Protein AF-A0A2A6NSP8-F1 (afdb_monomer)

Secondary structure (DSSP, 8-state):
------PPPHHHHEE--S--SB--BGGGTBPEEEEEEETTT--EEEEEEEE--SSTHHHHHHHHHHHHHHHHHHHTTSTTHHHHB--EEEEEE-SSEEEEEEPSS-EEHHHHHHHS-TTSTTT-TTSHHHHHHHHHHHHHHHHHHHHHHTTTEE----STTTEEE---SS---EE--GGG-EETT------HHHHHHGGG-TT----HHHHHHHHHHHHHHHTTB-GGGTTSS--BPTT------HHHHHHHHHHHS--TT----HHHHHHHHHHHHHHHTT-SS-TT-EEEEE----HHHHHHHHHHTTT-S-TT-HHHHHHHHHHHHTTT-EEE--SSSS-TTEEEEE-SSEEEEEEEEEETTEEEEEEEEEEEEEEPPTT---TT--EEE--SEEEEE-SHHHHHHHHTT-GGGEEPTTGGGS-----PPPHHHHHHHHHHHHHHHHHHHHHHHTSEEEEEEEEEEETTEEEEEEEE---HHHHHHHHTTPPPHHHHHHHHHSSTTSSTTS-EEEES--STT---TTPEEEEEEEEEE-TTS-EEEEEEESS--S-SSSEEEEETTHHHHHHHHHHHHHHTTHHHH-HHHHHHHH-GGGG-EE--------HHHHHS-HHHHHHHHHHHHEESEEEEE--TTS-HHHHHHHHHHHHHHH-TT--EEEEES-HHHHHHHHHHHHHHHHHHT----EEEPPPGGG---STTBHHHHHHHHHHHHTTSHHHHTS-HHHHHHHHHHHHHHHHHTSTT-----HHHHHHHHHHHHHHHHT-SEEEEETT-HHHHHHHHTT---SEEEEETGGGS-HHHHHHHHHT-SSEEEEE-TTS--STTHHHHHHHHH-HHHHHHHHHHHHHHHHHHHTTS-HHHHHHHHH-HHHHHHHHHHHHHHHSHHHHHHHHHHHHHHHHTS-S--SEEE-----SS-----PPPP----

Foldseek 3Di:
DDPPPQFAAPVVFWAFDPDWLADADQVVQAWTWGWTAGPPVRDIWIKTKHWDPVDPVVVVNVVLLVQQVVVLVLQVFAFPQVQAAWAWPDFDDGPTITMTITDPQKAQQSSCVVPPDCPQLLNVVLQLLSVLLVLVLLLSNLVSLQSQVLQQKDQQDDASRQWIDNSDSHRRIHGGDSSRIDRPPDDDDPPPVVVVCVVVVVDPDDDSLVSLQNSLCRSCVSQQFHLVCLVPPDRGHPPHDRDDDPLVSVLSCCRNPNDPPRDDHSVVSNVSSVVSSVQSVLNNDDPQAEAEEEEDDDQQQLVQLCVLVVNPDHSPCLVVSLVVVLVQCVQWWKKWDQDDDPDPQWIWIDGPWKIWIWGWDDDPHDTFQLYTYTPDMHTDDPPPDSDPIDIFTDPHHYDYDHDDVVVVVCCVPPVSRGDGPCSRVNDPPPPDQDPLLVLLLLLLVLLLLLVQLVLLLQWFWWAFPDWDDDPLWIKTKIAGDFDCNQVLCVLLVHHTSRVVCCVQAVDDPRAQPWWKWKAQDSFQQDDSVQIWTWGWDHWDADPVRGIITIIITNDDGPDGPIIIMDTPCSNVVSVLSLLLLVLSVLSRRGPLVSCLLVPNVVPKDFAPQDDDCDPVLVVDDPLLNVQLVLLNGIDAFFEEADDPPLCPLVSVLVVLLVCCVVPVQAAEEEEEQDPVQLVVSVVSNVVSCVVVVRDFQAAEDADVVRDDPDCRHLLNSLLVVLVVVLPDPVLVPDPPVSNVVSVVLNVLSVVVPDPPDDDDDPVNVVSSVVSSLVSQSSGRYYRYYLSDPNLSVCVVVVAAGQEQEYAQLQQDFLSSNSSSCSRISHYYYYHHVPDDHHPCLVSSLVQLVDLSSSLSSLVCSCVHHVSSCVPRPSVVSNVLSVDPVSSNSSSVSSNCRRRVSNNNVVVQVVVCVPPPDDDSGSYRYPPPSDPDDDDDDDDDDDDDD

Sequence (945 aa):
MARKSHLPSLEDLFDLPDDYLKGPQSKSLRPALIEGTERESRQDRLLKYWPKTGTEADNELREIWRHERLQVDRIMSYPGAEDLFAGVVAMIETSDTFCIVHEPGPMPLAGKLRTAPRRSWMRALDIPANRIVLWRNLARLSRALSILHSRGLLHGRIDEYAVFTEGTSDPDFRLGGFEWSLVLGERAAAPQTLQAARGRLESLTYSYAHDWKALGCLFASLVGVDPAKVREEDPFTAGTAIELIEGEIDFLRMMIDPDRDEVVEASAVVKAVAALGRELSGHGNSRSGKFLLLFRPNQKMSETIYDLSEQTIDSADVPSQRLFVESDLATGARIAAASGEDDPDHLFVLTDTTSYRVQRFTELGTETWQVGVVTAIKARDEDFALRECDVFPVRHSIEVLPNKEVVVRTLSKASDDILEWTLPLVKEATTEEDPETRTLRQAFLLVQSVEAILRALEILPIEIVGTRRESGKIIVQLMPRSTERDEIAASIGDRATADVMEKLFDKDDQGVDVDWRISTSGGLGGTGSGDVPARFETATRGDAGERIYEFSAFDLPRREDSLFLRKKGDHGTESLIKRRLRTSRVIGEQRDLVTMFVDPRRNLKPSSDLLEKDGHFTELDPAKREALEALWSTSPTHLVVGPPGVGKTKLVSEIIRRKLANEPAASILISSQSHQALDHVLRATDRVLNKYGTDAIVVRSPGAEGSISTDADIRLRAIEYLEKASPSTLAANSPAGLQSGLRELLDAFKQAARPDAVNTEQRENEGMRAHTALVLDSANLVFSTSTSSDVERLVDEGSQFDWAIIEEAAKAAGPDLLAPLSLSGRRLFIGDHKQLPPFDSERINAILADGSVVRSLLKGADRIIGSAFYDTGLEELTAVAADDSQLNRVRTMAIRVFEPFRALVVEDESRRAIVGGARRASCSFSTEWTRTLPGWYRPVSTTIA

Solvent-accessible surface area (backbone atoms only — not comparable to full-atom values): 52957 Å² total; per-residue (Å²): 134,81,82,80,76,80,52,56,46,62,71,78,48,27,50,70,70,92,72,58,69,35,67,72,36,73,94,75,75,40,56,18,31,35,59,29,32,34,64,88,80,69,44,62,30,41,36,42,31,38,71,59,76,89,48,77,63,44,58,56,51,49,49,42,53,50,48,22,48,55,47,48,59,54,50,64,37,40,76,56,23,80,72,28,33,59,57,71,74,46,74,47,77,36,67,49,32,44,36,38,33,32,46,63,77,55,37,33,39,53,46,46,65,69,71,49,56,78,82,35,53,91,63,41,55,70,41,58,63,33,39,42,36,50,41,50,23,50,34,42,43,33,50,42,49,45,63,34,49,78,68,40,32,38,56,74,59,61,46,51,71,16,32,27,30,72,78,62,89,58,70,57,41,16,43,41,63,47,62,58,43,42,65,66,86,66,87,72,82,72,55,72,72,54,60,70,48,46,87,77,54,84,76,80,81,83,52,71,68,53,47,45,21,31,51,26,38,50,52,31,52,74,64,33,31,36,65,92,33,55,88,48,98,75,26,62,38,95,91,59,85,55,86,74,56,70,68,59,52,53,52,44,29,49,38,54,63,47,57,98,86,57,78,90,42,41,71,56,49,39,52,48,41,54,48,50,44,30,50,76,56,46,64,74,59,67,102,66,44,27,35,38,33,41,50,63,80,48,73,66,37,24,52,46,48,16,59,75,48,76,67,71,43,59,68,84,42,60,72,61,53,49,53,46,53,51,55,50,46,70,77,54,29,26,42,29,50,71,59,64,101,69,58,94,64,47,40,34,43,31,37,95,57,38,37,34,36,25,27,56,36,76,56,100,86,49,73,38,47,49,31,33,29,52,78,46,56,42,76,60,54,100,80,70,73,74,68,78,43,64,72,30,76,56,88,56,55,74,48,78,37,76,49,69,71,58,50,57,55,47,53,76,73,43,64,78,42,49,32,44,75,60,54,62,75,57,79,78,84,77,75,76,76,51,70,68,46,50,40,50,49,52,8,54,51,48,50,51,49,53,54,49,50,58,56,38,66,66,43,33,44,32,39,79,81,47,77,50,79,54,100,92,34,36,37,38,29,34,32,66,44,92,53,75,64,34,58,52,27,48,61,73,75,45,68,37,53,56,60,48,50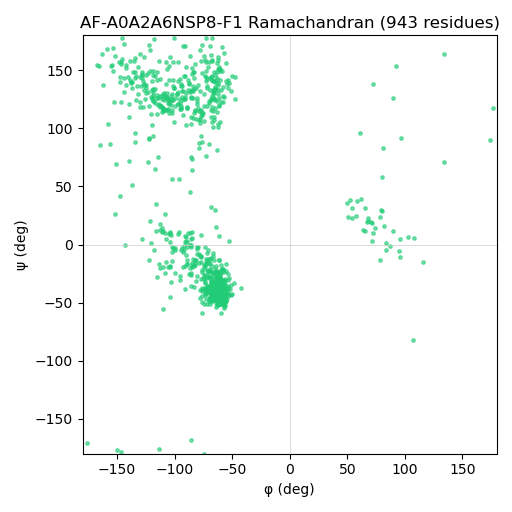,47,62,37,58,75,42,102,80,68,39,72,90,47,57,32,28,44,24,72,53,68,41,43,70,54,77,72,80,68,50,31,60,28,36,61,74,51,70,49,68,48,97,88,66,50,68,34,38,34,25,42,20,88,67,77,66,96,61,76,94,54,30,18,42,37,61,73,61,56,71,57,55,43,52,48,53,49,48,45,60,60,54,50,59,51,50,82,64,22,66,68,59,42,37,49,75,75,47,50,74,84,63,60,40,78,38,86,60,80,79,77,81,46,77,67,52,70,71,42,56,73,62,56,42,53,41,49,52,53,50,48,38,39,28,38,58,35,34,43,39,40,64,90,87,76,50,66,61,60,52,52,36,50,52,53,50,54,48,42,72,77,34,69,80,49,25,36,37,39,29,18,79,44,70,69,60,47,54,52,45,49,56,53,30,53,56,51,34,65,74,71,68,58,82,71,46,64,34,24,60,68,46,85,93,67,46,82,86,54,88,38,22,39,68,58,46,37,50,53,51,45,66,57,45,61,79,27,73,67,42,71,72,43,59,70,68,56,45,50,50,52,49,54,52,52,53,52,53,63,53,68,72,40,96,82,70,77,85,79,60,77,68,66,51,48,57,52,49,52,48,38,47,53,49,57,74,68,26,26,33,39,37,37,49,38,80,36,70,68,49,47,48,37,54,78,71,66,48,72,29,68,31,20,36,31,44,54,31,24,42,36,34,31,74,40,44,49,45,50,53,71,28,17,46,27,35,38,38,31,27,33,72,86,53,68,60,27,84,67,42,73,61,54,46,54,44,50,72,31,68,69,41,47,44,56,49,56,76,55,35,60,86,44,40,30,75,55,37,76,90,67,53,64,68,55,54,50,54,33,54,73,36,70,70,54,34,52,52,25,32,56,45,22,52,39,41,44,40,37,53,38,46,55,49,54,51,52,53,56,52,48,74,73,63,78,81,81,70,95,68,57,63,34,78,48,78,93,75,76,93,83,83,86,82,87,83,81,86,81,86,80,86,83,130

Radius of gyration: 34.43 Å; Cα contacts (8 Å, |Δi|>4): 1496; chains: 1; bounding box: 90×97×94 Å

pLDDT: mean 78.68, std 14.81, range [24.84, 97.06]

Structure (mmCIF, N/CA/C/O backbone):
data_AF-A0A2A6NSP8-F1
#
_entry.id   AF-A0A2A6NSP8-F1
#
loop_
_atom_site.group_PDB
_atom_site.id
_atom_site.type_symbol
_atom_site.label_atom_id
_atom_site.label_alt_id
_atom_site.label_comp_id
_atom_site.label_asym_id
_atom_site.label_entity_id
_atom_site.label_seq_id
_atom_site.pdbx_PDB_ins_code
_atom_site.Cartn_x
_atom_site.Cartn_y
_atom_site.Cartn_z
_atom_site.occupancy
_atom_site.B_iso_or_equiv
_atom_site.auth_seq_id
_atom_site.auth_comp_id
_atom_site.auth_asym_id
_atom_site.auth_atom_id
_atom_site.pdbx_PDB_model_num
ATOM 1 N N . MET A 1 1 ? 18.090 44.405 -21.751 1.00 30.11 1 MET A N 1
ATOM 2 C CA . MET A 1 1 ? 19.066 43.426 -22.275 1.00 30.11 1 MET A CA 1
ATOM 3 C C . MET A 1 1 ? 19.010 42.197 -21.385 1.00 30.11 1 MET A C 1
ATOM 5 O O . MET A 1 1 ? 19.476 42.257 -20.255 1.00 30.11 1 MET A O 1
ATOM 9 N N . ALA A 1 2 ? 18.337 41.140 -21.842 1.00 31.11 2 ALA A N 1
ATOM 10 C CA . ALA A 1 2 ? 18.256 39.877 -21.117 1.00 31.11 2 ALA A CA 1
ATOM 11 C C . ALA A 1 2 ? 19.648 39.229 -21.079 1.00 31.11 2 ALA A C 1
ATOM 13 O O . ALA A 1 2 ? 20.307 39.137 -22.116 1.00 31.11 2 ALA A O 1
ATOM 14 N N . ARG A 1 3 ? 20.113 38.810 -19.895 1.00 31.34 3 ARG A N 1
ATOM 15 C CA . ARG A 1 3 ? 21.295 37.949 -19.771 1.00 31.34 3 ARG A CA 1
ATOM 16 C C . ARG A 1 3 ? 20.988 36.655 -20.531 1.00 31.34 3 ARG A C 1
ATOM 18 O O . ARG A 1 3 ? 20.195 35.854 -20.051 1.00 31.34 3 ARG A O 1
ATOM 25 N N . LYS A 1 4 ? 21.574 36.464 -21.718 1.00 37.31 4 LYS A N 1
ATOM 26 C CA . LYS A 1 4 ? 21.661 35.140 -22.344 1.00 37.31 4 LYS A CA 1
ATOM 27 C C . LYS A 1 4 ? 22.504 34.281 -21.403 1.00 37.31 4 LYS A C 1
ATOM 29 O O . LYS A 1 4 ? 23.712 34.485 -21.316 1.00 37.31 4 LYS A O 1
ATOM 34 N N . SER A 1 5 ? 21.871 33.394 -20.643 1.00 41.78 5 SER A N 1
ATOM 35 C CA . SER A 1 5 ? 22.581 32.331 -19.939 1.00 41.78 5 SER A CA 1
ATOM 36 C C . SER A 1 5 ? 23.175 31.411 -21.003 1.00 41.78 5 SER A C 1
ATOM 38 O O . SER A 1 5 ? 22.435 30.715 -21.696 1.00 41.78 5 SER A O 1
ATOM 40 N N . HIS A 1 6 ? 24.492 31.453 -21.193 1.00 63.34 6 HIS A N 1
ATOM 41 C CA . HIS A 1 6 ? 25.181 30.411 -21.946 1.00 63.34 6 HIS A CA 1
ATOM 42 C C . HIS A 1 6 ? 25.083 29.128 -21.117 1.00 63.34 6 HIS A C 1
ATOM 44 O O . HIS A 1 6 ? 25.699 29.035 -20.059 1.00 63.34 6 HIS A O 1
ATOM 50 N N . LEU A 1 7 ? 24.230 28.198 -21.549 1.00 78.44 7 LEU A N 1
ATOM 51 C CA . LEU A 1 7 ? 24.179 26.857 -20.974 1.00 78.44 7 LEU A CA 1
ATOM 52 C C . LEU A 1 7 ? 25.511 26.143 -21.284 1.00 78.44 7 LEU A C 1
ATOM 54 O O . LEU A 1 7 ? 26.027 26.332 -22.390 1.00 78.44 7 LEU A O 1
ATOM 58 N N . PRO A 1 8 ? 26.070 25.354 -20.351 1.00 85.50 8 PRO A N 1
ATOM 59 C CA . PRO A 1 8 ? 27.249 24.522 -20.616 1.00 85.50 8 PRO A CA 1
ATOM 60 C C . PRO A 1 8 ? 26.948 23.472 -21.698 1.00 85.50 8 PRO A C 1
ATOM 62 O O . PRO A 1 8 ? 25.778 23.193 -21.977 1.00 85.50 8 PRO A O 1
ATOM 65 N N . SER A 1 9 ? 27.974 22.930 -22.356 1.00 88.56 9 SER A N 1
ATOM 66 C CA . SER A 1 9 ? 27.852 21.744 -23.224 1.00 88.56 9 SER A CA 1
ATOM 67 C C . SER A 1 9 ? 27.781 20.457 -22.394 1.00 88.56 9 SER A C 1
ATOM 69 O O . SER A 1 9 ? 28.040 20.480 -21.188 1.00 88.56 9 SER A O 1
ATOM 71 N N . LEU A 1 10 ? 27.413 19.327 -23.005 1.00 87.69 10 LEU A N 1
ATOM 72 C CA . LEU A 1 10 ? 27.359 18.049 -22.283 1.00 87.69 10 LEU A CA 1
ATOM 73 C C . LEU A 1 10 ? 28.753 17.588 -21.810 1.00 87.69 10 LEU A C 1
ATOM 75 O O . LEU A 1 10 ? 28.890 17.110 -20.685 1.00 87.69 10 LEU A O 1
ATOM 79 N N . GLU A 1 11 ? 29.792 17.806 -22.620 1.00 88.12 11 GLU A N 1
ATOM 80 C CA . GLU A 1 11 ? 31.190 17.467 -22.297 1.00 88.12 11 GLU A CA 1
ATOM 81 C C . GLU A 1 11 ? 31.792 18.358 -21.193 1.00 88.12 11 GLU A C 1
ATOM 83 O O . GLU A 1 11 ? 32.722 17.948 -20.488 1.00 88.12 11 GLU A O 1
ATOM 88 N N . ASP A 1 12 ? 31.237 19.560 -20.986 1.00 88.81 12 ASP A N 1
ATOM 89 C CA . ASP A 1 12 ? 31.597 20.421 -19.849 1.00 88.81 12 ASP A CA 1
ATOM 90 C C . ASP A 1 12 ? 31.108 19.841 -18.512 1.00 88.81 12 ASP A C 1
ATOM 92 O O . ASP A 1 12 ? 31.642 20.191 -17.458 1.00 88.81 12 ASP A O 1
ATOM 96 N N . LEU A 1 13 ? 30.091 18.972 -18.539 1.00 86.19 13 LEU A N 1
ATOM 97 C CA . LEU A 1 13 ? 29.469 18.378 -17.352 1.00 86.19 13 LEU A CA 1
ATOM 98 C C . LEU A 1 13 ? 29.920 16.928 -17.111 1.00 86.19 13 LEU A C 1
ATOM 100 O O . LEU A 1 13 ? 30.052 16.515 -15.955 1.00 86.19 13 LEU A O 1
ATOM 104 N N . PHE A 1 14 ? 30.199 16.172 -18.176 1.00 91.19 14 PHE A N 1
ATOM 105 C CA . PHE A 1 14 ? 30.530 14.746 -18.113 1.00 91.19 14 PHE A CA 1
ATOM 106 C C . PHE A 1 14 ? 31.802 14.408 -18.901 1.00 91.19 14 PHE A C 1
ATOM 108 O O . PHE A 1 14 ? 32.062 14.965 -19.966 1.00 91.19 14 PHE A O 1
ATOM 115 N N . ASP A 1 15 ? 32.585 13.464 -18.382 1.00 89.69 15 ASP A N 1
ATOM 116 C CA . ASP A 1 15 ? 33.611 12.748 -19.140 1.00 89.69 15 ASP A CA 1
ATOM 117 C C . ASP A 1 15 ? 32.934 11.597 -19.904 1.00 89.69 15 ASP A C 1
ATOM 119 O O . ASP A 1 15 ? 32.404 10.670 -19.287 1.00 89.69 15 ASP A O 1
ATOM 123 N N . LEU A 1 16 ? 32.911 11.682 -21.239 1.00 87.81 16 LEU A N 1
ATOM 124 C CA . LEU A 1 16 ? 32.240 10.721 -22.123 1.00 87.81 16 LEU A CA 1
ATOM 125 C C . LEU A 1 16 ? 33.275 9.827 -22.842 1.00 87.81 16 LEU A C 1
ATOM 127 O O . LEU A 1 16 ? 34.224 10.363 -23.416 1.00 87.81 16 LEU A O 1
ATOM 131 N N . PRO A 1 17 ? 33.120 8.491 -22.833 1.00 83.06 17 PRO A N 1
ATOM 132 C CA . PRO A 1 17 ? 33.921 7.564 -23.628 1.00 83.06 17 PRO A CA 1
ATOM 133 C C . PRO A 1 17 ? 33.491 7.566 -25.107 1.00 83.06 17 PRO A C 1
ATOM 135 O O . PRO A 1 17 ? 32.460 8.123 -25.472 1.00 83.06 17 PRO A O 1
ATOM 138 N N . ASP A 1 18 ? 34.250 6.893 -25.973 1.00 77.19 18 ASP A N 1
ATOM 139 C CA . ASP A 1 18 ? 33.890 6.748 -27.395 1.00 77.19 18 ASP A CA 1
ATOM 140 C C . ASP A 1 18 ? 32.873 5.609 -27.652 1.00 77.19 18 ASP A C 1
ATOM 142 O O . ASP A 1 18 ? 32.236 5.550 -28.710 1.00 77.19 18 ASP A O 1
ATOM 146 N N . ASP A 1 19 ? 32.694 4.704 -26.683 1.00 78.12 19 ASP A N 1
ATOM 147 C CA . ASP A 1 19 ? 31.891 3.486 -26.821 1.00 78.12 19 ASP A CA 1
ATOM 148 C C . ASP A 1 19 ? 30.419 3.700 -26.429 1.00 78.12 19 ASP A C 1
ATOM 150 O O . ASP A 1 19 ? 30.034 3.708 -25.260 1.00 78.12 19 ASP A O 1
ATOM 154 N N . TYR A 1 20 ? 29.551 3.811 -27.436 1.00 77.31 20 TYR A N 1
ATOM 155 C CA . TYR A 1 20 ? 28.110 3.971 -27.236 1.00 77.31 20 TYR A CA 1
ATOM 156 C C . TYR A 1 20 ? 27.397 2.649 -26.920 1.00 77.31 20 TYR A C 1
ATOM 158 O O . TYR A 1 20 ? 27.539 1.642 -27.625 1.00 77.31 20 TYR A O 1
ATOM 166 N N . LEU A 1 21 ? 26.478 2.672 -25.948 1.00 74.62 21 LEU A N 1
ATOM 167 C CA . LEU A 1 21 ? 25.450 1.632 -25.815 1.00 74.62 21 LEU A CA 1
ATOM 168 C C . LEU A 1 21 ? 24.474 1.700 -26.994 1.00 74.62 21 LEU A C 1
ATOM 170 O O . LEU A 1 21 ? 24.164 0.674 -27.607 1.00 74.62 21 LEU A O 1
ATOM 174 N N . LYS A 1 22 ? 24.074 2.915 -27.380 1.00 77.38 22 LYS A N 1
ATOM 175 C CA . LYS A 1 22 ? 23.289 3.210 -28.586 1.00 77.38 22 LYS A CA 1
ATOM 176 C C . LYS A 1 22 ? 23.706 4.571 -29.142 1.00 77.38 22 LYS A C 1
ATOM 178 O O . LYS A 1 22 ? 23.636 5.564 -28.427 1.00 77.38 22 LYS A O 1
ATOM 183 N N . GLY A 1 23 ? 24.140 4.625 -30.400 1.00 77.00 23 GLY A N 1
ATOM 184 C CA . GLY A 1 23 ? 24.579 5.881 -31.021 1.00 77.00 23 GLY A CA 1
ATOM 185 C C . GLY A 1 23 ? 23.420 6.845 -31.340 1.00 77.00 23 GLY A C 1
ATOM 186 O O . GLY A 1 23 ? 22.283 6.394 -31.515 1.00 77.00 23 GLY A O 1
ATOM 187 N N . PRO A 1 24 ? 23.688 8.160 -31.465 1.00 75.56 24 PRO A N 1
ATOM 188 C CA . PRO A 1 24 ? 22.668 9.163 -31.772 1.00 75.56 24 PRO A CA 1
ATOM 189 C C . PRO A 1 24 ? 22.081 8.979 -33.179 1.00 75.56 24 PRO A C 1
ATOM 191 O O . PRO A 1 24 ? 22.810 8.846 -34.162 1.00 75.56 24 PRO A O 1
ATOM 194 N N . GLN A 1 25 ? 20.750 9.028 -33.300 1.00 71.56 25 GLN A N 1
ATOM 195 C CA . GLN A 1 25 ? 20.045 8.966 -34.589 1.00 71.56 25 GLN A CA 1
ATOM 196 C C . GLN A 1 25 ? 19.152 10.202 -34.781 1.00 71.56 25 GLN A C 1
ATOM 198 O O . GLN A 1 25 ? 17.919 10.118 -34.765 1.00 71.56 25 GLN A O 1
ATOM 203 N N . SER A 1 26 ? 19.780 11.362 -35.000 1.00 62.06 26 SER A N 1
ATOM 204 C CA . SER A 1 26 ? 19.112 12.676 -35.038 1.00 62.06 26 SER A CA 1
ATOM 205 C C . SER A 1 26 ? 18.038 12.807 -36.128 1.00 62.06 26 SER A C 1
ATOM 207 O O . SER A 1 26 ? 17.068 13.531 -35.945 1.00 62.06 26 SER A O 1
ATOM 209 N N . LYS A 1 27 ? 18.153 12.071 -37.246 1.00 60.34 27 LYS A N 1
ATOM 210 C CA . LYS A 1 27 ? 17.145 12.077 -38.331 1.00 60.34 27 LYS A CA 1
ATOM 211 C C . LYS A 1 27 ? 15.832 11.381 -37.963 1.00 60.34 27 LYS A C 1
ATOM 213 O O . LYS A 1 27 ? 14.812 11.662 -38.578 1.00 60.34 27 LYS A O 1
ATOM 218 N N . SER A 1 28 ? 15.865 10.461 -37.001 1.00 60.91 28 SER A N 1
ATOM 219 C CA . SER A 1 28 ? 14.694 9.717 -36.519 1.00 60.91 28 SER A CA 1
ATOM 220 C C . SER A 1 28 ? 14.278 10.127 -35.105 1.00 60.91 28 SER A C 1
ATOM 222 O O . SER A 1 28 ? 13.491 9.414 -34.492 1.00 60.91 28 SER A O 1
ATOM 224 N N . LEU A 1 29 ? 14.842 11.226 -34.579 1.00 64.25 29 LEU A N 1
ATOM 225 C CA . LEU A 1 29 ? 14.570 11.760 -33.237 1.00 64.25 29 LEU A CA 1
ATOM 226 C C . LEU A 1 29 ? 14.757 10.727 -32.106 1.00 64.25 29 LEU A C 1
ATOM 228 O O . LEU A 1 29 ? 14.076 10.773 -31.084 1.00 64.25 29 LEU A O 1
ATOM 232 N N . ARG A 1 30 ? 15.680 9.769 -32.278 1.00 69.25 30 ARG A N 1
ATOM 233 C CA . ARG A 1 30 ? 15.951 8.728 -31.273 1.00 69.25 30 ARG A CA 1
ATOM 234 C C . ARG A 1 30 ? 17.153 9.111 -30.398 1.00 69.25 30 ARG A C 1
ATOM 236 O O . ARG A 1 30 ? 18.135 9.620 -30.950 1.00 69.25 30 ARG A O 1
ATOM 243 N N . PRO A 1 31 ? 17.098 8.831 -29.083 1.00 79.44 31 PRO A N 1
ATOM 244 C CA . PRO A 1 31 ? 18.171 9.170 -28.156 1.00 79.44 31 PRO A CA 1
ATOM 245 C C . PRO A 1 31 ? 19.412 8.301 -28.369 1.00 79.44 31 PRO A C 1
ATOM 247 O O . PRO A 1 31 ? 19.316 7.145 -28.796 1.00 79.44 31 PRO A O 1
ATOM 250 N N . ALA A 1 32 ? 20.562 8.859 -28.006 1.00 84.50 32 ALA A N 1
ATOM 251 C CA . ALA A 1 32 ? 21.775 8.113 -27.716 1.00 84.50 32 ALA A CA 1
ATOM 252 C C . ALA A 1 32 ? 21.767 7.625 -26.260 1.00 84.50 32 ALA A C 1
ATOM 254 O O . ALA A 1 32 ? 21.175 8.267 -25.393 1.00 84.50 32 ALA A O 1
ATOM 255 N N . LEU A 1 33 ? 22.444 6.506 -26.006 1.00 86.25 33 LEU A N 1
ATOM 256 C CA . LEU A 1 33 ? 22.710 5.959 -24.675 1.00 86.25 33 LEU A CA 1
ATOM 257 C C . LEU A 1 33 ? 24.213 5.739 -24.523 1.00 86.25 33 LEU A C 1
ATOM 259 O O . LEU A 1 33 ? 24.820 5.050 -25.353 1.00 86.25 33 LEU A O 1
ATOM 263 N N . ILE A 1 34 ? 24.791 6.311 -23.473 1.00 87.62 34 ILE A N 1
ATOM 264 C CA . ILE A 1 34 ? 26.227 6.269 -23.195 1.00 87.62 34 ILE A CA 1
ATOM 265 C C . ILE A 1 34 ? 26.484 6.270 -21.686 1.00 87.62 34 ILE A C 1
ATOM 267 O O . ILE A 1 34 ? 25.754 6.911 -20.935 1.00 87.62 34 ILE A O 1
ATOM 271 N N . GLU A 1 35 ? 27.509 5.554 -21.239 1.00 86.75 35 GLU A N 1
ATOM 272 C CA . GLU A 1 35 ? 28.012 5.670 -19.867 1.00 86.75 35 GLU A CA 1
ATOM 273 C C . GLU A 1 35 ? 28.989 6.841 -19.797 1.00 86.75 35 GLU A C 1
ATOM 275 O O . GLU A 1 35 ? 29.811 6.993 -20.687 1.00 86.75 35 GLU A O 1
ATOM 280 N N . GLY A 1 36 ? 28.915 7.680 -18.772 1.00 87.44 36 GLY A N 1
ATOM 281 C CA . GLY A 1 36 ? 29.834 8.798 -18.588 1.00 87.44 36 GLY A CA 1
ATOM 282 C C . GLY A 1 36 ? 30.063 9.091 -17.115 1.00 87.44 36 GLY A C 1
ATOM 283 O O . GLY A 1 36 ? 29.231 8.765 -16.270 1.00 87.44 36 GLY A O 1
ATOM 284 N N . THR A 1 37 ? 31.181 9.730 -16.795 1.00 89.00 37 THR A N 1
ATOM 285 C CA . THR A 1 37 ? 31.513 10.092 -15.412 1.00 89.00 37 THR A CA 1
ATOM 286 C C . THR A 1 37 ? 31.202 11.568 -15.187 1.00 89.00 37 THR A C 1
ATOM 288 O O . THR A 1 37 ? 31.696 12.444 -15.897 1.00 89.00 37 THR A O 1
ATOM 291 N N . GLU A 1 38 ? 30.374 11.874 -14.192 1.00 88.88 38 GLU A N 1
ATOM 292 C CA . GLU A 1 38 ? 30.035 13.251 -13.825 1.00 88.88 38 GLU A CA 1
ATOM 293 C C . GLU A 1 38 ? 31.274 13.982 -13.283 1.00 88.88 38 GLU A C 1
ATOM 295 O O . GLU A 1 38 ? 31.920 13.516 -12.341 1.00 88.88 38 GLU A O 1
ATOM 300 N N . ARG A 1 39 ? 31.626 15.144 -13.851 1.00 87.94 39 ARG A N 1
ATOM 301 C CA . ARG A 1 39 ? 32.892 15.827 -13.518 1.00 87.94 39 ARG A CA 1
ATOM 302 C C . ARG A 1 39 ? 32.948 16.348 -12.079 1.00 87.94 39 ARG A C 1
ATOM 304 O O . ARG A 1 39 ? 34.020 16.326 -11.473 1.00 87.94 39 ARG A O 1
ATOM 311 N N . GLU A 1 40 ? 31.823 16.825 -11.546 1.00 84.19 40 GLU A N 1
ATOM 312 C CA . GLU A 1 40 ? 31.738 17.414 -10.201 1.00 84.19 40 GLU A CA 1
ATOM 313 C C . GLU A 1 40 ? 31.762 16.341 -9.104 1.00 84.19 40 GLU A C 1
ATOM 315 O O . GLU A 1 40 ? 32.557 16.426 -8.168 1.00 84.19 40 GLU A O 1
ATOM 320 N N . SER A 1 41 ? 30.922 15.310 -9.236 1.00 81.88 41 SER A N 1
ATOM 321 C CA . SER A 1 41 ? 30.763 14.260 -8.224 1.00 81.88 41 SER A CA 1
ATOM 322 C C . SER A 1 41 ? 31.728 13.082 -8.399 1.00 81.88 41 SER A C 1
ATOM 324 O O . SER A 1 41 ? 31.912 12.310 -7.458 1.00 81.88 41 SER A O 1
ATOM 326 N N . ARG A 1 42 ? 32.341 12.939 -9.587 1.00 84.25 42 ARG A N 1
ATOM 327 C CA . ARG A 1 42 ? 33.149 11.780 -10.013 1.00 84.25 42 ARG A CA 1
ATOM 328 C C . ARG A 1 42 ? 32.395 10.450 -9.973 1.00 84.25 42 ARG A C 1
ATOM 330 O O . ARG A 1 42 ? 33.021 9.404 -9.843 1.00 84.25 42 ARG A O 1
ATOM 337 N N . GLN A 1 43 ? 31.069 10.484 -10.066 1.00 82.56 43 GLN A N 1
ATOM 338 C CA . GLN A 1 43 ? 30.247 9.280 -10.104 1.00 82.56 43 GLN A CA 1
ATOM 339 C C . GLN A 1 43 ? 29.932 8.877 -11.542 1.00 82.56 43 GLN A C 1
ATOM 341 O O . GLN A 1 43 ? 29.651 9.730 -12.386 1.00 82.56 43 GLN A O 1
ATOM 346 N N . ASP A 1 44 ? 29.924 7.572 -11.792 1.00 85.44 44 ASP A N 1
ATOM 347 C CA . ASP A 1 44 ? 29.500 7.024 -13.074 1.00 85.44 44 ASP A CA 1
ATOM 348 C C . ASP A 1 44 ? 27.983 7.154 -13.236 1.00 85.44 44 ASP A C 1
ATOM 350 O O . ASP A 1 44 ? 27.206 7.044 -12.277 1.00 85.44 44 ASP A O 1
ATOM 354 N N . ARG A 1 45 ? 27.566 7.454 -14.463 1.00 87.75 45 ARG A N 1
ATOM 355 C CA . ARG A 1 45 ? 26.183 7.718 -14.848 1.00 87.75 45 ARG A CA 1
ATOM 356 C C . ARG A 1 45 ? 25.895 7.097 -16.194 1.00 87.75 45 ARG A C 1
ATOM 358 O O . ARG A 1 45 ? 26.707 7.163 -17.110 1.00 87.75 45 ARG A O 1
ATOM 365 N N . LEU A 1 46 ? 24.680 6.596 -16.341 1.00 89.19 46 LEU A N 1
ATOM 366 C CA . LEU A 1 46 ? 24.130 6.310 -17.651 1.00 89.19 46 LEU A CA 1
ATOM 367 C C . LEU A 1 46 ? 23.373 7.542 -18.153 1.00 89.19 46 LEU A C 1
ATOM 369 O O . LEU A 1 46 ? 22.483 8.065 -17.480 1.00 89.19 46 LEU A O 1
ATOM 373 N N . LEU A 1 47 ? 23.722 7.994 -19.350 1.00 89.44 47 LEU A N 1
ATOM 374 C CA . LEU A 1 47 ? 23.156 9.173 -19.986 1.00 89.44 47 LEU A CA 1
ATOM 375 C C . LEU A 1 47 ? 22.313 8.756 -21.187 1.00 89.44 47 LEU A C 1
ATOM 377 O O . LEU A 1 47 ? 22.803 8.096 -22.107 1.00 89.44 47 LEU A O 1
ATOM 381 N N . LYS A 1 48 ? 21.054 9.190 -21.200 1.00 88.62 48 LYS A N 1
ATOM 382 C CA . LYS A 1 48 ? 20.155 9.119 -22.355 1.00 88.62 48 LYS A CA 1
ATOM 383 C C . LYS A 1 48 ? 19.957 10.532 -22.887 1.00 88.62 48 LYS A C 1
ATOM 385 O O . LYS A 1 48 ? 19.415 11.375 -22.180 1.00 88.62 48 LYS A O 1
ATOM 390 N N . TYR A 1 49 ? 20.394 10.820 -24.110 1.00 88.19 49 TYR A N 1
ATOM 391 C CA . TYR A 1 49 ? 20.372 12.198 -24.609 1.00 88.19 49 TYR A CA 1
ATOM 392 C C . TYR A 1 49 ? 20.008 12.333 -26.089 1.00 88.19 49 TYR A C 1
ATOM 394 O O . TYR A 1 49 ? 20.262 11.451 -26.911 1.00 88.19 49 TYR A O 1
ATOM 402 N N . TRP A 1 50 ? 19.425 13.480 -26.433 1.00 88.25 50 TRP A N 1
ATOM 403 C CA . TRP A 1 50 ? 19.080 13.893 -27.790 1.00 88.25 50 TRP A CA 1
ATOM 404 C C . TRP A 1 50 ? 19.947 15.085 -28.200 1.00 88.25 50 TRP A C 1
ATOM 406 O O . TRP A 1 50 ? 19.848 16.146 -27.577 1.00 88.25 50 TRP A O 1
ATOM 416 N N . PRO A 1 51 ? 20.772 14.954 -29.253 1.00 86.81 51 PRO A N 1
ATOM 417 C CA . PRO A 1 51 ? 21.495 16.088 -29.814 1.00 86.81 51 PRO A CA 1
ATOM 418 C C . PRO A 1 51 ? 20.529 17.126 -30.390 1.00 86.81 51 PRO A C 1
ATOM 420 O O . PRO A 1 51 ? 19.618 16.775 -31.146 1.00 86.81 51 PRO A O 1
ATOM 423 N N . LYS A 1 52 ? 20.756 18.403 -30.077 1.00 87.06 52 LYS A N 1
ATOM 424 C 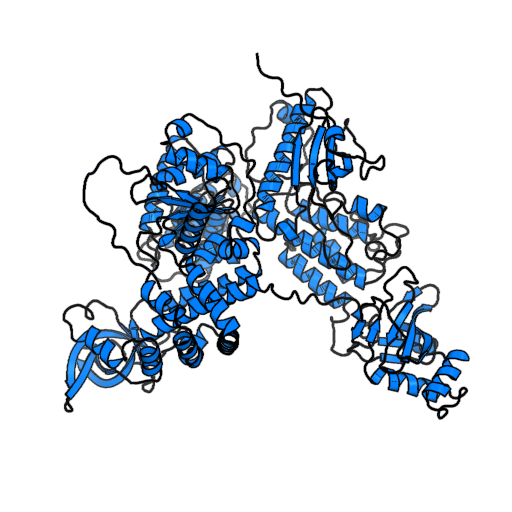CA . LYS A 1 52 ? 20.015 19.519 -30.669 1.00 87.06 52 LYS A CA 1
ATOM 425 C C . LYS A 1 52 ? 20.323 19.598 -32.158 1.00 87.06 52 LYS A C 1
ATOM 427 O O . LYS A 1 52 ? 21.475 19.570 -32.588 1.00 87.06 52 LYS A O 1
ATOM 432 N N . THR A 1 53 ? 19.269 19.686 -32.951 1.00 81.06 53 THR A N 1
ATOM 433 C CA . THR A 1 53 ? 19.341 19.757 -34.411 1.00 81.06 53 THR A CA 1
ATOM 434 C C . THR A 1 53 ? 19.558 21.185 -34.906 1.00 81.06 53 THR A C 1
ATOM 436 O O . THR A 1 53 ? 19.974 21.373 -36.049 1.00 81.06 53 THR A O 1
ATOM 439 N N . GLY A 1 54 ? 19.270 22.194 -34.073 1.00 79.75 54 GLY A N 1
ATOM 440 C CA . GLY A 1 54 ? 19.282 23.604 -34.463 1.00 79.75 54 GLY A CA 1
ATOM 441 C C . GLY A 1 54 ? 18.086 24.004 -35.336 1.00 79.75 54 GLY A C 1
ATOM 442 O O . GLY A 1 54 ? 18.114 25.066 -35.958 1.00 79.75 54 GLY A O 1
ATOM 443 N N . THR A 1 55 ? 17.051 23.160 -35.409 1.00 81.25 55 THR A N 1
ATOM 444 C CA . THR A 1 55 ? 15.833 23.361 -36.214 1.00 81.25 55 THR A CA 1
ATOM 445 C C . THR A 1 55 ? 14.583 23.437 -35.328 1.00 81.25 55 THR A C 1
ATOM 447 O O . THR A 1 55 ? 14.668 23.255 -34.116 1.00 81.25 55 THR A O 1
ATOM 450 N N . GLU A 1 56 ? 13.398 23.677 -35.908 1.00 75.69 56 GLU A N 1
ATOM 451 C CA . GLU A 1 56 ? 12.128 23.663 -35.154 1.00 75.69 56 GLU A CA 1
ATOM 452 C C . GLU A 1 56 ? 11.840 22.314 -34.465 1.00 75.69 56 GLU A C 1
ATOM 454 O O . GLU A 1 56 ? 11.143 22.297 -33.450 1.00 75.69 56 GLU A O 1
ATOM 459 N N . ALA A 1 57 ? 12.443 21.213 -34.937 1.00 74.12 57 ALA A N 1
ATOM 460 C CA . ALA A 1 57 ? 12.345 19.892 -34.310 1.00 74.12 57 ALA A CA 1
ATOM 461 C C . ALA A 1 57 ? 12.865 19.870 -32.859 1.00 74.12 57 ALA A C 1
ATOM 463 O O . ALA A 1 57 ? 12.447 19.028 -32.066 1.00 74.12 57 ALA A O 1
ATOM 464 N N . ASP A 1 58 ? 13.721 20.821 -32.467 1.00 79.44 58 ASP A N 1
ATOM 465 C CA . ASP A 1 58 ? 14.193 20.938 -31.082 1.00 79.44 58 ASP A CA 1
ATOM 466 C C . ASP A 1 58 ? 13.060 21.305 -30.111 1.00 79.44 58 ASP A C 1
ATOM 468 O O . ASP A 1 58 ? 13.145 20.996 -28.923 1.00 79.44 58 ASP A O 1
ATOM 472 N N . ASN A 1 59 ? 11.985 21.943 -30.590 1.00 76.12 59 ASN A N 1
ATOM 473 C CA . ASN A 1 59 ? 10.802 22.189 -29.766 1.00 76.12 59 ASN A CA 1
ATOM 474 C C . ASN A 1 59 ? 10.021 20.896 -29.518 1.00 76.12 59 ASN A C 1
ATOM 476 O O . ASN A 1 59 ? 9.608 20.660 -28.389 1.00 76.12 59 ASN A O 1
ATOM 480 N N . GLU A 1 60 ? 9.877 20.042 -30.532 1.00 74.38 60 GLU A N 1
ATOM 481 C CA . GLU A 1 60 ? 9.230 18.732 -30.387 1.00 74.38 60 GLU A CA 1
ATOM 482 C C . GLU A 1 60 ? 10.045 17.812 -29.467 1.00 74.38 60 GLU A C 1
ATOM 484 O O . GLU A 1 60 ? 9.489 17.199 -28.559 1.00 74.38 60 GLU A O 1
ATOM 489 N N . LEU A 1 61 ? 11.375 17.786 -29.623 1.00 76.06 61 LEU A N 1
ATOM 490 C CA . LEU A 1 61 ? 12.277 17.058 -28.724 1.00 76.06 61 LEU A CA 1
ATOM 491 C C . LEU A 1 61 ? 12.184 17.556 -27.282 1.00 76.06 61 LEU A C 1
ATOM 493 O O . LEU A 1 61 ? 12.167 16.747 -26.356 1.00 76.06 61 LEU A O 1
ATOM 497 N N . ARG A 1 62 ? 12.091 18.877 -27.081 1.00 79.56 62 ARG A N 1
ATOM 498 C CA . ARG A 1 62 ? 11.910 19.455 -25.746 1.00 79.56 62 ARG A CA 1
ATOM 499 C C . ARG A 1 62 ? 10.598 19.002 -25.112 1.00 79.56 62 ARG A C 1
ATOM 501 O O . ARG A 1 62 ? 10.588 18.730 -23.916 1.00 79.56 62 ARG A O 1
ATOM 508 N N . GLU A 1 63 ? 9.517 18.925 -25.881 1.00 75.44 63 GLU A N 1
ATOM 509 C CA . GLU A 1 63 ? 8.225 18.454 -25.374 1.00 75.44 63 GLU A CA 1
ATOM 510 C C . GLU A 1 63 ? 8.247 16.952 -25.062 1.00 75.44 63 GLU A C 1
ATOM 512 O O . GLU A 1 63 ? 7.786 16.570 -23.994 1.00 75.44 63 GLU A O 1
ATOM 517 N N . ILE A 1 64 ? 8.874 16.110 -25.895 1.00 76.00 64 ILE A N 1
ATOM 518 C CA . ILE A 1 64 ? 9.075 14.677 -25.591 1.00 76.00 64 ILE A CA 1
ATOM 519 C C . ILE A 1 64 ? 9.892 14.500 -24.304 1.00 76.00 64 ILE A C 1
ATOM 521 O O . ILE A 1 64 ? 9.526 13.721 -23.428 1.00 76.00 64 ILE A O 1
ATOM 525 N N . TRP A 1 65 ? 10.981 15.254 -24.166 1.00 80.69 65 TRP A N 1
ATOM 526 C CA . TRP A 1 65 ? 11.843 15.219 -22.986 1.00 80.69 65 TRP A CA 1
ATOM 527 C C . TRP A 1 65 ? 11.112 15.686 -21.717 1.00 80.69 65 TRP A C 1
ATOM 529 O O . TRP A 1 65 ? 11.210 15.051 -20.668 1.00 80.69 65 TRP A O 1
ATOM 539 N N . ARG A 1 66 ? 10.316 16.760 -21.809 1.00 73.38 66 ARG A N 1
ATOM 540 C CA . ARG A 1 66 ? 9.448 17.220 -20.712 1.00 73.38 66 ARG A CA 1
ATOM 541 C C . ARG A 1 66 ? 8.368 16.203 -20.367 1.00 73.38 66 ARG A C 1
ATOM 543 O O . ARG A 1 66 ? 8.091 16.017 -19.186 1.00 73.38 66 ARG A O 1
ATOM 550 N N . HIS A 1 67 ? 7.776 15.567 -21.374 1.00 75.88 67 HIS A N 1
ATOM 551 C CA . HIS A 1 67 ? 6.770 14.527 -21.192 1.00 75.88 67 HIS A CA 1
ATOM 552 C C . HIS A 1 67 ? 7.356 13.340 -20.435 1.00 75.88 67 HIS A C 1
ATOM 554 O O . HIS A 1 67 ? 6.822 12.976 -19.394 1.00 75.88 67 HIS A O 1
ATOM 560 N N . GLU A 1 68 ? 8.509 12.814 -20.861 1.00 80.06 68 GLU A N 1
ATOM 561 C CA . GLU A 1 68 ? 9.194 11.733 -20.141 1.00 80.06 68 GLU A CA 1
ATOM 562 C C . GLU A 1 68 ? 9.481 12.123 -18.684 1.00 80.06 68 GLU A C 1
ATOM 564 O O . GLU A 1 68 ? 9.239 11.325 -17.782 1.00 80.06 68 GLU A O 1
ATOM 569 N N . ARG A 1 69 ? 9.903 13.371 -18.430 1.00 74.25 69 ARG A N 1
ATOM 570 C CA . ARG A 1 69 ? 10.106 13.880 -17.065 1.00 74.25 69 ARG A CA 1
ATOM 571 C C . ARG A 1 69 ? 8.855 13.783 -16.210 1.00 74.25 69 ARG A C 1
ATOM 573 O O . ARG A 1 69 ? 8.913 13.262 -15.104 1.00 74.25 69 ARG A O 1
ATOM 580 N N . LEU A 1 70 ? 7.742 14.311 -16.716 1.00 70.81 70 LEU A N 1
ATOM 581 C CA . LEU A 1 70 ? 6.477 14.340 -15.985 1.00 70.81 70 LEU A CA 1
ATOM 582 C C . LEU A 1 70 ? 6.008 12.924 -15.653 1.00 70.81 70 LEU A C 1
ATOM 584 O O . LEU A 1 70 ? 5.517 12.686 -14.554 1.00 70.81 70 LEU A O 1
ATOM 588 N N . GLN A 1 71 ? 6.201 11.986 -16.579 1.00 76.94 71 GLN A N 1
ATOM 589 C CA . GLN A 1 71 ? 5.803 10.595 -16.391 1.00 76.94 71 GLN A CA 1
ATOM 590 C C . GLN A 1 71 ? 6.720 9.883 -15.400 1.00 76.94 71 GLN A C 1
ATOM 592 O O . GLN A 1 71 ? 6.219 9.218 -14.502 1.00 76.94 71 GLN A O 1
ATOM 597 N N . VAL A 1 72 ? 8.038 10.083 -15.473 1.00 76.88 72 VAL A N 1
ATOM 598 C CA . VAL A 1 72 ? 8.979 9.542 -14.481 1.00 76.88 72 VAL A CA 1
ATOM 599 C C . VAL A 1 72 ? 8.698 10.102 -13.089 1.00 76.88 72 VAL A C 1
ATOM 601 O O . VAL A 1 72 ? 8.564 9.322 -12.154 1.00 76.88 72 VAL A O 1
ATOM 604 N N . ASP A 1 73 ? 8.557 11.421 -12.931 1.00 69.50 73 ASP A N 1
ATOM 605 C CA . ASP A 1 73 ? 8.278 12.045 -11.628 1.00 69.50 73 ASP A CA 1
ATOM 606 C C . ASP A 1 73 ? 6.953 11.530 -11.040 1.00 69.50 73 ASP A C 1
ATOM 608 O O . ASP A 1 73 ? 6.855 11.250 -9.842 1.00 69.50 73 ASP A O 1
ATOM 612 N N . ARG A 1 74 ? 5.940 11.348 -11.896 1.00 70.69 74 ARG A N 1
ATOM 613 C CA . ARG A 1 74 ? 4.659 10.744 -11.524 1.00 70.69 74 ARG A CA 1
ATOM 614 C C . ARG A 1 74 ? 4.835 9.285 -11.095 1.00 70.69 74 ARG A C 1
ATOM 616 O O . ARG A 1 74 ? 4.375 8.924 -10.016 1.00 70.69 74 ARG A O 1
ATOM 623 N N . ILE A 1 75 ? 5.524 8.461 -11.880 1.00 77.00 75 ILE A N 1
ATOM 624 C CA . ILE A 1 75 ? 5.710 7.028 -11.609 1.00 77.00 75 ILE A CA 1
ATOM 625 C C . ILE A 1 75 ? 6.558 6.799 -10.358 1.00 77.00 75 ILE A C 1
ATOM 627 O O . ILE A 1 75 ? 6.206 5.979 -9.517 1.00 77.00 75 ILE A O 1
ATOM 631 N N . MET A 1 76 ? 7.635 7.565 -10.186 1.00 73.38 76 MET A N 1
ATOM 632 C CA . MET A 1 76 ? 8.520 7.490 -9.020 1.00 73.38 76 MET A CA 1
ATOM 633 C C . MET A 1 76 ? 7.850 7.978 -7.731 1.00 73.38 76 MET A C 1
ATOM 635 O O . MET A 1 76 ? 8.380 7.757 -6.644 1.00 73.38 76 MET A O 1
ATOM 639 N N . SER A 1 77 ? 6.683 8.624 -7.827 1.00 62.75 77 SER A N 1
ATOM 640 C CA . SER A 1 77 ? 5.839 8.917 -6.667 1.00 62.75 77 SER A CA 1
ATOM 641 C C . SER A 1 77 ? 4.993 7.722 -6.218 1.00 62.75 77 SER A C 1
ATOM 643 O O . SER A 1 77 ? 4.352 7.796 -5.173 1.00 62.75 77 SER A O 1
ATOM 645 N N . TYR A 1 78 ? 4.956 6.627 -6.979 1.00 67.88 78 TYR A N 1
ATOM 646 C CA . TYR A 1 78 ? 4.158 5.460 -6.626 1.00 67.88 78 TYR A CA 1
ATOM 647 C C . TYR A 1 78 ? 4.895 4.552 -5.627 1.00 67.88 78 TYR A C 1
ATOM 649 O O . TYR A 1 78 ? 6.115 4.393 -5.710 1.00 67.88 78 TYR A O 1
ATOM 657 N N . PRO A 1 79 ? 4.189 3.928 -4.670 1.00 57.78 79 PRO A N 1
ATOM 658 C CA . PRO A 1 79 ? 4.824 3.034 -3.711 1.00 57.78 79 PRO A CA 1
ATOM 659 C C . PRO A 1 79 ? 5.455 1.818 -4.392 1.00 57.78 79 PRO A C 1
ATOM 661 O O . PRO A 1 79 ? 4.897 1.254 -5.332 1.00 57.78 79 PRO A O 1
ATOM 664 N N . GLY A 1 80 ? 6.644 1.428 -3.929 1.00 64.88 80 GLY A N 1
ATOM 665 C CA . GLY A 1 80 ? 7.424 0.344 -4.536 1.00 64.88 80 GLY A CA 1
ATOM 666 C C . GLY A 1 80 ? 8.038 0.688 -5.901 1.00 64.88 80 GLY A C 1
ATOM 667 O O . GLY A 1 80 ? 8.687 -0.167 -6.503 1.00 64.88 80 GLY A O 1
ATOM 668 N N . ALA A 1 81 ? 7.878 1.926 -6.389 1.00 74.00 81 ALA A N 1
ATOM 669 C CA . ALA A 1 81 ? 8.408 2.330 -7.686 1.00 74.00 81 ALA A CA 1
ATOM 670 C C . ALA A 1 81 ? 9.940 2.282 -7.752 1.00 74.00 81 ALA A C 1
ATOM 672 O O . ALA A 1 81 ? 10.484 1.893 -8.779 1.00 74.00 81 ALA A O 1
ATOM 673 N N . GLU A 1 82 ? 10.629 2.614 -6.655 1.00 71.75 82 GLU A N 1
ATOM 674 C CA . GLU A 1 82 ? 12.100 2.627 -6.592 1.00 71.75 82 GLU A CA 1
ATOM 675 C C . GLU A 1 82 ? 12.716 1.248 -6.906 1.00 71.75 82 GLU A C 1
ATOM 677 O O . GLU A 1 82 ? 13.786 1.167 -7.509 1.00 71.75 82 GLU A O 1
ATOM 682 N N . ASP A 1 83 ? 12.009 0.161 -6.574 1.00 77.19 83 ASP A N 1
ATOM 683 C CA . ASP A 1 83 ? 12.464 -1.205 -6.848 1.00 77.19 83 ASP A CA 1
ATOM 684 C C . ASP A 1 83 ? 12.095 -1.679 -8.266 1.00 77.19 83 ASP A C 1
ATOM 686 O O . ASP A 1 83 ? 12.750 -2.568 -8.816 1.00 77.19 83 ASP A O 1
ATOM 690 N N . LEU A 1 84 ? 11.034 -1.132 -8.864 1.00 86.94 84 LEU A N 1
ATOM 691 C CA . LEU A 1 84 ? 10.440 -1.635 -10.110 1.00 86.94 84 LEU A CA 1
ATOM 692 C C . LEU A 1 84 ? 10.731 -0.770 -11.337 1.00 86.94 84 LEU A C 1
ATOM 694 O O . LEU A 1 84 ? 10.616 -1.268 -12.458 1.00 86.94 84 LEU A O 1
ATOM 698 N N . PHE A 1 85 ? 11.117 0.489 -11.151 1.00 88.81 85 PHE A N 1
ATOM 699 C CA . PHE A 1 85 ? 11.351 1.442 -12.229 1.00 88.81 85 PHE A CA 1
ATOM 700 C C . PHE A 1 85 ? 12.777 1.993 -12.210 1.00 88.81 85 PHE A C 1
ATOM 702 O O . PHE A 1 85 ? 13.428 2.084 -11.170 1.00 88.81 85 PHE A O 1
ATOM 709 N N . ALA A 1 86 ? 13.295 2.323 -13.392 1.00 87.75 86 ALA A N 1
ATOM 710 C CA . ALA A 1 86 ? 14.620 2.907 -13.533 1.00 87.75 86 ALA A CA 1
ATOM 711 C C . ALA A 1 86 ? 14.612 4.362 -13.034 1.00 87.75 86 ALA A C 1
ATOM 713 O O . ALA A 1 86 ? 13.905 5.210 -13.583 1.00 87.75 86 ALA A O 1
ATOM 714 N N . GLY A 1 87 ? 15.416 4.654 -12.010 1.00 76.94 87 GLY A N 1
ATOM 715 C CA . GLY A 1 87 ? 15.519 5.990 -11.435 1.00 76.94 87 GLY A CA 1
ATOM 716 C C . GLY A 1 87 ? 16.172 6.999 -12.384 1.00 76.94 87 GLY A C 1
ATOM 717 O O . GLY A 1 87 ? 17.099 6.684 -13.141 1.00 76.94 87 GLY A O 1
ATOM 718 N N . VAL A 1 88 ? 15.689 8.240 -12.325 1.00 82.44 88 VAL A N 1
ATOM 719 C CA . VAL A 1 88 ? 16.283 9.402 -12.996 1.00 82.44 88 VAL A CA 1
ATOM 720 C C . VAL A 1 88 ? 16.806 10.349 -11.926 1.00 82.44 88 VAL A C 1
ATOM 722 O O . VAL A 1 88 ? 16.057 10.825 -11.077 1.00 82.44 88 VAL A O 1
ATOM 725 N N . VAL A 1 89 ? 18.105 10.631 -11.977 1.00 79.75 89 VAL A N 1
ATOM 726 C CA . VAL A 1 89 ? 18.791 11.548 -11.059 1.00 79.75 89 VAL A CA 1
ATOM 727 C C . VAL A 1 89 ? 18.514 12.993 -11.453 1.00 79.75 89 VAL A C 1
ATOM 729 O O . VAL A 1 89 ? 18.225 13.837 -10.605 1.00 79.75 89 VAL A O 1
ATOM 732 N N . ALA A 1 90 ? 18.631 13.291 -12.747 1.00 78.69 90 ALA A N 1
ATOM 733 C CA . ALA A 1 90 ? 18.463 14.638 -13.264 1.00 78.69 90 ALA A CA 1
ATOM 734 C C . ALA A 1 90 ? 18.041 14.626 -14.731 1.00 78.69 90 ALA A C 1
ATOM 736 O O . ALA A 1 90 ? 18.393 13.736 -15.500 1.00 78.69 90 ALA A O 1
ATOM 737 N N . MET A 1 91 ? 17.348 15.683 -15.137 1.00 82.44 91 MET A N 1
ATOM 738 C CA . MET A 1 91 ? 17.144 16.014 -16.539 1.00 82.44 91 MET A CA 1
ATOM 739 C C . MET A 1 91 ? 17.797 17.364 -16.816 1.00 82.44 91 MET A C 1
ATOM 741 O O . MET A 1 91 ? 17.466 18.361 -16.172 1.00 82.44 91 MET A O 1
ATOM 745 N N . ILE A 1 92 ? 18.733 17.398 -17.763 1.00 85.81 92 ILE A N 1
ATOM 746 C CA . ILE A 1 92 ? 19.591 18.554 -18.037 1.00 85.81 92 ILE A CA 1
ATOM 747 C C . ILE A 1 92 ? 19.381 19.021 -19.481 1.00 85.81 92 ILE A C 1
ATOM 749 O O . ILE A 1 92 ? 19.518 18.241 -20.420 1.00 85.81 92 ILE A O 1
ATOM 753 N N . GLU A 1 93 ? 19.084 20.309 -19.669 1.00 87.81 93 GLU A N 1
ATOM 754 C CA . GLU A 1 93 ? 19.181 20.961 -20.981 1.00 87.81 93 GLU A CA 1
ATOM 755 C C . GLU A 1 93 ? 20.544 21.659 -21.086 1.00 87.81 93 GLU A C 1
ATOM 757 O O . GLU A 1 93 ? 20.830 22.595 -20.335 1.00 87.81 93 GLU A O 1
ATOM 762 N N . THR A 1 94 ? 21.381 21.217 -22.024 1.00 88.25 94 THR A N 1
ATOM 763 C CA . THR A 1 94 ? 22.689 21.822 -22.317 1.00 88.25 94 THR A CA 1
ATOM 764 C C . THR A 1 94 ? 22.593 22.718 -23.553 1.00 88.25 94 THR A C 1
ATOM 766 O O . THR A 1 94 ? 21.532 22.859 -24.171 1.00 88.25 94 THR A O 1
ATOM 769 N N . SER A 1 95 ? 23.684 23.383 -23.934 1.00 87.81 95 SER A N 1
ATOM 770 C CA . SER A 1 95 ? 23.718 24.179 -25.173 1.00 87.81 95 SER A CA 1
ATOM 771 C C . SER A 1 95 ? 23.507 23.339 -26.440 1.00 87.81 95 SER A C 1
ATOM 773 O O . SER A 1 95 ? 22.986 23.857 -27.427 1.00 87.81 95 SER A O 1
ATOM 775 N N . ASP A 1 96 ? 23.838 22.053 -26.382 1.00 88.06 96 ASP A N 1
ATOM 776 C CA . ASP A 1 96 ? 23.943 21.116 -27.499 1.00 88.06 96 ASP A CA 1
ATOM 777 C C . ASP A 1 96 ? 23.042 19.873 -27.377 1.00 88.06 96 ASP A C 1
ATOM 779 O O . ASP A 1 96 ? 22.844 19.179 -28.373 1.00 88.06 96 ASP A O 1
ATOM 783 N N . THR A 1 97 ? 22.451 19.590 -26.210 1.00 89.19 97 THR A N 1
ATOM 784 C CA . THR A 1 97 ? 21.645 18.377 -25.984 1.00 89.19 97 THR A CA 1
ATOM 785 C C . THR A 1 97 ? 20.459 18.589 -25.034 1.00 89.19 97 THR A C 1
ATOM 787 O O . THR A 1 97 ? 20.420 19.535 -24.242 1.00 89.19 97 THR A O 1
ATOM 790 N N . PHE A 1 98 ? 19.482 17.685 -25.118 1.00 88.06 98 PHE A N 1
ATOM 791 C CA . PHE A 1 98 ? 18.534 17.385 -24.042 1.00 88.06 98 PHE A CA 1
ATOM 792 C C . PHE A 1 98 ? 18.945 16.050 -23.422 1.00 88.06 98 PHE A C 1
ATOM 794 O O . PHE A 1 98 ? 19.070 15.072 -24.156 1.00 88.06 98 PHE A O 1
ATOM 801 N N . CYS A 1 99 ? 19.185 15.994 -22.115 1.00 88.88 99 CYS A N 1
ATOM 802 C CA . CYS A 1 99 ? 19.795 14.841 -21.455 1.00 88.88 99 CYS A CA 1
ATOM 803 C C . CYS A 1 99 ? 18.974 14.371 -20.247 1.00 88.88 99 CYS A C 1
ATOM 805 O O . CYS A 1 99 ? 18.396 15.173 -19.509 1.00 88.88 99 CYS A O 1
ATOM 807 N N . ILE A 1 100 ? 18.939 13.057 -20.052 1.00 87.94 100 ILE A N 1
ATOM 808 C CA . ILE A 1 100 ? 18.400 12.349 -18.896 1.00 87.94 100 ILE A CA 1
ATOM 809 C C . ILE A 1 100 ? 19.560 11.577 -18.271 1.00 87.94 100 ILE A C 1
ATOM 811 O O . ILE A 1 100 ? 20.225 10.779 -18.934 1.00 87.94 100 ILE A O 1
ATOM 815 N N . VAL A 1 101 ? 19.798 11.838 -16.992 1.00 87.88 101 VAL A N 1
ATOM 816 C CA . VAL A 1 101 ? 20.851 11.229 -16.183 1.00 87.88 101 VAL A CA 1
ATOM 817 C C . VAL A 1 101 ? 20.204 10.169 -15.303 1.00 87.88 101 VAL A C 1
ATOM 819 O O . VAL A 1 101 ? 19.406 10.502 -14.426 1.00 87.88 101 VAL A O 1
ATOM 822 N N . HIS A 1 102 ? 20.531 8.903 -15.536 1.00 87.00 102 HIS A N 1
ATOM 823 C CA . HIS A 1 102 ? 20.031 7.780 -14.747 1.00 87.00 102 HIS A CA 1
ATOM 824 C C . HIS A 1 102 ? 20.889 7.514 -13.507 1.00 87.00 102 HIS A C 1
ATOM 826 O O . HIS A 1 102 ? 22.032 7.972 -13.401 1.00 87.00 102 HIS A O 1
ATOM 832 N N . GLU A 1 103 ? 20.312 6.775 -12.558 1.00 80.00 103 GLU A N 1
ATOM 833 C CA . GLU A 1 103 ? 21.033 6.261 -11.392 1.00 80.00 103 GLU A CA 1
ATOM 834 C C . GLU A 1 103 ? 22.214 5.361 -11.806 1.00 80.00 103 GLU A C 1
ATOM 836 O O . GLU A 1 103 ? 22.165 4.717 -12.857 1.00 80.00 103 GLU A O 1
ATOM 841 N N . PRO A 1 104 ? 23.296 5.321 -11.009 1.00 74.75 104 PRO A N 1
ATOM 842 C CA . PRO A 1 104 ? 24.407 4.406 -11.252 1.00 74.75 104 PRO A CA 1
ATOM 843 C C . PRO A 1 104 ? 23.972 2.944 -11.070 1.00 74.75 104 PRO A C 1
ATOM 845 O O . PRO A 1 104 ? 23.148 2.651 -10.207 1.00 74.75 104 PRO A O 1
ATOM 848 N N . GLY A 1 105 ? 24.588 2.029 -11.825 1.00 76.44 105 GLY A N 1
ATOM 849 C CA . GLY A 1 105 ? 24.387 0.579 -11.699 1.00 76.44 105 GLY A CA 1
ATOM 850 C C . GLY A 1 105 ? 23.570 -0.019 -12.852 1.00 76.44 105 GLY A C 1
ATOM 851 O O . GLY A 1 105 ? 24.177 -0.572 -13.776 1.00 76.44 105 GLY A O 1
ATOM 852 N N . PRO A 1 106 ? 22.224 0.057 -12.835 1.00 83.69 106 PRO A N 1
ATOM 853 C CA . PRO A 1 106 ? 21.390 -0.562 -13.860 1.00 83.69 106 PRO A CA 1
ATOM 854 C C . PRO A 1 106 ? 21.594 0.060 -15.248 1.00 83.69 106 PRO A C 1
ATOM 856 O O . PRO A 1 106 ? 21.567 1.279 -15.413 1.00 83.69 106 PRO A O 1
ATOM 859 N N . MET A 1 107 ? 21.705 -0.784 -16.275 1.00 86.94 107 MET A N 1
ATOM 860 C CA . MET A 1 107 ? 21.751 -0.358 -17.680 1.00 86.94 107 MET A CA 1
ATOM 861 C C . MET A 1 107 ? 20.697 -1.090 -18.517 1.00 86.94 107 MET A C 1
ATOM 863 O O . MET A 1 107 ? 20.230 -2.151 -18.096 1.00 86.94 107 MET A O 1
ATOM 867 N N . PRO A 1 108 ? 20.339 -0.581 -19.711 1.00 91.19 108 PRO A N 1
ATOM 868 C CA . PRO A 1 108 ? 19.393 -1.247 -20.590 1.00 91.19 108 PRO A CA 1
ATOM 869 C C . PRO A 1 108 ? 19.805 -2.689 -20.895 1.00 91.19 108 PRO A C 1
ATOM 871 O O . PRO A 1 108 ? 20.975 -2.954 -21.189 1.00 91.19 108 PRO A O 1
ATOM 874 N N . LEU A 1 109 ? 18.839 -3.605 -20.889 1.00 92.44 109 LEU A N 1
ATOM 875 C CA . LEU A 1 109 ? 19.015 -5.036 -21.113 1.00 92.44 109 LEU A CA 1
ATOM 876 C C . LEU A 1 109 ? 19.717 -5.299 -22.446 1.00 92.44 109 LEU A C 1
ATOM 878 O O . LEU A 1 109 ? 20.629 -6.115 -22.489 1.00 92.44 109 LEU A O 1
ATOM 882 N N . ALA A 1 110 ? 19.393 -4.544 -23.497 1.00 88.62 110 ALA A N 1
ATOM 883 C CA . ALA A 1 110 ? 20.096 -4.594 -24.783 1.00 88.62 110 ALA A CA 1
ATOM 884 C C . ALA A 1 110 ? 21.610 -4.340 -24.642 1.00 88.62 110 ALA A C 1
ATOM 886 O O . ALA A 1 110 ? 22.445 -5.036 -25.226 1.00 88.62 110 ALA A O 1
ATOM 887 N N . GLY A 1 111 ? 21.977 -3.329 -23.846 1.00 84.25 111 GLY A N 1
ATOM 888 C CA . GLY A 1 111 ? 23.366 -2.986 -23.550 1.00 84.25 111 GLY A CA 1
ATOM 889 C C . GLY A 1 111 ? 24.041 -4.070 -22.716 1.00 84.25 111 GLY A C 1
ATOM 890 O O . GLY A 1 111 ? 25.128 -4.533 -23.072 1.00 84.25 111 GLY A O 1
ATOM 891 N N . LYS A 1 112 ? 23.354 -4.539 -21.668 1.00 86.56 112 LYS A N 1
ATOM 892 C CA . LYS A 1 112 ? 23.860 -5.577 -20.769 1.00 86.56 112 LYS A CA 1
ATOM 893 C C . LYS A 1 112 ? 24.055 -6.906 -21.484 1.00 86.56 112 LYS A C 1
ATOM 895 O O . LYS A 1 112 ? 25.104 -7.519 -21.345 1.00 86.56 112 LYS A O 1
ATOM 900 N N . LEU A 1 113 ? 23.103 -7.334 -22.309 1.00 86.44 113 LEU A N 1
ATOM 901 C CA . LEU A 1 113 ? 23.203 -8.559 -23.096 1.00 86.44 113 LEU A CA 1
ATOM 902 C C . LEU A 1 113 ? 24.350 -8.506 -24.091 1.00 86.44 113 LEU A C 1
ATOM 904 O O . LEU A 1 113 ? 24.888 -9.563 -24.397 1.00 86.44 113 LEU A O 1
ATOM 908 N N . ARG A 1 114 ? 24.756 -7.327 -24.581 1.00 83.06 114 ARG A N 1
ATOM 909 C CA . ARG A 1 114 ? 25.905 -7.174 -25.485 1.00 83.06 114 ARG A CA 1
ATOM 910 C C . ARG A 1 114 ? 27.239 -7.344 -24.760 1.00 83.06 114 ARG A C 1
ATOM 912 O O . ARG A 1 114 ? 28.119 -8.029 -25.284 1.00 83.06 114 ARG A O 1
ATOM 919 N N . THR A 1 115 ? 27.376 -6.747 -23.579 1.00 76.69 115 THR A N 1
ATOM 920 C CA . THR A 1 115 ? 28.612 -6.762 -22.777 1.00 76.69 115 THR A CA 1
ATOM 921 C C . THR A 1 115 ? 28.727 -7.984 -21.865 1.00 76.69 115 THR A C 1
ATOM 923 O O . THR A 1 115 ? 29.835 -8.340 -21.469 1.00 76.69 115 THR A O 1
ATOM 926 N N . ALA A 1 116 ? 27.615 -8.660 -21.563 1.00 73.50 116 ALA A N 1
ATOM 927 C CA . ALA A 1 116 ? 27.587 -9.807 -20.667 1.00 73.50 116 ALA A CA 1
ATOM 928 C C . ALA A 1 116 ? 28.515 -10.934 -21.158 1.00 73.50 116 ALA A C 1
ATOM 930 O O . ALA A 1 116 ? 28.494 -11.293 -22.342 1.00 73.50 116 ALA A O 1
ATOM 931 N N . PRO A 1 117 ? 29.305 -11.554 -20.264 1.00 67.31 117 PRO A N 1
ATOM 932 C CA . PRO A 1 117 ? 30.101 -12.721 -20.619 1.00 67.31 117 PRO A CA 1
ATOM 933 C C . PRO A 1 117 ? 29.182 -13.866 -21.060 1.00 67.31 117 PRO A C 1
ATOM 935 O O . PRO A 1 117 ? 28.041 -13.973 -20.613 1.00 67.31 117 PRO A O 1
ATOM 938 N N . ARG A 1 118 ? 29.677 -14.771 -21.918 1.00 62.03 118 ARG A N 1
ATOM 939 C CA . ARG A 1 118 ? 28.907 -15.951 -22.380 1.00 62.03 118 ARG A CA 1
ATOM 940 C C . ARG A 1 118 ? 28.342 -16.804 -21.237 1.00 62.03 118 ARG A C 1
ATOM 942 O O . ARG A 1 118 ? 27.348 -17.478 -21.439 1.00 62.03 118 ARG A O 1
ATOM 949 N N . ARG A 1 119 ? 28.979 -16.755 -20.065 1.00 55.41 119 ARG A N 1
ATOM 950 C CA . ARG A 1 119 ? 28.627 -17.517 -18.858 1.00 55.41 119 ARG A CA 1
ATOM 951 C C . ARG A 1 119 ? 27.622 -16.813 -17.943 1.00 55.41 119 ARG A C 1
ATOM 953 O O . ARG A 1 119 ? 27.274 -17.355 -16.905 1.00 55.41 119 ARG A O 1
ATOM 960 N N . SER A 1 120 ? 27.204 -15.593 -18.280 1.00 70.88 120 SER A N 1
ATOM 961 C CA . SER A 1 120 ? 26.160 -14.897 -17.529 1.00 70.88 120 SER A CA 1
ATOM 962 C C . SER A 1 120 ? 24.864 -15.705 -17.572 1.00 70.88 120 SER A C 1
ATOM 964 O O . SER A 1 120 ? 24.510 -16.232 -18.630 1.00 70.88 120 SER A O 1
ATOM 966 N N . TRP A 1 121 ? 24.127 -15.742 -16.459 1.00 77.81 121 TRP A N 1
ATOM 967 C CA . TRP A 1 121 ? 22.819 -16.399 -16.394 1.00 77.81 121 TRP A CA 1
ATOM 968 C C . TRP A 1 121 ? 21.862 -15.899 -17.490 1.00 77.81 121 TRP A C 1
ATOM 970 O O . TRP A 1 121 ? 21.075 -16.674 -18.018 1.00 77.81 121 TRP A O 1
ATOM 980 N N . MET A 1 122 ? 21.998 -14.631 -17.904 1.00 80.50 122 MET A N 1
ATOM 981 C CA . MET A 1 122 ? 21.197 -14.011 -18.967 1.00 80.50 122 MET A CA 1
ATOM 982 C C . MET A 1 122 ? 21.469 -14.585 -20.367 1.00 80.50 122 MET A C 1
ATOM 984 O O . MET A 1 122 ? 20.675 -14.365 -21.275 1.00 80.50 122 MET A O 1
ATOM 988 N N . ARG A 1 123 ? 22.602 -15.274 -20.569 1.00 77.50 123 ARG A N 1
ATOM 989 C CA . ARG A 1 123 ? 22.976 -15.912 -21.845 1.00 77.50 123 ARG A CA 1
ATOM 990 C C . ARG A 1 123 ? 22.899 -17.442 -21.798 1.00 77.50 123 ARG A C 1
ATOM 992 O O . ARG A 1 123 ? 22.716 -18.051 -22.845 1.00 77.50 123 ARG A O 1
ATOM 999 N N . ALA A 1 124 ? 23.019 -18.045 -20.616 1.00 74.75 124 ALA A N 1
ATOM 1000 C CA . ALA A 1 124 ? 22.932 -19.492 -20.397 1.00 74.75 124 ALA A CA 1
ATOM 1001 C C . ALA A 1 124 ? 21.511 -19.913 -19.969 1.00 74.75 124 ALA A C 1
ATOM 1003 O O . ALA A 1 124 ? 21.304 -20.460 -18.883 1.00 74.75 124 ALA A O 1
ATOM 1004 N N . LEU A 1 125 ? 20.508 -19.576 -20.788 1.00 81.88 125 LEU A N 1
ATOM 1005 C CA . LEU A 1 125 ? 19.088 -19.843 -20.505 1.00 81.88 125 LEU A CA 1
ATOM 1006 C C . LEU A 1 125 ? 18.663 -21.294 -20.800 1.00 81.88 125 LEU A C 1
ATOM 1008 O O . LEU A 1 125 ? 17.529 -21.677 -20.525 1.00 81.88 125 LEU A O 1
ATOM 1012 N N . ASP A 1 126 ? 19.571 -22.125 -21.303 1.00 72.31 126 ASP A N 1
ATOM 1013 C CA . ASP A 1 126 ? 19.432 -23.582 -21.344 1.00 72.31 126 ASP A CA 1
ATOM 1014 C C . ASP A 1 126 ? 19.329 -24.192 -19.933 1.00 72.31 126 ASP A C 1
ATOM 1016 O O . ASP A 1 126 ? 18.639 -25.191 -19.741 1.00 72.31 126 ASP A O 1
ATOM 1020 N N . ILE A 1 127 ? 19.909 -23.533 -18.923 1.00 72.06 127 ILE A N 1
ATOM 1021 C CA . ILE A 1 127 ? 19.860 -23.952 -17.517 1.00 72.06 127 ILE A CA 1
ATOM 1022 C C . ILE A 1 127 ? 18.520 -23.526 -16.874 1.00 72.06 127 ILE A C 1
ATOM 1024 O O . ILE A 1 127 ? 18.261 -22.321 -16.763 1.00 72.06 127 ILE A O 1
ATOM 1028 N N . PRO A 1 128 ? 17.692 -24.456 -16.349 1.00 74.94 128 PRO A N 1
ATOM 1029 C CA . PRO A 1 128 ? 16.395 -24.122 -15.745 1.00 74.94 128 PRO A CA 1
ATOM 1030 C C . PRO A 1 128 ? 16.468 -23.133 -14.578 1.00 74.94 128 PRO A C 1
ATOM 1032 O O . PRO A 1 128 ? 15.618 -22.253 -14.461 1.00 74.94 128 PRO A O 1
ATOM 1035 N N . ALA A 1 129 ? 17.517 -23.196 -13.750 1.00 69.56 129 ALA A N 1
ATOM 1036 C CA . ALA A 1 129 ? 17.735 -22.236 -12.663 1.00 69.56 129 ALA A CA 1
ATOM 1037 C C . ALA A 1 129 ? 17.833 -20.782 -13.169 1.00 69.56 129 ALA A C 1
ATOM 1039 O O . ALA A 1 129 ? 17.265 -19.872 -12.562 1.00 69.56 129 ALA A O 1
ATOM 1040 N N . ASN A 1 130 ? 18.476 -20.564 -14.320 1.00 80.00 130 ASN A N 1
ATOM 1041 C CA . ASN A 1 130 ? 18.585 -19.241 -14.936 1.00 80.00 130 ASN A CA 1
ATOM 1042 C C . ASN A 1 130 ? 17.245 -18.789 -15.528 1.00 80.00 130 ASN A C 1
ATOM 1044 O O . ASN A 1 130 ? 16.892 -17.612 -15.421 1.00 80.00 130 ASN A O 1
ATOM 1048 N N . ARG A 1 131 ? 16.451 -19.719 -16.079 1.00 88.38 131 ARG A N 1
ATOM 1049 C CA . ARG A 1 131 ? 15.077 -19.424 -16.515 1.00 88.38 131 ARG A CA 1
ATOM 1050 C C . ARG A 1 131 ? 14.165 -19.073 -15.345 1.00 88.38 131 ARG A C 1
ATOM 1052 O O . ARG A 1 131 ? 13.367 -18.156 -15.471 1.00 88.38 131 ARG A O 1
ATOM 1059 N N . ILE A 1 132 ? 14.325 -19.690 -14.172 1.00 83.06 132 ILE A N 1
ATOM 1060 C CA . ILE A 1 132 ? 13.587 -19.283 -12.963 1.00 83.06 132 ILE A CA 1
ATOM 1061 C C . ILE A 1 132 ? 13.882 -17.817 -12.614 1.00 83.06 132 ILE A C 1
ATOM 1063 O O . ILE A 1 132 ? 12.951 -17.063 -12.322 1.00 83.06 132 ILE A O 1
ATOM 1067 N N . VAL A 1 133 ? 15.147 -17.383 -12.672 1.00 83.88 133 VAL A N 1
ATOM 1068 C CA . VAL A 1 133 ? 15.517 -15.969 -12.463 1.00 83.88 133 VAL A CA 1
ATOM 1069 C C . VAL A 1 133 ? 14.902 -15.077 -13.546 1.00 83.88 133 VAL A C 1
ATOM 1071 O O . VAL A 1 133 ? 14.327 -14.033 -13.225 1.00 83.88 133 VAL A O 1
ATOM 1074 N N . LEU A 1 134 ? 14.940 -15.505 -14.812 1.00 93.19 134 LEU A N 1
ATOM 1075 C CA . LEU A 1 134 ? 14.306 -14.803 -15.931 1.00 93.19 134 LEU A CA 1
ATOM 1076 C C . LEU A 1 134 ? 12.792 -14.625 -15.710 1.00 93.19 134 LEU A C 1
ATOM 1078 O O . LEU A 1 134 ? 12.287 -13.506 -15.762 1.00 93.19 134 LEU A O 1
ATOM 1082 N N . TRP A 1 135 ? 12.060 -15.691 -15.394 1.00 94.88 135 TRP A N 1
ATOM 1083 C CA . TRP A 1 135 ? 10.615 -15.625 -15.165 1.00 94.88 135 TRP A CA 1
ATOM 1084 C C . TRP A 1 135 ? 10.267 -14.803 -13.923 1.00 94.88 135 TRP A C 1
ATOM 1086 O O . TRP A 1 135 ? 9.320 -14.015 -13.951 1.00 94.88 135 TRP A O 1
ATOM 1096 N N . ARG A 1 136 ? 11.065 -14.885 -12.850 1.00 92.12 136 ARG A N 1
ATOM 1097 C CA . ARG A 1 136 ? 10.919 -13.993 -11.686 1.00 92.12 136 ARG A CA 1
ATOM 1098 C C . ARG A 1 136 ? 11.110 -12.521 -12.071 1.00 92.12 136 ARG A C 1
ATOM 1100 O O . ARG A 1 136 ? 10.384 -11.669 -11.560 1.00 92.12 136 ARG A O 1
ATOM 1107 N N . ASN A 1 137 ? 12.020 -12.213 -12.994 1.00 95.06 137 ASN A N 1
ATOM 1108 C CA . ASN A 1 137 ? 12.172 -10.872 -13.558 1.00 95.06 137 ASN A CA 1
ATOM 1109 C C . ASN A 1 137 ? 10.961 -10.440 -14.404 1.00 95.06 137 ASN A C 1
ATOM 1111 O O . ASN A 1 137 ? 10.523 -9.294 -14.292 1.00 95.06 137 ASN A O 1
ATOM 1115 N N . LEU A 1 138 ? 10.342 -11.347 -15.168 1.00 96.19 138 LEU A N 1
ATOM 1116 C CA . LEU A 1 138 ? 9.063 -11.068 -15.834 1.00 96.19 138 LEU A CA 1
ATOM 1117 C C . LEU A 1 138 ? 7.969 -10.725 -14.815 1.00 96.19 138 LEU A C 1
ATOM 1119 O O . LEU A 1 138 ? 7.225 -9.763 -15.012 1.00 96.19 138 LEU A O 1
ATOM 1123 N N . ALA A 1 139 ? 7.889 -11.452 -13.696 1.00 91.19 139 ALA A N 1
ATOM 1124 C CA . ALA A 1 139 ? 6.941 -11.139 -12.626 1.00 91.19 139 ALA A CA 1
ATOM 1125 C C . ALA A 1 139 ? 7.188 -9.750 -12.009 1.00 91.19 139 ALA A C 1
ATOM 1127 O O . ALA A 1 139 ? 6.221 -9.053 -11.698 1.00 91.19 139 ALA A O 1
ATOM 1128 N N . ARG A 1 140 ? 8.448 -9.306 -11.877 1.00 92.62 140 ARG A N 1
ATOM 1129 C CA . ARG A 1 140 ? 8.770 -7.924 -11.463 1.00 92.62 140 ARG A CA 1
ATOM 1130 C C . ARG A 1 140 ? 8.221 -6.903 -12.457 1.00 92.62 140 ARG A C 1
ATOM 1132 O O . ARG A 1 140 ? 7.488 -6.003 -12.057 1.00 92.62 140 ARG A O 1
ATOM 1139 N N . LEU A 1 141 ? 8.507 -7.072 -13.748 1.00 95.69 141 LEU A N 1
ATOM 1140 C CA . LEU A 1 141 ? 8.020 -6.161 -14.790 1.00 95.69 141 LEU A CA 1
ATOM 1141 C C . LEU A 1 141 ? 6.488 -6.170 -14.905 1.00 95.69 141 LEU A C 1
ATOM 1143 O O . LEU A 1 141 ? 5.881 -5.133 -15.145 1.00 95.69 141 LEU A O 1
ATOM 1147 N N . SER A 1 142 ? 5.847 -7.307 -14.642 1.00 93.00 142 SER A N 1
ATOM 1148 C CA . SER A 1 142 ? 4.383 -7.419 -14.603 1.00 93.00 142 SER A CA 1
ATOM 1149 C C . SER A 1 142 ? 3.775 -6.602 -13.460 1.00 93.00 142 SER A C 1
ATOM 1151 O O . SER A 1 142 ? 2.745 -5.957 -13.641 1.00 93.00 142 SER A O 1
ATOM 1153 N N . ARG A 1 143 ? 4.430 -6.563 -12.290 1.00 86.62 143 ARG A N 1
ATOM 1154 C CA . ARG A 1 143 ? 4.039 -5.666 -11.188 1.00 86.62 143 ARG A CA 1
ATOM 1155 C C . ARG A 1 143 ? 4.226 -4.199 -11.575 1.00 86.62 143 ARG A C 1
ATOM 1157 O O . ARG A 1 143 ? 3.347 -3.394 -11.290 1.00 86.62 143 ARG A O 1
ATOM 1164 N N . ALA A 1 144 ? 5.316 -3.869 -12.272 1.00 90.81 144 ALA A N 1
ATOM 1165 C CA . ALA A 1 144 ? 5.548 -2.521 -12.790 1.00 90.81 144 ALA A CA 1
ATOM 1166 C C . ALA A 1 144 ? 4.425 -2.089 -13.755 1.00 90.81 144 ALA A C 1
ATOM 1168 O O . ALA A 1 144 ? 3.858 -1.012 -13.590 1.00 90.81 144 ALA A O 1
ATOM 1169 N N . LEU A 1 145 ? 4.025 -2.950 -14.700 1.00 91.06 145 LEU A N 1
ATOM 1170 C CA . LEU A 1 145 ? 2.892 -2.676 -15.595 1.00 91.06 145 LEU A CA 1
ATOM 1171 C C . LEU A 1 145 ? 1.569 -2.533 -14.852 1.00 91.06 145 LEU A C 1
ATOM 1173 O O . LEU A 1 145 ? 0.801 -1.634 -15.177 1.00 91.06 145 LEU A O 1
ATOM 1177 N N . SER A 1 146 ? 1.328 -3.342 -13.818 1.00 83.44 146 SER A N 1
ATOM 1178 C CA . SER A 1 146 ? 0.142 -3.199 -12.966 1.00 83.44 146 SER A CA 1
ATOM 1179 C C . SER A 1 146 ? 0.022 -1.797 -12.371 1.00 83.44 146 SER A C 1
ATOM 1181 O O . SER A 1 146 ? -1.072 -1.242 -12.342 1.00 83.44 146 SER A O 1
ATOM 1183 N N . ILE A 1 147 ? 1.144 -1.230 -11.909 1.00 78.38 147 ILE A N 1
ATOM 1184 C CA . ILE A 1 147 ? 1.196 0.120 -11.335 1.00 78.38 147 ILE A CA 1
ATOM 1185 C C . ILE A 1 147 ? 0.876 1.181 -12.397 1.00 78.38 147 ILE A C 1
ATOM 1187 O O . ILE A 1 147 ? 0.196 2.156 -12.091 1.00 78.38 147 ILE A O 1
ATOM 1191 N N . LEU A 1 148 ? 1.351 1.012 -13.636 1.00 84.50 148 LEU A N 1
ATOM 1192 C CA . LEU A 1 148 ? 1.031 1.939 -14.728 1.00 84.50 148 LEU A CA 1
ATOM 1193 C C . LEU A 1 148 ? -0.448 1.831 -15.124 1.00 84.50 148 LEU A C 1
ATOM 1195 O O . LEU A 1 148 ? -1.172 2.828 -15.169 1.00 84.50 148 LEU A O 1
ATOM 1199 N N . HIS A 1 149 ? -0.912 0.608 -15.381 1.00 84.44 149 HIS A N 1
ATOM 1200 C CA . HIS A 1 149 ? -2.238 0.349 -15.937 1.00 84.44 149 HIS A CA 1
ATOM 1201 C C . HIS A 1 149 ? -3.354 0.770 -14.983 1.00 84.44 149 HIS A C 1
ATOM 1203 O O . HIS A 1 149 ? -4.326 1.373 -15.446 1.00 84.44 149 HIS A O 1
ATOM 1209 N N . SER A 1 150 ? -3.174 0.567 -13.671 1.00 71.94 150 SER A N 1
ATOM 1210 C CA . SER A 1 150 ? -4.126 1.016 -12.642 1.00 71.94 150 SER A CA 1
ATOM 1211 C C . SER A 1 150 ? -4.321 2.535 -12.604 1.00 71.94 150 SER A C 1
ATOM 1213 O O . SER A 1 150 ? -5.274 3.011 -12.000 1.00 71.94 150 SER A O 1
ATOM 1215 N N . ARG A 1 151 ? -3.456 3.313 -13.270 1.00 72.81 151 ARG A N 1
ATOM 1216 C CA . ARG A 1 151 ? -3.528 4.785 -13.351 1.00 72.81 151 ARG A CA 1
ATOM 1217 C C . ARG A 1 151 ? -3.889 5.309 -14.726 1.00 72.81 151 ARG A C 1
ATOM 1219 O O . ARG A 1 151 ? -3.668 6.482 -15.020 1.00 72.81 151 ARG A O 1
ATOM 1226 N N . GLY A 1 152 ? -4.380 4.441 -15.606 1.00 74.25 152 GLY A N 1
ATOM 1227 C CA . GLY A 1 152 ? -4.645 4.845 -16.981 1.00 74.25 152 GLY A CA 1
ATOM 1228 C C . GLY A 1 152 ? -3.378 5.063 -17.807 1.00 74.25 152 GLY A C 1
ATOM 1229 O O . GLY A 1 152 ? -3.486 5.588 -18.910 1.00 74.25 152 GLY A O 1
ATOM 1230 N N . LEU A 1 153 ? -2.191 4.695 -17.310 1.00 81.25 153 LEU A N 1
ATOM 1231 C CA . LEU A 1 153 ? -0.938 4.867 -18.040 1.00 81.25 153 LEU A CA 1
ATOM 1232 C C . LEU A 1 153 ? -0.638 3.626 -18.871 1.00 81.25 153 LEU A C 1
ATOM 1234 O O . LEU A 1 153 ? -0.549 2.518 -18.350 1.00 81.25 153 LEU A O 1
ATOM 1238 N N . LEU A 1 154 ? -0.431 3.830 -20.165 1.00 87.94 154 LEU A N 1
ATOM 1239 C CA . LEU A 1 154 ? 0.196 2.856 -21.048 1.00 87.94 154 LEU A CA 1
ATOM 1240 C C . LEU A 1 154 ? 1.681 3.162 -21.128 1.00 87.94 154 LEU A C 1
ATOM 1242 O O . LEU A 1 154 ? 2.053 4.325 -21.282 1.00 87.94 154 LEU A O 1
ATOM 1246 N N . HIS A 1 155 ? 2.525 2.136 -21.097 1.00 91.06 155 HIS A N 1
ATOM 1247 C CA . HIS A 1 155 ? 3.934 2.319 -21.431 1.00 91.06 155 HIS A CA 1
ATOM 1248 C C . HIS A 1 155 ? 4.088 2.619 -22.926 1.00 91.06 155 HIS A C 1
ATOM 1250 O O . HIS A 1 155 ? 4.922 3.432 -23.324 1.00 91.06 155 HIS A O 1
ATOM 1256 N N . GLY A 1 156 ? 3.306 1.940 -23.771 1.00 87.19 156 GLY A N 1
ATOM 1257 C CA . GLY A 1 156 ? 3.213 2.191 -25.210 1.00 87.19 156 GLY A CA 1
ATOM 1258 C C . GLY A 1 156 ? 4.369 1.623 -26.036 1.00 87.19 156 GLY A C 1
ATOM 1259 O O . GLY A 1 156 ? 4.262 1.553 -27.263 1.00 87.19 156 GLY A O 1
ATOM 1260 N N . ARG A 1 157 ? 5.467 1.202 -25.392 1.00 87.00 157 ARG A N 1
ATOM 1261 C CA . ARG A 1 157 ? 6.651 0.644 -26.059 1.00 87.00 157 ARG A CA 1
ATOM 1262 C C . ARG A 1 157 ? 7.601 -0.089 -25.103 1.00 87.00 157 ARG A C 1
ATOM 1264 O O . ARG A 1 157 ? 8.583 0.485 -24.646 1.00 87.00 157 ARG A O 1
ATOM 1271 N N . ILE A 1 158 ? 7.340 -1.367 -24.857 1.00 92.38 158 ILE A N 1
ATOM 1272 C CA . ILE A 1 158 ? 8.227 -2.225 -24.060 1.00 92.38 158 ILE A CA 1
ATOM 1273 C C . ILE A 1 158 ? 9.166 -2.975 -25.006 1.00 92.38 158 ILE A C 1
ATOM 1275 O O . ILE A 1 158 ? 8.712 -3.721 -25.872 1.00 92.38 158 ILE A O 1
ATOM 1279 N N . ASP A 1 159 ? 10.469 -2.758 -24.854 1.00 91.00 159 ASP A N 1
ATOM 1280 C CA . ASP A 1 159 ? 11.523 -3.449 -25.595 1.00 91.00 159 ASP A CA 1
ATOM 1281 C C . ASP A 1 159 ? 12.786 -3.627 -24.724 1.00 91.00 159 ASP A C 1
ATOM 1283 O O . ASP A 1 159 ? 12.820 -3.247 -23.553 1.00 91.00 159 ASP A O 1
ATOM 1287 N N . GLU A 1 160 ? 13.842 -4.220 -25.283 1.00 90.56 160 GLU A N 1
ATOM 1288 C CA . GLU A 1 160 ? 15.126 -4.447 -24.599 1.00 90.56 160 GLU A CA 1
ATOM 1289 C C . GLU A 1 160 ? 15.850 -3.159 -24.150 1.00 90.56 160 GLU A C 1
ATOM 1291 O O . GLU A 1 160 ? 16.794 -3.230 -23.361 1.00 90.56 160 GLU A O 1
ATOM 1296 N N . TYR A 1 161 ? 15.431 -1.979 -24.625 1.00 88.38 161 TYR A N 1
ATOM 1297 C CA . TYR A 1 161 ? 15.939 -0.688 -24.152 1.00 88.38 161 TYR A CA 1
ATOM 1298 C C . TYR A 1 161 ? 15.092 -0.091 -23.022 1.00 88.38 161 TYR A C 1
ATOM 1300 O O . TYR A 1 161 ? 15.584 0.776 -22.301 1.00 88.38 161 TYR A O 1
ATOM 1308 N N . ALA A 1 162 ? 13.846 -0.545 -22.873 1.00 90.94 162 ALA A N 1
ATOM 1309 C CA . ALA A 1 162 ? 12.945 -0.158 -21.791 1.00 90.94 162 ALA A CA 1
ATOM 1310 C C . ALA A 1 162 ? 13.200 -0.951 -20.496 1.00 90.94 162 ALA A C 1
ATOM 1312 O O . ALA A 1 162 ? 12.785 -0.532 -19.423 1.00 90.94 162 ALA A O 1
ATOM 1313 N N . VAL A 1 163 ? 13.890 -2.093 -20.560 1.00 94.75 163 VAL A N 1
ATOM 1314 C CA . VAL A 1 163 ? 14.223 -2.904 -19.377 1.00 94.75 163 VAL A CA 1
ATOM 1315 C C . VAL A 1 163 ? 15.646 -2.609 -18.921 1.00 94.75 163 VAL A C 1
ATOM 1317 O O . VAL A 1 163 ? 16.561 -2.674 -19.730 1.00 94.75 163 VAL A O 1
ATOM 1320 N N . PHE A 1 164 ? 15.845 -2.319 -17.638 1.00 93.12 164 PHE A N 1
ATOM 1321 C CA . PHE A 1 164 ? 17.137 -2.029 -17.013 1.00 93.12 164 PHE A CA 1
ATOM 1322 C C . PHE A 1 164 ? 17.519 -3.139 -16.029 1.00 93.12 164 PHE A C 1
ATOM 1324 O O . PHE A 1 164 ? 16.654 -3.672 -15.337 1.00 93.12 164 PHE A O 1
ATOM 1331 N N . THR A 1 165 ? 18.805 -3.486 -15.952 1.00 91.31 165 THR A N 1
ATOM 1332 C CA . THR A 1 165 ? 19.321 -4.553 -15.076 1.00 91.31 165 THR A CA 1
ATOM 1333 C C . THR A 1 165 ? 20.786 -4.315 -14.700 1.00 91.31 165 THR A C 1
ATOM 1335 O O . THR A 1 165 ? 21.562 -3.746 -15.479 1.00 91.31 165 THR A O 1
ATOM 1338 N N . GLU A 1 166 ? 21.183 -4.770 -13.511 1.00 87.44 166 GLU A N 1
ATOM 1339 C CA . GLU A 1 166 ? 22.587 -4.864 -13.093 1.00 87.44 166 GLU A CA 1
ATOM 1340 C C . GLU A 1 166 ? 23.203 -6.219 -13.481 1.00 87.44 166 GLU A C 1
ATOM 1342 O O . GLU A 1 166 ? 24.430 -6.361 -13.528 1.00 87.44 166 GLU A O 1
ATOM 1347 N N . GLY A 1 167 ? 22.373 -7.191 -13.863 1.00 79.81 167 GLY A N 1
ATOM 1348 C CA . GLY A 1 167 ? 22.765 -8.543 -14.241 1.00 79.81 167 GLY A CA 1
ATOM 1349 C C . GLY A 1 167 ? 23.064 -9.439 -13.044 1.00 79.81 167 GLY A C 1
ATOM 1350 O O . GLY A 1 167 ? 23.824 -10.399 -13.190 1.00 79.81 167 GLY A O 1
ATOM 1351 N N . THR A 1 168 ? 22.512 -9.115 -11.873 1.00 78.94 168 THR A N 1
ATOM 1352 C CA . THR A 1 168 ? 22.694 -9.906 -10.648 1.00 78.94 168 THR A CA 1
ATOM 1353 C C . THR A 1 168 ? 22.003 -11.266 -10.764 1.00 78.94 168 THR A C 1
ATOM 1355 O O . THR A 1 168 ? 21.130 -11.454 -11.608 1.00 78.94 168 THR A O 1
ATOM 1358 N N . SER A 1 169 ? 22.416 -12.252 -9.961 1.00 67.94 169 SER A N 1
ATOM 1359 C CA . SER A 1 169 ? 21.762 -13.572 -9.918 1.00 67.94 169 SER A CA 1
ATOM 1360 C C . SER A 1 169 ? 20.385 -13.537 -9.249 1.00 67.94 169 SER A C 1
ATOM 1362 O O . SER A 1 169 ? 19.619 -14.491 -9.378 1.00 67.94 169 SER A O 1
ATOM 1364 N N . ASP A 1 170 ? 20.075 -12.450 -8.541 1.00 74.56 170 ASP A N 1
ATOM 1365 C CA . ASP A 1 170 ? 18.751 -12.186 -7.997 1.00 74.56 170 ASP A CA 1
ATOM 1366 C C . ASP A 1 170 ? 17.902 -11.392 -9.008 1.00 74.56 170 ASP A C 1
ATOM 1368 O O . ASP A 1 170 ? 18.436 -10.650 -9.832 1.00 74.56 170 ASP A O 1
ATOM 1372 N N . PRO A 1 171 ? 16.563 -11.517 -8.986 1.00 84.06 171 PRO A N 1
ATOM 1373 C CA . PRO A 1 171 ? 15.705 -10.763 -9.897 1.00 84.06 171 PRO A CA 1
ATOM 1374 C C . PRO A 1 171 ? 15.811 -9.242 -9.674 1.00 84.06 171 PRO A C 1
ATOM 1376 O O . PRO A 1 171 ? 15.355 -8.744 -8.641 1.00 84.06 171 PRO A O 1
ATOM 1379 N N . ASP A 1 172 ? 16.342 -8.502 -10.651 1.00 89.06 172 ASP A N 1
ATOM 1380 C CA . ASP A 1 172 ? 16.664 -7.070 -10.571 1.00 89.06 172 ASP A CA 1
ATOM 1381 C C . ASP A 1 172 ? 16.098 -6.205 -11.716 1.00 89.06 172 ASP A C 1
ATOM 1383 O O . ASP A 1 172 ? 16.374 -5.006 -11.760 1.00 89.06 172 ASP A O 1
ATOM 1387 N N . PHE A 1 173 ? 15.299 -6.767 -12.630 1.00 94.88 173 PHE A N 1
ATOM 1388 C CA . PHE A 1 173 ? 14.775 -6.026 -13.781 1.00 94.88 173 PHE A CA 1
ATOM 1389 C C . PHE A 1 173 ? 13.887 -4.863 -13.328 1.00 94.88 173 PHE A C 1
ATOM 1391 O O . PHE A 1 173 ? 12.986 -5.036 -12.495 1.00 94.88 173 PHE A O 1
ATOM 1398 N N . ARG A 1 174 ? 14.136 -3.693 -13.924 1.00 94.12 174 ARG A N 1
ATOM 1399 C CA . ARG A 1 174 ? 13.374 -2.453 -13.734 1.00 94.12 174 ARG A CA 1
ATOM 1400 C C . ARG A 1 174 ? 12.873 -1.914 -15.070 1.00 94.12 174 ARG A C 1
ATOM 1402 O O . ARG A 1 174 ? 13.555 -2.046 -16.083 1.00 94.12 174 ARG A O 1
ATOM 1409 N N . LEU A 1 175 ? 11.698 -1.297 -15.077 1.00 94.19 175 LEU A N 1
ATOM 1410 C CA . LEU A 1 175 ? 11.087 -0.709 -16.270 1.00 94.19 175 LEU A CA 1
ATOM 1411 C C . LEU A 1 175 ? 11.444 0.784 -16.393 1.00 94.19 175 LEU A C 1
ATOM 1413 O O . LEU A 1 175 ? 11.413 1.527 -15.416 1.00 94.19 175 LEU A O 1
ATOM 1417 N N . GLY A 1 176 ? 11.788 1.236 -17.591 1.00 90.75 176 GLY A N 1
ATOM 1418 C CA . GLY A 1 176 ? 12.159 2.610 -17.920 1.00 90.75 176 GLY A CA 1
ATOM 1419 C C . GLY A 1 176 ? 11.792 2.949 -19.367 1.00 90.75 176 GLY A C 1
ATOM 1420 O O . GLY A 1 176 ? 11.241 2.122 -20.078 1.00 90.75 176 GLY A O 1
ATOM 1421 N N . GLY A 1 177 ? 12.129 4.153 -19.834 1.00 85.56 177 GLY A N 1
ATOM 1422 C CA . GLY A 1 177 ? 11.817 4.574 -21.209 1.00 85.56 177 GLY A CA 1
ATOM 1423 C C . GLY A 1 177 ? 10.367 5.038 -21.392 1.00 85.56 177 GLY A C 1
ATOM 1424 O O . GLY A 1 177 ? 9.619 4.505 -22.213 1.00 85.56 177 GLY A O 1
ATOM 1425 N N . PHE A 1 178 ? 9.970 6.055 -20.622 1.00 86.88 178 PHE A N 1
ATOM 1426 C CA . PHE A 1 178 ? 8.590 6.552 -20.560 1.00 86.88 178 PHE A CA 1
ATOM 1427 C C . PHE A 1 178 ? 8.255 7.633 -21.593 1.00 86.88 178 PHE A C 1
ATOM 1429 O O . PHE A 1 178 ? 7.172 8.218 -21.535 1.00 86.88 178 PHE A O 1
ATOM 1436 N N . GLU A 1 179 ? 9.125 7.901 -22.567 1.00 78.62 179 GLU A N 1
ATOM 1437 C CA . GLU A 1 179 ? 8.898 8.933 -23.589 1.00 78.62 179 GLU A CA 1
ATOM 1438 C C . GLU A 1 179 ? 7.659 8.679 -24.467 1.00 78.62 179 GLU A C 1
ATOM 1440 O O . GLU A 1 179 ? 7.093 9.619 -25.020 1.00 78.62 179 GLU A O 1
ATOM 1445 N N . TRP A 1 180 ? 7.234 7.417 -24.589 1.00 80.94 180 TRP A N 1
ATOM 1446 C CA . TRP A 1 180 ? 6.074 6.994 -25.384 1.00 80.94 180 TRP A CA 1
ATOM 1447 C C . TRP A 1 180 ? 4.863 6.642 -24.522 1.00 80.94 180 TRP A C 1
ATOM 1449 O O . TRP A 1 180 ? 3.880 6.113 -25.043 1.00 80.94 180 TRP A O 1
ATOM 1459 N N . SER A 1 181 ? 4.932 6.921 -23.220 1.00 85.38 181 SER A N 1
ATOM 1460 C CA . SER A 1 181 ? 3.828 6.623 -22.320 1.00 85.38 181 SER A CA 1
ATOM 1461 C C . SER A 1 181 ? 2.628 7.529 -22.597 1.00 85.38 181 SER A C 1
ATOM 1463 O O . SER A 1 181 ? 2.771 8.703 -22.955 1.00 85.38 181 SER A O 1
ATOM 1465 N N . LEU A 1 182 ? 1.429 6.969 -22.465 1.00 78.44 182 LEU A N 1
ATOM 1466 C CA . LEU A 1 182 ? 0.171 7.639 -22.789 1.00 78.44 182 LEU A CA 1
ATOM 1467 C C . LEU A 1 182 ? -0.776 7.571 -21.597 1.00 78.44 182 LEU A C 1
ATOM 1469 O O . LEU A 1 182 ? -0.994 6.496 -21.046 1.00 78.44 182 LEU A O 1
ATOM 1473 N N . VAL A 1 183 ? -1.381 8.707 -21.251 1.00 73.88 183 VAL A N 1
ATOM 1474 C CA . VAL A 1 183 ? -2.459 8.784 -20.260 1.00 73.88 183 VAL A CA 1
ATOM 1475 C C . VAL A 1 183 ? -3.791 8.585 -20.980 1.00 73.88 183 VAL A C 1
ATOM 1477 O O . VAL A 1 183 ? -4.176 9.379 -21.843 1.00 73.88 183 VAL A O 1
ATOM 1480 N N . LEU A 1 184 ? -4.517 7.526 -20.644 1.00 68.06 184 LEU A N 1
ATOM 1481 C CA . LEU A 1 184 ? -5.871 7.310 -21.134 1.00 68.06 184 LEU A CA 1
ATOM 1482 C C . LEU A 1 184 ? -6.821 8.341 -20.507 1.00 68.06 184 LEU A C 1
ATOM 1484 O O . LEU A 1 184 ? -6.808 8.570 -19.304 1.00 68.06 184 LEU A O 1
ATOM 1488 N N . GLY A 1 185 ? -7.660 8.966 -21.337 1.00 56.81 185 GLY A N 1
ATOM 1489 C CA . GLY A 1 185 ? -8.671 9.936 -20.893 1.00 56.81 185 GLY A CA 1
ATOM 1490 C C . GLY A 1 185 ? -8.257 11.410 -20.984 1.00 56.81 185 GLY A C 1
ATOM 1491 O O . GLY A 1 185 ? -9.124 12.282 -20.905 1.00 56.81 185 GLY A O 1
ATOM 1492 N N . GLU A 1 186 ? -6.985 11.720 -21.243 1.00 55.59 186 GLU A N 1
ATOM 1493 C CA . GLU A 1 186 ? -6.533 13.103 -21.413 1.00 55.59 186 GLU A CA 1
ATOM 1494 C C . GLU A 1 186 ? -6.934 13.643 -22.801 1.00 55.59 186 GLU A C 1
ATOM 1496 O O . GLU A 1 186 ? -6.443 13.213 -23.848 1.00 55.59 186 GLU A O 1
ATOM 1501 N N . ARG A 1 187 ? -7.882 14.590 -22.842 1.00 46.31 187 ARG A N 1
ATOM 1502 C CA . ARG A 1 187 ? -8.282 15.261 -24.089 1.00 46.31 187 ARG A CA 1
ATOM 1503 C C . ARG A 1 187 ? -7.258 16.331 -24.466 1.00 46.31 187 ARG A C 1
ATOM 1505 O O . ARG A 1 187 ? -7.482 17.515 -24.232 1.00 46.31 187 ARG A O 1
ATOM 1512 N N . ALA A 1 188 ? -6.174 15.937 -25.124 1.00 51.22 188 ALA A N 1
ATOM 1513 C CA . ALA A 1 188 ? -5.317 16.892 -25.820 1.00 51.22 188 ALA A CA 1
ATOM 1514 C C . ALA A 1 188 ? -5.933 17.248 -27.184 1.00 51.22 188 ALA A C 1
ATOM 1516 O O . ALA A 1 188 ? -6.234 16.375 -28.004 1.00 51.22 188 ALA A O 1
ATOM 1517 N N . ALA A 1 189 ? -6.128 18.541 -27.455 1.00 49.19 189 ALA A N 1
ATOM 1518 C CA . ALA A 1 189 ? -6.492 18.984 -28.795 1.00 49.19 189 ALA A CA 1
ATOM 1519 C C . ALA A 1 189 ? -5.319 18.686 -29.740 1.00 49.19 189 ALA A C 1
ATOM 1521 O O . ALA A 1 189 ? -4.273 19.324 -29.654 1.00 49.19 189 ALA A O 1
ATOM 1522 N N . ALA A 1 190 ? -5.484 17.710 -30.638 1.00 51.59 190 ALA A N 1
ATOM 1523 C CA . ALA A 1 190 ? -4.453 17.392 -31.619 1.00 51.59 190 ALA A CA 1
ATOM 1524 C C . ALA A 1 190 ? -4.141 18.646 -32.462 1.00 51.59 190 ALA A C 1
ATOM 1526 O O . ALA A 1 190 ? -5.083 19.230 -33.020 1.00 51.59 190 ALA A O 1
ATOM 1527 N N . PRO A 1 191 ? -2.861 19.046 -32.592 1.00 55.34 191 PRO A N 1
ATOM 1528 C CA . PRO A 1 191 ? -2.442 20.105 -33.502 1.00 55.34 191 PRO A CA 1
ATOM 1529 C C . PRO A 1 191 ? -3.043 19.908 -34.898 1.00 55.34 191 PRO A C 1
ATOM 1531 O O . PRO A 1 191 ? -3.182 18.779 -35.375 1.00 55.34 191 PRO A O 1
ATOM 1534 N N . GLN A 1 192 ? -3.388 21.001 -35.584 1.00 53.22 192 GLN A N 1
ATOM 1535 C CA . GLN A 1 192 ? -4.036 20.943 -36.905 1.00 53.22 192 GLN A CA 1
ATOM 1536 C C . GLN A 1 192 ? -3.222 20.134 -37.937 1.00 53.22 192 GLN A C 1
ATOM 1538 O O . GLN A 1 192 ? -3.793 19.474 -38.804 1.00 53.22 192 GLN A O 1
ATOM 1543 N N . THR A 1 193 ? -1.894 20.114 -37.803 1.00 53.50 193 THR A N 1
ATOM 1544 C CA . THR A 1 193 ? -0.964 19.309 -38.612 1.00 53.50 193 THR A CA 1
ATOM 1545 C C . THR A 1 193 ? -1.150 17.799 -38.419 1.00 53.50 193 THR A C 1
ATOM 1547 O O . THR A 1 193 ? -1.153 17.051 -39.397 1.00 53.50 193 THR A O 1
ATOM 1550 N N . LEU A 1 194 ? -1.385 17.341 -37.186 1.00 54.19 194 LEU A N 1
ATOM 1551 C CA . LEU A 1 194 ? -1.667 15.937 -36.864 1.00 54.19 194 LEU A CA 1
ATOM 1552 C C . LEU A 1 194 ? -3.081 15.520 -37.286 1.00 54.19 194 LEU A C 1
ATOM 1554 O O . LEU A 1 194 ? -3.284 14.386 -37.720 1.00 54.19 194 LEU A O 1
ATOM 1558 N N . GLN A 1 195 ? -4.050 16.439 -37.249 1.00 54.72 195 GLN A N 1
ATOM 1559 C CA . GLN A 1 195 ? -5.396 16.182 -37.779 1.00 54.72 195 GLN A CA 1
ATOM 1560 C C . GLN A 1 195 ? -5.376 15.899 -39.290 1.00 54.72 195 GLN A C 1
ATOM 1562 O O . GLN A 1 195 ? -6.116 15.033 -39.752 1.00 54.72 195 GLN A O 1
ATOM 1567 N N . ALA A 1 196 ? -4.487 16.555 -40.044 1.00 55.31 196 ALA A N 1
ATOM 1568 C CA . ALA A 1 196 ? -4.284 16.295 -41.471 1.00 55.31 196 ALA A CA 1
ATOM 1569 C C . ALA A 1 196 ? -3.568 14.955 -41.752 1.00 55.31 196 ALA A C 1
ATOM 1571 O O . ALA A 1 196 ? -3.805 14.334 -42.788 1.00 55.31 196 ALA A O 1
ATOM 1572 N N . ALA A 1 197 ? -2.722 14.482 -40.829 1.00 55.00 197 ALA A N 1
ATOM 1573 C CA . ALA A 1 197 ? -2.038 13.185 -40.917 1.00 55.00 197 ALA A CA 1
ATOM 1574 C C . ALA A 1 197 ? -2.908 11.995 -40.465 1.00 55.00 197 ALA A C 1
ATOM 1576 O O . ALA A 1 197 ? -2.580 10.843 -40.750 1.00 55.00 197 ALA A O 1
ATOM 1577 N N . ARG A 1 198 ? -4.037 12.267 -39.800 1.00 49.44 198 ARG A N 1
ATOM 1578 C CA . ARG A 1 198 ? -4.925 11.277 -39.171 1.00 49.44 198 ARG A CA 1
ATOM 1579 C C . ARG A 1 198 ? -5.472 10.228 -40.147 1.00 49.44 198 ARG A C 1
ATOM 1581 O O . ARG A 1 198 ? -5.583 9.069 -39.775 1.00 49.44 198 ARG A O 1
ATOM 1588 N N . GLY A 1 199 ? -5.713 10.605 -41.406 1.00 52.53 199 GLY A N 1
ATOM 1589 C CA . GLY A 1 199 ? -6.142 9.680 -42.467 1.00 52.53 199 GLY A CA 1
ATOM 1590 C C . GLY A 1 199 ? -5.062 8.704 -42.961 1.00 52.53 199 GLY A C 1
ATOM 1591 O O . GLY A 1 199 ? -5.366 7.828 -43.756 1.00 52.53 199 GLY A O 1
ATOM 1592 N N . ARG A 1 200 ? -3.798 8.843 -42.526 1.00 54.16 200 ARG A N 1
ATOM 1593 C CA . ARG A 1 200 ? -2.710 7.879 -42.807 1.00 54.16 200 ARG A CA 1
ATOM 1594 C C . ARG A 1 200 ? -2.393 6.962 -41.620 1.00 54.16 200 ARG A C 1
ATOM 1596 O O . ARG A 1 200 ? -1.574 6.063 -41.766 1.00 54.16 200 ARG A O 1
ATOM 1603 N N . LEU A 1 201 ? -2.997 7.202 -40.454 1.00 52.31 201 LEU A N 1
ATOM 1604 C CA . LEU A 1 201 ? -2.687 6.541 -39.177 1.00 52.31 201 LEU A CA 1
ATOM 1605 C C . LEU A 1 201 ? -3.794 5.556 -38.750 1.00 52.31 201 LEU A C 1
ATOM 1607 O O . LEU A 1 201 ? -3.965 5.306 -37.560 1.00 52.31 201 LEU A O 1
ATOM 1611 N N . GLU A 1 202 ? -4.553 5.010 -39.707 1.00 41.47 202 GLU A N 1
ATOM 1612 C CA . GLU A 1 202 ? -5.837 4.308 -39.505 1.00 41.47 202 GLU A CA 1
ATOM 1613 C C . GLU A 1 202 ? -5.816 3.027 -38.636 1.00 41.47 202 GLU A C 1
ATOM 1615 O O . GLU A 1 202 ? -6.852 2.384 -38.503 1.00 41.47 202 GLU A O 1
ATOM 1620 N N . SER A 1 203 ? -4.717 2.648 -37.973 1.00 49.50 203 SER A N 1
ATOM 1621 C CA . SER A 1 203 ? -4.720 1.458 -37.103 1.00 49.50 203 SER A CA 1
ATOM 1622 C C . SER A 1 203 ? -3.736 1.468 -35.927 1.00 49.50 203 SER A C 1
ATOM 1624 O O . SER A 1 203 ? -3.317 0.402 -35.479 1.00 49.50 203 SER A O 1
ATOM 1626 N N . LEU A 1 204 ? -3.334 2.631 -35.406 1.00 55.59 204 LEU A N 1
ATOM 1627 C CA . LEU A 1 204 ? -2.538 2.679 -34.170 1.00 55.59 204 LEU A CA 1
ATOM 1628 C C . LEU A 1 204 ? -3.458 2.646 -32.943 1.00 55.59 204 LEU A C 1
ATOM 1630 O O . LEU A 1 204 ? -3.696 3.657 -32.287 1.00 55.59 204 LEU A O 1
ATOM 1634 N N . THR A 1 205 ? -4.022 1.476 -32.659 1.00 63.34 205 THR A N 1
ATOM 1635 C CA . THR A 1 205 ? -4.683 1.201 -31.379 1.00 63.34 205 THR A CA 1
ATOM 1636 C C . THR A 1 205 ? -3.635 0.825 -30.341 1.00 63.34 205 THR A C 1
ATOM 1638 O O . THR A 1 205 ? -3.001 -0.215 -30.468 1.00 63.34 205 THR A O 1
ATOM 1641 N N . TYR A 1 206 ? -3.481 1.651 -29.307 1.00 73.81 206 TYR A N 1
ATOM 1642 C CA . TYR A 1 206 ? -2.719 1.323 -28.102 1.00 73.81 206 TYR A CA 1
ATOM 1643 C C . TYR A 1 206 ? -3.695 0.940 -26.987 1.00 73.81 206 TYR A C 1
ATOM 1645 O O . TYR A 1 206 ? -4.731 1.583 -26.816 1.00 73.81 206 TYR A O 1
ATOM 1653 N N . SER A 1 207 ? -3.390 -0.122 -26.248 1.00 83.12 207 SER A N 1
ATOM 1654 C CA . SER A 1 207 ? -4.201 -0.593 -25.121 1.00 83.12 207 SER A CA 1
ATOM 1655 C C . SER A 1 207 ? -3.335 -1.354 -24.123 1.00 83.12 207 SER A C 1
ATOM 1657 O O . SER A 1 207 ? -2.208 -1.725 -24.449 1.00 83.12 207 SER A O 1
ATOM 1659 N N . TYR A 1 208 ? -3.874 -1.647 -22.938 1.00 86.38 208 TYR A N 1
ATOM 1660 C CA . TYR A 1 208 ? -3.174 -2.439 -21.920 1.00 86.38 208 TYR A CA 1
ATOM 1661 C C . TYR A 1 208 ? -2.714 -3.799 -22.457 1.00 86.38 208 TYR A C 1
ATOM 1663 O O . TYR A 1 208 ? -1.600 -4.236 -22.188 1.00 86.38 208 TYR A O 1
ATOM 1671 N N . ALA A 1 209 ? -3.536 -4.428 -23.305 1.00 86.75 209 ALA A N 1
ATOM 1672 C CA . ALA A 1 209 ? -3.202 -5.689 -23.963 1.00 86.75 209 ALA A CA 1
ATOM 1673 C C . ALA A 1 209 ? -1.952 -5.589 -24.857 1.00 86.75 209 ALA A C 1
ATOM 1675 O O . ALA A 1 209 ? -1.215 -6.561 -24.989 1.00 86.75 209 ALA A O 1
ATOM 1676 N N . HIS A 1 210 ? -1.676 -4.420 -25.449 1.00 89.00 210 HIS A N 1
ATOM 1677 C CA . HIS A 1 210 ? -0.466 -4.228 -26.251 1.00 89.00 210 HIS A CA 1
ATOM 1678 C C . HIS A 1 210 ? 0.801 -4.195 -25.392 1.00 89.00 210 HIS A C 1
ATOM 1680 O O . HIS A 1 210 ? 1.815 -4.742 -25.819 1.00 89.00 210 HIS A O 1
ATOM 1686 N N . ASP A 1 211 ? 0.752 -3.608 -24.192 1.00 93.31 211 ASP A N 1
ATOM 1687 C CA . ASP A 1 211 ? 1.880 -3.636 -23.253 1.00 93.31 211 ASP A CA 1
ATOM 1688 C C . ASP A 1 211 ? 2.155 -5.076 -22.782 1.00 93.31 211 ASP A C 1
ATOM 1690 O O . ASP A 1 211 ? 3.296 -5.532 -22.831 1.00 93.31 211 ASP A O 1
ATOM 1694 N N . TRP A 1 212 ? 1.113 -5.835 -22.416 1.00 93.62 212 TRP A N 1
ATOM 1695 C CA . TRP A 1 212 ? 1.253 -7.251 -22.042 1.00 93.62 212 TRP A CA 1
ATOM 1696 C C . TRP A 1 212 ? 1.855 -8.094 -23.164 1.00 93.62 212 TRP A C 1
ATOM 1698 O O . TRP A 1 212 ? 2.831 -8.816 -22.946 1.00 93.62 212 TRP A O 1
ATOM 1708 N N . LYS A 1 213 ? 1.340 -7.927 -24.386 1.00 93.00 213 LYS A N 1
ATOM 1709 C CA . LYS A 1 213 ? 1.875 -8.591 -25.573 1.00 93.00 213 LYS A CA 1
ATOM 1710 C C . LYS A 1 213 ? 3.332 -8.220 -25.827 1.00 93.00 213 LYS A C 1
ATOM 1712 O O . LYS A 1 213 ? 4.136 -9.101 -26.110 1.00 93.00 213 LYS A O 1
ATOM 1717 N N . ALA A 1 214 ? 3.695 -6.942 -25.716 1.00 93.50 214 ALA A N 1
ATOM 1718 C CA . ALA A 1 214 ? 5.073 -6.491 -25.905 1.00 93.50 214 ALA A CA 1
ATOM 1719 C C . ALA A 1 214 ? 6.027 -7.116 -24.873 1.00 93.50 214 ALA A C 1
ATOM 1721 O O . ALA A 1 214 ? 7.111 -7.571 -25.243 1.00 93.50 214 ALA A O 1
ATOM 1722 N N . LEU A 1 215 ? 5.599 -7.218 -23.610 1.00 96.25 215 LEU A N 1
ATOM 1723 C CA . LEU A 1 215 ? 6.350 -7.913 -22.565 1.00 96.25 215 LEU A CA 1
ATOM 1724 C C . LEU A 1 215 ? 6.510 -9.411 -22.883 1.00 96.25 215 LEU A C 1
ATOM 1726 O O . LEU A 1 215 ? 7.621 -9.931 -22.804 1.00 96.25 215 LEU A O 1
ATOM 17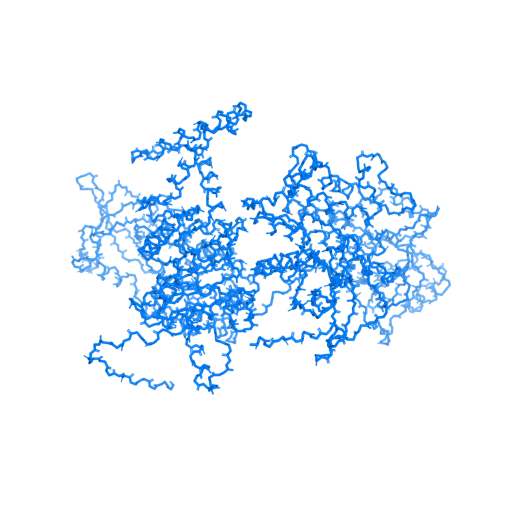30 N N . GLY A 1 216 ? 5.441 -10.092 -23.304 1.00 95.75 216 GLY A N 1
ATOM 1731 C CA . GLY A 1 216 ? 5.499 -11.494 -23.733 1.00 95.75 216 GLY A CA 1
ATOM 1732 C C . GLY A 1 216 ? 6.453 -11.713 -24.912 1.00 95.75 216 GLY A C 1
ATOM 1733 O O . GLY A 1 216 ? 7.322 -12.580 -24.854 1.00 95.75 216 GLY A O 1
ATOM 1734 N N . CYS A 1 217 ? 6.359 -10.876 -25.950 1.00 95.69 217 CYS A N 1
ATOM 1735 C CA . CYS A 1 217 ? 7.233 -10.924 -27.125 1.00 95.69 217 CYS A CA 1
ATOM 1736 C C . CYS A 1 217 ? 8.714 -10.724 -26.768 1.00 95.69 217 CYS A C 1
ATOM 1738 O O . CYS A 1 217 ? 9.576 -11.397 -27.340 1.00 95.69 217 CYS A O 1
ATOM 1740 N N . LEU A 1 218 ? 9.017 -9.813 -25.834 1.00 96.00 218 LEU A N 1
ATOM 1741 C CA . LEU A 1 218 ? 10.380 -9.589 -25.349 1.00 96.00 218 LEU A CA 1
ATOM 1742 C C . LEU A 1 218 ? 10.952 -10.874 -24.739 1.00 96.00 218 LEU A C 1
ATOM 1744 O O . LEU A 1 218 ? 12.040 -11.296 -25.120 1.00 96.00 218 LEU A O 1
ATOM 1748 N N . PHE A 1 219 ? 10.211 -11.521 -23.838 1.00 96.06 219 PHE A N 1
ATOM 1749 C CA . PHE A 1 219 ? 10.687 -12.731 -23.165 1.00 96.06 219 PHE A CA 1
ATOM 1750 C C . PHE A 1 219 ? 10.725 -13.952 -24.081 1.00 96.06 219 PHE A C 1
ATOM 1752 O O . PHE A 1 219 ? 11.695 -14.702 -24.008 1.00 96.06 219 PHE A O 1
ATOM 1759 N N . ALA A 1 220 ? 9.759 -14.108 -24.990 1.00 94.75 220 ALA A N 1
ATOM 1760 C CA . ALA A 1 220 ? 9.820 -15.117 -26.048 1.00 94.75 220 ALA A CA 1
ATOM 1761 C C . ALA A 1 220 ? 11.121 -14.989 -26.856 1.00 94.75 220 ALA A C 1
ATOM 1763 O O . ALA A 1 220 ? 11.848 -15.966 -27.015 1.00 94.75 220 ALA A O 1
ATOM 1764 N N . SER A 1 221 ? 11.481 -13.763 -27.250 1.00 92.56 221 SER A N 1
ATOM 1765 C CA . SER A 1 221 ? 12.723 -13.505 -27.987 1.00 92.56 221 SER A CA 1
ATOM 1766 C C . SER A 1 221 ? 13.977 -13.868 -27.177 1.00 92.56 221 SER A C 1
ATOM 1768 O O . SER A 1 221 ? 14.935 -14.389 -27.746 1.00 92.56 221 SER A O 1
ATOM 1770 N N . LEU A 1 222 ? 13.981 -13.641 -25.854 1.00 92.19 222 LEU A N 1
ATOM 1771 C CA . LEU A 1 222 ? 15.105 -14.004 -24.975 1.00 92.19 222 LEU A CA 1
ATOM 1772 C C . LEU A 1 222 ? 15.318 -15.520 -24.883 1.00 92.19 222 LEU A C 1
ATOM 1774 O O . LEU A 1 222 ? 16.462 -15.965 -24.837 1.00 92.19 222 LEU A O 1
ATOM 1778 N N . VAL A 1 223 ? 14.240 -16.309 -24.888 1.00 92.12 223 VAL A N 1
ATOM 1779 C CA . VAL A 1 223 ? 14.307 -17.783 -24.847 1.00 92.12 223 VAL A CA 1
ATOM 1780 C C . VAL A 1 223 ? 14.335 -18.434 -26.236 1.00 92.12 223 VAL A C 1
ATOM 1782 O O . VAL A 1 223 ? 14.288 -19.656 -26.345 1.00 92.12 223 VAL A O 1
ATOM 1785 N N . GLY A 1 224 ? 14.441 -17.642 -27.307 1.00 90.75 224 GLY A N 1
ATOM 1786 C CA . GLY A 1 224 ? 14.558 -18.147 -28.678 1.00 90.75 224 GLY A CA 1
ATOM 1787 C C . GLY A 1 224 ? 13.239 -18.541 -29.349 1.00 90.75 224 GLY A C 1
ATOM 1788 O O . GLY A 1 224 ? 13.265 -19.210 -30.380 1.00 90.75 224 GLY A O 1
ATOM 1789 N N . VAL A 1 225 ? 12.095 -18.125 -28.811 1.00 92.00 225 VAL A N 1
ATOM 1790 C CA . VAL A 1 225 ? 10.762 -18.338 -29.393 1.00 92.00 225 VAL A CA 1
ATOM 1791 C C . VAL A 1 225 ? 10.398 -17.164 -30.306 1.00 92.00 225 VAL A C 1
ATOM 1793 O O . VAL A 1 225 ? 10.499 -16.007 -29.898 1.00 92.00 225 VAL A O 1
ATOM 1796 N N . ASP A 1 226 ? 9.956 -17.451 -31.533 1.00 91.69 226 ASP A N 1
ATOM 1797 C CA . ASP A 1 226 ? 9.436 -16.449 -32.468 1.00 91.69 226 ASP A CA 1
ATOM 1798 C C . ASP A 1 226 ? 8.013 -16.041 -32.040 1.00 91.69 226 ASP A C 1
ATOM 1800 O O . ASP A 1 226 ? 7.084 -16.854 -32.135 1.00 91.69 226 ASP A O 1
ATOM 1804 N N . PRO A 1 227 ? 7.787 -14.786 -31.599 1.00 90.69 227 PRO A N 1
ATOM 1805 C CA . PRO A 1 227 ? 6.474 -14.354 -31.127 1.00 90.69 227 PRO A CA 1
ATOM 1806 C C . PRO A 1 227 ? 5.368 -14.467 -32.183 1.00 90.69 227 PRO A C 1
ATOM 1808 O O . PRO A 1 227 ? 4.195 -14.585 -31.829 1.00 90.69 227 PRO A O 1
ATOM 1811 N N . ALA A 1 228 ? 5.713 -14.433 -33.476 1.00 90.06 228 ALA A N 1
ATOM 1812 C CA . ALA A 1 228 ? 4.741 -14.586 -34.557 1.00 90.06 228 ALA A CA 1
ATOM 1813 C C . ALA A 1 228 ? 4.257 -16.036 -34.723 1.00 90.06 228 ALA A C 1
ATOM 1815 O O . ALA A 1 228 ? 3.186 -16.252 -35.287 1.00 90.06 228 ALA A O 1
ATOM 1816 N N . LYS A 1 229 ? 5.023 -17.010 -34.219 1.00 89.81 229 LYS A N 1
ATOM 1817 C CA . LYS A 1 229 ? 4.776 -18.449 -34.374 1.00 89.81 229 LYS A CA 1
ATOM 1818 C C . LYS A 1 229 ? 4.370 -19.141 -33.081 1.00 89.81 229 LYS A C 1
ATOM 1820 O O . LYS A 1 229 ? 4.303 -20.359 -33.049 1.00 89.81 229 LYS A O 1
ATOM 1825 N N . VAL A 1 230 ? 4.065 -18.403 -32.013 1.00 88.00 230 VAL A N 1
ATOM 1826 C CA . VAL A 1 230 ? 3.827 -18.977 -30.672 1.00 88.00 230 VAL A CA 1
ATOM 1827 C C . VAL A 1 230 ? 2.700 -20.034 -30.626 1.00 88.00 230 VAL A C 1
ATOM 1829 O O . VAL A 1 230 ? 2.693 -20.901 -29.752 1.00 88.00 230 VAL A O 1
ATOM 1832 N N . ARG A 1 231 ? 1.751 -19.996 -31.578 1.00 85.94 231 ARG A N 1
ATOM 1833 C CA . ARG A 1 231 ? 0.671 -20.993 -31.734 1.00 85.94 231 ARG A CA 1
ATOM 1834 C C . ARG A 1 231 ? 0.997 -22.144 -32.700 1.00 85.94 231 ARG A C 1
ATOM 1836 O O . ARG A 1 231 ? 0.189 -23.059 -32.828 1.00 85.94 231 ARG A O 1
ATOM 1843 N N . GLU A 1 232 ? 2.123 -22.097 -33.404 1.00 87.62 232 GLU A N 1
ATOM 1844 C CA . GLU A 1 232 ? 2.574 -23.188 -34.274 1.00 87.62 232 GLU A CA 1
ATOM 1845 C C . GLU A 1 232 ? 3.121 -24.362 -33.436 1.00 87.62 232 GLU A C 1
ATOM 1847 O O . GLU A 1 232 ? 3.426 -24.206 -32.251 1.00 87.62 232 GLU A O 1
ATOM 1852 N N . GLU A 1 233 ? 3.225 -25.551 -34.045 1.00 79.50 233 GLU A N 1
ATOM 1853 C CA . GLU A 1 233 ? 3.793 -26.744 -33.387 1.00 79.50 233 GLU A CA 1
ATOM 1854 C C . GLU A 1 233 ? 5.282 -26.564 -33.047 1.00 79.50 233 GLU A C 1
ATOM 1856 O O . GLU A 1 233 ? 5.739 -27.065 -32.023 1.00 79.50 233 GLU A O 1
ATOM 1861 N N . ASP A 1 234 ? 6.020 -25.822 -33.879 1.00 82.38 234 ASP A N 1
ATOM 1862 C CA . ASP A 1 234 ? 7.426 -25.465 -33.671 1.00 82.38 234 ASP A CA 1
ATOM 1863 C C . ASP A 1 234 ? 7.576 -23.931 -33.662 1.00 82.38 234 ASP A C 1
ATOM 1865 O O . ASP A 1 234 ? 7.736 -23.309 -34.719 1.00 82.38 234 ASP A O 1
ATOM 1869 N N . PRO A 1 235 ? 7.480 -23.295 -32.480 1.00 84.38 235 PRO A N 1
ATOM 1870 C CA . PRO A 1 235 ? 7.553 -21.846 -32.354 1.00 84.38 235 PRO A CA 1
ATOM 1871 C C . PRO A 1 235 ? 9.001 -21.325 -32.254 1.00 84.38 235 PRO A C 1
ATOM 1873 O O . PRO A 1 235 ? 9.204 -20.133 -32.017 1.00 84.38 235 PRO A O 1
ATOM 1876 N N . PHE A 1 236 ? 10.024 -22.177 -32.388 1.00 85.81 236 PHE A N 1
ATOM 1877 C CA . PHE A 1 236 ? 11.415 -21.808 -32.118 1.00 85.81 236 PHE A CA 1
ATOM 1878 C C . PHE A 1 236 ? 12.091 -21.101 -33.303 1.00 85.81 236 PHE A C 1
ATOM 1880 O O . PHE A 1 236 ? 11.833 -21.352 -34.483 1.00 85.81 236 PHE A O 1
ATOM 1887 N N . THR A 1 237 ? 13.016 -20.196 -32.987 1.00 82.00 237 THR A N 1
ATOM 1888 C CA . THR A 1 237 ? 13.858 -19.528 -33.984 1.00 82.00 237 THR A CA 1
ATOM 1889 C C . THR A 1 237 ? 14.918 -20.506 -34.504 1.00 82.00 237 THR A C 1
ATOM 1891 O O . THR A 1 237 ? 15.440 -21.347 -33.771 1.00 82.00 237 THR A O 1
ATOM 1894 N N . ALA A 1 238 ? 15.268 -20.413 -35.788 1.00 70.94 238 ALA A N 1
ATOM 1895 C CA . ALA A 1 238 ? 16.253 -21.310 -36.386 1.00 70.94 238 ALA A CA 1
ATOM 1896 C C . ALA A 1 238 ? 17.631 -21.173 -35.703 1.00 70.94 238 ALA A C 1
ATOM 1898 O O . ALA A 1 238 ? 18.254 -20.112 -35.759 1.00 70.94 238 ALA A O 1
ATOM 1899 N N . GLY A 1 239 ? 18.126 -22.264 -35.107 1.00 63.94 239 GLY A N 1
ATOM 1900 C CA . GLY A 1 239 ? 19.453 -22.330 -34.479 1.00 63.94 239 GLY A CA 1
ATOM 1901 C C . GLY A 1 239 ? 19.491 -22.086 -32.965 1.00 63.94 239 GLY A C 1
ATOM 1902 O O . GLY A 1 239 ? 20.584 -22.056 -32.402 1.00 63.94 239 GLY A O 1
ATOM 1903 N N . THR A 1 240 ? 18.342 -21.938 -32.301 1.00 62.84 240 THR A N 1
ATOM 1904 C CA . THR A 1 240 ? 18.239 -21.912 -30.829 1.00 62.84 240 THR A CA 1
ATOM 1905 C C . THR A 1 240 ? 17.951 -23.308 -30.271 1.00 62.84 240 THR A C 1
ATOM 1907 O O . THR A 1 240 ? 17.078 -24.002 -30.775 1.00 62.84 240 THR A O 1
ATOM 1910 N N . ALA A 1 241 ? 18.707 -23.720 -29.248 1.00 59.75 241 ALA A N 1
ATOM 1911 C CA . ALA A 1 241 ? 18.698 -25.068 -28.665 1.00 59.75 241 ALA A CA 1
ATOM 1912 C C . ALA A 1 241 ? 18.215 -25.078 -27.197 1.00 59.75 241 ALA A C 1
ATOM 1914 O O . ALA A 1 241 ? 18.755 -25.813 -26.375 1.00 59.75 241 ALA A O 1
ATOM 1915 N N . ILE A 1 242 ? 17.262 -24.206 -26.842 1.00 78.56 242 ILE A N 1
ATOM 1916 C CA . ILE A 1 242 ? 16.694 -24.157 -25.487 1.00 78.56 242 ILE A CA 1
ATOM 1917 C C . ILE A 1 242 ? 15.447 -25.044 -25.465 1.00 78.56 242 ILE A C 1
ATOM 1919 O O . ILE A 1 242 ? 14.443 -24.711 -26.089 1.00 78.56 242 ILE A O 1
ATOM 1923 N N . GLU A 1 243 ? 15.511 -26.164 -24.747 1.00 78.50 243 GLU A N 1
ATOM 1924 C CA . GLU A 1 243 ? 14.345 -27.015 -24.492 1.00 78.50 243 GLU A CA 1
ATOM 1925 C C . GLU A 1 243 ? 13.483 -26.380 -23.388 1.00 78.50 243 GLU A C 1
ATOM 1927 O O . GLU A 1 243 ? 13.875 -26.327 -22.218 1.00 78.50 243 GLU A O 1
ATOM 1932 N N . LEU A 1 244 ? 12.323 -25.849 -23.781 1.00 83.31 244 LEU A N 1
ATOM 1933 C CA . LEU A 1 244 ? 11.320 -25.292 -22.871 1.00 83.31 244 LEU A CA 1
ATOM 1934 C C . LEU A 1 244 ? 10.315 -26.372 -22.464 1.00 83.31 244 LEU A C 1
ATOM 1936 O O . LEU A 1 244 ? 9.944 -27.216 -23.281 1.00 83.31 244 LEU A O 1
ATOM 1940 N N . ILE A 1 245 ? 9.842 -26.319 -21.218 1.00 82.88 245 ILE A N 1
ATOM 1941 C CA . ILE A 1 245 ? 8.728 -27.171 -20.771 1.00 82.88 245 ILE A CA 1
ATOM 1942 C C . ILE A 1 245 ? 7.395 -26.676 -21.356 1.00 82.88 245 ILE A C 1
ATOM 1944 O O . ILE A 1 245 ? 7.262 -25.506 -21.722 1.00 82.88 245 ILE A O 1
ATOM 1948 N N . GLU A 1 246 ? 6.386 -27.550 -21.410 1.00 81.56 246 GLU A N 1
ATOM 1949 C CA . GLU A 1 246 ? 5.055 -27.219 -21.949 1.00 81.56 246 GLU A CA 1
ATOM 1950 C C . GLU A 1 246 ? 4.441 -26.002 -21.237 1.00 81.56 246 GLU A C 1
ATOM 1952 O O . GLU A 1 246 ? 3.998 -25.061 -21.898 1.00 81.56 246 GLU A O 1
ATOM 1957 N N . GLY A 1 247 ? 4.558 -25.939 -19.904 1.00 82.94 247 GLY A N 1
ATOM 1958 C CA . GLY A 1 247 ? 4.103 -24.792 -19.118 1.00 82.94 247 GLY A CA 1
ATOM 1959 C C . GLY A 1 247 ? 4.749 -23.458 -19.522 1.00 82.94 247 GLY A C 1
ATOM 1960 O O . GLY A 1 247 ? 4.070 -22.432 -19.536 1.00 82.94 247 GLY A O 1
ATOM 1961 N N . GLU A 1 248 ? 6.036 -23.441 -19.898 1.00 91.44 248 GLU A N 1
ATOM 1962 C CA . GLU A 1 248 ? 6.728 -22.219 -20.349 1.00 91.44 248 GLU A CA 1
ATOM 1963 C C . GLU A 1 248 ? 6.163 -21.722 -21.691 1.00 91.44 248 GLU A C 1
ATOM 1965 O O . GLU A 1 248 ? 5.970 -20.517 -21.872 1.00 91.44 248 GLU A O 1
ATOM 1970 N N . ILE A 1 249 ? 5.863 -22.636 -22.619 1.00 89.56 249 ILE A N 1
ATOM 1971 C CA . ILE A 1 249 ? 5.290 -22.305 -23.933 1.00 89.56 249 ILE A CA 1
ATOM 1972 C C . ILE A 1 249 ? 3.851 -21.804 -23.776 1.00 89.56 249 ILE A C 1
ATOM 1974 O O . ILE A 1 249 ? 3.498 -20.767 -24.344 1.00 89.56 249 ILE A O 1
ATOM 1978 N N . ASP A 1 250 ? 3.033 -22.487 -22.976 1.00 86.38 250 ASP A N 1
ATOM 1979 C CA . ASP A 1 250 ? 1.645 -22.086 -22.729 1.00 86.38 250 ASP A CA 1
ATOM 1980 C C . ASP A 1 250 ? 1.556 -20.736 -22.017 1.00 86.38 250 ASP A C 1
ATOM 1982 O O . ASP A 1 250 ? 0.719 -19.895 -22.351 1.00 86.38 250 ASP A O 1
ATOM 1986 N N . PHE A 1 251 ? 2.488 -20.462 -21.107 1.00 91.25 251 PHE A N 1
ATOM 1987 C CA . PHE A 1 251 ? 2.600 -19.152 -20.484 1.00 91.25 251 PHE A CA 1
ATOM 1988 C C . PHE A 1 251 ? 2.930 -18.038 -21.493 1.00 91.25 251 PHE A C 1
ATOM 1990 O O . PHE A 1 251 ? 2.336 -16.957 -21.440 1.00 91.25 251 PHE A O 1
ATOM 1997 N N . LEU A 1 252 ? 3.833 -18.286 -22.449 1.00 93.38 252 LEU A N 1
ATOM 1998 C CA . LEU A 1 252 ? 4.117 -17.330 -23.525 1.00 93.38 252 LEU A CA 1
ATOM 1999 C C . LEU A 1 252 ? 2.909 -17.128 -24.452 1.00 93.38 252 LEU A C 1
ATOM 2001 O O . LEU A 1 252 ? 2.663 -15.997 -24.878 1.00 93.38 252 LEU A O 1
ATOM 2005 N N . ARG A 1 253 ? 2.132 -18.183 -24.735 1.00 90.88 253 ARG A N 1
ATOM 2006 C CA . ARG A 1 253 ? 0.883 -18.093 -25.515 1.00 90.88 253 ARG A CA 1
ATOM 2007 C C . ARG A 1 253 ? -0.132 -17.184 -24.830 1.00 90.88 253 ARG A C 1
ATOM 2009 O O . ARG A 1 253 ? -0.577 -16.226 -25.459 1.00 90.88 253 ARG A O 1
ATOM 2016 N N . MET A 1 254 ? -0.394 -17.411 -23.541 1.00 90.25 254 MET A N 1
ATOM 2017 C CA . MET A 1 254 ? -1.282 -16.576 -22.722 1.00 90.25 254 MET A CA 1
ATOM 2018 C C . MET A 1 254 ? -0.874 -15.093 -22.769 1.00 90.25 254 MET A C 1
ATOM 2020 O O . MET A 1 254 ? -1.715 -14.211 -22.900 1.00 90.25 254 MET A O 1
ATOM 2024 N N . MET A 1 255 ? 0.425 -14.790 -22.698 1.00 92.00 255 MET A N 1
ATOM 2025 C CA . MET A 1 255 ? 0.918 -13.405 -22.703 1.00 92.00 255 MET A CA 1
ATOM 2026 C C . MET A 1 255 ? 0.830 -12.718 -24.078 1.00 92.00 255 MET A C 1
ATOM 2028 O O . MET A 1 255 ? 0.557 -11.518 -24.150 1.00 92.00 255 MET A O 1
ATOM 2032 N N . ILE A 1 256 ? 1.119 -13.438 -25.168 1.00 92.56 256 ILE A N 1
ATOM 2033 C CA . ILE A 1 256 ? 1.284 -12.859 -26.517 1.00 92.56 256 ILE A CA 1
ATOM 2034 C C . ILE A 1 256 ? -0.030 -12.837 -27.303 1.00 92.56 256 ILE A C 1
ATOM 2036 O O . ILE A 1 256 ? -0.285 -11.900 -28.075 1.00 92.56 256 ILE A O 1
ATOM 2040 N N . ASP A 1 257 ? -0.832 -13.883 -27.150 1.00 87.12 257 ASP A N 1
ATOM 2041 C CA . ASP A 1 257 ? -2.066 -14.099 -27.895 1.00 87.12 257 ASP A CA 1
ATOM 2042 C C . ASP A 1 257 ? -3.060 -14.910 -27.042 1.00 87.12 257 ASP A C 1
ATOM 2044 O O . ASP A 1 257 ? -3.298 -16.081 -27.353 1.00 87.12 257 ASP A O 1
ATOM 2048 N N . PRO A 1 258 ? -3.606 -14.315 -25.959 1.00 85.06 258 PRO A N 1
ATOM 2049 C CA . PRO A 1 258 ? -4.523 -14.991 -25.039 1.00 85.06 258 PRO A CA 1
ATOM 2050 C C . PRO A 1 258 ? -5.796 -15.466 -25.742 1.00 85.06 258 PRO A C 1
ATOM 2052 O O . PRO A 1 258 ? -6.269 -14.842 -26.702 1.00 85.06 258 PRO A O 1
ATOM 2055 N N . ASP A 1 259 ? -6.391 -16.545 -25.240 1.00 75.19 259 ASP A N 1
ATOM 2056 C CA . ASP A 1 259 ? -7.716 -16.969 -25.696 1.00 75.19 259 ASP A CA 1
ATOM 2057 C C . ASP A 1 259 ? -8.811 -15.973 -25.259 1.00 75.19 259 ASP A C 1
ATOM 2059 O O . ASP A 1 259 ? -8.609 -15.101 -24.416 1.00 75.19 259 ASP A O 1
ATOM 2063 N N . ARG A 1 260 ? -9.995 -16.030 -25.888 1.00 70.56 260 ARG A N 1
ATOM 2064 C CA . ARG A 1 260 ? -11.032 -14.979 -25.745 1.00 70.56 260 ARG A CA 1
ATOM 2065 C C . ARG A 1 260 ? -11.536 -14.777 -24.313 1.00 70.56 260 ARG A C 1
ATOM 2067 O O . ARG A 1 260 ? -12.084 -13.719 -24.011 1.00 70.56 260 ARG A O 1
ATOM 2074 N N . ASP A 1 261 ? -11.442 -15.810 -23.499 1.00 67.81 261 ASP A N 1
ATOM 2075 C CA . ASP A 1 261 ? -11.856 -15.894 -22.105 1.00 67.81 261 ASP A CA 1
ATOM 2076 C C . ASP A 1 261 ? -10.690 -15.718 -21.120 1.00 67.81 261 ASP A C 1
ATOM 2078 O O . ASP A 1 261 ? -10.922 -15.607 -19.914 1.00 67.81 261 ASP A O 1
ATOM 2082 N N . GLU A 1 262 ? -9.456 -15.617 -21.615 1.00 67.94 262 GLU A N 1
ATOM 2083 C CA . GLU A 1 262 ? -8.280 -15.349 -20.799 1.00 67.94 262 GLU A CA 1
ATOM 2084 C C . GLU A 1 262 ? -8.084 -13.846 -20.594 1.00 67.94 262 GLU A C 1
ATOM 2086 O O . GLU A 1 262 ? -8.014 -13.048 -21.532 1.00 67.94 262 GLU A O 1
ATOM 2091 N N . VAL A 1 263 ? -7.963 -13.450 -19.329 1.00 66.06 263 VAL A N 1
ATOM 2092 C CA . VAL A 1 263 ? -7.651 -12.075 -18.941 1.00 66.06 263 VAL A CA 1
ATOM 2093 C C . VAL A 1 263 ? -6.203 -12.026 -18.466 1.00 66.06 263 VAL A C 1
ATOM 2095 O O . VAL A 1 263 ? -5.846 -12.645 -17.463 1.00 66.06 263 VAL A O 1
ATOM 2098 N N . VAL A 1 264 ? -5.366 -11.277 -19.189 1.00 80.62 264 VAL A N 1
ATOM 2099 C CA . VAL A 1 264 ? -3.962 -11.069 -18.821 1.00 80.62 264 VAL A CA 1
ATOM 2100 C C . VAL A 1 264 ? -3.865 -9.899 -17.848 1.00 80.62 264 VAL A C 1
ATOM 2102 O O . VAL A 1 264 ? -3.953 -8.733 -18.229 1.00 80.62 264 VAL A O 1
ATOM 2105 N N . GLU A 1 265 ? -3.670 -10.231 -16.576 1.00 78.94 265 GLU A N 1
ATOM 2106 C CA . GLU A 1 265 ? -3.463 -9.280 -15.486 1.00 78.94 265 GLU A CA 1
ATOM 2107 C C . GLU A 1 265 ? -2.256 -9.679 -14.639 1.00 78.94 265 GLU A C 1
ATOM 2109 O O . GLU A 1 265 ? -1.935 -10.860 -14.485 1.00 78.94 265 GLU A O 1
ATOM 2114 N N . ALA A 1 266 ? -1.615 -8.696 -14.004 1.00 80.00 266 ALA A N 1
ATOM 2115 C CA . ALA A 1 266 ? -0.389 -8.911 -13.242 1.00 80.00 266 ALA A CA 1
ATOM 2116 C C . ALA A 1 266 ? -0.516 -10.002 -12.166 1.00 80.00 266 ALA A C 1
ATOM 2118 O O . ALA A 1 266 ? 0.416 -10.779 -11.963 1.00 80.00 266 ALA A O 1
ATOM 2119 N N . SER A 1 267 ? -1.664 -10.099 -11.488 1.00 72.44 267 SER A N 1
ATOM 2120 C CA . SER A 1 267 ? -1.882 -11.106 -10.443 1.00 72.44 267 SER A CA 1
ATOM 2121 C C . SER A 1 267 ? -1.908 -12.537 -11.002 1.00 72.44 267 SER A C 1
ATOM 2123 O O . SER A 1 267 ? -1.338 -13.444 -10.388 1.00 72.44 267 SER A O 1
ATOM 2125 N N . ALA A 1 268 ? -2.511 -12.736 -12.177 1.00 76.25 268 ALA A N 1
ATOM 2126 C CA . ALA A 1 268 ? -2.528 -14.011 -12.887 1.00 76.25 268 ALA A CA 1
ATOM 2127 C C . ALA A 1 268 ? -1.123 -14.366 -13.386 1.00 76.25 268 ALA A C 1
ATOM 2129 O O . ALA A 1 268 ? -0.644 -15.473 -13.140 1.00 76.25 268 ALA A O 1
ATOM 2130 N N . VAL A 1 269 ? -0.417 -13.391 -13.964 1.00 86.25 269 VAL A N 1
ATOM 2131 C CA . VAL A 1 269 ? 0.954 -13.552 -14.464 1.00 86.25 269 VAL A CA 1
ATOM 2132 C C . VAL A 1 269 ? 1.927 -13.924 -13.340 1.00 86.25 269 VAL A C 1
ATOM 2134 O O . VAL A 1 269 ? 2.688 -14.880 -13.466 1.00 86.25 269 VAL A O 1
ATOM 2137 N N . VAL A 1 270 ? 1.873 -13.241 -12.191 1.00 80.75 270 VAL A N 1
ATOM 2138 C CA . VAL A 1 270 ? 2.721 -13.551 -11.024 1.00 80.75 270 VAL A CA 1
ATOM 2139 C C . VAL A 1 270 ? 2.434 -14.956 -10.482 1.00 80.75 270 VAL A C 1
ATOM 2141 O O . VAL A 1 270 ? 3.367 -15.677 -10.122 1.00 80.75 270 VAL A O 1
ATOM 2144 N N . LYS A 1 271 ? 1.160 -15.370 -10.432 1.00 72.44 271 LYS A N 1
ATOM 2145 C CA . LYS A 1 271 ? 0.777 -16.731 -10.016 1.00 72.44 271 LYS A CA 1
ATOM 2146 C C . LYS A 1 271 ? 1.275 -17.788 -11.001 1.00 72.44 271 LYS A C 1
ATOM 2148 O O . LYS A 1 271 ? 1.779 -18.817 -10.550 1.00 72.44 271 LYS A O 1
ATOM 2153 N N . ALA A 1 272 ? 1.170 -17.525 -12.303 1.00 80.69 272 ALA A N 1
ATOM 2154 C CA . ALA A 1 272 ? 1.668 -18.402 -13.357 1.00 80.69 272 ALA A CA 1
ATOM 2155 C C . ALA A 1 272 ? 3.194 -18.549 -13.280 1.00 80.69 272 ALA A C 1
ATOM 2157 O O . ALA A 1 272 ? 3.684 -19.667 -13.190 1.00 80.69 272 ALA A O 1
ATOM 2158 N N . VAL A 1 273 ? 3.945 -17.450 -13.147 1.00 87.94 273 VAL A N 1
ATOM 2159 C CA . VAL A 1 273 ? 5.403 -17.488 -12.922 1.00 87.94 273 VAL A CA 1
ATOM 2160 C C . VAL A 1 273 ? 5.767 -18.289 -11.671 1.00 87.94 273 VAL A C 1
ATOM 2162 O O . VAL A 1 273 ? 6.723 -19.060 -11.685 1.00 87.94 273 VAL A O 1
ATOM 2165 N N . ALA A 1 274 ? 5.016 -18.141 -10.577 1.00 74.88 274 ALA A N 1
ATOM 2166 C CA . ALA A 1 274 ? 5.256 -18.932 -9.373 1.00 74.88 274 ALA A CA 1
ATOM 2167 C C . ALA A 1 274 ? 4.982 -20.432 -9.597 1.00 74.88 274 ALA A C 1
ATOM 2169 O O . ALA A 1 274 ? 5.659 -21.264 -8.995 1.00 74.88 274 ALA A O 1
ATOM 2170 N N . ALA A 1 275 ? 4.002 -20.783 -10.436 1.00 71.38 275 ALA A N 1
ATOM 2171 C CA . ALA A 1 275 ? 3.743 -22.162 -10.845 1.00 71.38 275 ALA A CA 1
ATOM 2172 C C . ALA A 1 275 ? 4.866 -22.712 -11.731 1.00 71.38 275 ALA A C 1
ATOM 2174 O O . ALA A 1 275 ? 5.405 -23.760 -11.388 1.00 71.38 275 ALA A O 1
ATOM 2175 N N . LEU A 1 276 ? 5.310 -21.957 -12.741 1.00 82.75 276 LEU A N 1
ATOM 2176 C CA . LEU A 1 276 ? 6.478 -22.299 -13.563 1.00 82.75 276 LEU A CA 1
ATOM 2177 C C . LEU A 1 276 ? 7.726 -22.497 -12.711 1.00 82.75 276 LEU A C 1
ATOM 2179 O O . LEU A 1 276 ? 8.460 -23.459 -12.890 1.00 82.75 276 LEU A O 1
ATOM 2183 N N . GLY A 1 277 ? 7.940 -21.630 -11.720 1.00 78.31 277 GLY A N 1
ATOM 2184 C CA . GLY A 1 277 ? 9.031 -21.777 -10.765 1.00 78.31 277 GLY A CA 1
ATOM 2185 C C . GLY A 1 277 ? 8.961 -23.089 -9.980 1.00 78.31 277 GLY A C 1
ATOM 2186 O O . GLY A 1 277 ? 9.997 -23.679 -9.717 1.00 78.31 277 GLY A O 1
ATOM 2187 N N . ARG A 1 278 ? 7.765 -23.587 -9.635 1.00 69.94 278 ARG A N 1
ATOM 2188 C CA . ARG A 1 278 ? 7.593 -24.904 -8.987 1.00 69.94 278 ARG A CA 1
ATOM 2189 C C . ARG A 1 278 ? 7.718 -26.071 -9.963 1.00 69.94 278 ARG A C 1
ATOM 2191 O O . ARG A 1 278 ? 8.133 -27.145 -9.543 1.00 69.94 278 ARG A O 1
ATOM 2198 N N . GLU A 1 279 ? 7.361 -25.875 -11.223 1.00 72.44 279 GLU A N 1
ATOM 2199 C CA . GLU A 1 279 ? 7.454 -26.891 -12.273 1.00 72.44 279 GLU A CA 1
ATOM 2200 C C . GLU A 1 279 ? 8.909 -27.100 -12.709 1.00 72.44 279 GLU A C 1
ATOM 2202 O O . GLU A 1 279 ? 9.426 -28.204 -12.583 1.00 72.44 279 GLU A O 1
ATOM 2207 N N . LEU A 1 280 ? 9.621 -26.017 -13.038 1.00 73.06 280 LEU A N 1
ATOM 2208 C CA . LEU A 1 280 ? 11.084 -25.987 -13.212 1.00 73.06 280 LEU A CA 1
ATOM 2209 C C . LEU A 1 280 ? 11.814 -26.377 -11.911 1.00 73.06 280 LEU A C 1
ATOM 2211 O O . LEU A 1 280 ? 12.896 -26.951 -11.921 1.00 73.06 280 LEU A O 1
ATOM 2215 N N . SER A 1 281 ? 11.169 -26.073 -10.783 1.00 64.44 281 SER A N 1
ATOM 2216 C CA . SER A 1 281 ? 11.318 -26.633 -9.433 1.00 64.44 281 SER A CA 1
ATOM 2217 C C . SER A 1 281 ? 11.482 -28.155 -9.315 1.00 64.44 281 SER A C 1
ATOM 2219 O O . SER A 1 281 ? 12.082 -28.640 -8.362 1.00 64.44 281 SER A O 1
ATOM 2221 N N . GLY A 1 282 ? 10.784 -28.922 -10.154 1.00 60.88 282 GLY A N 1
ATOM 2222 C CA . GLY A 1 282 ? 10.447 -30.324 -9.869 1.00 60.88 282 GLY A CA 1
ATOM 2223 C C . GLY A 1 282 ? 9.526 -30.523 -8.647 1.00 60.88 282 GLY A C 1
ATOM 2224 O O . GLY A 1 282 ? 9.376 -31.634 -8.158 1.00 60.88 282 GLY A O 1
ATOM 2225 N N . HIS A 1 283 ? 8.903 -29.461 -8.116 1.00 53.50 283 HIS A N 1
ATOM 2226 C CA . HIS A 1 283 ? 8.043 -29.488 -6.917 1.00 53.50 283 HIS A CA 1
ATOM 2227 C C . HIS A 1 283 ? 6.553 -29.732 -7.245 1.00 53.50 283 HIS A C 1
ATOM 2229 O O . HIS A 1 283 ? 5.706 -29.707 -6.349 1.00 53.50 283 HIS A O 1
ATOM 2235 N N . GLY A 1 284 ? 6.220 -29.924 -8.527 1.00 44.41 284 GLY A N 1
ATOM 2236 C CA . GLY A 1 284 ? 4.850 -30.027 -9.037 1.00 44.41 284 GLY A CA 1
ATOM 2237 C C . GLY A 1 284 ? 4.119 -31.330 -8.709 1.00 44.41 284 GLY A C 1
ATOM 2238 O O . GLY A 1 284 ? 2.894 -31.334 -8.731 1.00 44.41 284 GLY A O 1
ATOM 2239 N N . ASN A 1 285 ? 4.817 -32.408 -8.340 1.00 40.34 285 ASN A N 1
ATOM 2240 C CA . ASN A 1 285 ? 4.194 -33.640 -7.859 1.00 40.34 285 ASN A CA 1
ATOM 2241 C C . ASN A 1 285 ? 5.140 -34.407 -6.919 1.00 40.34 285 ASN A C 1
ATOM 2243 O O . ASN A 1 285 ? 6.221 -34.814 -7.310 1.00 40.34 285 ASN A O 1
ATOM 2247 N N . SER A 1 286 ? 4.664 -34.656 -5.694 1.00 42.88 286 SER A N 1
ATOM 2248 C CA . SER A 1 286 ? 5.240 -35.538 -4.665 1.00 42.88 286 SER A CA 1
ATOM 2249 C C . SER A 1 286 ? 6.526 -35.085 -3.945 1.00 42.88 286 SER A C 1
ATOM 2251 O O . SER A 1 286 ? 7.512 -34.636 -4.513 1.00 42.88 286 SER A O 1
ATOM 2253 N N . ARG A 1 287 ? 6.539 -35.303 -2.623 1.00 44.88 287 ARG A N 1
ATOM 2254 C CA . ARG A 1 287 ? 7.700 -35.183 -1.718 1.00 44.88 287 ARG A CA 1
ATOM 2255 C C . ARG A 1 287 ? 8.774 -36.273 -1.977 1.00 44.88 287 ARG A C 1
ATOM 2257 O O . ARG A 1 287 ? 9.400 -36.730 -1.023 1.00 44.88 287 ARG A O 1
ATOM 2264 N N . SER A 1 288 ? 8.954 -36.743 -3.216 1.00 53.22 288 SER A N 1
ATOM 2265 C CA . SER A 1 288 ? 9.785 -37.914 -3.571 1.00 53.22 288 SER A CA 1
ATOM 2266 C C . SER A 1 288 ? 10.933 -37.645 -4.542 1.00 53.22 288 SER A C 1
ATOM 2268 O O . SER A 1 288 ? 11.655 -38.590 -4.857 1.00 53.22 288 SER A O 1
ATOM 2270 N N . GLY A 1 289 ? 11.134 -36.399 -4.983 1.00 64.75 289 GLY A N 1
ATOM 2271 C CA . GLY A 1 289 ? 12.201 -36.061 -5.926 1.00 64.75 289 GLY A CA 1
ATOM 2272 C C . GLY A 1 289 ? 13.582 -36.541 -5.456 1.00 64.75 289 GLY A C 1
ATOM 2273 O O . GLY A 1 289 ? 13.936 -36.371 -4.284 1.00 64.75 289 GLY A O 1
ATOM 2274 N N . LYS A 1 290 ? 14.367 -37.143 -6.357 1.00 79.56 290 LYS A N 1
ATOM 2275 C CA . LYS A 1 290 ? 15.719 -37.662 -6.078 1.00 79.56 290 LYS A CA 1
ATOM 2276 C C . LYS A 1 290 ? 16.752 -37.150 -7.079 1.00 79.56 290 LYS A C 1
ATOM 2278 O O . LYS A 1 290 ? 16.460 -36.986 -8.259 1.00 79.56 290 LYS A O 1
ATOM 2283 N N . PHE A 1 291 ? 17.979 -36.942 -6.613 1.00 86.50 291 PHE A N 1
ATOM 2284 C CA . PHE A 1 291 ? 19.126 -36.639 -7.469 1.00 86.50 291 PHE A CA 1
ATOM 2285 C C . PHE A 1 291 ? 19.782 -37.933 -7.947 1.00 86.50 291 PHE A C 1
ATOM 2287 O O . PHE A 1 291 ? 19.968 -38.855 -7.155 1.00 86.50 291 PHE A O 1
ATOM 2294 N N . LEU A 1 292 ? 20.182 -38.003 -9.216 1.00 90.81 292 LEU A N 1
ATOM 2295 C CA . LEU A 1 292 ? 20.918 -39.153 -9.746 1.00 90.81 292 LEU A CA 1
ATOM 2296 C C . LEU A 1 292 ? 22.405 -38.827 -9.880 1.00 90.81 292 LEU A C 1
ATOM 2298 O O . LEU A 1 292 ? 22.768 -37.840 -10.521 1.00 90.81 292 LEU A O 1
ATOM 2302 N N . LEU A 1 293 ? 23.273 -39.671 -9.324 1.00 93.25 293 LEU A N 1
ATOM 2303 C CA . LEU A 1 293 ? 24.726 -39.518 -9.401 1.00 93.25 293 LEU A CA 1
ATOM 2304 C C . LEU A 1 293 ? 25.362 -40.741 -10.073 1.00 93.25 293 LEU A C 1
ATOM 2306 O O . LEU A 1 293 ? 25.382 -41.827 -9.508 1.00 93.25 293 LEU A O 1
ATOM 2310 N N . LEU A 1 294 ? 25.922 -40.595 -11.269 1.00 92.88 294 LEU A N 1
ATOM 2311 C CA . LEU A 1 294 ? 26.710 -41.640 -11.916 1.00 92.88 294 LEU A CA 1
ATOM 2312 C C . LEU A 1 294 ? 28.118 -41.685 -11.311 1.00 92.88 294 LEU A C 1
ATOM 2314 O O . LEU A 1 294 ? 28.924 -40.770 -11.504 1.00 92.88 294 LEU A O 1
ATOM 2318 N N . PHE A 1 295 ? 28.437 -42.795 -10.649 1.00 93.94 295 PHE A N 1
ATOM 2319 C CA . PHE A 1 295 ? 29.760 -43.054 -10.094 1.00 93.94 295 PHE A CA 1
ATOM 2320 C C . PHE A 1 295 ? 30.470 -44.162 -10.874 1.00 93.94 295 PHE A C 1
ATOM 2322 O O . PHE A 1 295 ? 30.022 -45.308 -10.927 1.00 93.94 295 PHE A O 1
ATOM 2329 N N . ARG A 1 296 ? 31.604 -43.810 -11.488 1.00 90.81 296 ARG A N 1
ATOM 2330 C CA . ARG A 1 296 ? 32.497 -44.741 -12.186 1.00 90.81 296 ARG A CA 1
ATOM 2331 C C . ARG A 1 296 ? 33.934 -44.436 -11.768 1.00 90.81 296 ARG A C 1
ATOM 2333 O O . ARG A 1 296 ? 34.529 -43.524 -12.347 1.00 90.81 296 ARG A O 1
ATOM 2340 N N . PRO A 1 297 ? 34.484 -45.152 -10.774 1.00 87.62 297 PRO A N 1
ATOM 2341 C CA . PRO A 1 297 ? 35.788 -44.808 -10.244 1.00 87.62 297 PRO A CA 1
ATOM 2342 C C . PRO A 1 297 ? 36.876 -44.987 -11.304 1.00 87.62 297 PRO A C 1
ATOM 2344 O O . PRO A 1 297 ? 36.925 -45.994 -12.012 1.00 87.62 297 PRO A O 1
ATOM 2347 N N . ASN A 1 298 ? 37.753 -43.992 -11.411 1.00 90.06 298 ASN A N 1
ATOM 2348 C CA . ASN A 1 298 ? 39.060 -44.156 -12.035 1.00 90.06 298 ASN A CA 1
ATOM 2349 C C . ASN A 1 298 ? 40.096 -44.518 -10.960 1.00 90.06 298 ASN A C 1
ATOM 2351 O O . ASN A 1 298 ? 39.816 -44.412 -9.769 1.00 90.06 298 ASN A O 1
ATOM 2355 N N . GLN A 1 299 ? 41.308 -44.891 -11.378 1.00 87.88 299 GLN A N 1
ATOM 2356 C CA . GLN A 1 299 ? 42.369 -45.304 -10.454 1.00 87.88 299 GLN A CA 1
ATOM 2357 C C . GLN A 1 299 ? 42.596 -44.297 -9.309 1.00 87.88 299 GLN A C 1
ATOM 2359 O O . GLN A 1 299 ? 42.669 -44.698 -8.154 1.00 87.88 299 GLN A O 1
ATOM 2364 N N . LYS A 1 300 ? 42.615 -42.990 -9.605 1.00 87.44 300 LYS A N 1
ATOM 2365 C CA . LYS A 1 300 ? 42.828 -41.942 -8.592 1.00 87.44 300 LYS A CA 1
ATOM 2366 C C . LYS A 1 300 ? 41.671 -41.829 -7.598 1.00 87.44 300 LYS A C 1
ATOM 2368 O O . LYS A 1 300 ? 41.900 -41.602 -6.416 1.00 87.44 300 LYS A O 1
ATOM 2373 N N . MET A 1 301 ? 40.427 -41.963 -8.065 1.00 91.38 301 MET A N 1
ATOM 2374 C CA . MET A 1 301 ? 39.254 -41.985 -7.184 1.00 91.38 301 MET A CA 1
ATOM 2375 C C . MET A 1 301 ? 39.297 -43.198 -6.258 1.00 91.38 301 MET A C 1
ATOM 2377 O O . MET A 1 301 ? 39.044 -43.051 -5.069 1.00 91.38 301 MET A O 1
ATOM 2381 N N . SER A 1 302 ? 39.643 -44.373 -6.793 1.00 90.38 302 SER A N 1
ATOM 2382 C CA . SER A 1 302 ? 39.764 -45.603 -6.007 1.00 90.38 302 SER A CA 1
ATOM 2383 C C . SER A 1 302 ? 40.875 -45.516 -4.964 1.00 90.38 302 SER A C 1
ATOM 2385 O O . SER A 1 302 ? 40.649 -45.921 -3.832 1.00 90.38 302 SER A O 1
ATOM 2387 N N . GLU A 1 303 ? 42.034 -44.945 -5.309 1.00 86.88 303 GLU A N 1
ATOM 2388 C CA . GLU A 1 303 ? 43.118 -44.656 -4.354 1.00 86.88 303 GLU A CA 1
ATOM 2389 C C . GLU A 1 303 ? 42.644 -43.692 -3.251 1.00 86.88 303 GLU A C 1
ATOM 2391 O O . GLU A 1 303 ? 42.849 -43.948 -2.071 1.00 86.88 303 GLU A O 1
ATOM 2396 N N . THR A 1 304 ? 41.908 -42.637 -3.617 1.00 88.00 304 THR A N 1
ATOM 2397 C CA . THR A 1 304 ? 41.377 -41.668 -2.641 1.00 88.00 304 THR A CA 1
ATOM 2398 C C . THR A 1 304 ? 40.353 -42.301 -1.693 1.00 88.00 304 THR A C 1
ATOM 2400 O O . THR A 1 304 ? 40.373 -42.020 -0.499 1.00 88.00 304 THR A O 1
ATOM 2403 N N . ILE A 1 305 ? 39.458 -43.161 -2.195 1.00 88.81 305 ILE A N 1
ATOM 2404 C CA . ILE A 1 305 ? 38.492 -43.891 -1.355 1.00 88.81 305 ILE A CA 1
ATOM 2405 C C . ILE A 1 305 ? 39.208 -44.921 -0.473 1.00 88.81 305 ILE A C 1
ATOM 2407 O O . ILE A 1 305 ? 38.852 -45.062 0.694 1.00 88.81 305 ILE A O 1
ATOM 2411 N N . TYR A 1 306 ? 40.227 -45.613 -0.994 1.00 89.31 306 TYR A N 1
ATOM 2412 C CA . TYR A 1 306 ? 41.056 -46.533 -0.211 1.00 89.31 306 TYR A CA 1
ATOM 2413 C C . TYR A 1 306 ? 41.659 -45.813 1.001 1.00 89.31 306 TYR A C 1
ATOM 2415 O O . TYR A 1 306 ? 41.485 -46.277 2.128 1.00 89.31 306 TYR A O 1
ATOM 2423 N N . ASP A 1 307 ? 42.250 -44.635 0.791 1.00 86.38 307 ASP A N 1
ATOM 2424 C CA . ASP A 1 307 ? 42.824 -43.817 1.863 1.00 86.38 307 ASP A CA 1
ATOM 2425 C C . ASP A 1 307 ? 41.755 -43.293 2.841 1.00 86.38 307 ASP A C 1
ATOM 2427 O O . ASP A 1 307 ? 41.910 -43.439 4.053 1.00 86.38 307 ASP A O 1
ATOM 2431 N N . LEU A 1 308 ? 40.639 -42.748 2.334 1.00 85.88 308 LEU A N 1
ATOM 2432 C CA . LEU A 1 308 ? 39.520 -42.247 3.152 1.00 85.88 308 LEU A CA 1
ATOM 2433 C C . LEU A 1 308 ? 38.831 -43.345 3.978 1.00 85.88 308 LEU A C 1
ATOM 2435 O O . LEU A 1 308 ? 38.272 -43.062 5.033 1.00 85.88 308 LEU A O 1
ATOM 2439 N N . SER A 1 309 ? 38.866 -44.592 3.507 1.00 85.31 309 SER A N 1
ATOM 2440 C CA . SER A 1 309 ? 38.312 -45.759 4.203 1.00 85.31 309 SER A CA 1
ATOM 2441 C C . SER A 1 309 ? 39.272 -46.378 5.225 1.00 85.31 309 SER A C 1
ATOM 2443 O O . SER A 1 309 ? 39.031 -47.497 5.678 1.00 85.31 309 SER A O 1
ATOM 2445 N N . GLU A 1 310 ? 40.387 -45.712 5.546 1.00 85.19 310 GLU A N 1
ATOM 2446 C CA . GLU A 1 310 ? 41.472 -46.266 6.368 1.00 85.19 310 GLU A CA 1
ATOM 2447 C C . GLU A 1 310 ? 41.970 -47.627 5.845 1.00 85.19 310 GLU A C 1
ATOM 2449 O O . GLU A 1 310 ? 42.298 -48.530 6.614 1.00 85.19 310 GLU A O 1
ATOM 2454 N N . GLN A 1 311 ? 42.035 -47.783 4.518 1.00 86.12 311 GLN A N 1
ATOM 2455 C CA . GLN A 1 311 ? 42.512 -48.993 3.833 1.00 86.12 311 GLN A CA 1
ATOM 2456 C C . GLN A 1 311 ? 41.609 -50.229 4.002 1.00 86.12 311 GLN A C 1
ATOM 2458 O O . GLN A 1 311 ? 42.048 -51.359 3.781 1.00 86.12 311 GLN A O 1
ATOM 2463 N N . THR A 1 312 ? 40.343 -50.040 4.386 1.00 85.75 312 THR A N 1
ATOM 2464 C CA . THR A 1 312 ? 39.386 -51.147 4.567 1.00 85.75 312 THR A CA 1
ATOM 2465 C C . THR A 1 312 ? 38.678 -51.566 3.276 1.00 85.75 312 THR A C 1
ATOM 2467 O O . THR A 1 312 ? 38.246 -52.715 3.171 1.00 85.75 312 THR A O 1
ATOM 2470 N N . ILE A 1 313 ? 38.574 -50.673 2.284 1.00 88.81 313 ILE A N 1
ATOM 2471 C CA . ILE A 1 313 ? 37.898 -50.925 1.001 1.00 88.81 313 ILE A CA 1
ATOM 2472 C C . ILE A 1 313 ? 38.933 -51.063 -0.114 1.00 88.81 313 ILE A C 1
ATOM 2474 O O . ILE A 1 313 ? 39.602 -50.093 -0.451 1.00 88.81 313 ILE A O 1
ATOM 2478 N N . ASP A 1 314 ? 39.031 -52.242 -0.736 1.00 84.94 314 ASP A N 1
ATOM 2479 C CA . ASP A 1 314 ? 39.972 -52.493 -1.835 1.00 84.94 314 ASP A CA 1
ATOM 2480 C C . ASP A 1 314 ? 39.688 -51.594 -3.059 1.00 84.94 314 ASP A C 1
ATOM 2482 O O . ASP A 1 314 ? 38.547 -51.440 -3.511 1.00 84.94 314 ASP A O 1
ATOM 2486 N N . SER A 1 315 ? 40.755 -51.049 -3.649 1.00 84.56 315 SER A N 1
ATOM 2487 C CA . SER A 1 315 ? 40.735 -50.274 -4.898 1.00 84.56 315 SER A CA 1
ATOM 2488 C C . SER A 1 315 ? 40.097 -51.005 -6.096 1.00 84.56 315 SER A C 1
ATOM 2490 O O . SER A 1 315 ? 39.608 -50.348 -7.018 1.00 84.56 315 SER A O 1
ATOM 2492 N N . ALA A 1 316 ? 40.042 -52.340 -6.085 1.00 82.25 316 ALA A N 1
ATOM 2493 C CA . ALA A 1 316 ? 39.371 -53.157 -7.097 1.00 82.25 316 ALA A CA 1
ATOM 2494 C C . ALA A 1 316 ? 37.886 -53.442 -6.785 1.00 82.25 316 ALA A C 1
ATOM 2496 O O . ALA A 1 316 ? 37.133 -53.821 -7.688 1.00 82.25 316 ALA A O 1
ATOM 2497 N N . ASP A 1 317 ? 37.439 -53.251 -5.540 1.00 89.81 317 ASP A N 1
ATOM 2498 C CA . ASP A 1 317 ? 36.063 -53.514 -5.106 1.00 89.81 317 ASP A CA 1
ATOM 2499 C C . ASP A 1 317 ? 35.149 -52.303 -5.363 1.00 89.81 317 ASP A C 1
ATOM 2501 O O . ASP A 1 317 ? 34.768 -51.542 -4.470 1.00 89.81 317 ASP A O 1
ATOM 2505 N N . VAL A 1 318 ? 34.793 -52.120 -6.637 1.00 87.88 318 VAL A N 1
ATOM 2506 C CA . VAL A 1 318 ? 33.893 -51.048 -7.093 1.00 87.88 318 VAL A CA 1
ATOM 2507 C C . VAL A 1 318 ? 32.524 -51.069 -6.379 1.00 87.88 318 VAL A C 1
ATOM 2509 O O . VAL A 1 318 ? 32.037 -49.989 -6.033 1.00 87.88 318 VAL A O 1
ATOM 2512 N N . PRO A 1 319 ? 31.876 -52.229 -6.126 1.00 89.44 319 PRO A N 1
ATOM 2513 C CA . PRO A 1 319 ? 30.656 -52.285 -5.318 1.00 89.44 319 PRO A CA 1
ATOM 2514 C C . PRO A 1 319 ? 30.800 -51.669 -3.922 1.00 89.44 319 PRO A C 1
ATOM 2516 O O . PRO A 1 319 ? 29.943 -50.870 -3.537 1.00 89.44 319 PRO A O 1
ATOM 2519 N N . SER A 1 320 ? 31.871 -51.993 -3.193 1.00 88.19 320 SER A N 1
ATOM 2520 C CA . SER A 1 320 ? 32.120 -51.443 -1.854 1.00 88.19 320 SER A CA 1
ATOM 2521 C C . SER A 1 320 ? 32.500 -49.961 -1.894 1.00 88.19 320 SER A C 1
ATOM 2523 O O . SER A 1 320 ? 32.029 -49.188 -1.063 1.00 88.19 320 SER A O 1
ATOM 2525 N N . GLN A 1 321 ? 33.251 -49.520 -2.911 1.00 90.88 321 GLN A N 1
ATOM 2526 C CA . GLN A 1 321 ? 33.523 -48.092 -3.137 1.00 90.88 321 GLN A CA 1
ATOM 2527 C C . GLN A 1 321 ? 32.243 -47.291 -3.409 1.00 90.88 321 GLN A C 1
ATOM 2529 O O . GLN A 1 321 ? 32.104 -46.167 -2.938 1.00 90.88 321 GLN A O 1
ATOM 2534 N N . ARG A 1 322 ? 31.273 -47.854 -4.140 1.00 92.31 322 ARG A N 1
ATOM 2535 C CA . ARG A 1 322 ? 29.973 -47.200 -4.355 1.00 92.31 322 ARG A CA 1
ATOM 2536 C C . ARG A 1 322 ? 29.180 -47.079 -3.052 1.00 92.31 322 ARG A C 1
ATOM 2538 O O . ARG A 1 322 ? 28.627 -46.017 -2.797 1.00 92.31 322 ARG A O 1
ATOM 2545 N N . LEU A 1 323 ? 29.150 -48.135 -2.234 1.00 89.06 323 LEU A N 1
ATOM 2546 C CA . LEU A 1 323 ? 28.501 -48.102 -0.915 1.00 89.06 323 LEU A CA 1
ATOM 2547 C C . LEU A 1 323 ? 29.141 -47.056 0.007 1.00 89.06 323 LEU A C 1
ATOM 2549 O O . LEU A 1 323 ? 28.429 -46.389 0.755 1.00 89.06 323 LEU A O 1
ATOM 2553 N N . PHE A 1 324 ? 30.461 -46.871 -0.081 1.00 91.62 324 PHE A N 1
ATOM 2554 C CA . PHE A 1 324 ? 31.157 -45.788 0.611 1.00 91.62 324 PHE A CA 1
ATOM 2555 C C . PHE A 1 324 ? 30.637 -44.414 0.177 1.00 91.62 324 PHE A C 1
ATOM 2557 O O . PHE A 1 324 ? 30.240 -43.631 1.032 1.00 91.62 324 PHE A O 1
ATOM 2564 N N . VAL A 1 325 ? 30.565 -44.142 -1.132 1.00 91.06 325 VAL A N 1
ATOM 2565 C CA . VAL A 1 325 ? 30.045 -42.863 -1.657 1.00 91.06 325 VAL A CA 1
ATOM 2566 C C . VAL A 1 325 ? 28.587 -42.637 -1.238 1.00 91.06 325 VAL A C 1
ATOM 2568 O O . VAL A 1 325 ? 28.230 -41.536 -0.834 1.00 91.06 325 VAL A O 1
ATOM 2571 N N . GLU A 1 326 ? 27.745 -43.673 -1.278 1.00 89.88 326 GLU A N 1
ATOM 2572 C CA . GLU A 1 326 ? 26.354 -43.599 -0.802 1.00 89.88 326 GLU A CA 1
ATOM 2573 C C . GLU A 1 326 ? 26.273 -43.248 0.689 1.00 89.88 326 GLU A C 1
ATOM 2575 O O . GLU A 1 326 ? 25.507 -42.364 1.077 1.00 89.88 326 GLU A O 1
ATOM 2580 N N . SER A 1 327 ? 27.084 -43.907 1.521 1.00 86.56 327 SER A N 1
ATOM 2581 C CA . SER A 1 327 ? 27.133 -43.653 2.963 1.00 86.56 327 SER A CA 1
ATOM 2582 C C . SER A 1 327 ? 27.676 -42.263 3.286 1.00 86.56 327 SER A C 1
ATOM 2584 O O . SER A 1 327 ? 27.167 -41.608 4.191 1.00 86.56 327 SER A O 1
ATOM 2586 N N . ASP A 1 328 ? 28.697 -41.810 2.561 1.00 87.62 328 ASP A N 1
ATOM 2587 C CA . ASP A 1 328 ? 29.323 -40.505 2.756 1.00 87.62 328 ASP A CA 1
ATOM 2588 C C . ASP A 1 328 ? 28.349 -39.376 2.396 1.00 87.62 328 ASP A C 1
ATOM 2590 O O . ASP A 1 328 ? 28.125 -38.470 3.197 1.00 87.62 328 ASP A O 1
ATOM 2594 N N . LEU A 1 329 ? 27.664 -39.469 1.252 1.00 87.12 329 LEU A N 1
ATOM 2595 C CA . LEU A 1 329 ? 26.652 -38.489 0.836 1.00 87.12 329 LEU A CA 1
ATOM 2596 C C . LEU A 1 329 ? 25.448 -38.431 1.793 1.00 87.12 329 LEU A C 1
ATOM 2598 O O . LEU A 1 329 ? 24.857 -37.363 1.973 1.00 87.12 329 LEU A O 1
ATOM 2602 N N . ALA A 1 330 ? 25.106 -39.548 2.443 1.00 80.06 330 ALA A N 1
ATOM 2603 C CA . ALA A 1 330 ? 24.027 -39.615 3.427 1.00 80.06 330 ALA A CA 1
ATOM 2604 C C . ALA A 1 330 ? 24.330 -38.865 4.741 1.00 80.06 330 ALA A C 1
ATOM 2606 O O . ALA A 1 330 ? 23.400 -38.579 5.495 1.00 80.06 330 ALA A O 1
ATOM 2607 N N . THR A 1 331 ? 25.592 -38.507 5.016 1.00 76.50 331 THR A N 1
ATOM 2608 C CA . THR A 1 331 ? 25.971 -37.746 6.225 1.00 76.50 331 THR A CA 1
ATOM 2609 C C . THR A 1 331 ? 25.501 -36.288 6.206 1.00 76.50 331 THR A C 1
ATOM 2611 O O . THR A 1 331 ? 25.417 -35.661 7.260 1.00 76.50 331 THR A O 1
ATOM 2614 N N . GLY A 1 332 ? 25.137 -35.759 5.033 1.00 69.00 332 GLY A N 1
ATOM 2615 C CA . GLY A 1 332 ? 24.682 -34.378 4.868 1.00 69.00 332 GLY A CA 1
ATOM 2616 C C . GLY A 1 332 ? 25.338 -33.697 3.674 1.00 69.00 332 GLY A C 1
ATOM 2617 O O . GLY A 1 332 ? 26.170 -32.802 3.837 1.00 69.00 332 GLY A O 1
ATOM 2618 N N . ALA A 1 333 ? 24.959 -34.112 2.463 1.00 80.69 333 ALA A N 1
ATOM 2619 C CA . ALA A 1 333 ? 25.476 -33.526 1.235 1.00 80.69 333 ALA A CA 1
ATOM 2620 C C . ALA A 1 333 ? 25.078 -32.048 1.077 1.00 80.69 333 ALA A C 1
ATOM 2622 O O . ALA A 1 333 ? 23.945 -31.626 1.331 1.00 80.69 333 ALA A O 1
ATOM 2623 N N . ARG A 1 334 ? 26.028 -31.251 0.602 1.00 78.75 334 ARG A N 1
ATOM 2624 C CA . ARG A 1 334 ? 25.866 -29.842 0.247 1.00 78.75 334 ARG A CA 1
ATOM 2625 C C . ARG A 1 334 ? 26.366 -29.634 -1.175 1.00 78.75 334 ARG A C 1
ATOM 2627 O O . ARG A 1 334 ? 27.377 -30.212 -1.548 1.00 78.75 334 ARG A O 1
ATOM 2634 N N . ILE A 1 335 ? 25.689 -28.820 -1.969 1.00 79.62 335 ILE A N 1
ATOM 2635 C CA . ILE A 1 335 ? 26.141 -28.454 -3.313 1.00 79.62 335 ILE A CA 1
ATOM 2636 C C . ILE A 1 335 ? 26.782 -27.077 -3.251 1.00 79.62 335 ILE A C 1
ATOM 2638 O O . ILE A 1 335 ? 26.239 -26.160 -2.641 1.00 79.62 335 ILE A O 1
ATOM 2642 N N . ALA A 1 336 ? 27.933 -26.942 -3.891 1.00 71.12 336 ALA A N 1
ATOM 2643 C CA . ALA A 1 336 ? 28.602 -25.676 -4.113 1.00 71.12 336 ALA A CA 1
ATOM 2644 C C . ALA A 1 336 ? 28.855 -25.500 -5.612 1.00 71.12 336 ALA A C 1
ATOM 2646 O O . ALA A 1 336 ? 29.332 -26.417 -6.289 1.00 71.12 336 ALA A O 1
ATOM 2647 N N . ALA A 1 337 ? 28.557 -24.309 -6.119 1.00 65.38 337 ALA A N 1
ATOM 2648 C CA . ALA A 1 337 ? 29.052 -23.858 -7.412 1.00 65.38 337 ALA A CA 1
ATOM 2649 C C . ALA A 1 337 ? 30.325 -23.037 -7.172 1.00 65.38 337 ALA A C 1
ATOM 2651 O O . ALA A 1 337 ? 30.373 -22.238 -6.236 1.00 65.38 337 ALA A O 1
ATOM 2652 N N . ALA A 1 338 ? 31.365 -23.250 -7.981 1.00 57.03 338 ALA A N 1
ATOM 2653 C CA . ALA A 1 338 ? 32.580 -22.451 -7.874 1.00 57.03 338 ALA A CA 1
ATOM 2654 C C . ALA A 1 338 ? 32.273 -20.988 -8.227 1.00 57.03 338 ALA A C 1
ATOM 2656 O O . ALA A 1 338 ? 31.761 -20.686 -9.303 1.00 57.03 338 ALA A O 1
ATOM 2657 N N . SER A 1 339 ? 32.590 -20.074 -7.317 1.00 44.44 339 SER A N 1
ATOM 2658 C CA . SER A 1 339 ? 32.565 -18.636 -7.565 1.00 44.44 339 SER A CA 1
ATOM 2659 C C . SER A 1 339 ? 33.828 -18.232 -8.325 1.00 44.44 339 SER A C 1
ATOM 2661 O O . SER A 1 339 ? 34.923 -18.218 -7.764 1.00 44.44 339 SER A O 1
ATOM 2663 N N . GLY A 1 340 ? 33.687 -17.923 -9.611 1.00 43.84 340 GLY A N 1
ATOM 2664 C CA . GLY A 1 340 ? 34.792 -17.466 -10.455 1.00 43.84 340 GLY A CA 1
ATOM 2665 C C . GLY A 1 340 ? 34.831 -18.162 -11.811 1.00 43.84 340 GLY A C 1
ATOM 2666 O O . GLY A 1 340 ? 34.187 -19.181 -12.030 1.00 43.84 340 GLY A O 1
ATOM 2667 N N . GLU A 1 341 ? 35.578 -17.577 -12.745 1.00 39.09 341 GLU A N 1
ATOM 2668 C CA . GLU A 1 341 ? 35.668 -17.925 -14.170 1.00 39.09 341 GLU A CA 1
ATOM 2669 C C . GLU A 1 341 ? 36.263 -19.314 -14.501 1.00 39.09 341 GLU A C 1
ATOM 2671 O O . GLU A 1 341 ? 36.752 -19.520 -15.614 1.00 39.09 341 GLU A O 1
ATOM 2676 N N . ASP A 1 342 ? 36.127 -20.320 -13.643 1.00 41.00 342 ASP A N 1
ATOM 2677 C CA . ASP A 1 342 ? 36.602 -21.677 -13.902 1.00 41.00 342 ASP A CA 1
ATOM 2678 C C . ASP A 1 342 ? 35.433 -22.676 -13.903 1.00 41.00 342 ASP A C 1
ATOM 2680 O O . ASP A 1 342 ? 35.064 -23.247 -12.884 1.00 41.00 342 ASP A O 1
ATOM 2684 N N . ASP A 1 343 ? 34.911 -22.914 -15.114 1.00 53.41 343 ASP A N 1
ATOM 2685 C CA . ASP A 1 343 ? 34.227 -24.150 -15.524 1.00 53.41 343 ASP A CA 1
ATOM 2686 C C . ASP A 1 343 ? 32.730 -24.328 -15.129 1.00 53.41 343 ASP A C 1
ATOM 2688 O O . ASP A 1 343 ? 32.415 -25.027 -14.166 1.00 53.41 343 ASP A O 1
ATOM 2692 N N . PRO A 1 344 ? 31.772 -23.765 -15.908 1.00 52.47 344 PRO A N 1
ATOM 2693 C CA . PRO A 1 344 ? 30.329 -23.970 -15.702 1.00 52.47 344 PRO A CA 1
ATOM 2694 C C . PRO A 1 344 ? 29.864 -25.416 -15.958 1.00 52.47 344 PRO A C 1
ATOM 2696 O O . PRO A 1 344 ? 28.712 -25.743 -15.677 1.00 52.47 344 PRO A O 1
ATOM 2699 N N . ASP A 1 345 ? 30.738 -26.289 -16.472 1.00 61.38 345 ASP A N 1
ATOM 2700 C CA . ASP A 1 345 ? 30.423 -27.700 -16.699 1.00 61.38 345 ASP A CA 1
ATOM 2701 C C . ASP A 1 345 ? 30.537 -28.543 -15.423 1.00 61.38 345 ASP A C 1
ATOM 2703 O O . ASP A 1 345 ? 30.257 -29.744 -15.461 1.00 61.38 345 ASP A O 1
ATOM 2707 N N . HIS A 1 346 ? 30.940 -27.943 -14.293 1.00 70.38 346 HIS A N 1
ATOM 2708 C CA . HIS A 1 346 ? 31.222 -28.671 -13.063 1.00 70.38 346 HIS A CA 1
ATOM 2709 C C . HIS A 1 346 ? 30.581 -28.056 -11.810 1.00 70.38 346 HIS A C 1
ATOM 2711 O O . HIS A 1 346 ? 30.655 -26.859 -11.554 1.00 70.38 346 HIS A O 1
ATOM 2717 N N . LEU A 1 347 ? 30.015 -28.924 -10.974 1.00 80.31 347 LEU A N 1
ATOM 2718 C CA . LEU A 1 347 ? 29.518 -28.648 -9.629 1.00 80.31 347 LEU A CA 1
ATOM 2719 C C . LEU A 1 347 ? 30.366 -29.397 -8.597 1.00 80.31 347 LEU A C 1
ATOM 2721 O O . LEU A 1 347 ? 31.000 -30.411 -8.905 1.00 80.31 347 LEU A O 1
ATOM 2725 N N . PHE A 1 348 ? 30.349 -28.927 -7.354 1.00 84.06 348 PHE A N 1
ATOM 2726 C CA . PHE A 1 348 ? 30.939 -29.643 -6.229 1.00 84.06 348 PHE A CA 1
ATOM 2727 C C . PHE A 1 348 ? 29.844 -30.145 -5.297 1.00 84.06 348 PHE A C 1
ATOM 2729 O O . PHE A 1 348 ? 29.008 -29.371 -4.840 1.00 84.06 348 PHE A O 1
ATOM 2736 N N . VAL A 1 349 ? 29.878 -31.436 -4.978 1.00 86.56 349 VAL A N 1
ATOM 2737 C CA . VAL A 1 349 ? 29.087 -32.018 -3.891 1.00 86.56 349 VAL A CA 1
ATOM 2738 C C . VAL A 1 349 ? 30.028 -32.235 -2.718 1.00 86.56 349 VAL A C 1
ATOM 2740 O O . VAL A 1 349 ? 31.089 -32.836 -2.860 1.00 86.56 349 VAL A O 1
ATOM 2743 N N . LEU A 1 350 ? 29.678 -31.681 -1.570 1.00 84.44 350 LEU A N 1
ATOM 2744 C CA . LEU A 1 350 ? 30.512 -31.597 -0.383 1.00 84.44 350 LEU A CA 1
ATOM 2745 C C . LEU A 1 350 ? 29.840 -32.350 0.758 1.00 84.44 350 LEU A C 1
ATOM 2747 O O . LEU A 1 350 ? 28.656 -32.146 1.027 1.00 84.44 350 LEU A O 1
ATOM 2751 N N . THR A 1 351 ? 30.615 -33.164 1.454 1.00 83.62 351 THR A N 1
ATOM 2752 C CA . THR A 1 351 ? 30.267 -33.755 2.748 1.00 83.62 351 THR A CA 1
ATOM 2753 C C . THR A 1 351 ? 31.205 -33.176 3.810 1.00 83.62 351 THR A C 1
ATOM 2755 O O . THR A 1 351 ? 31.993 -32.260 3.532 1.00 83.62 351 THR A O 1
ATOM 2758 N N . ASP A 1 352 ? 31.109 -33.654 5.048 1.00 76.62 352 ASP A N 1
ATOM 2759 C CA . ASP A 1 352 ? 32.006 -33.209 6.123 1.00 76.62 352 ASP A CA 1
ATOM 2760 C C . ASP A 1 352 ? 33.453 -33.685 5.908 1.00 76.62 352 ASP A C 1
ATOM 2762 O O . ASP A 1 352 ? 34.398 -33.043 6.359 1.00 76.62 352 ASP A O 1
ATOM 2766 N N . THR A 1 353 ? 33.624 -34.763 5.148 1.00 76.81 353 THR A N 1
ATOM 2767 C CA . THR A 1 353 ? 34.869 -35.521 4.957 1.00 76.81 353 THR A CA 1
ATOM 2768 C C . THR A 1 353 ? 35.389 -35.465 3.520 1.00 76.81 353 THR A C 1
ATOM 2770 O O . THR A 1 353 ? 36.600 -35.539 3.302 1.00 76.81 353 THR A O 1
ATOM 2773 N N . THR A 1 354 ? 34.508 -35.287 2.529 1.00 85.69 354 THR A N 1
ATOM 2774 C CA . THR A 1 354 ? 34.838 -35.508 1.113 1.00 85.69 354 THR A CA 1
ATOM 2775 C C . THR A 1 354 ? 34.305 -34.394 0.204 1.00 85.69 354 THR A C 1
ATOM 2777 O O . THR A 1 354 ? 33.266 -33.779 0.446 1.00 85.69 354 THR A O 1
ATOM 2780 N N . SER A 1 355 ? 35.025 -34.127 -0.886 1.00 86.44 355 SER A N 1
ATOM 2781 C CA . SER A 1 355 ? 34.593 -33.280 -1.998 1.00 86.44 355 SER A CA 1
ATOM 2782 C C . SER A 1 355 ? 34.517 -34.098 -3.288 1.00 86.44 355 SER A C 1
ATOM 2784 O O . SER A 1 355 ? 35.510 -34.689 -3.723 1.00 86.44 355 SER A O 1
ATOM 2786 N N . TYR A 1 356 ? 33.343 -34.102 -3.914 1.00 90.00 356 TYR A N 1
ATOM 2787 C CA . TYR A 1 356 ? 33.066 -34.731 -5.201 1.00 90.00 356 TYR A CA 1
ATOM 2788 C C . TYR A 1 356 ? 32.946 -33.650 -6.272 1.00 90.00 356 TYR A C 1
ATOM 2790 O O . TYR A 1 356 ? 32.084 -32.777 -6.181 1.00 90.00 356 TYR A O 1
ATOM 2798 N N . ARG A 1 357 ? 33.774 -33.718 -7.315 1.00 88.12 357 ARG A N 1
ATOM 2799 C CA . ARG A 1 357 ? 33.587 -32.908 -8.526 1.00 88.12 357 ARG A CA 1
ATOM 2800 C C . ARG A 1 357 ? 32.628 -33.647 -9.452 1.00 88.12 357 ARG A C 1
ATOM 2802 O O . ARG A 1 357 ? 32.861 -34.815 -9.765 1.00 88.12 357 ARG A O 1
ATOM 2809 N N . VAL A 1 358 ? 31.568 -32.973 -9.874 1.00 89.44 358 VAL A N 1
ATOM 2810 C CA . VAL A 1 358 ? 30.454 -33.537 -10.640 1.00 89.44 358 VAL A CA 1
ATOM 2811 C C . VAL A 1 358 ? 30.268 -32.737 -11.921 1.00 89.44 358 VAL A C 1
ATOM 2813 O O . VAL A 1 358 ? 30.327 -31.519 -11.878 1.00 89.44 358 VAL A O 1
ATOM 2816 N N . GLN A 1 359 ? 30.042 -33.397 -13.051 1.00 88.38 359 GLN A N 1
ATOM 2817 C CA . GLN A 1 359 ? 29.704 -32.754 -14.327 1.00 88.38 359 GLN A CA 1
ATOM 2818 C C . GLN A 1 359 ? 28.360 -33.257 -14.859 1.00 88.38 359 GLN A C 1
ATOM 2820 O O . GLN A 1 359 ? 27.859 -34.280 -14.392 1.00 88.38 359 GLN A O 1
ATOM 2825 N N . ARG A 1 360 ? 27.799 -32.594 -15.866 1.00 85.31 360 ARG A N 1
ATOM 2826 C CA . ARG A 1 360 ? 26.591 -33.065 -16.563 1.00 85.31 360 ARG A CA 1
ATOM 2827 C C . ARG A 1 360 ? 26.793 -34.406 -17.271 1.00 85.31 360 ARG A C 1
ATOM 2829 O O . ARG A 1 360 ? 27.895 -34.765 -17.692 1.00 85.31 360 ARG A O 1
ATOM 2836 N N . PHE A 1 361 ? 25.716 -35.167 -17.397 1.00 84.56 361 PHE A N 1
ATOM 2837 C CA . PHE A 1 361 ? 25.714 -36.428 -18.127 1.00 84.56 361 PHE A CA 1
ATOM 2838 C C . PHE A 1 361 ? 25.519 -36.188 -19.624 1.00 84.56 361 PHE A C 1
ATOM 2840 O O . PHE A 1 361 ? 24.597 -35.479 -20.014 1.00 84.56 361 PHE A O 1
ATOM 2847 N N . THR A 1 362 ? 26.356 -36.824 -20.449 1.00 79.62 362 THR A N 1
ATOM 2848 C CA . THR A 1 362 ? 26.305 -36.723 -21.917 1.00 79.62 362 THR A CA 1
ATOM 2849 C C . THR A 1 362 ? 26.068 -38.094 -22.550 1.00 79.62 362 THR A C 1
ATOM 2851 O O . THR A 1 362 ? 26.851 -39.035 -22.332 1.00 79.62 362 THR A O 1
ATOM 2854 N N . GLU A 1 363 ? 25.029 -38.196 -23.382 1.00 76.56 363 GLU A N 1
ATOM 2855 C CA . GLU A 1 363 ? 24.695 -39.388 -24.172 1.00 76.56 363 GLU A CA 1
ATOM 2856 C C . GLU A 1 363 ? 24.137 -38.984 -25.546 1.00 76.56 363 GLU A C 1
ATOM 2858 O O . GLU A 1 363 ? 23.266 -38.128 -25.634 1.00 76.56 363 GLU A O 1
ATOM 2863 N N . LEU A 1 364 ? 24.657 -39.576 -26.632 1.00 65.44 364 LEU A N 1
ATOM 2864 C CA . LEU A 1 364 ? 24.224 -39.327 -28.025 1.00 65.44 364 LEU A CA 1
ATOM 2865 C C . LEU A 1 364 ? 24.154 -37.841 -28.459 1.00 65.44 364 LEU A C 1
ATOM 2867 O O . LEU A 1 364 ? 23.475 -37.514 -29.425 1.00 65.44 364 LEU A O 1
ATOM 2871 N N . GLY A 1 365 ? 24.904 -36.957 -27.793 1.00 53.03 365 GLY A N 1
ATOM 2872 C CA . GLY A 1 365 ? 24.942 -35.518 -28.083 1.00 53.03 365 GLY A CA 1
ATOM 2873 C C . GLY A 1 365 ? 23.997 -34.666 -27.230 1.00 53.03 365 GLY A C 1
ATOM 2874 O O . GLY A 1 365 ? 24.088 -33.446 -27.303 1.00 53.03 365 GLY A O 1
ATOM 2875 N N . THR A 1 366 ? 23.155 -35.279 -26.396 1.00 54.47 366 THR A N 1
ATOM 2876 C CA . THR A 1 366 ? 22.307 -34.588 -25.416 1.00 54.47 366 THR A CA 1
ATOM 2877 C C . THR A 1 366 ? 23.026 -34.526 -24.067 1.00 54.47 366 THR A C 1
ATOM 2879 O O . THR A 1 366 ? 23.568 -35.533 -23.599 1.00 54.47 366 THR A O 1
ATOM 2882 N N . GLU A 1 367 ? 23.048 -33.347 -23.445 1.00 73.19 367 GLU A N 1
ATOM 2883 C CA . GLU A 1 367 ? 23.709 -33.080 -22.161 1.00 73.19 367 GLU A CA 1
ATOM 2884 C C . GLU A 1 367 ? 22.669 -32.670 -21.114 1.00 73.19 367 GLU A C 1
ATOM 2886 O O . GLU A 1 367 ? 21.814 -31.840 -21.404 1.00 73.19 367 GLU A O 1
ATOM 2891 N N . THR A 1 368 ? 22.722 -33.234 -19.903 1.00 75.00 368 THR A N 1
ATOM 2892 C CA . THR A 1 368 ? 21.716 -32.960 -18.860 1.00 75.00 368 THR A CA 1
ATOM 2893 C C . THR A 1 368 ? 22.299 -32.916 -17.447 1.00 75.00 368 THR A C 1
ATOM 2895 O O . THR A 1 368 ? 23.177 -33.710 -17.092 1.00 75.00 368 THR A O 1
ATOM 2898 N N . TRP A 1 369 ? 21.768 -32.011 -16.618 1.00 80.12 369 TRP A N 1
ATOM 2899 C CA . TRP A 1 369 ? 22.033 -31.928 -15.177 1.00 80.12 369 TRP A CA 1
ATOM 2900 C C . TRP A 1 369 ? 21.072 -32.763 -14.324 1.00 80.12 369 TRP A C 1
ATOM 2902 O O . TRP A 1 369 ? 21.220 -32.790 -13.105 1.00 80.12 369 TRP A O 1
ATOM 2912 N N . GLN A 1 370 ? 20.141 -33.507 -14.926 1.00 79.75 370 GLN A N 1
ATOM 2913 C CA . GLN A 1 370 ? 19.334 -34.513 -14.216 1.00 79.75 370 GLN A CA 1
ATOM 2914 C C . GLN A 1 370 ? 20.195 -35.657 -13.654 1.00 79.75 370 GLN A C 1
ATOM 2916 O O . GLN A 1 370 ? 19.812 -36.336 -12.701 1.00 79.75 370 GLN A O 1
ATOM 2921 N N . VAL A 1 371 ? 21.382 -35.873 -14.234 1.00 86.25 371 VAL A N 1
ATOM 2922 C CA . VAL A 1 371 ? 22.355 -36.865 -13.774 1.00 86.25 371 VAL A CA 1
ATOM 2923 C C . VAL A 1 371 ? 23.722 -36.207 -13.644 1.00 86.25 371 VAL A C 1
ATOM 2925 O O . VAL A 1 371 ? 24.306 -35.754 -14.624 1.00 86.25 371 VAL A O 1
ATOM 2928 N N . GLY A 1 372 ? 24.254 -36.199 -12.427 1.00 89.81 372 GLY A N 1
ATOM 2929 C CA . GLY A 1 372 ? 25.608 -35.745 -12.147 1.00 89.81 372 GLY A CA 1
ATOM 2930 C C . GLY A 1 372 ? 26.605 -36.884 -12.339 1.00 89.81 372 GLY A C 1
ATOM 2931 O O . GLY A 1 372 ? 26.405 -37.973 -11.816 1.00 89.81 372 GLY A O 1
ATOM 2932 N N . VAL A 1 373 ? 27.693 -36.670 -13.068 1.00 91.50 373 VAL A N 1
ATOM 2933 C CA . VAL A 1 373 ? 28.771 -37.647 -13.266 1.00 91.50 373 VAL A CA 1
ATOM 2934 C C . VAL A 1 373 ? 29.960 -37.267 -12.400 1.00 91.50 373 VAL A C 1
ATOM 2936 O O . VAL A 1 373 ? 30.530 -36.194 -12.577 1.00 91.50 373 VAL A O 1
ATOM 2939 N N . VAL A 1 374 ? 30.369 -38.150 -11.490 1.00 92.25 374 VAL A N 1
ATOM 2940 C CA . VAL A 1 374 ? 31.546 -37.913 -10.641 1.00 92.25 374 VAL A CA 1
ATOM 2941 C C . VAL A 1 374 ? 32.819 -37.981 -11.489 1.00 92.25 374 VAL A C 1
ATOM 2943 O O . VAL A 1 374 ? 33.105 -39.008 -12.106 1.00 92.25 374 VAL A O 1
ATOM 2946 N N . THR A 1 375 ? 33.601 -36.901 -11.502 1.00 89.62 375 THR A N 1
ATOM 2947 C CA . THR A 1 375 ? 34.855 -36.773 -12.269 1.00 89.62 375 THR A CA 1
ATOM 2948 C C . THR A 1 375 ? 36.104 -36.686 -11.403 1.00 89.62 375 THR A C 1
ATOM 2950 O O . THR A 1 375 ? 37.193 -37.023 -11.875 1.00 89.62 375 THR A O 1
ATOM 2953 N N . ALA A 1 376 ? 35.969 -36.322 -10.127 1.00 88.00 376 ALA A N 1
ATOM 2954 C CA . ALA A 1 376 ? 37.039 -36.432 -9.139 1.00 88.00 376 ALA A CA 1
ATOM 2955 C C . ALA A 1 376 ? 36.484 -36.565 -7.714 1.00 88.00 376 ALA A C 1
ATOM 2957 O O . ALA A 1 376 ? 35.395 -36.074 -7.426 1.00 88.00 376 ALA A O 1
ATOM 2958 N N . ILE A 1 377 ? 37.269 -37.184 -6.830 1.00 90.38 377 ILE A N 1
ATOM 2959 C CA . ILE A 1 377 ? 37.022 -37.271 -5.385 1.00 90.38 377 ILE A CA 1
ATOM 2960 C C . ILE A 1 377 ? 38.275 -36.759 -4.679 1.00 90.38 377 ILE A C 1
ATOM 2962 O O . ILE A 1 377 ? 39.386 -37.058 -5.120 1.00 90.38 377 ILE A O 1
ATOM 2966 N N . LYS A 1 378 ? 38.104 -35.962 -3.625 1.00 86.38 378 LYS A N 1
ATOM 2967 C CA . LYS A 1 378 ? 39.192 -35.465 -2.776 1.00 86.38 378 LYS A CA 1
ATOM 2968 C C . LYS A 1 378 ? 38.780 -35.506 -1.307 1.00 86.38 378 LYS A C 1
ATOM 2970 O O . LYS A 1 378 ? 37.647 -35.154 -0.990 1.00 86.38 378 LYS A O 1
ATOM 2975 N N . ALA A 1 379 ? 39.711 -35.867 -0.428 1.00 81.38 379 ALA A N 1
ATOM 2976 C CA . ALA A 1 379 ? 39.553 -35.671 1.010 1.00 81.38 379 ALA A CA 1
ATOM 2977 C C . ALA A 1 379 ? 39.482 -34.170 1.337 1.00 81.38 379 ALA A C 1
ATOM 2979 O O . ALA A 1 379 ? 40.188 -33.366 0.717 1.00 81.38 379 ALA A O 1
ATOM 2980 N N . ARG A 1 380 ? 38.630 -33.783 2.289 1.00 75.06 380 ARG A N 1
ATOM 2981 C CA . ARG A 1 380 ? 38.631 -32.422 2.833 1.00 75.06 380 ARG A CA 1
ATOM 2982 C C . ARG A 1 380 ? 39.759 -32.283 3.850 1.00 75.06 380 ARG A C 1
ATOM 2984 O O . ARG A 1 380 ? 39.726 -32.929 4.888 1.00 75.06 380 ARG A O 1
ATOM 2991 N N . ASP A 1 381 ? 40.708 -31.404 3.553 1.00 60.72 381 ASP A N 1
ATOM 2992 C CA . ASP A 1 381 ? 41.718 -30.942 4.509 1.00 60.72 381 ASP A CA 1
ATOM 2993 C C . ASP A 1 381 ? 41.283 -29.596 5.118 1.00 60.72 381 ASP A C 1
ATOM 2995 O O . ASP A 1 381 ? 40.502 -28.863 4.496 1.00 60.72 381 ASP A O 1
ATOM 2999 N N . GLU A 1 382 ? 41.786 -29.242 6.306 1.00 44.84 382 GLU A N 1
ATOM 3000 C CA . GLU A 1 382 ? 41.450 -27.972 6.990 1.00 44.84 382 GLU A CA 1
ATOM 3001 C C . GLU A 1 382 ? 41.783 -26.723 6.137 1.00 44.84 382 GLU A C 1
ATOM 3003 O O . GLU A 1 382 ? 41.144 -25.682 6.290 1.00 44.84 382 GLU A O 1
ATOM 3008 N N . ASP A 1 383 ? 42.694 -26.851 5.163 1.00 42.97 383 ASP A N 1
ATOM 3009 C CA . ASP A 1 383 ? 43.110 -25.800 4.220 1.00 42.97 383 ASP A CA 1
ATOM 3010 C C . ASP A 1 383 ? 42.288 -25.733 2.910 1.00 42.97 383 ASP A C 1
ATOM 3012 O O . ASP A 1 383 ? 42.589 -24.917 2.030 1.00 42.97 383 ASP A O 1
ATOM 3016 N N . PHE A 1 384 ? 41.238 -26.552 2.729 1.00 52.81 384 PHE A N 1
ATOM 3017 C CA . PHE A 1 384 ? 40.367 -26.483 1.542 1.00 52.81 384 PHE A CA 1
ATOM 3018 C C . PHE A 1 384 ? 39.456 -25.243 1.594 1.00 52.81 384 PHE A C 1
ATOM 3020 O O . PHE A 1 384 ? 38.260 -25.310 1.891 1.00 52.81 384 PHE A O 1
ATOM 3027 N N . ALA A 1 385 ? 40.035 -24.079 1.307 1.00 46.09 385 ALA A N 1
ATOM 3028 C CA . ALA A 1 385 ? 39.324 -22.817 1.208 1.00 46.09 385 ALA A CA 1
ATOM 3029 C C . ALA A 1 385 ? 38.574 -22.739 -0.133 1.00 46.09 385 ALA A C 1
ATOM 3031 O O . ALA A 1 385 ? 39.119 -22.279 -1.138 1.00 46.09 385 ALA A O 1
ATOM 3032 N N . LEU A 1 386 ? 37.298 -23.140 -0.140 1.00 51.75 386 LEU A N 1
ATOM 3033 C CA . LEU A 1 386 ? 36.312 -22.630 -1.101 1.00 51.75 386 LEU A CA 1
ATOM 3034 C C . LEU A 1 386 ? 36.159 -21.127 -0.838 1.00 51.75 386 LEU A C 1
ATOM 3036 O O . LEU A 1 386 ? 35.283 -20.699 -0.088 1.00 51.75 386 LEU A O 1
ATOM 3040 N N . ARG A 1 387 ? 37.083 -20.319 -1.360 1.00 45.81 387 ARG A N 1
ATOM 3041 C CA . ARG A 1 387 ? 36.962 -18.864 -1.289 1.00 45.81 387 ARG A CA 1
ATOM 3042 C C . ARG A 1 387 ? 35.734 -18.467 -2.114 1.00 45.81 387 ARG A C 1
ATOM 3044 O O . ARG A 1 387 ? 35.702 -18.728 -3.307 1.00 45.81 387 ARG A O 1
ATOM 3051 N N . GLU A 1 388 ? 34.754 -17.876 -1.429 1.00 48.25 388 GLU A N 1
ATOM 3052 C CA . GLU A 1 388 ? 33.565 -17.198 -1.979 1.00 48.25 388 GLU A CA 1
ATOM 3053 C C . GLU A 1 388 ? 32.470 -18.060 -2.642 1.00 48.25 388 GLU A C 1
ATOM 3055 O O . GLU A 1 388 ? 31.634 -17.524 -3.359 1.00 48.25 388 GLU A O 1
ATOM 3060 N N . CYS A 1 389 ? 32.385 -19.370 -2.386 1.00 53.41 389 CYS A N 1
ATOM 3061 C CA . CYS A 1 389 ? 31.317 -20.191 -2.980 1.00 53.41 389 CYS A CA 1
ATOM 3062 C C . CYS A 1 389 ? 30.021 -20.174 -2.146 1.00 53.41 389 CYS A C 1
ATOM 3064 O O . CYS A 1 389 ? 30.056 -20.443 -0.944 1.00 53.41 389 CYS A O 1
ATOM 3066 N N . ASP A 1 390 ? 28.872 -19.945 -2.791 1.00 49.12 390 ASP A N 1
ATOM 3067 C CA . ASP A 1 390 ? 27.556 -20.187 -2.187 1.00 49.12 390 ASP A CA 1
ATOM 3068 C C . ASP A 1 390 ? 27.350 -21.707 -2.007 1.00 49.12 390 ASP A C 1
ATOM 3070 O O . ASP A 1 390 ? 27.483 -22.487 -2.956 1.00 49.12 390 ASP A O 1
ATOM 3074 N N . VAL A 1 391 ? 27.044 -22.138 -0.778 1.00 61.25 391 VAL A N 1
ATOM 3075 C CA . VAL A 1 391 ? 26.871 -23.554 -0.411 1.00 61.25 391 VAL A CA 1
ATOM 3076 C C . VAL A 1 391 ? 25.423 -23.814 -0.012 1.00 61.25 391 VAL A C 1
ATOM 3078 O O . VAL A 1 391 ? 24.902 -23.183 0.907 1.00 61.25 391 VAL A O 1
ATOM 3081 N N . PHE A 1 392 ? 24.795 -24.797 -0.649 1.00 62.56 392 PHE A N 1
ATOM 3082 C CA . PHE A 1 392 ? 23.377 -25.102 -0.489 1.00 62.56 392 PHE A CA 1
ATOM 3083 C C . PHE A 1 392 ? 23.168 -26.524 0.045 1.00 62.56 392 PHE A C 1
ATOM 3085 O O . PHE A 1 392 ? 23.781 -27.465 -0.462 1.00 62.56 392 PHE A O 1
ATOM 3092 N N . PRO A 1 393 ? 22.316 -26.733 1.061 1.00 66.75 393 PRO A N 1
ATOM 3093 C CA . PRO A 1 393 ? 22.057 -28.067 1.594 1.00 66.75 393 PRO A CA 1
ATOM 3094 C C . PRO A 1 393 ? 21.220 -28.912 0.625 1.00 66.75 393 PRO A C 1
ATOM 3096 O O . PRO A 1 393 ? 20.187 -28.462 0.127 1.00 66.75 393 PRO A O 1
ATOM 3099 N N . VAL A 1 394 ? 21.613 -30.170 0.416 1.00 72.81 394 VAL A N 1
ATOM 3100 C CA . VAL A 1 394 ? 20.819 -31.144 -0.342 1.00 72.81 394 VAL A CA 1
ATOM 3101 C C . VAL A 1 394 ? 19.818 -31.801 0.604 1.00 72.81 394 VAL A C 1
ATOM 3103 O O . VAL A 1 394 ? 20.188 -32.570 1.485 1.00 72.81 394 VAL A O 1
ATOM 3106 N N . ARG A 1 395 ? 18.531 -31.481 0.438 1.00 64.69 395 ARG A N 1
ATOM 3107 C CA . ARG A 1 395 ? 17.438 -32.015 1.279 1.00 64.69 395 ARG A CA 1
ATOM 3108 C C . ARG A 1 395 ? 16.742 -33.252 0.694 1.00 64.69 395 ARG A C 1
ATOM 3110 O O . ARG A 1 395 ? 15.877 -33.823 1.350 1.00 64.69 395 ARG A O 1
ATOM 3117 N N . HIS A 1 396 ? 17.111 -33.648 -0.521 1.00 75.62 396 HIS A N 1
ATOM 3118 C CA . HIS A 1 396 ? 16.534 -34.774 -1.259 1.00 75.62 396 HIS A CA 1
ATOM 3119 C C . HIS A 1 396 ? 17.513 -35.952 -1.308 1.00 75.62 396 HIS A C 1
ATOM 3121 O O . HIS A 1 396 ? 18.722 -35.761 -1.187 1.00 75.62 396 HIS A O 1
ATOM 3127 N N . SER A 1 397 ? 17.014 -37.174 -1.502 1.00 80.56 397 SER A N 1
ATOM 3128 C CA . SER A 1 397 ? 17.882 -38.354 -1.597 1.00 80.56 397 SER A CA 1
ATOM 3129 C C . SER A 1 397 ? 18.742 -38.320 -2.861 1.00 80.56 397 SER A C 1
ATOM 3131 O O . SER A 1 397 ? 18.245 -37.966 -3.931 1.00 80.56 397 SER A O 1
ATOM 3133 N N . ILE A 1 398 ? 19.999 -38.752 -2.751 1.00 87.44 398 ILE A N 1
ATOM 3134 C CA . ILE A 1 398 ? 20.905 -38.948 -3.887 1.00 87.44 398 ILE A CA 1
ATOM 3135 C C . ILE A 1 398 ? 21.019 -40.453 -4.157 1.00 87.44 398 ILE A C 1
ATOM 3137 O O . ILE A 1 398 ? 21.438 -41.209 -3.284 1.00 87.44 398 ILE A O 1
ATOM 3141 N N . GLU A 1 399 ? 20.652 -40.895 -5.357 1.00 89.38 399 GLU A N 1
ATOM 3142 C CA . GLU A 1 399 ? 20.806 -42.280 -5.807 1.00 89.38 399 GLU A CA 1
ATOM 3143 C C . GLU A 1 399 ? 22.084 -42.420 -6.645 1.00 89.38 399 GLU A C 1
ATOM 3145 O O . GLU A 1 399 ? 22.232 -41.768 -7.683 1.00 89.38 399 GLU A O 1
ATOM 3150 N N . VAL A 1 400 ? 23.008 -43.284 -6.211 1.00 91.94 400 VAL A N 1
ATOM 3151 C CA . VAL A 1 400 ? 24.299 -43.486 -6.883 1.00 91.94 400 VAL A CA 1
ATOM 3152 C C . VAL A 1 400 ? 24.221 -44.664 -7.859 1.00 91.94 400 VAL A C 1
ATOM 3154 O O . VAL A 1 400 ? 24.019 -45.819 -7.485 1.00 91.94 400 VAL A O 1
ATOM 3157 N N . LEU A 1 401 ? 24.408 -44.380 -9.145 1.00 92.38 401 LEU A N 1
ATOM 3158 C CA . LEU A 1 401 ? 24.238 -45.323 -10.246 1.00 92.38 401 LEU A CA 1
ATOM 3159 C C . LEU A 1 401 ? 25.593 -45.857 -10.749 1.00 92.38 401 LEU A C 1
ATOM 3161 O O . LEU A 1 401 ? 26.555 -45.094 -10.845 1.00 92.38 401 LEU A O 1
ATOM 3165 N N . PRO A 1 402 ? 25.691 -47.152 -11.118 1.00 86.56 402 PRO A N 1
ATOM 3166 C CA . PRO A 1 402 ? 26.976 -47.798 -11.409 1.00 86.56 402 PRO A CA 1
ATOM 3167 C C . PRO A 1 402 ? 27.451 -47.656 -12.864 1.00 86.56 402 PRO A C 1
ATOM 3169 O O . PRO A 1 402 ? 28.638 -47.800 -13.152 1.00 86.56 402 PRO A O 1
ATOM 3172 N N . ASN A 1 403 ? 26.540 -47.461 -13.822 1.00 88.25 403 ASN A N 1
ATOM 3173 C CA . ASN A 1 403 ? 26.883 -47.421 -15.242 1.00 88.25 403 ASN A CA 1
ATOM 3174 C C . ASN A 1 403 ? 25.828 -46.682 -16.079 1.00 88.25 403 ASN A C 1
ATOM 3176 O O . ASN A 1 403 ? 24.721 -46.403 -15.620 1.00 88.25 403 ASN A O 1
ATOM 3180 N N . LYS A 1 404 ? 26.192 -46.394 -17.334 1.00 85.81 404 LYS A N 1
ATOM 3181 C CA . LYS A 1 404 ? 25.355 -45.651 -18.282 1.00 85.81 404 LYS A CA 1
ATOM 3182 C C . LYS A 1 404 ? 24.048 -46.374 -18.639 1.00 85.81 404 LYS A C 1
ATOM 3184 O O . LYS A 1 404 ? 23.020 -45.724 -18.764 1.00 85.81 404 LYS A O 1
ATOM 3189 N N . GLU A 1 405 ? 24.057 -47.702 -18.758 1.00 85.06 405 GLU A N 1
ATOM 3190 C CA . GLU A 1 405 ? 22.855 -48.480 -19.107 1.00 85.06 405 GLU A CA 1
ATOM 3191 C C . GLU A 1 405 ? 21.767 -48.355 -18.033 1.00 85.06 405 GLU A C 1
ATOM 3193 O O . GLU A 1 405 ? 20.584 -48.206 -18.341 1.00 85.06 405 GLU A O 1
ATOM 3198 N N . VAL A 1 406 ? 22.169 -48.371 -16.758 1.00 85.19 406 VAL A N 1
ATOM 3199 C CA . VAL A 1 406 ? 21.257 -48.153 -15.633 1.00 85.19 406 VAL A CA 1
ATOM 3200 C C . VAL A 1 406 ? 20.729 -46.721 -15.638 1.00 85.19 406 VAL A C 1
ATOM 3202 O O . VAL A 1 406 ? 19.531 -46.547 -15.449 1.00 85.19 406 VAL A O 1
ATOM 3205 N N . VAL A 1 407 ? 21.577 -45.724 -15.916 1.00 83.44 407 VAL A N 1
ATOM 3206 C CA . VAL A 1 407 ? 21.169 -44.311 -16.032 1.00 83.44 407 VAL A CA 1
ATOM 3207 C C . VAL A 1 407 ? 20.067 -44.136 -17.079 1.00 83.44 407 VAL A C 1
ATOM 3209 O O . VAL A 1 407 ? 18.996 -43.631 -16.754 1.00 83.44 407 VAL A O 1
ATOM 3212 N N . VAL A 1 408 ? 20.283 -44.626 -18.303 1.00 82.12 408 VAL A N 1
ATOM 3213 C CA . VAL A 1 408 ? 19.306 -44.519 -19.404 1.00 82.12 408 VAL A CA 1
ATOM 3214 C C . VAL A 1 408 ? 17.990 -45.227 -19.052 1.00 82.12 408 VAL A C 1
ATOM 3216 O O . VAL A 1 408 ? 16.897 -44.717 -19.309 1.00 82.12 408 VAL A O 1
ATOM 3219 N N . ARG A 1 409 ? 18.067 -46.393 -18.401 1.00 81.25 409 ARG A N 1
ATOM 3220 C CA . ARG A 1 409 ? 16.885 -47.138 -17.943 1.00 81.25 409 ARG A CA 1
ATOM 3221 C C . ARG A 1 409 ? 16.131 -46.436 -16.807 1.00 81.25 409 ARG A C 1
ATOM 3223 O O . ARG A 1 409 ? 14.920 -46.603 -16.707 1.00 81.25 409 ARG A O 1
ATOM 3230 N N . THR A 1 410 ? 16.823 -45.717 -15.928 1.00 79.00 410 THR A N 1
ATOM 3231 C CA . THR A 1 410 ? 16.198 -44.976 -14.823 1.00 79.00 410 THR A CA 1
ATOM 3232 C C . THR A 1 410 ? 15.542 -43.695 -15.334 1.00 79.00 410 THR A C 1
ATOM 3234 O O . THR A 1 410 ? 14.383 -43.456 -15.007 1.00 79.00 410 THR A O 1
ATOM 3237 N N . LEU A 1 411 ? 16.219 -42.946 -16.212 1.00 73.62 411 LEU A N 1
ATOM 3238 C CA . LEU A 1 411 ? 15.665 -41.750 -16.859 1.00 73.62 411 LEU A CA 1
ATOM 3239 C C . LEU A 1 411 ? 14.394 -42.065 -17.663 1.00 73.62 411 LEU A C 1
ATOM 3241 O O . LEU A 1 411 ? 13.407 -41.350 -17.561 1.00 73.62 411 LEU A O 1
ATOM 3245 N N . SER A 1 412 ? 14.372 -43.187 -18.390 1.00 72.31 412 SER A N 1
ATOM 3246 C CA . SER A 1 412 ? 13.196 -43.613 -19.171 1.00 72.31 412 SER A CA 1
ATOM 3247 C C . SER A 1 412 ? 12.008 -44.117 -18.340 1.00 72.31 412 SER A C 1
ATOM 3249 O O . SER A 1 412 ? 10.913 -44.254 -18.878 1.00 72.31 412 SER A O 1
ATOM 3251 N N . LYS A 1 413 ? 12.199 -44.431 -17.051 1.00 69.81 413 LYS A N 1
ATOM 3252 C CA . LYS A 1 413 ? 11.143 -44.969 -16.173 1.00 69.81 413 LYS A CA 1
ATOM 3253 C C . LYS A 1 413 ? 10.569 -43.957 -15.185 1.00 69.81 413 LYS A C 1
ATOM 3255 O O . LYS A 1 413 ? 9.511 -44.235 -14.631 1.00 69.81 413 LYS A O 1
ATOM 3260 N N . ALA A 1 414 ? 11.279 -42.867 -14.907 1.00 59.06 414 ALA A N 1
ATOM 3261 C CA . ALA A 1 414 ? 10.985 -41.980 -13.783 1.00 59.06 414 ALA A CA 1
ATOM 3262 C C . ALA A 1 414 ? 11.325 -40.509 -14.088 1.00 59.06 414 ALA A C 1
ATOM 3264 O O . ALA A 1 414 ? 11.903 -39.847 -13.232 1.00 59.06 414 ALA A O 1
ATOM 3265 N N . SER A 1 415 ? 11.018 -40.000 -15.291 1.00 55.81 415 SER A N 1
ATOM 3266 C CA . SER A 1 415 ? 11.382 -38.620 -15.675 1.00 55.81 415 SER A CA 1
ATOM 3267 C C . SER A 1 415 ? 10.836 -37.560 -14.720 1.00 55.81 415 SER A C 1
ATOM 3269 O O . SER A 1 415 ? 11.524 -36.581 -14.462 1.00 55.81 415 SER A O 1
ATOM 3271 N N . ASP A 1 416 ? 9.651 -37.785 -14.149 1.00 53.00 416 ASP A N 1
ATOM 3272 C CA . ASP A 1 416 ? 8.936 -36.764 -13.373 1.00 53.00 416 ASP A CA 1
ATOM 3273 C C . ASP A 1 416 ? 9.398 -36.671 -11.903 1.00 53.00 416 ASP A C 1
ATOM 3275 O O . ASP A 1 416 ? 9.078 -35.705 -11.219 1.00 53.00 416 ASP A O 1
ATOM 3279 N N . ASP A 1 417 ? 10.176 -37.649 -11.415 1.00 66.31 417 ASP A N 1
ATOM 3280 C CA . ASP A 1 417 ? 10.672 -37.739 -10.025 1.00 66.31 417 ASP A CA 1
ATOM 3281 C C . ASP A 1 417 ? 12.187 -37.427 -9.905 1.00 66.31 417 ASP A C 1
ATOM 3283 O O . ASP A 1 417 ? 12.786 -37.593 -8.835 1.00 66.31 417 ASP A O 1
ATOM 3287 N N . ILE A 1 418 ? 12.854 -37.020 -10.994 1.00 73.12 418 ILE A N 1
ATOM 3288 C CA . ILE A 1 418 ? 14.307 -36.774 -11.026 1.00 73.12 418 ILE A CA 1
ATOM 3289 C C . ILE A 1 418 ? 14.597 -35.271 -10.971 1.00 73.12 418 ILE A C 1
ATOM 3291 O O . ILE A 1 418 ? 14.144 -34.505 -11.815 1.00 73.12 418 ILE A O 1
ATOM 3295 N N . LEU A 1 419 ? 15.399 -34.858 -9.988 1.00 71.81 419 LEU A N 1
ATOM 3296 C CA . LEU A 1 419 ? 15.785 -33.460 -9.782 1.00 71.81 419 LEU A CA 1
ATOM 3297 C C . LEU A 1 419 ? 17.086 -33.112 -10.515 1.00 71.81 419 LEU A C 1
ATOM 3299 O O . LEU A 1 419 ? 18.022 -33.912 -10.561 1.00 71.81 419 LEU A O 1
ATOM 3303 N N . GLU A 1 420 ? 17.180 -31.880 -11.017 1.00 78.62 420 GLU A N 1
ATOM 3304 C CA . GLU A 1 420 ? 18.405 -31.355 -11.626 1.00 78.62 420 GLU A CA 1
ATOM 3305 C C . GLU A 1 420 ? 19.397 -30.817 -10.597 1.00 78.62 420 GLU A C 1
ATOM 3307 O O . GLU A 1 420 ? 19.044 -30.010 -9.739 1.00 78.62 420 GLU A O 1
ATOM 3312 N N . TRP A 1 421 ? 20.674 -31.180 -10.725 1.00 77.94 421 TRP A N 1
ATOM 3313 C CA . TRP A 1 421 ? 21.732 -30.819 -9.770 1.00 77.94 421 TRP A CA 1
ATOM 3314 C C . TRP A 1 421 ? 21.961 -29.309 -9.583 1.00 77.94 421 TRP A C 1
ATOM 3316 O O . TRP A 1 421 ? 22.535 -28.903 -8.574 1.00 77.94 421 TRP A O 1
ATOM 3326 N N . THR A 1 422 ? 21.487 -28.464 -10.499 1.00 70.19 422 THR A N 1
ATOM 3327 C CA . THR A 1 422 ? 21.538 -26.997 -10.382 1.00 70.19 422 THR A CA 1
ATOM 3328 C C . THR A 1 422 ? 20.410 -26.407 -9.532 1.00 70.19 422 THR A C 1
ATOM 3330 O O . THR A 1 422 ? 20.485 -25.241 -9.153 1.00 70.19 422 THR A O 1
ATOM 3333 N N . LEU A 1 423 ? 19.372 -27.183 -9.208 1.00 65.81 423 LEU A N 1
ATOM 3334 C CA . LEU A 1 423 ? 18.181 -26.713 -8.495 1.00 65.81 423 LEU A CA 1
ATOM 3335 C C . LEU A 1 423 ? 18.486 -26.057 -7.138 1.00 65.81 423 LEU A C 1
ATOM 3337 O O . LEU A 1 423 ? 17.938 -24.989 -6.863 1.00 65.81 423 LEU A O 1
ATOM 3341 N N . PRO A 1 424 ? 19.373 -26.617 -6.287 1.00 62.62 424 PRO A N 1
ATOM 3342 C CA . PRO A 1 424 ? 19.635 -26.036 -4.972 1.00 62.62 424 PRO A CA 1
ATOM 3343 C C . PRO A 1 424 ? 20.367 -24.694 -5.028 1.00 62.62 424 PRO A C 1
ATOM 3345 O O . PRO A 1 424 ? 20.392 -24.003 -4.020 1.00 62.62 424 PRO A O 1
ATOM 3348 N N . LEU A 1 425 ? 20.912 -24.302 -6.188 1.00 60.81 425 LEU A N 1
ATOM 3349 C CA . LEU A 1 425 ? 21.544 -22.995 -6.398 1.00 60.81 425 LEU A CA 1
ATOM 3350 C C . LEU A 1 425 ? 20.524 -21.841 -6.434 1.00 60.81 425 LEU A C 1
ATOM 3352 O O . LEU A 1 425 ? 20.904 -20.671 -6.376 1.00 60.81 425 LEU A O 1
ATOM 3356 N N . VAL A 1 426 ? 19.226 -22.147 -6.525 1.00 55.09 426 VAL A N 1
ATOM 3357 C CA . VAL A 1 426 ? 18.154 -21.151 -6.477 1.00 55.09 426 VAL A CA 1
ATOM 3358 C C . VAL A 1 426 ? 17.928 -20.732 -5.022 1.00 55.09 426 VAL A C 1
ATOM 3360 O O . VAL A 1 426 ? 17.305 -21.455 -4.245 1.00 55.09 426 VAL A O 1
ATOM 3363 N N . LYS A 1 427 ? 18.389 -19.533 -4.646 1.00 49.03 427 LYS A N 1
ATOM 3364 C CA . LYS A 1 427 ? 18.052 -18.928 -3.348 1.00 49.03 427 LYS A CA 1
ATOM 3365 C C . LYS A 1 427 ? 16.524 -18.753 -3.248 1.00 49.03 427 LYS A C 1
ATOM 3367 O O . LYS A 1 427 ? 15.890 -18.105 -4.094 1.00 49.03 427 LYS A O 1
ATOM 3372 N N . GLU A 1 428 ? 15.909 -19.342 -2.220 1.00 43.62 428 GLU A N 1
ATOM 3373 C CA . GLU A 1 428 ? 14.604 -18.882 -1.741 1.00 43.62 428 GLU A CA 1
ATOM 3374 C C . GLU A 1 428 ? 14.835 -17.509 -1.114 1.00 43.62 428 GLU A C 1
ATOM 3376 O O . GLU A 1 428 ? 15.578 -17.378 -0.143 1.00 43.62 428 GLU A O 1
ATOM 3381 N N . ALA A 1 429 ? 14.245 -16.468 -1.699 1.00 42.59 429 ALA A N 1
ATOM 3382 C CA . ALA A 1 429 ? 14.323 -15.131 -1.140 1.00 42.59 429 ALA A CA 1
ATOM 3383 C C . ALA A 1 429 ? 13.484 -15.079 0.146 1.00 42.59 429 ALA A C 1
ATOM 3385 O O . ALA A 1 429 ? 12.311 -14.715 0.121 1.00 42.59 429 ALA A O 1
ATOM 3386 N N . THR A 1 430 ? 14.072 -15.438 1.286 1.00 37.84 430 THR A N 1
ATOM 3387 C CA . THR A 1 430 ? 13.602 -14.928 2.572 1.00 37.84 430 THR A CA 1
ATOM 3388 C C . THR A 1 430 ? 14.105 -13.496 2.671 1.00 37.84 430 THR A C 1
ATOM 3390 O O . THR A 1 430 ? 15.216 -13.249 3.134 1.00 37.84 430 THR A O 1
ATOM 3393 N N . THR A 1 431 ? 13.330 -12.540 2.163 1.00 48.50 431 THR A N 1
ATOM 3394 C CA . THR A 1 431 ? 13.574 -11.122 2.440 1.00 48.50 431 THR A CA 1
ATOM 3395 C C . THR A 1 431 ? 13.421 -10.912 3.941 1.00 48.50 431 THR A C 1
ATOM 3397 O O . THR A 1 431 ? 12.299 -10.875 4.445 1.00 48.50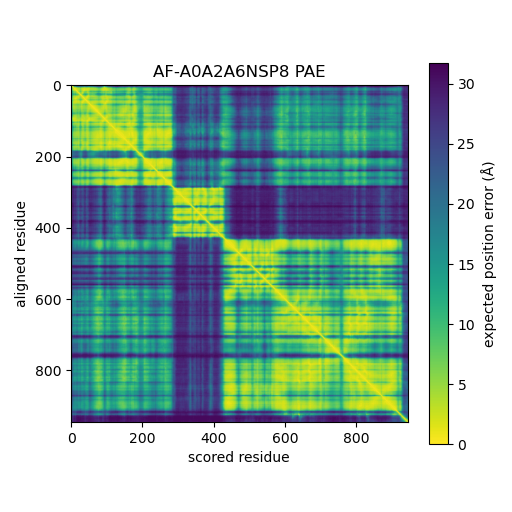 431 THR A O 1
ATOM 3400 N N . GLU A 1 432 ? 14.537 -10.835 4.670 1.00 55.72 432 GLU A N 1
ATOM 3401 C CA . GLU A 1 432 ? 14.515 -10.398 6.063 1.00 55.72 432 GLU A CA 1
ATOM 3402 C C . GLU A 1 432 ? 13.907 -8.989 6.120 1.00 55.72 432 GLU A C 1
ATOM 3404 O O . GLU A 1 432 ? 14.370 -8.069 5.445 1.00 55.72 432 GLU A O 1
ATOM 3409 N N . GLU A 1 433 ? 12.829 -8.834 6.896 1.00 68.62 433 GLU A N 1
ATOM 3410 C CA . GLU A 1 433 ? 12.178 -7.540 7.120 1.00 68.62 433 GLU A CA 1
ATOM 3411 C C . GLU A 1 433 ? 13.177 -6.584 7.785 1.00 68.62 433 GLU A C 1
ATOM 3413 O O . GLU A 1 433 ? 13.744 -6.913 8.837 1.00 68.62 433 GLU A O 1
ATOM 3418 N N . ASP A 1 434 ? 13.366 -5.410 7.179 1.00 81.69 434 ASP A N 1
ATOM 3419 C CA . ASP A 1 434 ? 14.230 -4.344 7.685 1.00 81.69 434 ASP A CA 1
ATOM 3420 C C . ASP A 1 434 ? 13.887 -3.986 9.156 1.00 81.69 434 ASP A C 1
ATOM 3422 O O . ASP A 1 434 ? 12.705 -3.912 9.517 1.00 81.69 434 ASP A O 1
ATOM 3426 N N . PRO A 1 435 ? 14.888 -3.749 10.031 1.00 86.62 435 PRO A N 1
ATOM 3427 C CA . PRO A 1 435 ? 14.648 -3.454 11.443 1.00 86.62 435 PRO A CA 1
ATOM 3428 C C . PRO A 1 435 ? 13.753 -2.236 11.718 1.00 86.62 435 PRO A C 1
ATOM 3430 O O . PRO A 1 435 ? 13.000 -2.256 12.700 1.00 86.62 435 PRO A O 1
ATOM 3433 N N . GLU A 1 436 ? 13.823 -1.174 10.905 1.00 87.88 436 GLU A N 1
ATOM 3434 C CA . GLU A 1 436 ? 12.975 0.016 11.086 1.00 87.88 436 GLU A CA 1
ATOM 3435 C C . GLU A 1 436 ? 11.512 -0.309 10.757 1.00 87.88 436 GLU A C 1
ATOM 3437 O O . GLU A 1 436 ? 10.618 0.000 11.548 1.00 87.88 436 GLU A O 1
ATOM 3442 N N . THR A 1 437 ? 11.287 -1.018 9.650 1.00 89.44 437 THR A N 1
ATOM 3443 C CA . THR A 1 437 ? 9.978 -1.518 9.204 1.00 89.44 437 THR A CA 1
ATOM 3444 C C . THR A 1 437 ? 9.340 -2.406 10.271 1.00 89.44 437 THR A C 1
ATOM 3446 O O . THR A 1 437 ? 8.204 -2.161 10.690 1.00 89.44 437 THR A O 1
ATOM 3449 N N . ARG A 1 438 ? 10.108 -3.363 10.809 1.00 90.38 438 ARG A N 1
ATOM 3450 C CA . ARG A 1 438 ? 9.666 -4.247 11.896 1.00 90.38 438 ARG A CA 1
ATOM 3451 C C . ARG A 1 438 ? 9.280 -3.465 13.151 1.00 90.38 438 ARG A C 1
ATOM 3453 O O . ARG A 1 438 ? 8.206 -3.682 13.709 1.00 90.38 438 ARG A O 1
ATOM 3460 N N . THR A 1 439 ? 10.127 -2.526 13.578 1.00 93.19 439 THR A N 1
ATOM 3461 C CA . THR A 1 439 ? 9.871 -1.696 14.770 1.00 93.19 439 THR A CA 1
ATOM 3462 C C . THR A 1 439 ? 8.607 -0.852 14.595 1.00 93.19 439 THR A C 1
ATOM 3464 O O . THR A 1 439 ? 7.805 -0.734 15.523 1.00 93.19 439 THR A O 1
ATOM 3467 N N . LEU A 1 440 ? 8.407 -0.275 13.406 1.00 93.44 440 LEU A N 1
ATOM 3468 C CA . LEU A 1 440 ? 7.229 0.527 13.094 1.00 93.44 440 LEU A CA 1
ATOM 3469 C C . LEU A 1 440 ? 5.953 -0.323 13.119 1.00 93.44 440 LEU A C 1
ATOM 3471 O O . LEU A 1 440 ? 4.978 0.056 13.767 1.00 93.44 440 LEU A O 1
ATOM 3475 N N . ARG A 1 441 ? 5.968 -1.495 12.478 1.00 92.31 441 ARG A N 1
ATOM 3476 C CA . ARG A 1 441 ? 4.838 -2.434 12.475 1.00 92.31 441 ARG A CA 1
ATOM 3477 C C . ARG A 1 441 ? 4.465 -2.873 13.894 1.00 92.31 441 ARG A C 1
ATOM 3479 O O . ARG A 1 441 ? 3.291 -2.812 14.263 1.00 92.31 441 ARG A O 1
ATOM 3486 N N . GLN A 1 442 ? 5.455 -3.227 14.716 1.00 93.31 442 GLN A N 1
ATOM 3487 C CA . GLN A 1 442 ? 5.259 -3.559 16.133 1.00 93.31 442 GLN A CA 1
ATOM 3488 C C . GLN A 1 442 ? 4.685 -2.379 16.931 1.00 93.31 442 GLN A C 1
ATOM 3490 O O . GLN A 1 442 ? 3.822 -2.574 17.784 1.00 93.31 442 GLN A O 1
ATOM 3495 N N . ALA A 1 443 ? 5.110 -1.147 16.643 1.00 95.50 443 ALA A N 1
ATOM 3496 C CA . ALA A 1 443 ? 4.586 0.050 17.295 1.00 95.50 443 ALA A CA 1
ATOM 3497 C C . ALA A 1 443 ? 3.104 0.293 16.967 1.00 95.50 443 ALA A C 1
ATOM 3499 O O . ALA A 1 443 ? 2.315 0.549 17.877 1.00 95.50 443 ALA A O 1
ATOM 3500 N N . PHE A 1 444 ? 2.702 0.149 15.700 1.00 94.06 444 PHE A N 1
ATOM 3501 C CA . PHE A 1 444 ? 1.289 0.199 15.308 1.00 94.06 444 PHE A CA 1
ATOM 3502 C C . PHE A 1 444 ? 0.476 -0.896 15.997 1.00 94.06 444 PHE A C 1
ATOM 3504 O O . PHE A 1 444 ? -0.584 -0.611 16.555 1.00 94.06 444 PHE A O 1
ATOM 3511 N N . LEU A 1 445 ? 0.984 -2.131 16.010 1.00 92.88 445 LEU A N 1
ATOM 3512 C CA . LEU A 1 445 ? 0.323 -3.247 16.678 1.00 92.88 445 LEU A CA 1
ATOM 3513 C C . LEU A 1 445 ? 0.158 -2.991 18.183 1.00 92.88 445 LEU A C 1
ATOM 3515 O O . LEU A 1 445 ? -0.897 -3.292 18.743 1.00 92.88 445 LEU A O 1
ATOM 3519 N N . LEU A 1 446 ? 1.156 -2.383 18.833 1.00 94.94 446 LEU A N 1
ATOM 3520 C CA . LEU A 1 446 ? 1.090 -2.011 20.245 1.00 94.94 446 LEU A CA 1
ATOM 3521 C C . LEU A 1 446 ? 0.013 -0.950 20.506 1.00 94.94 446 LEU A C 1
ATOM 3523 O O . LEU A 1 446 ? -0.794 -1.131 21.415 1.00 94.94 446 LEU A O 1
ATOM 3527 N N . VAL A 1 447 ? -0.042 0.119 19.703 1.00 94.81 447 VAL A N 1
ATOM 3528 C CA . VAL A 1 447 ? -1.084 1.159 19.824 1.00 94.81 447 VAL A CA 1
ATOM 3529 C C . VAL A 1 447 ? -2.479 0.545 19.694 1.00 94.81 447 VAL A C 1
ATOM 3531 O O . VAL A 1 447 ? -3.341 0.794 20.534 1.00 94.81 447 VAL A O 1
ATOM 3534 N N . GLN A 1 448 ? -2.680 -0.314 18.692 1.00 91.94 448 GLN A N 1
ATOM 3535 C CA . GLN A 1 448 ? -3.958 -0.998 18.471 1.00 91.94 448 GLN A CA 1
ATOM 3536 C C . GLN A 1 448 ? -4.315 -1.944 19.608 1.00 91.94 448 GLN A C 1
ATOM 3538 O O . GLN A 1 448 ? -5.476 -2.027 19.990 1.00 91.94 448 GLN A O 1
ATOM 3543 N N . SER A 1 449 ? -3.329 -2.656 20.154 1.00 92.38 449 SER A N 1
ATOM 3544 C CA . SER A 1 449 ? -3.539 -3.566 21.280 1.00 92.38 449 SER A CA 1
ATOM 3545 C C . SER A 1 449 ? -3.970 -2.794 22.524 1.00 92.38 449 SER A C 1
ATOM 3547 O O . SER A 1 449 ? -4.921 -3.196 23.188 1.00 92.38 449 SER A O 1
ATOM 3549 N N . VAL A 1 450 ? -3.331 -1.655 22.815 1.00 93.25 450 VAL A N 1
ATOM 3550 C CA . VAL A 1 450 ? -3.727 -0.781 23.929 1.00 93.25 450 VAL A CA 1
ATOM 3551 C C . VAL A 1 450 ? -5.142 -0.240 23.715 1.00 93.25 450 VAL A C 1
ATOM 3553 O O . VAL A 1 450 ? -5.971 -0.372 24.612 1.00 93.25 450 VAL A O 1
ATOM 3556 N N . GLU A 1 451 ? -5.456 0.302 22.534 1.00 91.19 451 GLU A N 1
ATOM 3557 C CA . GLU A 1 451 ? -6.802 0.807 22.221 1.00 91.19 451 GLU A CA 1
ATOM 3558 C C . GLU A 1 451 ? -7.860 -0.303 22.330 1.00 91.19 451 GLU A C 1
ATOM 3560 O O . GLU A 1 451 ? -8.901 -0.114 22.960 1.00 91.19 451 GLU A O 1
ATOM 3565 N N . ALA A 1 452 ? -7.576 -1.489 21.792 1.00 89.81 452 ALA A N 1
ATOM 3566 C CA . ALA A 1 452 ? -8.457 -2.646 21.862 1.00 89.81 452 ALA A CA 1
ATOM 3567 C C . ALA A 1 452 ? -8.690 -3.109 23.308 1.00 89.81 452 ALA A C 1
ATOM 3569 O O . ALA A 1 452 ? -9.828 -3.392 23.678 1.00 89.81 452 ALA A O 1
ATOM 3570 N N . ILE A 1 453 ? -7.653 -3.149 24.149 1.00 90.06 453 ILE A N 1
ATOM 3571 C CA . ILE A 1 453 ? -7.807 -3.498 25.567 1.00 90.06 453 ILE A CA 1
ATOM 3572 C C . ILE A 1 453 ? -8.682 -2.461 26.271 1.00 90.06 453 ILE A C 1
ATOM 3574 O O . ILE A 1 453 ? -9.633 -2.846 26.945 1.00 90.06 453 ILE A O 1
ATOM 3578 N N . LEU A 1 454 ? -8.423 -1.164 26.075 1.00 89.50 454 LEU A N 1
ATOM 3579 C CA . LEU A 1 454 ? -9.234 -0.097 26.671 1.00 89.50 454 LEU A CA 1
ATOM 3580 C C . LEU A 1 454 ? -10.712 -0.219 26.274 1.00 89.50 454 LEU A C 1
ATOM 3582 O O . LEU A 1 454 ? -11.580 -0.140 27.138 1.00 89.50 454 LEU A O 1
ATOM 3586 N N . ARG A 1 455 ? -11.003 -0.498 24.998 1.00 87.69 455 ARG A N 1
ATOM 3587 C CA . ARG A 1 455 ? -12.375 -0.741 24.517 1.00 87.69 455 ARG A CA 1
ATOM 3588 C C . ARG A 1 455 ? -12.992 -2.003 25.089 1.00 87.69 455 ARG A C 1
ATOM 3590 O O . ARG A 1 455 ? -14.174 -2.024 25.411 1.00 87.69 455 ARG A O 1
ATOM 3597 N N . ALA A 1 456 ? -12.208 -3.057 25.244 1.00 87.31 456 ALA A N 1
ATOM 3598 C CA . ALA A 1 456 ? -12.706 -4.282 25.835 1.00 87.31 456 ALA A CA 1
ATOM 3599 C C . ALA A 1 456 ? -13.004 -4.131 27.336 1.00 87.31 456 ALA A C 1
ATOM 3601 O O . ALA A 1 456 ? -13.907 -4.801 27.827 1.00 87.31 456 ALA A O 1
ATOM 3602 N N . LEU A 1 457 ? -12.312 -3.238 28.054 1.00 87.94 457 LEU A N 1
ATOM 3603 C CA . LEU A 1 457 ? -12.634 -2.895 29.446 1.00 87.94 457 LEU A CA 1
ATOM 3604 C C . LEU A 1 457 ? -13.952 -2.108 29.578 1.00 87.94 457 LEU A C 1
ATOM 3606 O O . LEU A 1 457 ? -14.573 -2.147 30.636 1.00 87.94 457 LEU A O 1
ATOM 3610 N N . GLU A 1 458 ? -14.433 -1.459 28.510 1.00 85.94 458 GLU A N 1
ATOM 3611 C CA . GLU A 1 458 ? -15.771 -0.839 28.480 1.00 85.94 458 GLU A CA 1
ATOM 3612 C C . GLU A 1 458 ? -16.906 -1.881 28.388 1.00 85.94 458 GLU A C 1
ATOM 3614 O O . GLU A 1 458 ? -18.061 -1.553 28.664 1.00 85.94 458 GLU A O 1
ATOM 3619 N N . ILE A 1 459 ? -16.593 -3.137 28.031 1.00 88.94 459 ILE A N 1
ATOM 3620 C CA . ILE A 1 459 ? -17.538 -4.262 28.029 1.00 88.94 459 ILE A CA 1
ATOM 3621 C C . ILE A 1 459 ? -17.604 -4.843 29.443 1.00 88.94 459 ILE A C 1
ATOM 3623 O O . ILE A 1 459 ? -16.666 -5.508 29.896 1.00 88.94 459 ILE A O 1
ATOM 3627 N N . LEU A 1 460 ? -18.731 -4.620 30.118 1.00 91.00 460 LEU A N 1
ATOM 3628 C CA . LEU A 1 460 ? -18.878 -4.853 31.554 1.00 91.00 460 LEU A CA 1
ATOM 3629 C C . LEU A 1 460 ? -19.336 -6.292 31.830 1.00 91.00 460 LEU A C 1
ATOM 3631 O O . LEU A 1 460 ? -20.432 -6.662 31.404 1.00 91.00 460 LEU A O 1
ATOM 3635 N N . PRO A 1 461 ? -18.551 -7.126 32.531 1.00 91.94 461 PRO A N 1
ATOM 3636 C CA . PRO A 1 461 ? -18.998 -8.449 32.952 1.00 91.94 461 PRO A CA 1
ATOM 3637 C C . PRO A 1 461 ? -20.139 -8.350 33.968 1.00 91.94 461 PRO A C 1
ATOM 3639 O O . PRO A 1 461 ? -20.044 -7.635 34.965 1.00 91.94 461 PRO A O 1
ATOM 3642 N N . ILE A 1 462 ? -21.209 -9.100 33.728 1.00 92.50 462 ILE A N 1
ATOM 3643 C CA . ILE A 1 462 ? -22.424 -9.073 34.545 1.00 92.50 462 ILE A CA 1
ATOM 3644 C C . ILE A 1 462 ? -22.916 -10.486 34.846 1.00 92.50 462 ILE A C 1
ATOM 3646 O O . ILE A 1 462 ? -22.597 -11.446 34.139 1.00 92.50 462 ILE A O 1
ATOM 3650 N N . GLU A 1 463 ? -23.743 -10.591 35.874 1.00 91.31 463 GLU A N 1
ATOM 3651 C CA . GLU A 1 463 ? -24.530 -11.776 36.199 1.00 91.31 463 GLU A CA 1
ATOM 3652 C C . GLU A 1 463 ? -26.005 -11.402 36.374 1.00 91.31 463 GLU A C 1
ATOM 3654 O O . GLU A 1 463 ? -26.328 -10.292 36.806 1.00 91.31 463 GLU A O 1
ATOM 3659 N N . ILE A 1 464 ? -26.905 -12.314 35.997 1.00 90.56 464 ILE A N 1
ATOM 3660 C CA . ILE A 1 464 ? -28.346 -12.149 36.216 1.00 90.56 464 ILE A CA 1
ATOM 3661 C C . ILE A 1 464 ? -28.676 -12.729 37.588 1.00 90.56 464 ILE A C 1
ATOM 3663 O O . ILE A 1 464 ? -28.518 -13.927 37.803 1.00 90.56 464 ILE A O 1
ATOM 3667 N N . VAL A 1 465 ? -29.179 -11.890 38.491 1.00 89.94 465 VAL A N 1
ATOM 3668 C CA . VAL A 1 465 ? -29.565 -12.299 39.854 1.00 89.94 465 VAL A CA 1
ATOM 3669 C C . VAL A 1 465 ? -31.072 -12.469 40.030 1.00 89.94 465 VAL A C 1
ATOM 3671 O O . VAL A 1 465 ? -31.524 -13.089 40.990 1.00 89.94 465 VAL A O 1
ATOM 3674 N N . GLY A 1 466 ? -31.867 -11.974 39.081 1.00 88.06 466 GLY A N 1
ATOM 3675 C CA . GLY A 1 466 ? -33.319 -12.108 39.106 1.00 88.06 466 GLY A CA 1
ATOM 3676 C C . GLY A 1 466 ? -33.972 -11.731 37.781 1.00 88.06 466 GLY A C 1
ATOM 3677 O O . GLY A 1 466 ? -33.435 -10.948 36.996 1.00 88.06 466 GLY A O 1
ATOM 3678 N N . THR A 1 467 ? -35.157 -12.286 37.521 1.00 89.56 467 THR A N 1
ATOM 3679 C CA . THR A 1 467 ? -36.002 -11.888 36.388 1.00 89.56 467 THR A CA 1
ATOM 3680 C C . THR A 1 467 ? -37.459 -11.776 36.827 1.00 89.56 467 THR A C 1
ATOM 3682 O O . THR A 1 467 ? -37.957 -12.599 37.596 1.00 89.56 467 THR A O 1
ATOM 3685 N N . ARG A 1 468 ? -38.171 -10.758 36.334 1.00 89.69 468 ARG A N 1
ATOM 3686 C CA . ARG A 1 468 ? -39.625 -10.614 36.513 1.00 89.69 468 ARG A CA 1
ATOM 3687 C C . ARG A 1 468 ? -40.292 -10.216 35.203 1.00 89.69 468 ARG A C 1
ATOM 3689 O O . ARG A 1 468 ? -39.655 -9.663 34.314 1.00 89.69 468 ARG A O 1
ATOM 3696 N N . ARG A 1 469 ? -41.590 -10.483 35.073 1.00 87.00 469 ARG A N 1
ATOM 3697 C CA . ARG A 1 469 ? -42.390 -10.034 33.924 1.00 87.00 469 ARG A CA 1
ATOM 3698 C C . ARG A 1 469 ? -43.322 -8.916 34.355 1.00 87.00 469 ARG A C 1
ATOM 3700 O O . ARG A 1 469 ? -44.090 -9.097 35.295 1.00 87.00 469 ARG A O 1
ATOM 3707 N N . GLU A 1 470 ? -43.285 -7.798 33.641 1.00 83.50 470 GLU A N 1
ATOM 3708 C CA . GLU A 1 470 ? -44.083 -6.613 33.948 1.00 83.50 470 GLU A CA 1
ATOM 3709 C C . GLU A 1 470 ? -44.611 -6.001 32.642 1.00 83.50 470 GLU A C 1
ATOM 3711 O O . GLU A 1 470 ? -43.846 -5.684 31.734 1.00 83.50 470 GLU A O 1
ATOM 3716 N N . SER A 1 471 ? -45.938 -5.897 32.501 1.00 75.56 471 SER A N 1
ATOM 3717 C CA . SER A 1 471 ? -46.606 -5.293 31.329 1.00 75.56 471 SER A CA 1
ATOM 3718 C C . SER A 1 471 ? -46.135 -5.806 29.950 1.00 75.56 471 SER A C 1
ATOM 3720 O O . SER A 1 471 ? -46.060 -5.046 28.988 1.00 75.56 471 SER A O 1
ATOM 3722 N N . GLY A 1 472 ? -45.806 -7.100 29.839 1.00 77.25 472 GLY A N 1
ATOM 3723 C CA . GLY A 1 472 ? -45.354 -7.728 28.587 1.00 77.25 472 GLY A CA 1
ATOM 3724 C C . GLY A 1 472 ? -43.860 -7.569 28.271 1.00 77.25 472 GLY A C 1
ATOM 3725 O O . GLY A 1 472 ? -43.412 -8.087 27.251 1.00 77.25 472 GLY A O 1
ATOM 3726 N N . LYS A 1 473 ? -43.086 -6.910 29.142 1.00 82.88 473 LYS A N 1
ATOM 3727 C CA . LYS A 1 473 ? -41.618 -6.841 29.088 1.00 82.88 473 LYS A CA 1
ATOM 3728 C C . LYS A 1 473 ? -41.000 -7.741 30.161 1.00 82.88 473 LYS A C 1
ATOM 3730 O O . LYS A 1 473 ? -41.626 -8.013 31.190 1.00 82.88 473 LYS A O 1
ATOM 3735 N N . ILE A 1 474 ? -39.776 -8.205 29.927 1.00 88.94 474 ILE A N 1
ATOM 3736 C CA . ILE A 1 474 ? -38.978 -8.930 30.921 1.00 88.94 474 ILE A CA 1
ATOM 3737 C C . ILE A 1 474 ? -38.068 -7.907 31.596 1.00 88.94 474 ILE A C 1
ATOM 3739 O O . ILE A 1 474 ? -37.296 -7.242 30.913 1.00 88.94 474 ILE A O 1
ATOM 3743 N N . ILE A 1 475 ? -38.161 -7.763 32.916 1.00 91.44 475 ILE A N 1
ATOM 3744 C CA . ILE A 1 475 ? -37.182 -7.001 33.689 1.00 91.44 475 ILE A CA 1
ATOM 3745 C C . ILE A 1 475 ? -36.120 -7.968 34.198 1.00 91.44 475 ILE A C 1
ATOM 3747 O O . ILE A 1 475 ? -36.439 -8.962 34.856 1.00 91.44 475 ILE A O 1
ATOM 3751 N N . VAL A 1 476 ? -34.868 -7.673 33.879 1.00 91.38 476 VAL A N 1
ATOM 3752 C CA . VAL A 1 476 ? -33.681 -8.442 34.241 1.00 91.38 476 VAL A CA 1
ATOM 3753 C C . VAL A 1 476 ? -32.907 -7.652 35.290 1.00 91.38 476 VAL A C 1
ATOM 3755 O O . VAL A 1 476 ? -32.616 -6.474 35.091 1.00 91.38 476 VAL A O 1
ATOM 3758 N N . GLN A 1 477 ? -32.595 -8.294 36.410 1.00 91.31 477 GLN A N 1
ATOM 3759 C CA . GLN A 1 477 ? -31.804 -7.726 37.496 1.00 91.31 477 GLN A CA 1
ATOM 3760 C C . GLN A 1 477 ? -30.354 -8.177 37.344 1.00 91.31 477 GLN A C 1
ATOM 3762 O O . GLN A 1 477 ? -30.075 -9.377 37.325 1.00 91.31 477 GLN A O 1
ATOM 3767 N N . LEU A 1 478 ? -29.453 -7.209 37.208 1.00 92.38 478 LEU A N 1
ATOM 3768 C CA . LEU A 1 478 ? -28.045 -7.414 36.896 1.00 92.38 478 LEU A CA 1
ATOM 3769 C C . LEU A 1 478 ? -27.149 -6.962 38.047 1.00 92.38 478 LEU A C 1
ATOM 3771 O O . LEU A 1 478 ? -27.382 -5.908 38.645 1.00 92.38 478 LEU A O 1
ATOM 3775 N N . MET A 1 479 ? -26.083 -7.721 38.289 1.00 91.88 479 MET A N 1
ATOM 3776 C CA . MET A 1 479 ? -24.986 -7.348 39.183 1.00 91.88 479 MET A CA 1
ATOM 3777 C C . MET A 1 479 ? -23.641 -7.367 38.443 1.00 91.88 479 MET A C 1
ATOM 3779 O O . MET A 1 479 ? -23.470 -8.165 37.516 1.00 91.88 479 MET A O 1
ATOM 3783 N N . PRO A 1 480 ? -22.685 -6.489 38.810 1.00 92.62 480 PRO A N 1
ATOM 3784 C CA . PRO A 1 480 ? -21.329 -6.542 38.277 1.00 92.62 480 PRO A CA 1
ATOM 3785 C C . PRO A 1 480 ? -20.647 -7.837 38.716 1.00 92.62 480 PRO A C 1
ATOM 3787 O O . PRO A 1 480 ? -20.656 -8.181 39.897 1.00 92.62 480 PRO A O 1
ATOM 3790 N N . ARG A 1 481 ? -19.991 -8.521 37.778 1.00 90.94 481 ARG A N 1
ATOM 3791 C CA . ARG A 1 481 ? -19.210 -9.727 38.063 1.00 90.94 481 ARG A CA 1
ATOM 3792 C C . ARG A 1 481 ? -17.724 -9.396 38.041 1.00 90.94 481 ARG A C 1
ATOM 3794 O O . ARG A 1 481 ? -17.218 -8.939 37.019 1.00 90.94 481 ARG A O 1
ATOM 3801 N N . SER A 1 482 ? -17.012 -9.676 39.131 1.00 88.00 482 SER A N 1
ATOM 3802 C CA . SER A 1 482 ? -15.560 -9.483 39.140 1.00 88.00 482 SER A CA 1
ATOM 3803 C C . SER A 1 482 ? -14.854 -10.539 38.289 1.00 88.00 482 SER A C 1
ATOM 3805 O O . SER A 1 482 ? -15.205 -11.721 38.317 1.00 88.00 482 SER A O 1
ATOM 3807 N N . THR A 1 483 ? -13.878 -10.107 37.495 1.00 87.31 483 THR A N 1
ATOM 3808 C CA . THR A 1 483 ? -13.093 -10.975 36.603 1.00 87.31 483 THR A CA 1
ATOM 3809 C C . THR A 1 483 ? -11.644 -10.492 36.538 1.00 87.31 483 THR A C 1
ATOM 3811 O O . THR A 1 483 ? -11.339 -9.389 36.980 1.00 87.31 483 THR A O 1
ATOM 3814 N N . GLU A 1 484 ? -10.754 -11.254 35.896 1.00 82.56 484 GLU A N 1
ATOM 3815 C CA . GLU A 1 484 ? -9.363 -10.836 35.625 1.00 82.56 484 GLU A CA 1
ATOM 3816 C C . GLU A 1 484 ? -9.262 -9.487 34.869 1.00 82.56 484 GLU A C 1
ATOM 3818 O O . GLU A 1 484 ? -8.220 -8.834 34.881 1.00 82.56 484 GLU A O 1
ATOM 3823 N N . ARG A 1 485 ? -10.352 -9.016 34.238 1.00 87.50 485 ARG A N 1
ATOM 3824 C CA . ARG A 1 485 ? -10.422 -7.669 33.643 1.00 87.50 485 ARG A CA 1
ATOM 3825 C C . ARG A 1 485 ? -10.233 -6.562 34.669 1.00 87.50 485 ARG A C 1
ATOM 3827 O O . ARG A 1 485 ? -9.644 -5.542 34.330 1.00 87.50 485 ARG A O 1
ATOM 3834 N N . ASP A 1 486 ? -10.697 -6.769 35.899 1.00 89.81 486 ASP A N 1
ATOM 3835 C CA . ASP A 1 486 ? -10.529 -5.796 36.978 1.00 89.81 486 ASP A CA 1
ATOM 3836 C C . ASP A 1 486 ? -9.051 -5.693 37.391 1.00 89.81 486 ASP A C 1
ATOM 3838 O O . ASP A 1 486 ? -8.576 -4.604 37.704 1.00 89.81 486 ASP A O 1
ATOM 3842 N N . GLU A 1 487 ? -8.292 -6.794 37.321 1.00 87.81 487 GLU A N 1
ATOM 3843 C CA . GLU A 1 487 ? -6.842 -6.794 37.570 1.00 87.81 487 GLU A CA 1
ATOM 3844 C C . GLU A 1 487 ? -6.094 -6.003 36.487 1.00 87.81 487 GLU A C 1
ATOM 3846 O O . GLU A 1 487 ? -5.203 -5.201 36.780 1.00 87.81 487 GLU A O 1
ATOM 3851 N N . ILE A 1 488 ? -6.494 -6.179 35.224 1.00 87.19 488 ILE A N 1
ATOM 3852 C CA . ILE A 1 488 ? -5.928 -5.443 34.087 1.00 87.19 488 ILE A CA 1
ATOM 3853 C C . ILE A 1 488 ? -6.286 -3.956 34.180 1.00 87.19 488 ILE A C 1
ATOM 3855 O O . ILE A 1 488 ? -5.395 -3.117 34.030 1.00 87.19 488 ILE A O 1
ATOM 3859 N N . ALA A 1 489 ? -7.542 -3.624 34.497 1.00 89.81 489 ALA A N 1
ATOM 3860 C CA . ALA A 1 489 ? -7.992 -2.257 34.748 1.00 89.81 489 ALA A CA 1
ATOM 3861 C C . ALA A 1 489 ? -7.181 -1.603 35.880 1.00 89.81 489 ALA A C 1
ATOM 3863 O O . ALA A 1 489 ? -6.646 -0.509 35.701 1.00 89.81 489 ALA A O 1
ATOM 3864 N N . ALA A 1 490 ? -6.980 -2.306 36.997 1.00 89.62 490 ALA A N 1
ATOM 3865 C CA . ALA A 1 490 ? -6.170 -1.816 38.108 1.00 89.62 490 ALA A CA 1
ATOM 3866 C C . ALA A 1 490 ? -4.713 -1.538 37.693 1.00 89.62 490 ALA A C 1
ATOM 3868 O O . ALA A 1 490 ? -4.137 -0.534 38.114 1.00 89.62 490 ALA A O 1
ATOM 3869 N N . SER A 1 491 ? -4.127 -2.371 36.822 1.00 86.88 491 SER A N 1
ATOM 3870 C CA . SER A 1 491 ? -2.744 -2.196 36.348 1.00 86.88 491 SER A CA 1
ATOM 3871 C C . SER A 1 491 ? -2.514 -0.923 35.521 1.00 86.88 491 SER A C 1
ATOM 3873 O O . SER A 1 491 ? -1.390 -0.431 35.466 1.00 86.88 491 SER A O 1
ATOM 3875 N N . ILE A 1 492 ? -3.572 -0.362 34.925 1.00 87.44 492 ILE A N 1
ATOM 3876 C CA . ILE A 1 492 ? -3.541 0.910 34.182 1.00 87.44 492 ILE A CA 1
ATOM 3877 C C . ILE A 1 492 ? -4.156 2.077 34.972 1.00 87.44 492 ILE A C 1
ATOM 3879 O O . ILE A 1 492 ? -4.389 3.145 34.405 1.00 87.44 492 ILE A O 1
ATOM 3883 N N . GLY A 1 493 ? -4.455 1.879 36.261 1.00 84.12 493 GLY A N 1
ATOM 3884 C CA . GLY A 1 493 ? -5.112 2.882 37.103 1.00 84.12 493 GLY A CA 1
ATOM 3885 C C . GLY A 1 493 ? -6.571 3.167 36.726 1.00 84.12 493 GLY A C 1
ATOM 3886 O O . GLY A 1 493 ? -7.076 4.249 37.030 1.00 84.12 493 GLY A O 1
ATOM 3887 N N . ASP A 1 494 ? -7.240 2.231 36.049 1.00 86.25 494 ASP A N 1
ATOM 3888 C CA . ASP A 1 494 ? -8.671 2.303 35.753 1.00 86.25 494 ASP A CA 1
ATOM 3889 C C . ASP A 1 494 ? -9.515 1.633 36.847 1.00 86.25 494 ASP A C 1
ATOM 3891 O O . ASP A 1 494 ? -9.009 1.006 37.780 1.00 86.25 494 ASP A O 1
ATOM 3895 N N . ARG A 1 495 ? -10.828 1.824 36.755 1.00 88.38 495 ARG A N 1
ATOM 3896 C CA . ARG A 1 495 ? -11.818 1.383 37.735 1.00 88.38 495 ARG A CA 1
ATOM 3897 C C . ARG A 1 495 ? -12.241 -0.062 37.496 1.00 88.38 495 ARG A C 1
ATOM 3899 O O . ARG A 1 495 ? -12.359 -0.494 36.353 1.00 88.38 495 ARG A O 1
ATOM 3906 N N . ALA A 1 496 ? -12.541 -0.773 38.581 1.00 90.69 496 ALA A N 1
ATOM 3907 C CA . ALA A 1 496 ? -13.151 -2.093 38.497 1.00 90.69 496 ALA A CA 1
ATOM 3908 C C . ALA A 1 496 ? -14.584 -2.000 37.950 1.00 90.69 496 ALA A C 1
ATOM 3910 O O . ALA A 1 496 ? -15.250 -0.967 38.066 1.00 90.69 496 ALA A O 1
ATOM 3911 N N . THR A 1 497 ? -15.086 -3.108 37.406 1.00 91.00 497 THR A N 1
ATOM 3912 C CA . THR A 1 497 ? -16.421 -3.204 36.792 1.00 91.00 497 THR A CA 1
ATOM 3913 C C . THR A 1 497 ? -17.527 -2.652 37.701 1.00 91.00 497 THR A C 1
ATOM 3915 O O . THR A 1 497 ? -18.392 -1.903 37.243 1.00 91.00 497 THR A O 1
ATOM 3918 N N . ALA A 1 498 ? -17.476 -2.969 38.999 1.00 89.56 498 ALA A N 1
ATOM 3919 C CA . ALA A 1 498 ? -18.450 -2.495 39.981 1.00 89.56 498 ALA A CA 1
ATOM 3920 C C . ALA A 1 498 ? -18.465 -0.960 40.110 1.00 89.56 498 ALA A C 1
ATOM 3922 O O . ALA A 1 498 ? -19.531 -0.351 40.039 1.00 89.56 498 ALA A O 1
ATOM 3923 N N . ASP A 1 499 ? -17.292 -0.328 40.203 1.00 88.88 499 ASP A N 1
ATOM 3924 C CA . ASP A 1 499 ? -17.153 1.129 40.319 1.00 88.88 499 ASP A CA 1
ATOM 3925 C C . ASP A 1 499 ? -17.582 1.854 39.031 1.00 88.88 499 ASP A C 1
ATOM 3927 O O . ASP A 1 499 ? -18.075 2.989 39.063 1.00 88.88 499 ASP A O 1
ATOM 3931 N N . VAL A 1 500 ? -17.365 1.221 37.870 1.00 88.06 500 VAL A N 1
ATOM 3932 C CA . VAL A 1 500 ? -17.808 1.740 36.568 1.00 88.06 500 VAL A CA 1
ATOM 3933 C C . VAL A 1 500 ? -19.331 1.715 36.484 1.00 88.06 500 VAL A C 1
ATOM 3935 O O . VAL A 1 500 ? -19.928 2.737 36.140 1.00 88.06 500 VAL A O 1
ATOM 3938 N N . MET A 1 501 ? -19.962 0.591 36.840 1.00 88.75 501 MET A N 1
ATOM 3939 C CA . MET A 1 501 ? -21.423 0.472 36.870 1.00 88.75 501 MET A CA 1
ATOM 3940 C C . MET A 1 501 ? -22.054 1.443 37.873 1.00 88.75 501 MET A C 1
ATOM 3942 O O . MET A 1 501 ? -23.001 2.140 37.511 1.00 88.75 501 MET A O 1
ATOM 3946 N N . GLU A 1 502 ? -21.491 1.582 39.077 1.00 87.12 502 GLU A N 1
ATOM 3947 C CA . GLU A 1 502 ? -21.972 2.553 40.068 1.00 87.12 502 GLU A CA 1
ATOM 3948 C C . GLU A 1 502 ? -21.920 3.980 39.511 1.00 87.12 502 GLU A C 1
ATOM 3950 O O . GLU A 1 502 ? -22.902 4.717 39.568 1.00 87.12 502 GLU A O 1
ATOM 3955 N N . LYS A 1 503 ? -20.812 4.371 38.871 1.00 84.94 503 LYS A N 1
ATOM 3956 C CA . LYS A 1 503 ? -20.695 5.706 38.270 1.00 84.94 503 LYS A CA 1
ATOM 3957 C C . LYS A 1 503 ? -21.695 5.938 37.128 1.00 84.94 503 LYS A C 1
ATOM 3959 O O . LYS A 1 503 ? -22.162 7.067 36.981 1.00 84.94 503 LYS A O 1
ATOM 3964 N N . LEU A 1 504 ? -21.956 4.919 36.307 1.00 84.25 504 LEU A N 1
ATOM 3965 C CA . LEU A 1 504 ? -22.811 5.018 35.119 1.00 84.25 504 LEU A CA 1
ATOM 3966 C C . LEU A 1 504 ? -24.302 5.083 35.460 1.00 84.25 504 LEU A C 1
ATOM 3968 O O . LEU A 1 504 ? -25.033 5.816 34.796 1.00 84.25 504 LEU A O 1
ATOM 3972 N N . PHE A 1 505 ? -24.742 4.322 36.464 1.00 85.38 505 PHE A N 1
ATOM 3973 C CA . PHE A 1 505 ? -26.164 4.095 36.732 1.00 85.38 505 PHE A CA 1
ATOM 3974 C C . PHE A 1 505 ? -26.687 4.774 38.009 1.00 85.38 505 PHE A C 1
ATOM 3976 O O . PHE A 1 505 ? -27.891 4.998 38.094 1.00 85.38 505 PHE A O 1
ATOM 3983 N N . ASP A 1 506 ? -25.828 5.166 38.964 1.00 75.88 506 ASP A N 1
ATOM 3984 C CA . ASP A 1 506 ? -26.268 5.844 40.203 1.00 75.88 506 ASP A CA 1
ATOM 3985 C C . ASP A 1 506 ? -26.272 7.388 40.090 1.00 75.88 506 ASP A C 1
ATOM 3987 O O . ASP A 1 506 ? -26.692 8.071 41.025 1.00 75.88 506 ASP A O 1
ATOM 3991 N N . LYS A 1 507 ? -25.801 7.974 38.976 1.00 64.25 507 LYS A N 1
ATOM 3992 C CA . LYS A 1 507 ? -25.857 9.430 38.724 1.00 64.25 507 LYS A CA 1
ATOM 3993 C C . LYS A 1 507 ? -26.912 9.762 37.664 1.00 64.25 507 LYS A C 1
ATOM 3995 O O . LYS A 1 507 ? -26.829 9.240 36.557 1.00 64.25 507 LYS A O 1
ATOM 4000 N N . ASP A 1 508 ? -27.817 10.688 37.997 1.00 52.22 508 ASP A N 1
ATOM 4001 C CA . ASP A 1 508 ? -29.110 11.000 37.344 1.00 52.22 508 ASP A CA 1
ATOM 4002 C C . ASP A 1 508 ? -29.146 11.281 35.818 1.00 52.22 508 ASP A C 1
ATOM 4004 O O . ASP A 1 508 ? -30.223 11.560 35.309 1.00 52.22 508 ASP A O 1
ATOM 4008 N N . ASP A 1 509 ? -28.052 11.187 35.051 1.00 52.47 509 ASP A N 1
ATOM 4009 C CA . ASP A 1 509 ? -28.047 11.618 33.635 1.00 52.47 509 ASP A CA 1
ATOM 4010 C C . ASP A 1 509 ? -27.218 10.763 32.648 1.00 52.47 509 ASP A C 1
ATOM 4012 O O . ASP A 1 509 ? -27.170 11.089 31.465 1.00 52.47 509 ASP A O 1
ATOM 4016 N N . GLN A 1 510 ? -26.531 9.682 33.060 1.00 54.09 510 GLN A N 1
ATOM 4017 C CA . GLN A 1 510 ? -25.539 9.026 32.169 1.00 54.09 510 GLN A CA 1
ATOM 4018 C C . GLN A 1 510 ? -25.937 7.662 31.575 1.00 54.09 510 GLN A C 1
ATOM 4020 O O . GLN A 1 510 ? -25.312 7.233 30.604 1.00 54.09 510 GLN A O 1
ATOM 4025 N N . GLY A 1 511 ? -26.967 6.989 32.101 1.00 55.25 511 GLY A N 1
ATOM 4026 C CA . GLY A 1 511 ? -27.340 5.628 31.677 1.00 55.25 511 GLY A CA 1
ATOM 4027 C C . GLY A 1 511 ? -28.687 5.479 30.956 1.00 55.25 511 GLY A C 1
ATOM 4028 O O . GLY A 1 511 ? -28.908 4.446 30.326 1.00 55.25 511 GLY A O 1
ATOM 4029 N N . VAL A 1 512 ? -29.574 6.480 31.045 1.00 59.78 512 VAL A N 1
ATOM 4030 C CA . VAL A 1 512 ? -31.002 6.374 30.661 1.00 59.78 512 VAL A CA 1
ATOM 4031 C C . VAL A 1 512 ? -31.243 6.535 29.150 1.00 59.78 512 VAL A C 1
ATOM 4033 O O . VAL A 1 512 ? -32.137 5.887 28.603 1.00 59.78 512 VAL A O 1
ATOM 4036 N N . ASP A 1 513 ? -30.415 7.335 28.468 1.00 63.59 513 ASP A N 1
ATOM 4037 C CA . ASP A 1 513 ? -30.491 7.599 27.016 1.00 63.59 513 ASP A CA 1
ATOM 4038 C C . ASP A 1 513 ? -29.539 6.723 26.176 1.00 63.59 513 ASP A C 1
ATOM 4040 O O . ASP A 1 513 ? -29.374 6.931 24.972 1.00 63.59 513 ASP A O 1
ATOM 4044 N N . VAL A 1 514 ? -28.900 5.725 26.793 1.00 72.12 514 VAL A N 1
ATOM 4045 C CA . VAL A 1 514 ? -27.997 4.791 26.108 1.00 72.12 514 VAL A CA 1
ATOM 4046 C C . VAL A 1 514 ? -28.733 3.484 25.820 1.00 72.12 514 VAL A C 1
ATOM 4048 O O . VAL A 1 514 ? -29.266 2.844 26.724 1.00 72.12 514 VAL A O 1
ATOM 4051 N N . ASP A 1 515 ? -28.726 3.052 24.559 1.00 81.88 515 ASP A N 1
ATOM 4052 C CA . ASP A 1 515 ? -29.217 1.728 24.175 1.00 81.88 515 ASP A CA 1
ATOM 4053 C C . ASP A 1 515 ? -28.198 0.654 24.599 1.00 81.88 515 ASP A C 1
ATOM 4055 O O . ASP A 1 515 ? -27.061 0.638 24.110 1.00 81.88 515 ASP A O 1
ATOM 4059 N N . TRP A 1 516 ? -28.603 -0.272 25.470 1.00 88.75 516 TRP A N 1
ATOM 4060 C CA . TRP A 1 516 ? -27.750 -1.350 25.972 1.00 88.75 516 TRP A CA 1
ATOM 4061 C C . TRP A 1 516 ? -28.078 -2.697 25.324 1.00 88.75 516 TRP A C 1
ATOM 4063 O O . TRP A 1 516 ? -29.147 -2.913 24.744 1.00 88.75 516 TRP A O 1
ATOM 4073 N N . ARG A 1 517 ? -27.137 -3.636 25.418 1.00 88.75 517 ARG A N 1
ATOM 4074 C CA . ARG A 1 517 ? -27.322 -5.032 25.017 1.00 88.75 517 ARG A CA 1
ATOM 4075 C C . ARG A 1 517 ? -26.704 -5.970 26.038 1.00 88.75 517 ARG A C 1
ATOM 4077 O O . ARG A 1 517 ? -25.595 -5.727 26.511 1.00 88.75 517 ARG A O 1
ATOM 4084 N N . ILE A 1 518 ? -27.406 -7.060 26.321 1.00 89.50 518 ILE A N 1
ATOM 4085 C CA . ILE A 1 518 ? -26.892 -8.187 27.094 1.00 89.50 518 ILE A CA 1
ATOM 4086 C C . ILE A 1 518 ? -26.352 -9.208 26.092 1.00 89.50 518 ILE A C 1
ATOM 4088 O O . ILE A 1 518 ? -27.099 -9.723 25.258 1.00 89.50 518 ILE A O 1
ATOM 4092 N N . SER A 1 519 ? -25.050 -9.471 26.156 1.00 87.50 519 SER A N 1
ATOM 4093 C CA . SER A 1 519 ? -24.332 -10.354 25.237 1.00 87.50 519 SER A CA 1
ATOM 4094 C C . SER A 1 519 ? -23.702 -11.529 25.976 1.00 87.50 519 SER A C 1
ATOM 4096 O O . SER A 1 519 ? -23.254 -11.401 27.113 1.00 87.50 519 SER A O 1
ATOM 4098 N N . THR A 1 520 ? -23.594 -12.669 25.299 1.00 83.81 520 THR A N 1
ATOM 4099 C CA . THR A 1 520 ? -22.787 -13.814 25.752 1.00 83.81 520 THR A CA 1
ATOM 4100 C C . THR A 1 520 ? -21.322 -13.702 25.318 1.00 83.81 520 THR A C 1
ATOM 4102 O O . THR A 1 520 ? -20.529 -14.606 25.573 1.00 83.81 520 THR A O 1
ATOM 4105 N N . SER A 1 521 ? -20.959 -12.632 24.602 1.00 78.25 521 SER A N 1
ATOM 4106 C CA . SER A 1 521 ? -19.610 -12.398 24.087 1.00 78.25 521 SER A CA 1
ATOM 4107 C C . SER A 1 521 ? -18.936 -11.236 24.816 1.00 78.25 521 SER A C 1
ATOM 4109 O O . SER A 1 521 ? -19.400 -10.098 24.762 1.00 78.25 521 SER A O 1
ATOM 4111 N N . GLY A 1 522 ? -17.840 -11.541 25.513 1.00 71.94 522 GLY A N 1
ATOM 4112 C CA . GLY A 1 522 ? -17.054 -10.544 26.244 1.00 71.94 522 GLY A CA 1
ATOM 4113 C C . GLY A 1 522 ? -15.859 -10.005 25.467 1.00 71.94 522 GLY A C 1
ATOM 4114 O O . GLY A 1 522 ? -15.452 -8.868 25.691 1.00 71.94 522 GLY A O 1
ATOM 4115 N N . GLY A 1 523 ? -15.269 -10.812 24.583 1.00 68.25 523 GLY A N 1
ATOM 4116 C CA . GLY A 1 523 ? -14.106 -10.428 23.781 1.00 68.25 523 GLY A CA 1
ATOM 4117 C C . GLY A 1 523 ? -14.481 -9.634 22.530 1.00 68.25 523 GLY A C 1
ATOM 4118 O O . GLY A 1 523 ? -15.587 -9.781 22.002 1.00 68.25 523 GLY A O 1
ATOM 4119 N N . LEU A 1 524 ? -13.535 -8.830 22.036 1.00 67.50 524 LEU A N 1
ATOM 4120 C CA . LEU A 1 524 ? -13.690 -8.145 20.752 1.00 67.50 524 LEU A CA 1
ATOM 4121 C C . LEU A 1 524 ? -13.715 -9.187 19.619 1.00 67.50 524 LEU A C 1
ATOM 4123 O O . LEU A 1 524 ? -12.803 -10.008 19.501 1.00 67.50 524 LEU A O 1
ATOM 4127 N N . GLY A 1 525 ? -14.749 -9.180 18.777 1.00 56.59 525 GLY A N 1
ATOM 4128 C CA . GLY A 1 525 ? -14.897 -10.086 17.635 1.00 56.59 525 GLY A CA 1
ATOM 4129 C C . GLY A 1 525 ? -15.869 -11.252 17.830 1.00 56.59 525 GLY A C 1
ATOM 4130 O O . GLY A 1 525 ? -15.948 -12.103 16.943 1.00 56.59 525 GLY A O 1
ATOM 4131 N N . GLY A 1 526 ? -16.609 -11.298 18.941 1.00 61.22 526 GLY A N 1
ATOM 4132 C CA . GLY A 1 526 ? -17.707 -12.247 19.121 1.00 61.22 526 GLY A CA 1
ATOM 4133 C C . GLY A 1 526 ? -18.869 -11.973 18.163 1.00 61.22 526 GLY A C 1
ATOM 4134 O O . GLY A 1 526 ? -19.237 -10.826 17.919 1.00 61.22 526 GLY A O 1
ATOM 4135 N N . THR A 1 527 ? -19.486 -13.022 17.616 1.00 56.03 527 THR A N 1
ATOM 4136 C CA . THR A 1 527 ? -20.702 -12.856 16.814 1.00 56.03 527 THR A CA 1
ATOM 4137 C C . THR A 1 527 ? -21.825 -12.367 17.729 1.00 56.03 527 THR A C 1
ATOM 4139 O O . THR A 1 527 ? -22.277 -13.136 18.574 1.00 56.03 527 THR A O 1
ATOM 4142 N N . GLY A 1 528 ? -22.336 -11.144 17.536 1.00 58.22 528 GLY A N 1
ATOM 4143 C CA . GLY A 1 528 ? -23.517 -10.609 18.249 1.00 58.22 528 GLY A CA 1
ATOM 4144 C C . GLY A 1 528 ? -24.833 -11.363 17.971 1.00 58.22 528 GLY A C 1
ATOM 4145 O O . GLY A 1 528 ? -25.927 -10.862 18.229 1.00 58.22 528 GLY A O 1
ATOM 4146 N N . SER A 1 529 ? -24.740 -12.564 17.394 1.00 59.97 529 SER A N 1
ATOM 4147 C CA . SER A 1 529 ? -25.838 -13.492 17.167 1.00 59.97 529 SER A CA 1
ATOM 4148 C C . SER A 1 529 ? -26.359 -13.991 18.514 1.00 59.97 529 SER A C 1
ATOM 4150 O O . SER A 1 529 ? -25.775 -14.888 19.119 1.00 59.97 529 SER A O 1
ATOM 4152 N N . GLY A 1 530 ? -27.475 -13.417 18.961 1.00 67.75 530 GLY A N 1
ATOM 4153 C CA . GLY A 1 530 ? -28.080 -13.710 20.261 1.00 67.75 530 GLY A CA 1
ATOM 4154 C C . GLY A 1 530 ? -27.946 -12.588 21.292 1.00 67.75 530 GLY A C 1
ATOM 4155 O O . GLY A 1 530 ? -28.351 -12.800 22.431 1.00 67.75 530 GLY A O 1
ATOM 4156 N N . ASP A 1 531 ? -27.418 -11.415 20.912 1.00 82.12 531 ASP A N 1
ATOM 4157 C CA . ASP A 1 531 ? -27.458 -10.220 21.761 1.00 82.12 531 ASP A CA 1
ATOM 4158 C C . ASP A 1 531 ? -28.912 -9.802 22.015 1.00 82.12 531 ASP A C 1
ATOM 4160 O O . ASP A 1 531 ? -29.698 -9.620 21.081 1.00 82.12 531 ASP A O 1
ATOM 4164 N N . VAL A 1 532 ? -29.253 -9.590 23.283 1.00 87.38 532 VAL A N 1
ATOM 4165 C CA . VAL A 1 532 ? -30.588 -9.158 23.699 1.00 87.38 532 VAL A CA 1
ATOM 4166 C C . VAL A 1 532 ? -30.568 -7.649 23.953 1.00 87.38 532 VAL A C 1
ATOM 4168 O O . VAL A 1 532 ? -29.829 -7.200 24.832 1.00 87.38 532 VAL A O 1
ATOM 4171 N N . PRO A 1 533 ? -31.360 -6.839 23.225 1.00 88.44 533 PRO A N 1
ATOM 4172 C CA . PRO A 1 533 ? -31.517 -5.420 23.527 1.00 88.44 533 PRO A CA 1
ATOM 4173 C C . PRO A 1 533 ? -32.077 -5.212 24.935 1.00 88.44 533 PRO A C 1
ATOM 4175 O O . PRO A 1 533 ? -33.061 -5.850 25.315 1.00 88.44 533 PRO A O 1
ATOM 4178 N N . ALA A 1 534 ? -31.462 -4.299 25.679 1.00 89.31 534 ALA A N 1
ATOM 4179 C CA . ALA A 1 534 ? -31.808 -3.987 27.054 1.00 89.31 534 ALA A CA 1
ATOM 4180 C C . ALA A 1 534 ? -31.858 -2.467 27.254 1.00 89.31 534 ALA A C 1
ATOM 4182 O O . ALA A 1 534 ? -31.053 -1.726 26.688 1.00 89.31 534 ALA A O 1
ATOM 4183 N N . ARG A 1 535 ? -32.793 -1.990 28.074 1.00 89.62 535 ARG A N 1
ATOM 4184 C CA . ARG A 1 535 ? -32.903 -0.578 28.452 1.00 89.62 535 ARG A CA 1
ATOM 4185 C C . ARG A 1 535 ? -32.833 -0.449 29.963 1.00 89.62 535 ARG A C 1
ATOM 4187 O O . ARG A 1 535 ? -33.528 -1.178 30.657 1.00 89.62 535 ARG A O 1
ATOM 4194 N N . PHE A 1 536 ? -31.993 0.451 30.457 1.00 90.12 536 PHE A N 1
ATOM 4195 C CA . PHE A 1 536 ? -31.873 0.697 31.891 1.00 90.12 536 PHE A CA 1
ATOM 4196 C C . PHE A 1 536 ? -33.171 1.305 32.444 1.00 90.12 536 PHE A C 1
ATOM 4198 O O . PHE A 1 536 ? -33.717 2.231 31.845 1.00 90.12 536 PHE A O 1
ATOM 4205 N N . GLU A 1 537 ? -33.654 0.776 33.567 1.00 88.06 537 GLU A N 1
ATOM 4206 C CA . GLU A 1 537 ? -34.874 1.233 34.242 1.00 88.06 537 GLU A CA 1
ATOM 4207 C C . GLU A 1 537 ? -34.543 1.932 35.565 1.00 88.06 537 GLU A C 1
ATOM 4209 O O . GLU A 1 537 ? -34.936 3.076 35.784 1.00 88.06 537 GLU A O 1
ATOM 4214 N N . THR A 1 538 ? -33.820 1.258 36.467 1.00 87.31 538 THR A N 1
ATOM 4215 C CA . THR A 1 538 ? -33.485 1.812 37.785 1.00 87.31 538 THR A CA 1
ATOM 4216 C C . THR A 1 538 ? -32.341 1.052 38.464 1.00 87.31 538 THR A C 1
ATOM 4218 O O . THR A 1 538 ? -32.015 -0.073 38.086 1.00 87.31 538 THR A O 1
ATOM 4221 N N . ALA A 1 539 ? -31.743 1.654 39.493 1.00 88.19 539 ALA A N 1
ATOM 4222 C CA . ALA A 1 539 ? -30.779 1.014 40.383 1.00 88.19 539 ALA A CA 1
ATOM 4223 C C . ALA A 1 539 ? -31.389 0.871 41.786 1.00 88.19 539 ALA A C 1
ATOM 4225 O O . ALA A 1 539 ? -31.870 1.838 42.378 1.00 88.19 539 ALA A O 1
ATOM 4226 N N . THR A 1 540 ? -31.357 -0.339 42.338 1.00 86.44 540 THR A N 1
ATOM 4227 C CA . THR A 1 540 ? -31.885 -0.671 43.669 1.00 86.44 540 THR A CA 1
ATOM 4228 C C . THR A 1 540 ? -30.791 -1.265 44.557 1.00 86.44 540 THR A C 1
ATOM 4230 O O . THR A 1 540 ? -29.656 -1.490 44.126 1.00 86.44 540 THR A O 1
ATOM 4233 N N . ARG A 1 541 ? -31.100 -1.457 45.843 1.00 84.94 541 ARG A N 1
ATOM 4234 C CA . ARG A 1 541 ? -30.253 -2.223 46.763 1.00 84.94 541 ARG A CA 1
ATOM 4235 C C . ARG A 1 541 ? -30.943 -3.540 47.085 1.00 84.94 541 ARG A C 1
ATOM 4237 O O . ARG A 1 541 ? -32.123 -3.516 47.430 1.00 84.94 541 ARG A O 1
ATOM 4244 N N . GLY A 1 542 ? -30.208 -4.638 46.962 1.00 79.69 542 GLY A N 1
ATOM 4245 C CA . GLY A 1 542 ? -30.652 -5.958 47.392 1.00 79.69 542 GLY A CA 1
ATOM 4246 C C . GLY A 1 542 ? -30.658 -6.105 48.914 1.00 79.69 542 GLY A C 1
ATOM 4247 O O . GLY A 1 542 ? -30.268 -5.193 49.653 1.00 79.69 542 GLY A O 1
ATOM 4248 N N . ASP A 1 543 ? -31.103 -7.268 49.381 1.00 75.62 543 ASP A N 1
ATOM 4249 C CA . ASP A 1 543 ? -31.339 -7.545 50.802 1.00 75.62 543 ASP A CA 1
ATOM 4250 C C . ASP A 1 543 ? -30.045 -7.556 51.638 1.00 75.62 543 ASP A C 1
ATOM 4252 O O . ASP A 1 543 ? -30.084 -7.234 52.828 1.00 75.62 543 ASP A O 1
ATOM 4256 N N . ALA A 1 544 ? -28.891 -7.870 51.034 1.00 74.62 544 ALA A N 1
ATOM 4257 C CA . ALA A 1 544 ? -27.581 -7.806 51.690 1.00 74.62 544 ALA A CA 1
ATOM 4258 C C . ALA A 1 544 ? -26.824 -6.482 51.416 1.00 74.62 544 ALA A C 1
ATOM 4260 O O . ALA A 1 544 ? -25.670 -6.318 51.820 1.00 74.62 544 ALA A O 1
ATOM 4261 N N . GLY A 1 545 ? -27.502 -5.485 50.829 1.00 77.00 545 GLY A N 1
ATOM 4262 C CA . GLY A 1 545 ? -26.984 -4.135 50.589 1.00 77.00 545 GLY A CA 1
ATOM 4263 C C . GLY A 1 545 ? -26.219 -3.955 49.273 1.00 77.00 545 GLY A C 1
ATOM 4264 O O . GLY A 1 545 ? -25.800 -2.827 48.976 1.00 77.00 545 GLY A O 1
ATOM 4265 N N . GLU A 1 546 ? -26.069 -5.022 48.489 1.00 83.12 546 GLU A N 1
ATOM 4266 C CA . GLU A 1 546 ? -25.508 -5.042 47.138 1.00 83.12 546 GLU A CA 1
ATOM 4267 C C . GLU A 1 546 ? -26.308 -4.171 46.163 1.00 83.12 546 GLU A C 1
ATOM 4269 O O . GLU A 1 546 ? -27.515 -3.974 46.311 1.00 83.12 546 GLU A O 1
ATOM 4274 N N . ARG A 1 547 ? -25.626 -3.611 45.160 1.00 87.12 547 ARG A N 1
ATOM 4275 C CA . ARG A 1 547 ? -26.260 -2.812 44.105 1.00 87.12 547 ARG A CA 1
ATOM 4276 C C . ARG A 1 547 ? -26.804 -3.725 43.016 1.00 87.12 547 ARG A C 1
ATOM 4278 O O . ARG A 1 547 ? -26.048 -4.507 42.450 1.00 87.12 547 ARG A O 1
ATOM 4285 N N . ILE A 1 548 ? -28.090 -3.577 42.711 1.00 90.94 548 ILE A N 1
ATOM 4286 C CA . ILE A 1 548 ? -28.787 -4.334 41.669 1.00 90.94 548 ILE A CA 1
ATOM 4287 C C . ILE A 1 548 ? -29.311 -3.350 40.625 1.00 90.94 548 ILE A C 1
ATOM 4289 O O . ILE A 1 548 ? -30.025 -2.402 40.959 1.00 90.94 548 ILE A O 1
ATOM 4293 N N . TYR A 1 549 ? -28.984 -3.589 39.359 1.00 92.00 549 TYR A N 1
ATOM 4294 C CA . TYR A 1 549 ? -29.391 -2.743 38.239 1.00 92.00 549 TYR A CA 1
ATOM 4295 C C . TYR A 1 549 ? -30.496 -3.421 37.435 1.00 92.00 549 TYR A C 1
ATOM 4297 O O . TYR A 1 549 ? -30.339 -4.554 36.986 1.00 92.00 549 TYR A O 1
ATOM 4305 N N . GLU A 1 550 ? -31.619 -2.737 37.244 1.00 91.12 550 GLU A N 1
ATOM 4306 C CA . GLU A 1 550 ? -32.777 -3.277 36.538 1.00 91.12 550 GLU A CA 1
ATOM 4307 C C . GLU A 1 550 ? -32.804 -2.812 35.083 1.00 91.12 550 GLU A C 1
ATOM 4309 O O . GLU A 1 550 ? -32.713 -1.616 34.797 1.00 91.12 550 GLU A O 1
ATOM 4314 N N . PHE A 1 551 ? -32.968 -3.764 34.166 1.00 91.94 551 PHE A N 1
ATOM 4315 C CA . PHE A 1 551 ? -33.066 -3.512 32.732 1.00 91.94 551 PHE A CA 1
ATOM 4316 C C . PHE A 1 551 ? -34.326 -4.145 32.150 1.00 91.94 551 PHE A C 1
ATOM 4318 O O . PHE A 1 551 ? -34.620 -5.302 32.441 1.00 91.94 551 PHE A O 1
ATOM 4325 N N . SER A 1 552 ? -35.040 -3.439 31.274 1.00 89.81 552 SER A N 1
ATOM 4326 C CA . SER A 1 552 ? -36.117 -4.027 30.480 1.00 89.81 552 SER A CA 1
ATOM 4327 C C . SER A 1 552 ? -35.595 -4.610 29.166 1.00 89.81 552 SER A C 1
ATOM 4329 O O . SER A 1 552 ? -34.829 -3.978 28.441 1.00 89.81 552 SER A O 1
ATOM 4331 N N . ALA A 1 553 ? -36.024 -5.831 28.854 1.00 88.50 553 ALA A N 1
ATOM 4332 C CA . ALA A 1 553 ? -35.666 -6.587 27.660 1.00 88.50 553 ALA A CA 1
ATOM 4333 C C . ALA A 1 553 ? -36.892 -7.318 27.082 1.00 88.50 553 ALA A C 1
ATOM 4335 O O . ALA A 1 553 ? -37.885 -7.571 27.774 1.00 88.50 553 ALA A O 1
ATOM 4336 N N . PHE A 1 554 ? -36.830 -7.653 25.791 1.00 82.62 554 PHE A N 1
ATOM 4337 C CA . PHE A 1 554 ? -37.891 -8.399 25.095 1.00 82.62 554 PHE A CA 1
ATOM 4338 C C . PHE A 1 554 ? -37.692 -9.921 25.122 1.00 82.62 554 PHE A C 1
ATOM 4340 O O . PHE A 1 554 ? -38.647 -10.658 24.893 1.00 82.62 554 PHE A O 1
ATOM 4347 N N . ASP A 1 555 ? -36.476 -10.383 25.406 1.00 85.06 555 ASP A N 1
ATOM 4348 C CA . ASP A 1 555 ? -36.108 -11.799 25.480 1.00 85.06 555 ASP A CA 1
ATOM 4349 C C . ASP A 1 555 ? -35.034 -12.002 26.567 1.00 85.06 555 ASP A C 1
ATOM 4351 O O . ASP A 1 555 ? -34.604 -11.033 27.197 1.00 85.06 555 ASP A O 1
ATOM 4355 N N . LEU A 1 556 ? -34.609 -13.243 26.807 1.00 80.31 556 LEU A N 1
ATOM 4356 C CA . LEU A 1 556 ? -33.503 -13.587 27.705 1.00 80.31 556 LEU A CA 1
ATOM 4357 C C . LEU A 1 556 ? -32.330 -14.221 26.933 1.00 80.31 556 LEU A C 1
ATOM 4359 O O . LEU A 1 556 ? -32.545 -14.913 25.935 1.00 80.31 556 LEU A O 1
ATOM 4363 N N . PRO A 1 557 ? -31.077 -14.026 27.384 1.00 77.75 557 PRO A N 1
ATOM 4364 C CA . PRO A 1 557 ? -29.920 -14.678 26.776 1.00 77.75 557 PRO A CA 1
ATOM 4365 C C . PRO A 1 557 ? -29.990 -16.205 26.924 1.00 77.75 557 PRO A C 1
ATOM 4367 O O . PRO A 1 557 ? -30.473 -16.726 27.923 1.00 77.75 557 PRO A O 1
ATOM 4370 N N . ARG A 1 558 ? -29.440 -16.949 25.954 1.00 70.19 558 ARG A N 1
ATOM 4371 C CA . ARG A 1 558 ? -29.489 -18.429 25.931 1.00 70.19 558 ARG A CA 1
ATOM 4372 C C . ARG A 1 558 ? -28.474 -19.136 26.852 1.00 70.19 558 ARG A C 1
ATOM 4374 O O . ARG A 1 558 ? -28.524 -20.359 26.954 1.00 70.19 558 ARG A O 1
ATOM 4381 N N . ARG A 1 559 ? -27.530 -18.412 27.468 1.00 65.06 559 ARG A N 1
ATOM 4382 C CA . ARG A 1 559 ? -26.496 -18.936 28.391 1.00 65.06 559 ARG A CA 1
ATOM 4383 C C . ARG A 1 559 ? -26.351 -18.005 29.595 1.00 65.06 559 ARG A C 1
ATOM 4385 O O . ARG A 1 559 ? -26.240 -16.804 29.386 1.00 65.06 559 ARG A O 1
ATOM 4392 N N . GLU A 1 560 ? -26.292 -18.556 30.807 1.00 62.81 560 GLU A N 1
ATOM 4393 C CA . GLU A 1 560 ? -26.242 -17.776 32.060 1.00 62.81 560 GLU A CA 1
ATOM 4394 C C . GLU A 1 560 ? -24.811 -17.553 32.596 1.00 62.81 560 GLU A C 1
ATOM 4396 O O . GLU A 1 560 ? -24.544 -16.526 33.211 1.00 62.81 560 GLU A O 1
ATOM 4401 N N . ASP A 1 561 ? -23.852 -18.437 32.293 1.00 63.12 561 ASP A N 1
ATOM 4402 C CA . ASP A 1 561 ? -22.568 -18.483 33.023 1.00 63.12 561 ASP A CA 1
ATOM 4403 C C . ASP A 1 561 ? -21.549 -17.382 32.656 1.00 63.12 561 ASP A C 1
ATOM 4405 O O . ASP A 1 561 ? -20.505 -17.248 33.300 1.00 63.12 561 ASP A O 1
ATOM 4409 N N . SER A 1 562 ? -21.767 -16.610 31.586 1.00 78.50 562 SER A N 1
ATOM 4410 C CA . SER A 1 562 ? -20.852 -15.537 31.155 1.00 78.50 562 SER A CA 1
ATOM 4411 C C . SER A 1 562 ? -21.566 -14.485 30.318 1.00 78.50 562 SER A C 1
ATOM 4413 O O . SER A 1 562 ? -21.580 -14.556 29.087 1.00 78.50 562 SER A O 1
ATOM 4415 N N . LEU A 1 563 ? -22.152 -13.509 31.005 1.00 89.19 563 LEU A N 1
ATOM 4416 C CA . LEU A 1 563 ? -22.867 -12.399 30.392 1.00 89.19 563 LEU A CA 1
ATOM 4417 C C . LEU A 1 563 ? -22.074 -11.099 30.491 1.00 89.19 563 LEU A C 1
ATOM 4419 O O . LEU A 1 563 ? -21.268 -10.886 31.400 1.00 89.19 563 LEU A O 1
ATOM 4423 N N . PHE A 1 564 ? -22.309 -10.233 29.515 1.00 89.88 564 PHE A N 1
ATOM 4424 C CA . PHE A 1 564 ? -21.647 -8.948 29.375 1.00 89.88 564 PHE A CA 1
ATOM 4425 C C . PHE A 1 564 ? -22.661 -7.879 28.977 1.00 89.88 564 PHE A C 1
ATOM 4427 O O . PHE A 1 564 ? -23.530 -8.120 28.136 1.00 89.88 564 PHE A O 1
ATOM 4434 N N . LEU A 1 565 ? -22.532 -6.693 29.562 1.00 90.19 565 LEU A N 1
ATOM 4435 C CA . LEU A 1 565 ? -23.307 -5.513 29.214 1.00 90.19 565 LEU A CA 1
ATOM 4436 C C . LEU A 1 565 ? -22.504 -4.655 28.231 1.00 90.19 565 LEU A C 1
ATOM 4438 O O . LEU A 1 565 ? -21.359 -4.287 28.503 1.00 90.19 565 LEU A O 1
ATOM 4442 N N . ARG A 1 566 ? -23.107 -4.356 27.078 1.00 87.81 566 ARG A N 1
ATOM 4443 C CA . ARG A 1 566 ? -22.469 -3.669 25.944 1.00 87.81 566 ARG A CA 1
ATOM 4444 C C . ARG A 1 566 ? -23.295 -2.475 25.488 1.00 87.81 566 ARG A C 1
ATOM 4446 O O . ARG A 1 566 ? -24.527 -2.525 25.555 1.00 87.81 566 ARG A O 1
ATOM 4453 N N . LYS A 1 567 ? -22.645 -1.424 24.988 1.00 84.00 567 LYS A N 1
ATOM 4454 C CA . LYS A 1 567 ? -23.340 -0.261 24.417 1.00 84.00 567 LYS A CA 1
ATOM 4455 C C . LYS A 1 567 ? -23.694 -0.534 22.955 1.00 84.00 567 LYS A C 1
ATOM 4457 O O . LYS A 1 567 ? -22.993 -1.246 22.231 1.00 84.00 567 LYS A O 1
ATOM 4462 N N . LYS A 1 568 ? -24.798 0.036 22.472 1.00 72.62 568 LYS A N 1
ATOM 4463 C CA . LYS A 1 568 ? -25.124 0.014 21.040 1.00 72.62 568 LYS A CA 1
ATOM 4464 C C . LYS A 1 568 ? -24.045 0.778 20.263 1.00 72.62 568 LYS A C 1
ATOM 4466 O O . LYS A 1 568 ? -23.809 1.950 20.525 1.00 72.62 568 LYS A O 1
ATOM 4471 N N . GLY A 1 569 ? -23.418 0.106 19.296 1.00 65.75 569 GLY A N 1
ATOM 4472 C CA . GLY A 1 569 ? -22.349 0.670 18.459 1.00 65.75 569 GLY A CA 1
ATOM 4473 C C . GLY A 1 569 ? -20.980 0.004 18.633 1.00 65.75 569 GLY A C 1
ATOM 4474 O O . GLY A 1 569 ? -20.151 0.131 17.734 1.00 65.75 569 GLY A O 1
ATOM 4475 N N . ASP A 1 570 ? -20.764 -0.787 19.693 1.00 67.62 570 ASP A N 1
ATOM 4476 C CA . ASP A 1 570 ? -19.469 -1.442 19.974 1.00 67.62 570 ASP A CA 1
ATOM 4477 C C . ASP A 1 570 ? -18.967 -2.324 18.810 1.00 67.62 570 ASP A C 1
ATOM 4479 O O . ASP A 1 570 ? -17.773 -2.357 18.509 1.00 67.62 570 ASP A O 1
ATOM 4483 N N . HIS A 1 571 ? -19.884 -2.979 18.087 1.00 63.94 571 HIS A N 1
ATOM 4484 C CA . HIS A 1 571 ? -19.579 -3.785 16.892 1.00 63.94 571 HIS A CA 1
ATOM 4485 C C . HIS A 1 571 ? -18.934 -2.963 15.752 1.00 63.94 571 HIS A C 1
ATOM 4487 O O . HIS A 1 571 ? -18.147 -3.492 14.961 1.00 63.94 571 HIS A O 1
ATOM 4493 N N . GLY A 1 572 ? -19.229 -1.660 15.663 1.00 65.88 572 GLY A N 1
ATOM 4494 C CA . GLY A 1 572 ? -18.609 -0.748 14.697 1.00 65.88 572 GLY A CA 1
ATOM 4495 C C . GLY A 1 572 ? -17.142 -0.461 15.026 1.00 65.88 572 GLY A C 1
ATOM 4496 O O . GLY A 1 572 ? -16.293 -0.473 14.130 1.00 65.88 572 GLY A O 1
ATOM 4497 N N . THR A 1 573 ? -16.830 -0.287 16.312 1.00 73.31 573 THR A N 1
ATOM 4498 C CA . THR A 1 573 ? -15.460 -0.109 16.819 1.00 73.31 573 THR A CA 1
ATOM 4499 C C . THR A 1 573 ? -14.622 -1.368 16.605 1.00 73.31 573 THR A C 1
ATOM 4501 O O . THR A 1 573 ? -13.492 -1.284 16.131 1.00 73.31 573 THR A O 1
ATOM 4504 N N . GLU A 1 574 ? -15.185 -2.553 16.853 1.00 74.94 574 GLU A N 1
ATOM 4505 C CA . GLU A 1 574 ? -14.517 -3.828 16.553 1.00 74.94 574 GLU A CA 1
ATOM 4506 C C . GLU A 1 574 ? -14.191 -3.983 15.069 1.00 74.94 574 GLU A C 1
ATOM 4508 O O . GLU A 1 574 ? -13.074 -4.351 14.697 1.00 74.94 574 GLU A O 1
ATOM 4513 N N . SER A 1 575 ? -15.169 -3.674 14.215 1.00 76.56 575 SER A N 1
ATOM 4514 C CA . SER A 1 575 ? -14.977 -3.693 12.768 1.00 76.56 575 SER A CA 1
ATOM 4515 C C . SER A 1 575 ? -13.879 -2.710 12.367 1.00 76.56 575 SER A C 1
ATOM 4517 O O . SER A 1 575 ? -13.062 -3.026 11.515 1.00 76.56 575 SER A O 1
ATOM 4519 N N . LEU A 1 576 ? -13.797 -1.531 12.989 1.00 81.69 576 LEU A N 1
ATOM 4520 C CA . LEU A 1 576 ? -12.713 -0.577 12.750 1.00 81.69 576 LEU A CA 1
ATOM 4521 C C . LEU A 1 576 ? -11.334 -1.124 13.152 1.00 81.69 576 LEU A C 1
ATOM 4523 O O . LEU A 1 576 ? -10.413 -1.049 12.343 1.00 81.69 576 LEU A O 1
ATOM 4527 N N . ILE A 1 577 ? -11.190 -1.725 14.336 1.00 83.00 577 ILE A N 1
ATOM 4528 C CA . ILE A 1 577 ? -9.915 -2.313 14.785 1.00 83.00 577 ILE A CA 1
ATOM 4529 C C . ILE A 1 577 ? -9.456 -3.408 13.812 1.00 83.00 577 ILE A C 1
ATOM 4531 O O . ILE A 1 577 ? -8.328 -3.363 13.324 1.00 83.00 577 ILE A O 1
ATOM 4535 N N . LYS A 1 578 ? -10.346 -4.342 13.446 1.00 80.00 578 LYS A N 1
ATOM 4536 C CA . LYS A 1 578 ? -10.036 -5.415 12.481 1.00 80.00 578 LYS A CA 1
ATOM 4537 C C . LYS A 1 578 ? -9.614 -4.875 11.114 1.00 80.00 578 LYS A C 1
ATOM 4539 O O . LYS A 1 578 ? -8.739 -5.449 10.471 1.00 80.00 578 LYS A O 1
ATOM 4544 N N . ARG A 1 579 ? -10.237 -3.786 10.656 1.00 80.19 579 ARG A N 1
ATOM 4545 C CA . ARG A 1 579 ? -9.866 -3.100 9.410 1.00 80.19 579 ARG A CA 1
ATOM 4546 C C . ARG A 1 579 ? -8.463 -2.510 9.497 1.00 80.19 579 ARG A C 1
ATOM 4548 O O . ARG A 1 579 ? -7.596 -2.886 8.718 1.00 80.19 579 ARG A O 1
ATOM 4555 N N . ARG A 1 580 ? -8.187 -1.695 10.520 1.00 86.44 580 ARG A N 1
ATOM 4556 C CA . ARG A 1 580 ? -6.862 -1.082 10.698 1.00 86.44 580 ARG A CA 1
ATOM 4557 C C . ARG A 1 580 ? -5.742 -2.129 10.856 1.00 86.44 580 ARG A C 1
ATOM 4559 O O . ARG A 1 580 ? -4.638 -1.918 10.360 1.00 86.44 580 ARG A O 1
ATOM 4566 N N . LEU A 1 581 ? -6.011 -3.263 11.513 1.00 83.56 581 LEU A N 1
ATOM 4567 C CA . LEU A 1 581 ? -5.057 -4.376 11.606 1.00 83.56 581 LEU A CA 1
ATOM 4568 C C . LEU A 1 581 ? -4.763 -5.009 10.241 1.00 83.56 581 LEU A C 1
ATOM 4570 O O . LEU A 1 581 ? -3.605 -5.303 9.955 1.00 83.56 581 LEU A O 1
ATOM 4574 N N . ARG A 1 582 ? -5.768 -5.176 9.373 1.00 80.56 582 ARG A N 1
ATOM 4575 C CA . ARG A 1 582 ? -5.553 -5.661 8.000 1.00 80.56 582 ARG A CA 1
ATOM 4576 C C . ARG A 1 582 ? -4.719 -4.678 7.179 1.00 80.56 582 ARG A C 1
ATOM 4578 O O . ARG A 1 582 ? -3.743 -5.101 6.567 1.00 80.56 582 ARG A O 1
ATOM 4585 N N . THR A 1 583 ? -5.016 -3.379 7.262 1.00 82.25 583 THR A N 1
ATOM 4586 C CA . THR A 1 583 ? -4.245 -2.321 6.581 1.00 82.25 583 THR A CA 1
ATOM 4587 C C . THR A 1 583 ? -2.792 -2.230 7.068 1.00 82.25 583 THR A C 1
ATOM 4589 O O . THR A 1 583 ? -1.922 -1.788 6.325 1.00 82.25 583 THR A O 1
ATOM 4592 N N . SER A 1 584 ? -2.478 -2.682 8.290 1.00 82.44 584 SER A N 1
ATOM 4593 C CA . SER A 1 584 ? -1.103 -2.643 8.824 1.00 82.44 584 SER A CA 1
ATOM 4594 C C . SER A 1 584 ? -0.070 -3.394 7.974 1.00 82.44 584 SER A C 1
ATOM 4596 O O . SER A 1 584 ? 1.114 -3.065 8.027 1.00 82.44 584 SER A O 1
ATOM 4598 N N . ARG A 1 585 ? -0.513 -4.341 7.134 1.00 77.00 585 ARG A N 1
ATOM 4599 C CA . ARG A 1 585 ? 0.337 -5.074 6.181 1.00 77.00 585 ARG A CA 1
ATOM 4600 C C . ARG A 1 585 ? 1.068 -4.150 5.208 1.00 77.00 585 ARG A C 1
ATOM 4602 O O . ARG A 1 585 ? 2.210 -4.431 4.860 1.00 77.00 585 ARG A O 1
ATOM 4609 N N . VAL A 1 586 ? 0.468 -3.007 4.875 1.00 79.50 586 VAL A N 1
ATOM 4610 C CA . VAL A 1 586 ? 1.040 -2.025 3.947 1.00 79.50 586 VAL A CA 1
ATOM 4611 C C . VAL A 1 586 ? 2.376 -1.454 4.441 1.00 79.50 586 VAL A C 1
ATOM 4613 O O . VAL A 1 586 ? 3.222 -1.064 3.640 1.00 79.50 586 VAL A O 1
ATOM 4616 N N . ILE A 1 587 ? 2.623 -1.464 5.758 1.00 83.94 587 ILE A N 1
ATOM 4617 C CA . ILE A 1 587 ? 3.905 -1.038 6.344 1.00 83.94 587 ILE A CA 1
ATOM 4618 C C . ILE A 1 587 ? 5.067 -1.878 5.795 1.00 83.94 587 ILE A C 1
ATOM 4620 O O . ILE A 1 587 ? 6.135 -1.333 5.536 1.00 83.94 587 ILE A O 1
ATOM 4624 N N . GLY A 1 588 ? 4.857 -3.181 5.579 1.00 73.44 588 GLY A N 1
ATOM 4625 C CA . GLY A 1 588 ? 5.876 -4.073 5.015 1.00 73.44 588 GLY A CA 1
ATOM 4626 C C . GLY A 1 588 ? 6.095 -3.893 3.510 1.00 73.44 588 GLY A C 1
ATOM 4627 O O . GLY A 1 588 ? 7.123 -4.311 2.987 1.00 73.44 588 GLY A O 1
ATOM 4628 N N . GLU A 1 589 ? 5.147 -3.264 2.814 1.00 72.81 589 GLU A N 1
ATOM 4629 C CA . GLU A 1 589 ? 5.139 -3.128 1.354 1.00 72.81 589 GLU A CA 1
ATOM 4630 C C . GLU A 1 589 ? 5.646 -1.752 0.888 1.00 72.81 589 GLU A C 1
ATOM 4632 O O . GLU A 1 589 ? 6.137 -1.621 -0.232 1.00 72.81 589 GLU A O 1
ATOM 4637 N N . GLN A 1 590 ? 5.560 -0.720 1.739 1.00 78.06 590 GLN A N 1
ATOM 4638 C CA . GLN A 1 590 ? 5.826 0.676 1.370 1.00 78.06 590 GLN A CA 1
ATOM 4639 C C . GLN A 1 590 ? 6.939 1.318 2.215 1.00 78.06 590 GLN A C 1
ATOM 4641 O O . GLN A 1 590 ? 6.698 1.931 3.259 1.00 78.06 590 GLN A O 1
ATOM 4646 N N . ARG A 1 591 ? 8.187 1.240 1.734 1.00 76.75 591 ARG A N 1
ATOM 4647 C CA . ARG A 1 591 ? 9.368 1.828 2.407 1.00 76.75 591 ARG A CA 1
ATOM 4648 C C . ARG A 1 591 ? 9.298 3.347 2.572 1.00 76.75 591 ARG A C 1
ATOM 4650 O O . ARG A 1 591 ? 9.806 3.899 3.552 1.00 76.75 591 ARG A O 1
ATOM 4657 N N . ASP A 1 592 ? 8.681 4.044 1.627 1.00 78.19 592 ASP A N 1
ATOM 4658 C CA . ASP A 1 592 ? 8.517 5.495 1.673 1.00 78.19 592 ASP A CA 1
ATOM 4659 C C . ASP A 1 592 ? 7.571 5.917 2.811 1.00 78.19 592 ASP A C 1
ATOM 4661 O O . ASP A 1 592 ? 7.835 6.910 3.495 1.00 78.19 592 ASP A O 1
ATOM 4665 N N . LEU A 1 593 ? 6.517 5.131 3.063 1.00 86.31 593 LEU A N 1
ATOM 4666 C CA . LEU A 1 593 ? 5.595 5.324 4.180 1.00 86.31 593 LEU A CA 1
ATOM 4667 C C . LEU A 1 593 ? 6.292 5.054 5.518 1.00 86.31 593 LEU A C 1
ATOM 4669 O O . LEU A 1 593 ? 6.157 5.852 6.448 1.00 86.31 593 LEU A O 1
ATOM 4673 N N . VAL A 1 594 ? 7.100 3.989 5.602 1.00 88.31 594 VAL A N 1
ATOM 4674 C CA . VAL A 1 594 ? 7.943 3.710 6.780 1.00 88.31 594 VAL A CA 1
ATOM 4675 C C . VAL A 1 594 ? 8.852 4.902 7.070 1.00 88.31 594 VAL A C 1
ATOM 4677 O O . VAL A 1 594 ? 8.856 5.437 8.181 1.00 88.31 594 VAL A O 1
ATOM 4680 N N . THR A 1 595 ? 9.558 5.385 6.047 1.00 86.19 595 THR A N 1
ATOM 4681 C CA . THR A 1 595 ? 10.469 6.526 6.177 1.00 86.19 595 THR A CA 1
ATOM 4682 C C . THR A 1 595 ? 9.733 7.795 6.606 1.00 86.19 595 THR A C 1
ATOM 4684 O O . THR A 1 595 ? 10.249 8.542 7.434 1.00 86.19 595 THR A O 1
ATOM 4687 N N . MET A 1 596 ? 8.512 8.032 6.112 1.00 88.75 596 MET A N 1
ATOM 4688 C CA . MET A 1 596 ? 7.679 9.170 6.521 1.00 88.75 596 MET A CA 1
ATOM 4689 C C . MET A 1 596 ? 7.383 9.156 8.024 1.00 88.75 596 MET A C 1
ATOM 4691 O O . MET A 1 596 ? 7.487 10.197 8.679 1.00 88.75 596 MET A O 1
ATOM 4695 N N . PHE A 1 597 ? 7.023 7.994 8.576 1.00 90.00 597 PHE A N 1
ATOM 4696 C CA . PHE A 1 597 ? 6.779 7.864 10.009 1.00 90.00 597 PHE A CA 1
ATOM 4697 C C . PHE A 1 597 ? 8.071 7.956 10.818 1.00 90.00 597 PHE A C 1
ATOM 4699 O O . PHE A 1 597 ? 8.041 8.575 11.876 1.00 90.00 597 PHE A O 1
ATOM 4706 N N . VAL A 1 598 ? 9.194 7.407 10.343 1.00 88.25 598 VAL A N 1
ATOM 4707 C CA . VAL A 1 598 ? 10.479 7.400 11.069 1.00 88.25 598 VAL A CA 1
ATOM 4708 C C . VAL A 1 598 ? 11.186 8.759 11.023 1.00 88.25 598 VAL A C 1
ATOM 4710 O O . VAL A 1 598 ? 11.448 9.344 12.069 1.00 88.25 598 VAL A O 1
ATOM 4713 N N . ASP A 1 599 ? 11.494 9.282 9.836 1.00 85.44 599 ASP A N 1
ATOM 4714 C CA . ASP A 1 599 ? 12.026 10.635 9.628 1.00 85.44 599 ASP A CA 1
ATOM 4715 C C . ASP A 1 599 ? 11.753 11.092 8.179 1.00 85.44 599 ASP A C 1
ATOM 4717 O O . ASP A 1 599 ? 12.490 10.708 7.260 1.00 85.44 599 ASP A O 1
ATOM 4721 N N . PRO A 1 600 ? 10.758 11.972 7.946 1.00 81.81 600 PRO A N 1
ATOM 4722 C CA . PRO A 1 600 ? 10.374 12.379 6.597 1.00 81.81 600 PRO A CA 1
ATOM 4723 C C . PRO A 1 600 ? 11.491 13.127 5.860 1.00 81.81 600 PRO A C 1
ATOM 4725 O O . PRO A 1 600 ? 11.467 13.194 4.632 1.00 81.81 600 PRO A O 1
ATOM 4728 N N . ARG A 1 601 ? 12.497 13.669 6.567 1.00 78.69 601 ARG A N 1
ATOM 4729 C CA . ARG A 1 601 ? 13.609 14.400 5.944 1.00 78.69 601 ARG A CA 1
ATOM 4730 C C . ARG A 1 601 ? 14.564 13.508 5.164 1.00 78.69 601 ARG A C 1
ATOM 4732 O O . ARG A 1 601 ? 15.239 14.024 4.276 1.00 78.69 601 ARG A O 1
ATOM 4739 N N . ARG A 1 602 ? 14.620 12.207 5.473 1.00 78.56 602 ARG A N 1
ATOM 4740 C CA . ARG A 1 602 ? 15.478 11.245 4.758 1.00 78.56 602 ARG A CA 1
ATOM 4741 C C . ARG A 1 602 ? 15.113 11.142 3.275 1.00 78.56 602 ARG A C 1
ATOM 4743 O O . ARG A 1 602 ? 16.006 10.956 2.460 1.00 78.56 602 ARG A O 1
ATOM 4750 N N . ASN A 1 603 ? 13.842 11.379 2.941 1.00 74.06 603 ASN A N 1
ATOM 4751 C CA . ASN A 1 603 ? 13.323 11.262 1.579 1.00 74.06 603 ASN A CA 1
ATOM 4752 C C . ASN A 1 603 ? 12.896 12.602 0.960 1.00 74.06 603 ASN A C 1
ATOM 4754 O O . ASN A 1 603 ? 12.245 12.584 -0.080 1.00 74.06 603 ASN A O 1
ATOM 4758 N N . LEU A 1 604 ? 13.237 13.763 1.545 1.00 75.69 604 LEU A N 1
ATOM 4759 C CA . LEU A 1 604 ? 12.866 15.051 0.940 1.00 75.69 604 LEU A CA 1
ATOM 4760 C C . LEU A 1 604 ? 13.641 15.291 -0.360 1.00 75.69 604 LEU A C 1
ATOM 4762 O O . LEU A 1 604 ? 14.839 15.592 -0.347 1.00 75.69 604 LEU A O 1
ATOM 4766 N N . LYS A 1 605 ? 12.927 15.233 -1.480 1.00 69.69 605 LYS A N 1
ATOM 4767 C CA . LYS A 1 605 ? 13.438 15.495 -2.825 1.00 69.69 605 LYS A CA 1
ATOM 4768 C C . LYS A 1 605 ? 12.949 16.881 -3.291 1.00 69.69 605 LYS A C 1
ATOM 4770 O O . LYS A 1 605 ? 11.835 17.295 -2.954 1.00 69.69 605 LYS A O 1
ATOM 4775 N N . PRO A 1 606 ? 13.785 17.659 -4.005 1.00 65.19 606 PRO A N 1
ATOM 4776 C CA . PRO A 1 606 ? 13.324 18.884 -4.641 1.00 65.19 606 PRO A CA 1
ATOM 4777 C C . PRO A 1 606 ? 12.353 18.515 -5.762 1.00 65.19 606 PRO A C 1
ATOM 4779 O O . PRO A 1 606 ? 12.689 17.729 -6.642 1.00 65.19 606 PRO A O 1
ATOM 4782 N N . SER A 1 607 ? 11.161 19.094 -5.731 1.00 67.00 607 SER A N 1
ATOM 4783 C CA . SER A 1 607 ? 10.200 18.969 -6.820 1.00 67.00 607 SER A CA 1
ATOM 4784 C C . SER A 1 607 ? 10.555 19.959 -7.929 1.00 67.00 607 SER A C 1
ATOM 4786 O O . SER A 1 607 ? 10.854 21.127 -7.663 1.00 67.00 607 SER A O 1
ATOM 4788 N N . SER A 1 608 ? 10.530 19.482 -9.175 1.00 55.31 608 SER A N 1
ATOM 4789 C CA . SER A 1 608 ? 10.793 20.292 -10.369 1.00 55.31 608 SER A CA 1
ATOM 4790 C C . SER A 1 608 ? 9.523 20.929 -10.963 1.00 55.31 608 SER A C 1
ATOM 4792 O O . SER A 1 608 ? 9.586 21.564 -12.025 1.00 55.31 608 SER A O 1
ATOM 4794 N N . ASP A 1 609 ? 8.385 20.785 -10.267 1.00 63.78 609 ASP A N 1
ATOM 4795 C CA . ASP A 1 609 ? 7.100 21.382 -10.629 1.00 63.78 609 ASP A CA 1
ATOM 4796 C C . ASP A 1 609 ? 7.207 22.912 -10.643 1.00 63.78 609 ASP A C 1
ATOM 4798 O O . ASP A 1 609 ? 7.487 23.560 -9.629 1.00 63.78 609 ASP A O 1
ATOM 4802 N N . LEU A 1 610 ? 6.939 23.519 -11.800 1.00 64.81 610 LEU A N 1
ATOM 4803 C CA . LEU A 1 610 ? 6.898 24.972 -11.920 1.00 64.81 610 LEU A CA 1
ATOM 4804 C C . LEU A 1 610 ? 5.593 25.494 -11.314 1.00 64.81 610 LEU A C 1
ATOM 4806 O O . LEU A 1 610 ? 4.511 25.300 -11.865 1.00 64.81 610 LEU A O 1
ATOM 4810 N N . LEU A 1 611 ? 5.699 26.196 -10.186 1.00 76.88 611 LEU A N 1
ATOM 4811 C CA . LEU A 1 611 ? 4.572 26.935 -9.633 1.00 76.88 611 LEU A CA 1
ATOM 4812 C C . LEU A 1 611 ? 4.335 28.205 -10.461 1.00 76.88 611 LEU A C 1
ATOM 4814 O O . LEU A 1 611 ? 5.083 29.181 -10.353 1.00 76.88 611 LEU A O 1
ATOM 4818 N N . GLU A 1 612 ? 3.276 28.210 -11.269 1.00 76.94 612 GLU A N 1
ATOM 4819 C CA . GLU A 1 612 ? 2.870 29.401 -12.013 1.00 76.94 612 GLU A CA 1
ATOM 4820 C C . GLU A 1 612 ? 2.357 30.489 -11.057 1.00 76.94 612 GLU A C 1
ATOM 4822 O O . GLU A 1 612 ? 1.360 30.318 -10.350 1.00 76.94 612 GLU A O 1
ATOM 4827 N N . LYS A 1 613 ? 3.034 31.640 -11.029 1.00 80.62 613 LYS A N 1
ATOM 4828 C CA . LYS A 1 613 ? 2.659 32.784 -10.183 1.00 80.62 613 LYS A CA 1
ATOM 4829 C C . LYS A 1 613 ? 1.598 33.649 -10.872 1.00 80.62 613 LYS A C 1
ATOM 4831 O O . LYS A 1 613 ? 1.857 34.797 -11.224 1.00 80.62 613 LYS A O 1
ATOM 4836 N N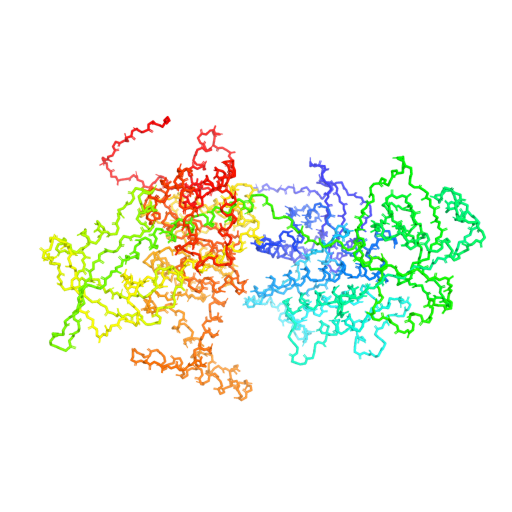 . ASP A 1 614 ? 0.427 33.059 -11.092 1.00 77.00 614 ASP A N 1
ATOM 4837 C CA . ASP A 1 614 ? -0.756 33.698 -11.679 1.00 77.00 614 ASP A CA 1
ATOM 4838 C C . ASP A 1 614 ? -1.368 34.792 -10.765 1.00 77.00 614 ASP A C 1
ATOM 4840 O O . ASP A 1 614 ? -0.928 35.030 -9.637 1.00 77.00 614 ASP A O 1
ATOM 4844 N N . GLY A 1 615 ? -2.421 35.471 -11.239 1.00 70.06 615 GLY A N 1
ATOM 4845 C CA . GLY A 1 615 ? -3.117 36.507 -10.461 1.00 70.06 615 GLY A CA 1
ATOM 4846 C C . GLY A 1 615 ? -3.665 36.005 -9.115 1.00 70.06 615 GLY A C 1
ATOM 4847 O O . GLY A 1 615 ? -3.668 36.743 -8.129 1.00 70.06 615 GLY A O 1
ATOM 4848 N N . HIS A 1 616 ? -4.042 34.727 -9.026 1.00 72.69 616 HIS A N 1
ATOM 4849 C CA . HIS A 1 616 ? -4.527 34.117 -7.787 1.00 72.69 616 HIS A CA 1
ATOM 4850 C C . HIS A 1 616 ? -3.410 33.859 -6.781 1.00 72.69 616 HIS A C 1
ATOM 4852 O O . HIS A 1 616 ? -3.622 34.033 -5.582 1.00 72.69 616 HIS A O 1
ATOM 4858 N N . PHE A 1 617 ? -2.200 33.539 -7.247 1.00 77.25 617 PHE A N 1
ATOM 4859 C CA . PHE A 1 617 ? -1.022 33.465 -6.390 1.00 77.25 617 PHE A CA 1
ATOM 4860 C C . PHE A 1 617 ? -0.778 34.807 -5.698 1.00 77.25 617 PHE A C 1
ATOM 4862 O O . PHE A 1 617 ? -0.501 34.848 -4.503 1.00 77.25 617 PHE A O 1
ATOM 4869 N N . THR A 1 618 ? -0.931 35.920 -6.420 1.00 74.75 618 THR A N 1
ATOM 4870 C CA . THR A 1 618 ? -0.757 37.264 -5.849 1.00 74.75 618 THR A CA 1
ATOM 4871 C C . THR A 1 618 ? -1.872 37.701 -4.895 1.00 74.75 618 THR A C 1
ATOM 4873 O O . THR A 1 618 ? -1.620 38.556 -4.049 1.00 74.75 618 THR A O 1
ATOM 4876 N N . GLU A 1 619 ? -3.068 37.110 -4.985 1.00 77.12 619 GLU A N 1
ATOM 4877 C CA . GLU A 1 619 ? -4.190 37.341 -4.058 1.00 77.12 619 GLU A CA 1
ATOM 4878 C C . GLU A 1 619 ? -4.044 36.582 -2.727 1.00 77.12 619 GLU A C 1
ATOM 4880 O O . GLU A 1 619 ? -4.759 36.871 -1.759 1.00 77.12 619 GLU A O 1
ATOM 4885 N N . LEU A 1 620 ? -3.153 35.588 -2.664 1.00 79.31 620 LEU A N 1
ATOM 4886 C CA . LEU A 1 620 ? -2.800 34.923 -1.417 1.00 79.31 620 LEU A CA 1
ATOM 4887 C C . LEU A 1 620 ? -1.940 35.854 -0.558 1.00 79.31 620 LEU A C 1
ATOM 4889 O O . LEU A 1 620 ? -1.050 36.561 -1.032 1.00 79.31 620 LEU A O 1
ATOM 4893 N N . ASP A 1 621 ? -2.184 35.824 0.745 1.00 80.94 621 ASP A N 1
ATOM 4894 C CA . ASP A 1 621 ? -1.332 36.511 1.706 1.00 80.94 621 ASP A CA 1
ATOM 4895 C C . ASP A 1 621 ? 0.112 35.943 1.685 1.00 80.94 621 ASP A C 1
ATOM 4897 O O . ASP A 1 621 ? 0.348 34.835 1.188 1.00 80.94 621 ASP A O 1
ATOM 4901 N N . PRO A 1 622 ? 1.108 36.683 2.211 1.00 79.31 622 PRO A N 1
ATOM 4902 C CA . PRO A 1 622 ? 2.510 36.259 2.202 1.00 79.31 622 PRO A CA 1
ATOM 4903 C C . PRO A 1 622 ? 2.762 34.856 2.774 1.00 79.31 622 PRO A C 1
ATOM 4905 O O . PRO A 1 622 ? 3.485 34.084 2.150 1.00 79.31 622 PRO A O 1
ATOM 4908 N N . ALA A 1 623 ? 2.128 34.499 3.893 1.00 75.06 623 ALA A N 1
ATOM 4909 C CA . ALA A 1 623 ? 2.347 33.212 4.552 1.00 75.06 623 ALA A CA 1
ATOM 4910 C C . ALA A 1 623 ? 1.799 32.037 3.724 1.00 75.06 623 ALA A C 1
ATOM 4912 O O . ALA A 1 623 ? 2.440 30.991 3.627 1.00 75.06 623 ALA A O 1
ATOM 4913 N N . LYS A 1 624 ? 0.637 32.201 3.075 1.00 80.12 624 LYS A N 1
ATOM 4914 C CA . LYS A 1 624 ? 0.098 31.187 2.152 1.00 80.12 624 LYS A CA 1
ATOM 4915 C C . LYS A 1 624 ? 0.931 31.048 0.888 1.00 80.12 624 LYS A C 1
ATOM 4917 O O . LYS A 1 624 ? 1.050 29.935 0.389 1.00 80.12 624 LYS A O 1
ATOM 4922 N N . ARG A 1 625 ? 1.501 32.143 0.376 1.00 83.94 625 ARG A N 1
ATOM 4923 C CA . ARG A 1 625 ? 2.408 32.096 -0.780 1.00 83.94 625 ARG A CA 1
ATOM 4924 C C . ARG A 1 625 ? 3.668 31.303 -0.461 1.00 83.94 625 ARG A C 1
ATOM 4926 O O . ARG A 1 625 ? 4.009 30.413 -1.226 1.00 83.94 625 ARG A O 1
ATOM 4933 N N . GLU A 1 626 ? 4.292 31.567 0.685 1.00 81.25 626 GLU A N 1
ATOM 4934 C CA . GLU A 1 626 ? 5.474 30.825 1.137 1.00 81.25 626 GLU A CA 1
ATOM 4935 C C . GLU A 1 626 ? 5.155 29.342 1.378 1.00 81.25 626 GLU A C 1
ATOM 4937 O O . GLU A 1 626 ? 5.893 28.466 0.929 1.00 81.25 626 GLU A O 1
ATOM 4942 N N . ALA A 1 627 ? 4.022 29.042 2.024 1.00 82.62 627 ALA A N 1
ATOM 4943 C CA . ALA A 1 627 ? 3.582 27.664 2.233 1.00 82.62 627 ALA A CA 1
ATOM 4944 C C . ALA A 1 627 ? 3.327 26.932 0.906 1.00 82.62 627 ALA A C 1
ATOM 4946 O O . ALA A 1 627 ? 3.743 25.786 0.756 1.00 82.62 627 ALA A O 1
ATOM 4947 N N . LEU A 1 628 ? 2.680 27.593 -0.060 1.00 85.81 628 LEU A N 1
ATOM 4948 C CA . LEU A 1 628 ? 2.427 27.036 -1.386 1.00 85.81 628 LEU A CA 1
ATOM 4949 C C . LEU A 1 628 ? 3.732 26.812 -2.163 1.00 85.81 628 LEU A C 1
ATOM 4951 O O . LEU A 1 628 ? 3.895 25.753 -2.756 1.00 85.81 628 LEU A O 1
ATOM 4955 N N . GLU A 1 629 ? 4.673 27.759 -2.130 1.00 84.38 629 GLU A N 1
ATOM 4956 C CA . GLU A 1 629 ? 5.994 27.627 -2.764 1.00 84.38 629 GLU A CA 1
ATOM 4957 C C . GLU A 1 629 ? 6.806 26.468 -2.169 1.00 84.38 629 GLU A C 1
ATOM 4959 O O . GLU A 1 629 ? 7.356 25.653 -2.913 1.00 84.38 629 GLU A O 1
ATOM 4964 N N . ALA A 1 630 ? 6.852 26.348 -0.840 1.00 81.31 630 ALA A N 1
ATOM 4965 C CA . ALA A 1 630 ? 7.551 25.258 -0.159 1.00 81.31 630 ALA A CA 1
ATOM 4966 C C . ALA A 1 630 ? 6.943 23.888 -0.504 1.00 81.31 630 ALA A C 1
ATOM 4968 O O . ALA A 1 630 ? 7.669 22.943 -0.811 1.00 81.31 630 ALA A O 1
ATOM 4969 N N . LEU A 1 631 ? 5.612 23.810 -0.524 1.00 83.56 631 LEU A N 1
ATOM 4970 C CA . LEU A 1 631 ? 4.850 22.606 -0.847 1.00 83.56 631 LEU A CA 1
ATOM 4971 C C . LEU A 1 631 ? 4.971 22.190 -2.322 1.00 83.56 631 LEU A C 1
ATOM 4973 O O . LEU A 1 631 ? 4.987 21.000 -2.632 1.00 83.56 631 LEU A O 1
ATOM 4977 N N . TRP A 1 632 ? 5.074 23.151 -3.244 1.00 82.94 632 TRP A N 1
ATOM 4978 C CA . TRP A 1 632 ? 5.284 22.854 -4.666 1.00 82.94 632 TRP A CA 1
ATOM 4979 C C . TRP A 1 632 ? 6.716 22.406 -4.967 1.00 82.94 632 TRP A C 1
ATOM 4981 O O . TRP A 1 632 ? 6.921 21.614 -5.882 1.00 82.94 632 TRP A O 1
ATOM 4991 N N . SER A 1 633 ? 7.690 22.889 -4.187 1.00 76.12 633 SER A N 1
ATOM 4992 C CA . SER A 1 633 ? 9.126 22.635 -4.379 1.00 76.12 633 SER A CA 1
ATOM 4993 C C . SER A 1 633 ? 9.678 21.453 -3.576 1.00 76.12 633 SER A C 1
ATOM 4995 O O . SER A 1 633 ? 10.850 21.110 -3.741 1.00 76.12 633 SER A O 1
ATOM 4997 N N . THR A 1 634 ? 8.859 20.800 -2.747 1.00 75.88 634 THR A N 1
ATOM 4998 C CA . THR A 1 634 ? 9.292 19.703 -1.870 1.00 75.88 634 THR A CA 1
ATOM 4999 C C . THR A 1 634 ? 8.353 18.500 -1.986 1.00 75.88 634 THR A C 1
ATOM 5001 O O . THR A 1 634 ? 7.138 18.637 -1.861 1.00 75.88 634 THR A O 1
ATOM 5004 N N . SER A 1 635 ? 8.912 17.312 -2.209 1.00 75.12 635 SER A N 1
ATOM 5005 C CA . SER A 1 635 ? 8.222 16.013 -2.194 1.00 75.12 635 SER A CA 1
ATOM 5006 C C . SER A 1 635 ? 9.002 15.031 -1.303 1.00 75.12 635 SER A C 1
ATOM 5008 O O . SER A 1 635 ? 10.154 15.315 -0.974 1.00 75.12 635 SER A O 1
ATOM 5010 N N . PRO A 1 636 ? 8.444 13.888 -0.863 1.00 7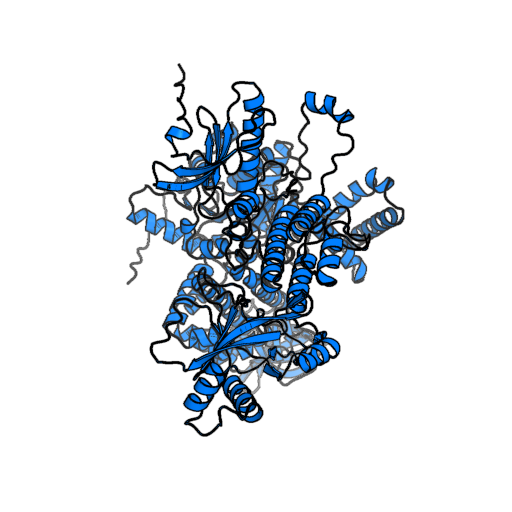7.44 636 PRO A N 1
ATOM 5011 C CA . PRO A 1 636 ? 7.059 13.436 -0.990 1.00 77.44 636 PRO A CA 1
ATOM 5012 C C . PRO A 1 636 ? 6.095 14.035 0.045 1.00 77.44 636 PRO A C 1
ATOM 5014 O O . PRO A 1 636 ? 4.901 14.122 -0.222 1.00 77.44 636 PRO A O 1
ATOM 5017 N N . THR A 1 637 ? 6.577 14.426 1.230 1.00 87.12 637 THR A N 1
ATOM 5018 C CA . THR A 1 637 ? 5.715 14.796 2.368 1.00 87.12 637 THR A CA 1
ATOM 5019 C C . THR A 1 637 ? 5.930 16.237 2.810 1.00 87.12 637 THR A C 1
ATOM 5021 O O . THR A 1 637 ? 7.066 16.641 3.056 1.00 87.12 637 THR A O 1
ATOM 5024 N N . HIS A 1 638 ? 4.836 16.984 2.983 1.00 88.81 638 HIS A N 1
ATOM 5025 C CA . HIS A 1 638 ? 4.857 18.353 3.507 1.00 88.81 638 HIS A CA 1
ATOM 5026 C C . HIS A 1 638 ? 3.793 18.563 4.590 1.00 88.81 638 HIS A C 1
ATOM 5028 O O . HIS A 1 638 ? 2.696 18.004 4.523 1.00 88.81 638 HIS A O 1
ATOM 5034 N N . LEU A 1 639 ? 4.105 19.383 5.594 1.00 90.50 639 LEU A N 1
ATOM 5035 C CA . LEU A 1 639 ? 3.210 19.699 6.706 1.00 90.50 639 LEU A CA 1
ATOM 5036 C C . LEU A 1 639 ? 2.896 21.198 6.725 1.00 90.50 639 LEU A C 1
ATOM 5038 O O . LEU A 1 639 ? 3.792 22.041 6.744 1.00 90.50 639 LEU A O 1
ATOM 5042 N N . VAL A 1 640 ? 1.615 21.547 6.787 1.00 89.81 640 VAL A N 1
ATOM 5043 C CA . VAL A 1 640 ? 1.139 22.924 6.946 1.00 89.81 640 VAL A CA 1
ATOM 5044 C C . VAL A 1 640 ? 0.544 23.084 8.339 1.00 89.81 640 VAL A C 1
ATOM 5046 O O . VAL A 1 640 ? -0.481 22.487 8.678 1.00 89.81 640 VAL A O 1
ATOM 5049 N N . VAL A 1 641 ? 1.190 23.927 9.146 1.00 87.25 641 VAL A N 1
ATOM 5050 C CA . VAL A 1 641 ? 0.818 24.180 10.540 1.00 87.25 641 VAL A CA 1
ATOM 5051 C C . VAL A 1 641 ? 0.232 25.579 10.665 1.00 87.25 641 VAL A C 1
ATOM 5053 O O . VAL A 1 641 ? 0.885 26.573 10.336 1.00 87.25 641 VAL A O 1
ATOM 5056 N N . GLY A 1 642 ? -0.986 25.689 11.194 1.00 82.94 642 GLY A N 1
ATOM 5057 C CA . GLY A 1 642 ? -1.565 27.001 11.480 1.00 82.94 642 GLY A CA 1
ATOM 5058 C C . GLY A 1 642 ? -2.797 26.968 12.386 1.00 82.94 642 GLY A C 1
ATOM 5059 O O . GLY A 1 642 ? -3.522 25.975 12.355 1.00 82.94 642 GLY A O 1
ATOM 5060 N N . PRO A 1 643 ? -3.083 28.055 13.134 1.00 73.94 643 PRO A N 1
ATOM 5061 C CA . PRO A 1 643 ? -4.247 28.161 14.018 1.00 73.94 643 PRO A CA 1
ATOM 5062 C C . PRO A 1 643 ? -5.605 28.000 13.305 1.00 73.94 643 PRO A C 1
ATOM 5064 O O . PRO A 1 643 ? -5.675 27.955 12.068 1.00 73.94 643 PRO A O 1
ATOM 5067 N N . PRO A 1 644 ? -6.731 27.880 14.035 1.00 69.75 644 PRO A N 1
ATOM 5068 C CA . PRO A 1 644 ? -8.043 27.845 13.402 1.00 69.75 644 PRO A CA 1
ATOM 5069 C C . PRO A 1 644 ? -8.353 29.218 12.780 1.00 69.75 644 PRO A C 1
ATOM 5071 O O . PRO A 1 644 ? -7.942 30.253 13.295 1.00 69.75 644 PRO A O 1
ATOM 5074 N N . GLY A 1 645 ? -9.044 29.236 11.636 1.00 65.94 645 GLY A N 1
ATOM 5075 C CA . GLY A 1 645 ? -9.442 30.482 10.961 1.00 65.94 645 GLY A CA 1
ATOM 5076 C C . GLY A 1 645 ? -8.393 31.141 10.049 1.00 65.94 645 GLY A C 1
ATOM 5077 O O . GLY A 1 645 ? -8.738 32.063 9.320 1.00 65.94 645 GLY A O 1
ATOM 5078 N N . VAL A 1 646 ? -7.152 30.641 9.975 1.00 66.25 646 VAL A N 1
ATOM 5079 C CA . VAL A 1 646 ? -6.076 31.238 9.139 1.00 66.25 646 VAL A CA 1
ATOM 5080 C C . VAL A 1 646 ? -6.179 30.935 7.634 1.00 66.25 646 VAL A C 1
ATOM 5082 O O . VAL A 1 646 ? -5.284 31.248 6.851 1.00 66.25 646 VAL A O 1
ATOM 5085 N N . GLY A 1 647 ? -7.280 30.324 7.189 1.00 72.38 647 GLY A N 1
ATOM 5086 C CA . GLY A 1 647 ? -7.541 30.046 5.774 1.00 72.38 647 GLY A CA 1
ATOM 5087 C C . GLY A 1 647 ? -6.805 28.830 5.197 1.00 72.38 647 GLY A C 1
ATOM 5088 O O . GLY A 1 647 ? -6.536 28.820 3.999 1.00 72.38 647 GLY A O 1
ATOM 5089 N N . LYS A 1 648 ? -6.502 27.805 6.008 1.00 83.31 648 LYS A N 1
ATOM 5090 C CA . LYS A 1 648 ? -5.905 26.529 5.553 1.00 83.31 648 LYS A CA 1
ATOM 5091 C C . LYS A 1 648 ? -6.749 25.845 4.469 1.00 83.31 648 LYS A C 1
ATOM 5093 O O . LYS A 1 648 ? -6.236 25.498 3.416 1.00 83.31 648 LYS A O 1
ATOM 5098 N N . THR A 1 649 ? -8.069 25.813 4.648 1.00 83.38 649 THR A N 1
ATOM 5099 C CA . THR A 1 649 ? -9.005 25.299 3.636 1.00 83.38 649 THR A CA 1
ATOM 5100 C C . THR A 1 649 ? -8.922 26.056 2.303 1.00 83.38 649 THR A C 1
ATOM 5102 O O . THR A 1 649 ? -9.042 25.450 1.245 1.00 83.38 649 THR A O 1
ATOM 5105 N N . LYS A 1 650 ? -8.657 27.375 2.324 1.00 82.81 650 LYS A N 1
ATOM 5106 C CA . LYS A 1 650 ? -8.457 28.163 1.094 1.00 82.81 650 LYS A CA 1
ATOM 5107 C C . LYS A 1 650 ? -7.185 27.734 0.355 1.00 82.81 650 LYS A C 1
ATOM 5109 O O . LYS A 1 650 ? -7.181 27.730 -0.869 1.00 82.81 650 LYS A O 1
ATOM 5114 N N . LEU A 1 651 ? -6.131 27.369 1.092 1.00 86.38 651 LEU A N 1
ATOM 5115 C CA . LEU A 1 651 ? -4.910 26.812 0.509 1.00 86.38 651 LEU A CA 1
ATOM 5116 C C . LEU A 1 651 ? -5.196 25.458 -0.160 1.00 86.38 651 LEU A C 1
ATOM 5118 O O . LEU A 1 651 ? -4.791 25.272 -1.300 1.00 86.38 651 LEU A O 1
ATOM 5122 N N . VAL A 1 652 ? -5.959 24.565 0.485 1.00 89.81 652 VAL A N 1
ATOM 5123 C CA . VAL A 1 652 ? -6.353 23.260 -0.095 1.00 89.81 652 VAL A CA 1
ATOM 5124 C C . VAL A 1 652 ? -7.096 23.421 -1.418 1.00 89.81 652 VAL A C 1
ATOM 5126 O O . VAL A 1 652 ? -6.691 22.837 -2.419 1.00 89.81 652 VAL A O 1
ATOM 5129 N N . SER A 1 653 ? -8.151 24.240 -1.457 1.00 88.44 653 SER A N 1
ATOM 5130 C CA . SER A 1 653 ? -8.923 24.432 -2.693 1.00 88.44 653 SER A CA 1
ATOM 5131 C C . SER A 1 653 ? -8.086 25.055 -3.819 1.00 88.44 653 SER A C 1
ATOM 5133 O O . SER A 1 653 ? -8.326 24.769 -4.989 1.00 88.44 653 SER A O 1
ATOM 5135 N N . GLU A 1 654 ? -7.084 25.874 -3.484 1.00 85.69 654 GLU A N 1
ATOM 5136 C CA . GLU A 1 654 ? -6.161 26.449 -4.467 1.00 85.69 654 GLU A CA 1
ATOM 5137 C C . GLU A 1 654 ? -5.158 25.419 -5.008 1.00 85.69 654 GLU A C 1
ATOM 5139 O O . GLU A 1 654 ? -4.870 25.426 -6.205 1.00 85.69 654 GLU A O 1
ATOM 5144 N N . ILE A 1 655 ? -4.670 24.505 -4.161 1.00 89.00 655 ILE A N 1
ATOM 5145 C CA . ILE A 1 655 ? -3.838 23.366 -4.584 1.00 89.00 655 ILE A CA 1
ATOM 5146 C C . ILE A 1 655 ? -4.619 22.497 -5.576 1.00 89.00 655 ILE A C 1
ATOM 5148 O O . ILE A 1 655 ? -4.123 22.222 -6.668 1.00 89.00 655 ILE A O 1
ATOM 5152 N N . ILE A 1 656 ? -5.858 22.131 -5.226 1.00 90.62 656 ILE A N 1
ATOM 5153 C CA . ILE A 1 656 ? -6.737 21.304 -6.067 1.00 90.62 656 ILE A CA 1
ATOM 5154 C C . ILE A 1 656 ? -6.965 21.964 -7.430 1.00 90.62 656 ILE A C 1
ATOM 5156 O O . ILE A 1 656 ? -6.749 21.336 -8.465 1.00 90.62 656 ILE A O 1
ATOM 5160 N N . ARG A 1 657 ? -7.341 23.250 -7.442 1.00 88.19 657 ARG A N 1
ATOM 5161 C CA . ARG A 1 657 ? -7.556 24.009 -8.681 1.00 88.19 657 ARG A CA 1
ATOM 5162 C C . ARG A 1 657 ? -6.324 23.986 -9.580 1.00 88.19 657 ARG A C 1
ATOM 5164 O O . ARG A 1 657 ? -6.451 23.734 -10.772 1.00 88.19 657 ARG A O 1
ATOM 5171 N N . ARG A 1 658 ? -5.143 24.278 -9.026 1.00 86.56 658 ARG A N 1
ATOM 5172 C CA . ARG A 1 658 ? -3.887 24.327 -9.791 1.00 86.56 658 ARG A CA 1
ATOM 5173 C C . ARG A 1 658 ? -3.525 22.968 -10.364 1.00 86.56 658 ARG A C 1
ATOM 5175 O O . ARG A 1 658 ? -3.129 22.892 -11.522 1.00 86.56 658 ARG A O 1
ATOM 5182 N N . LYS A 1 659 ? -3.679 21.909 -9.567 1.00 84.38 659 LYS A N 1
ATOM 5183 C CA . LYS A 1 659 ? -3.370 20.552 -10.010 1.00 84.38 659 LYS A CA 1
ATOM 5184 C C . LYS A 1 659 ? -4.296 20.126 -11.150 1.00 84.38 659 LYS A C 1
ATOM 5186 O O . LYS A 1 659 ? -3.786 19.717 -12.180 1.00 84.38 659 LYS A O 1
ATOM 5191 N N . LEU A 1 660 ? -5.609 20.329 -11.022 1.00 83.81 660 LEU A N 1
ATOM 5192 C CA . LEU A 1 660 ? -6.576 19.976 -12.072 1.00 83.81 660 LEU A CA 1
ATOM 5193 C C . LEU A 1 660 ? -6.504 20.877 -13.315 1.00 83.81 660 LEU A C 1
ATOM 5195 O O . LEU A 1 660 ? -6.844 20.437 -14.407 1.00 83.81 660 LEU A O 1
ATOM 5199 N N . ALA A 1 661 ? -6.062 22.130 -13.173 1.00 79.56 661 ALA A N 1
ATOM 5200 C CA . ALA A 1 661 ? -5.843 23.015 -14.319 1.00 79.56 661 ALA A CA 1
ATOM 5201 C C . ALA A 1 661 ? -4.666 22.552 -15.192 1.00 79.56 661 ALA A C 1
ATOM 5203 O O . ALA A 1 661 ? -4.734 22.669 -16.413 1.00 79.56 661 ALA A O 1
ATOM 5204 N N . ASN A 1 662 ? -3.610 22.027 -14.566 1.00 73.88 662 ASN A N 1
ATOM 5205 C CA . ASN A 1 662 ? -2.433 21.519 -15.268 1.00 73.88 662 ASN A CA 1
ATOM 5206 C C . ASN A 1 662 ? -2.608 20.062 -15.715 1.00 73.88 662 ASN A C 1
ATOM 5208 O O . ASN A 1 662 ? -2.129 19.689 -16.778 1.00 73.88 662 ASN A O 1
ATOM 5212 N N . GLU A 1 663 ? -3.287 19.249 -14.906 1.00 74.31 663 GLU A N 1
ATOM 5213 C CA . GLU A 1 663 ? -3.482 17.814 -15.106 1.00 74.31 663 GLU A CA 1
ATOM 5214 C C . GLU A 1 663 ? -4.960 17.459 -14.846 1.00 74.31 663 GLU A C 1
ATOM 5216 O O . GLU A 1 663 ? -5.322 17.098 -13.724 1.00 74.31 663 GLU A O 1
ATOM 5221 N N . PRO A 1 664 ? -5.840 17.540 -15.863 1.00 75.19 664 PRO A N 1
ATOM 5222 C CA . PRO A 1 664 ? -7.278 17.296 -15.696 1.00 75.19 664 PRO A CA 1
ATOM 5223 C C . PRO A 1 664 ? -7.630 15.874 -15.239 1.00 75.19 664 PRO A C 1
ATOM 5225 O O . PRO A 1 664 ? -8.693 15.653 -14.667 1.00 75.19 664 PRO A O 1
ATOM 5228 N N . ALA A 1 665 ? -6.741 14.911 -15.492 1.00 72.81 665 ALA A N 1
ATOM 5229 C CA . ALA A 1 665 ? -6.883 13.523 -15.057 1.00 72.81 665 ALA A CA 1
ATOM 5230 C C . ALA A 1 665 ? -6.338 13.270 -13.639 1.00 72.81 665 ALA A C 1
ATOM 5232 O O . ALA A 1 665 ? -6.395 12.139 -13.169 1.00 72.81 665 ALA A O 1
ATOM 5233 N N . ALA A 1 666 ? -5.797 14.290 -12.959 1.00 79.94 666 ALA A N 1
ATOM 5234 C CA . ALA A 1 666 ? -5.232 14.102 -11.631 1.00 79.94 666 ALA A CA 1
ATOM 5235 C C . ALA A 1 666 ? -6.300 13.657 -10.622 1.00 79.94 666 ALA A C 1
ATOM 5237 O O . ALA A 1 666 ? -7.449 14.116 -10.641 1.00 79.94 666 ALA A O 1
ATOM 5238 N N . SER A 1 667 ? -5.867 12.786 -9.720 1.00 86.31 667 SER A N 1
ATOM 5239 C CA . SER A 1 667 ? -6.660 12.176 -8.661 1.00 86.31 667 SER A CA 1
ATOM 5240 C C . SER A 1 667 ? -6.135 12.629 -7.295 1.00 86.31 667 SER A C 1
ATOM 5242 O O . SER A 1 667 ? -4.937 12.584 -7.010 1.00 86.31 667 SER A O 1
ATOM 5244 N N . ILE A 1 668 ? -7.020 13.116 -6.428 1.00 92.94 668 ILE A N 1
ATOM 5245 C CA . ILE A 1 668 ? -6.672 13.657 -5.111 1.00 92.94 668 ILE A CA 1
ATOM 5246 C C . ILE A 1 668 ? -7.619 13.073 -4.065 1.00 92.94 668 ILE A C 1
ATOM 5248 O O . ILE A 1 668 ? -8.839 13.242 -4.144 1.00 92.94 668 ILE A O 1
ATOM 5252 N N . LEU A 1 669 ? -7.041 12.445 -3.043 1.00 95.44 669 LEU A N 1
ATOM 5253 C CA . LEU A 1 669 ? -7.749 12.014 -1.845 1.00 95.44 669 LEU A CA 1
ATOM 5254 C C . LEU A 1 669 ? -7.684 13.114 -0.786 1.00 95.44 669 LEU A C 1
ATOM 5256 O O . LEU A 1 669 ? -6.605 13.548 -0.383 1.00 95.44 669 LEU A O 1
ATOM 5260 N N . ILE A 1 670 ? -8.843 13.534 -0.293 1.00 96.31 670 ILE A N 1
ATOM 5261 C CA . ILE A 1 670 ? -8.988 14.430 0.848 1.00 96.31 670 ILE A CA 1
ATOM 5262 C C . ILE A 1 670 ? -9.582 13.621 1.996 1.00 96.31 670 ILE A C 1
ATOM 5264 O O . ILE A 1 670 ? -10.734 13.181 1.937 1.00 96.31 670 ILE A O 1
ATOM 5268 N N . SER A 1 671 ? -8.792 13.454 3.053 1.00 95.44 671 SER A N 1
ATOM 5269 C CA . SER A 1 671 ? -9.168 12.696 4.239 1.00 95.44 671 SER A CA 1
ATOM 5270 C C . SER A 1 671 ? -9.210 13.562 5.490 1.00 95.44 671 SER A C 1
ATOM 5272 O O . SER A 1 671 ? -8.403 14.473 5.664 1.00 95.44 671 SER A O 1
ATOM 5274 N N . SER A 1 672 ? -10.139 13.266 6.396 1.00 93.25 672 SER A N 1
ATOM 5275 C CA . SER A 1 672 ? -10.189 13.875 7.729 1.00 93.25 672 SER A CA 1
ATOM 5276 C C . SER A 1 672 ? -10.832 12.939 8.747 1.00 93.25 672 SER A C 1
ATOM 5278 O O . SER A 1 672 ? -11.562 12.015 8.394 1.00 93.25 672 SER A O 1
ATOM 5280 N N . GLN A 1 673 ? -10.613 13.210 10.031 1.00 88.06 673 GLN A N 1
ATOM 5281 C CA . GLN A 1 673 ? -11.296 12.512 11.120 1.00 88.06 673 GLN A CA 1
ATOM 5282 C C . GLN A 1 673 ? -12.752 12.992 11.298 1.00 88.06 673 GLN A C 1
ATOM 5284 O O . GLN A 1 673 ? -13.590 12.233 11.780 1.00 88.06 673 GLN A O 1
ATOM 5289 N N . SER A 1 674 ? -13.084 14.215 10.861 1.00 85.75 674 SER A N 1
ATOM 5290 C CA . SER A 1 674 ? -14.409 14.827 11.041 1.00 85.75 674 SER A CA 1
ATOM 5291 C C . SER A 1 674 ? -15.191 14.963 9.731 1.00 85.75 674 SER A C 1
ATOM 5293 O O . SER A 1 674 ? -14.716 15.567 8.765 1.00 85.75 674 SER A O 1
ATOM 5295 N N . HIS A 1 675 ? -16.449 14.501 9.721 1.00 84.88 675 HIS A N 1
ATOM 5296 C CA . HIS A 1 675 ? -17.373 14.731 8.601 1.00 84.88 675 HIS A CA 1
ATOM 5297 C C . HIS A 1 675 ? -17.596 16.227 8.330 1.00 84.88 675 HIS A C 1
ATOM 5299 O O . HIS A 1 675 ? -17.642 16.638 7.174 1.00 84.88 675 HIS A O 1
ATOM 5305 N N . GLN A 1 676 ? -17.665 17.058 9.376 1.00 85.06 676 GLN A N 1
ATOM 5306 C CA . GLN A 1 676 ? -17.882 18.500 9.222 1.00 85.06 676 GLN A CA 1
ATOM 5307 C C . GLN A 1 676 ? -16.694 19.196 8.548 1.00 85.06 676 GLN A C 1
ATOM 5309 O O . GLN A 1 676 ? -16.892 20.098 7.732 1.00 85.06 676 GLN A O 1
ATOM 5314 N N . ALA A 1 677 ? -15.467 18.774 8.873 1.00 85.88 677 ALA A N 1
ATOM 5315 C CA . ALA A 1 677 ? -14.262 19.305 8.246 1.00 85.88 677 ALA A CA 1
ATOM 5316 C C . ALA A 1 677 ? -14.239 18.969 6.747 1.00 85.88 677 ALA A C 1
ATOM 5318 O O . ALA A 1 677 ? -14.017 19.858 5.925 1.00 85.88 677 ALA A O 1
ATOM 5319 N N . LEU A 1 678 ? -14.567 17.724 6.383 1.00 88.62 678 LEU A N 1
ATOM 5320 C CA . LEU A 1 678 ? -14.666 17.297 4.983 1.00 88.62 678 LEU A CA 1
ATOM 5321 C C . LEU A 1 678 ? -15.708 18.097 4.209 1.00 88.62 678 LEU A C 1
ATOM 5323 O O . LEU A 1 678 ? -15.395 18.632 3.149 1.00 88.62 678 LEU A O 1
ATOM 5327 N N . ASP A 1 679 ? -16.916 18.240 4.752 1.00 87.88 679 ASP A N 1
ATOM 5328 C CA . ASP A 1 679 ? -17.999 18.960 4.078 1.00 87.88 679 ASP A CA 1
ATOM 5329 C C . ASP A 1 679 ? -17.660 20.452 3.900 1.00 87.88 679 ASP A C 1
ATOM 5331 O O . ASP A 1 679 ? -18.061 21.087 2.921 1.00 87.88 679 ASP A O 1
ATOM 5335 N N . HIS A 1 680 ? -16.883 21.030 4.820 1.00 88.25 680 HIS A N 1
ATOM 5336 C CA . HIS A 1 680 ? -16.373 22.392 4.685 1.00 88.25 680 HIS A CA 1
ATOM 5337 C C . HIS A 1 680 ? -15.352 22.524 3.541 1.00 88.25 680 HIS A C 1
ATOM 5339 O O . HIS A 1 680 ? -15.466 23.454 2.734 1.00 88.25 680 HIS A O 1
ATOM 5345 N N . VAL A 1 681 ? -14.389 21.599 3.436 1.00 89.94 681 VAL A N 1
ATOM 5346 C CA . VAL A 1 681 ? -13.398 21.584 2.340 1.00 89.94 681 VAL A CA 1
ATOM 5347 C C . VAL A 1 681 ? -14.074 21.304 0.996 1.00 89.94 681 VAL A C 1
ATOM 5349 O O . VAL A 1 681 ? -13.768 21.985 0.015 1.00 89.94 681 VAL A O 1
ATOM 5352 N N . LEU A 1 682 ? -15.036 20.380 0.953 1.00 90.94 682 LEU A N 1
ATOM 5353 C CA . LEU A 1 682 ? -15.827 20.057 -0.236 1.00 90.94 682 LEU A CA 1
ATOM 5354 C C . LEU A 1 682 ? -16.537 21.306 -0.775 1.00 90.94 682 LEU A C 1
ATOM 5356 O O . LEU A 1 682 ? -16.279 21.721 -1.901 1.00 90.94 682 LEU A O 1
ATOM 5360 N N . ARG A 1 683 ? -17.315 22.012 0.060 1.00 90.00 683 ARG A N 1
ATOM 5361 C CA . ARG A 1 683 ? -18.011 23.250 -0.352 1.00 90.00 683 ARG A CA 1
ATOM 5362 C C . ARG A 1 683 ? -17.058 24.366 -0.783 1.00 90.00 683 ARG A C 1
ATOM 5364 O O . ARG A 1 683 ? -17.411 25.214 -1.604 1.00 90.00 683 ARG A O 1
ATOM 5371 N N . ALA A 1 684 ? -15.872 24.463 -0.180 1.00 88.69 684 ALA A N 1
ATOM 5372 C CA . ALA A 1 684 ? -14.857 25.422 -0.616 1.00 88.69 684 ALA A CA 1
ATOM 5373 C C . ALA A 1 684 ? -14.316 25.068 -2.008 1.00 88.69 684 ALA A C 1
ATOM 5375 O O . ALA A 1 684 ? -14.193 25.954 -2.852 1.00 88.69 684 ALA A O 1
ATOM 5376 N N . THR A 1 685 ? -14.086 23.782 -2.253 1.00 90.56 685 THR A N 1
ATOM 5377 C CA . THR A 1 685 ? -13.580 23.248 -3.519 1.00 90.56 685 THR A CA 1
ATOM 5378 C C . THR A 1 685 ? -14.614 23.379 -4.635 1.00 90.56 685 THR A C 1
ATOM 5380 O O . THR A 1 685 ? -14.294 23.960 -5.667 1.00 90.56 685 THR A O 1
ATOM 5383 N N . ASP A 1 686 ? -15.873 23.003 -4.399 1.00 88.50 686 ASP A N 1
ATOM 5384 C CA . ASP A 1 686 ? -16.963 23.145 -5.378 1.00 88.50 686 ASP A CA 1
ATOM 5385 C C . ASP A 1 686 ? -17.137 24.592 -5.845 1.00 88.50 686 ASP A C 1
ATOM 5387 O O . ASP A 1 686 ? -17.334 24.863 -7.029 1.00 88.50 686 ASP A O 1
ATOM 5391 N N . ARG A 1 687 ? -17.034 25.562 -4.927 1.00 87.69 687 ARG A N 1
ATOM 5392 C CA . ARG A 1 687 ? -17.101 26.990 -5.281 1.00 87.69 687 ARG A CA 1
ATOM 5393 C C . ARG A 1 687 ? -15.960 27.409 -6.199 1.00 87.69 687 ARG A C 1
ATOM 5395 O O . ARG A 1 687 ? -16.169 28.246 -7.072 1.00 87.69 687 ARG A O 1
ATOM 5402 N N . VAL A 1 688 ? -14.767 26.860 -5.988 1.00 86.06 688 VAL A N 1
ATOM 5403 C CA . VAL A 1 688 ? -13.590 27.147 -6.811 1.00 86.06 688 VAL A CA 1
ATOM 5404 C C . VAL A 1 688 ? -13.737 26.487 -8.182 1.00 86.06 688 VAL A C 1
ATOM 5406 O O . VAL A 1 688 ? -13.652 27.193 -9.180 1.00 86.06 688 VAL A O 1
ATOM 5409 N N . LEU A 1 689 ? -14.051 25.193 -8.255 1.00 87.00 689 LEU A N 1
ATOM 5410 C CA . LEU A 1 689 ? -14.196 24.471 -9.527 1.00 87.00 689 LEU A CA 1
ATOM 5411 C C . LEU A 1 689 ? -15.296 25.069 -10.413 1.00 87.00 689 LEU A C 1
ATOM 5413 O O . LEU A 1 689 ? -15.045 25.370 -11.580 1.00 87.00 689 LEU A O 1
ATOM 5417 N N . ASN A 1 690 ? -16.474 25.355 -9.844 1.00 86.00 690 ASN A N 1
ATOM 5418 C CA . ASN A 1 690 ? -17.583 25.973 -10.578 1.00 86.00 690 ASN A CA 1
ATOM 5419 C C . ASN A 1 690 ? -17.239 27.373 -11.097 1.00 86.00 690 ASN A C 1
ATOM 5421 O O . ASN A 1 690 ? -17.643 27.745 -12.196 1.00 86.00 690 ASN A O 1
ATOM 5425 N N . LYS A 1 691 ? -16.478 28.159 -10.324 1.00 83.12 691 LYS A N 1
ATOM 5426 C CA . LYS A 1 691 ? -16.050 29.501 -10.740 1.00 83.12 691 LYS A CA 1
ATOM 5427 C C . LYS A 1 691 ? -15.143 29.458 -11.975 1.00 83.12 691 LYS A C 1
ATOM 5429 O O . LYS A 1 691 ? -15.195 30.388 -12.776 1.00 83.12 691 LYS A O 1
ATOM 5434 N N . TYR A 1 692 ? -14.322 28.418 -12.119 1.00 77.88 692 TYR A N 1
ATOM 5435 C CA . TYR A 1 692 ? -13.353 28.288 -13.215 1.00 77.88 692 TYR A CA 1
ATOM 5436 C C . TYR A 1 692 ? -13.796 27.329 -14.328 1.00 77.88 692 TYR A C 1
ATOM 5438 O O . TYR A 1 692 ? -13.091 27.207 -15.325 1.00 77.88 692 TYR A O 1
ATO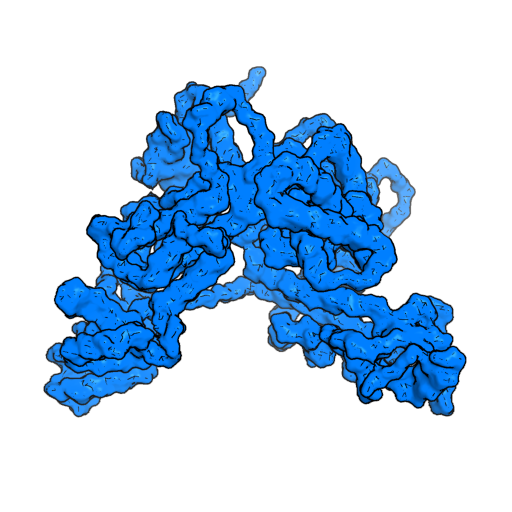M 5446 N N . GLY A 1 693 ? -14.960 26.687 -14.193 1.00 78.88 693 GLY A N 1
ATOM 5447 C CA . GLY A 1 693 ? -15.481 25.752 -15.191 1.00 78.88 693 GLY A CA 1
ATOM 5448 C C . GLY A 1 693 ? -14.627 24.491 -15.340 1.00 78.88 693 GLY A C 1
ATOM 5449 O O . GLY A 1 693 ? -14.528 23.952 -16.438 1.00 78.88 693 GLY A O 1
ATOM 5450 N N . THR A 1 694 ? -13.978 24.048 -14.261 1.00 78.69 694 THR A N 1
ATOM 5451 C CA . THR A 1 694 ? -13.196 22.807 -14.251 1.00 78.69 694 THR A CA 1
ATOM 5452 C C . THR A 1 694 ? -14.147 21.617 -14.163 1.00 78.69 694 THR A C 1
ATOM 5454 O O . THR A 1 694 ? -14.849 21.470 -13.164 1.00 78.69 694 THR A O 1
ATOM 5457 N N . ASP A 1 695 ? -14.172 20.784 -15.202 1.00 79.50 695 ASP A N 1
ATOM 5458 C CA . ASP A 1 695 ? -14.922 19.526 -15.209 1.00 79.50 695 ASP A CA 1
ATOM 5459 C C . ASP A 1 695 ? -14.127 18.472 -14.426 1.00 79.50 695 ASP A C 1
ATOM 5461 O O . ASP A 1 695 ? -13.000 18.148 -14.799 1.00 79.50 695 ASP A O 1
ATOM 5465 N N . ALA A 1 696 ? -14.669 18.010 -13.300 1.00 85.06 696 ALA A N 1
ATOM 5466 C CA . ALA A 1 696 ? -14.014 17.053 -12.414 1.00 85.06 696 ALA A CA 1
ATOM 5467 C C . ALA A 1 696 ? -15.049 16.141 -11.751 1.00 85.06 696 ALA A C 1
ATOM 5469 O O . ALA A 1 696 ? -16.111 16.591 -11.309 1.00 85.06 696 ALA A O 1
ATOM 5470 N N . ILE A 1 697 ? -14.714 14.859 -11.628 1.00 87.69 697 ILE A N 1
ATOM 5471 C CA . ILE A 1 697 ? -15.537 13.879 -10.923 1.00 87.69 697 ILE A CA 1
ATOM 5472 C C . ILE A 1 697 ? -15.265 14.014 -9.422 1.00 87.69 697 ILE A C 1
ATOM 5474 O O . ILE A 1 697 ? -14.197 13.641 -8.937 1.00 87.69 697 ILE A O 1
ATOM 5478 N N . VAL A 1 698 ? -16.235 14.563 -8.688 1.00 90.62 698 VAL A N 1
ATOM 5479 C CA . VAL A 1 698 ? -16.154 14.775 -7.236 1.00 90.62 698 VAL A CA 1
ATOM 5480 C C . VAL A 1 698 ? -17.049 13.779 -6.508 1.00 90.62 698 VAL A C 1
ATOM 5482 O O . VAL A 1 698 ? -18.250 13.709 -6.774 1.00 90.62 698 VAL A O 1
ATOM 5485 N N . VAL A 1 699 ? -16.467 13.027 -5.575 1.00 90.75 699 VAL A N 1
ATOM 5486 C CA . VAL A 1 699 ? -17.147 11.971 -4.820 1.00 90.75 699 VAL A CA 1
ATOM 5487 C C . VAL A 1 699 ? -16.915 12.146 -3.323 1.00 90.75 699 VAL A C 1
ATOM 5489 O O . VAL A 1 699 ? -15.800 12.386 -2.862 1.00 90.75 699 VAL A O 1
ATOM 5492 N N . ARG A 1 700 ? -17.983 11.985 -2.541 1.00 89.06 700 ARG A N 1
ATOM 5493 C CA . ARG A 1 700 ? -17.983 11.949 -1.078 1.00 89.06 700 ARG A CA 1
ATOM 5494 C C . ARG A 1 700 ? -18.398 10.554 -0.613 1.00 89.06 700 ARG A C 1
ATOM 5496 O O . ARG A 1 700 ? -19.512 10.117 -0.897 1.00 89.06 700 ARG A O 1
ATOM 5503 N N . SER A 1 701 ? -17.534 9.864 0.133 1.00 82.88 701 SER A N 1
ATOM 5504 C CA . SER A 1 701 ? -17.919 8.597 0.779 1.00 82.88 701 SER A CA 1
ATOM 5505 C C . SER A 1 701 ? -19.004 8.845 1.847 1.00 82.88 701 SER A C 1
ATOM 5507 O O . SER A 1 701 ? -18.958 9.883 2.517 1.00 82.88 701 SER A O 1
ATOM 5509 N N . PRO A 1 702 ? -19.955 7.918 2.051 1.00 69.56 702 PRO A N 1
ATOM 5510 C CA . PRO A 1 702 ? -21.090 8.103 2.952 1.00 69.56 702 PRO A CA 1
ATOM 5511 C C . PRO A 1 702 ? -20.678 8.279 4.422 1.00 69.56 702 PRO A C 1
ATOM 5513 O O . PRO A 1 702 ? -19.598 7.867 4.853 1.00 69.56 702 PRO A O 1
ATOM 5516 N N . GLY A 1 703 ? -21.560 8.921 5.196 1.00 61.69 703 GLY A N 1
ATOM 5517 C CA . GLY A 1 703 ? -21.414 9.078 6.643 1.00 61.69 703 GLY A CA 1
ATOM 5518 C C . GLY A 1 703 ? -21.572 7.773 7.428 1.00 61.69 703 GLY A C 1
ATOM 5519 O O . GLY A 1 703 ? -22.029 6.762 6.888 1.00 61.69 703 GLY A O 1
ATOM 5520 N N . ALA A 1 704 ? -21.257 7.804 8.729 1.00 50.09 704 ALA A N 1
ATOM 5521 C CA . ALA A 1 704 ? -21.684 6.744 9.645 1.00 50.09 704 ALA A CA 1
ATOM 5522 C C . ALA A 1 704 ? -23.211 6.540 9.542 1.00 50.09 704 ALA A C 1
ATOM 5524 O O . ALA A 1 704 ? -23.955 7.497 9.348 1.00 50.09 704 ALA A O 1
ATOM 5525 N N . GLU A 1 705 ? -23.662 5.284 9.606 1.00 50.12 705 GLU A N 1
ATOM 5526 C CA . GLU A 1 705 ? -25.062 4.867 9.376 1.00 50.12 705 GLU A CA 1
ATOM 5527 C C . GLU A 1 705 ? -25.600 5.085 7.948 1.00 50.12 705 GLU A C 1
ATOM 5529 O O . GLU A 1 705 ? -26.793 4.932 7.699 1.00 50.12 705 GLU A O 1
ATOM 5534 N N . GLY A 1 706 ? -24.734 5.390 6.973 1.00 52.22 706 GLY A N 1
ATOM 5535 C CA . GLY A 1 706 ? -25.144 5.496 5.572 1.00 52.22 706 GLY A CA 1
ATOM 5536 C C . GLY A 1 706 ? -26.064 6.685 5.293 1.00 52.22 706 GLY A C 1
ATOM 5537 O O . GLY A 1 706 ? -26.757 6.685 4.273 1.00 52.22 706 GLY A O 1
ATOM 5538 N N . SER A 1 707 ? -26.082 7.698 6.164 1.00 53.69 707 SER A N 1
ATOM 5539 C CA . SER A 1 707 ? -26.831 8.932 5.934 1.00 53.69 707 SER A CA 1
ATOM 5540 C C . SER A 1 707 ? -26.218 9.720 4.773 1.00 53.69 707 SER A C 1
ATOM 5542 O O . SER A 1 707 ? -25.018 10.014 4.786 1.00 53.69 707 SER A O 1
ATOM 5544 N N . ILE A 1 708 ? -27.041 10.094 3.793 1.00 59.12 708 ILE A N 1
ATOM 5545 C CA . ILE A 1 708 ? -26.655 10.996 2.703 1.00 59.12 708 ILE A CA 1
ATOM 5546 C C . ILE A 1 708 ? -26.606 12.419 3.271 1.00 59.12 708 ILE A C 1
ATOM 5548 O O . ILE A 1 708 ? -27.641 12.963 3.653 1.00 59.12 708 ILE A O 1
ATOM 5552 N N . SER A 1 709 ? -25.416 13.022 3.350 1.00 57.47 709 SER A N 1
ATOM 5553 C CA . SER A 1 709 ? -25.244 14.391 3.869 1.00 57.47 709 SER A CA 1
ATOM 5554 C C . SER A 1 709 ? -25.015 15.448 2.784 1.00 57.47 709 SER A C 1
ATOM 5556 O O . SER A 1 709 ? -25.175 16.640 3.053 1.00 57.47 709 SER A O 1
ATOM 5558 N N . THR A 1 710 ? -24.627 15.041 1.569 1.00 61.91 710 THR A N 1
ATOM 5559 C CA . THR A 1 710 ? -24.254 15.952 0.473 1.00 61.91 710 THR A CA 1
ATOM 5560 C C . THR A 1 710 ? -24.645 15.392 -0.895 1.00 61.91 710 THR A C 1
ATOM 5562 O O . THR A 1 710 ? -24.677 14.178 -1.084 1.00 61.91 710 THR A O 1
ATOM 5565 N N . ASP A 1 711 ? -24.842 16.275 -1.879 1.00 67.62 711 ASP A N 1
ATOM 5566 C CA . ASP A 1 711 ? -25.088 15.904 -3.286 1.00 67.62 711 ASP A CA 1
ATOM 5567 C C . ASP A 1 711 ? -23.868 15.237 -3.954 1.00 67.62 711 ASP A C 1
ATOM 5569 O O . ASP A 1 711 ? -23.941 14.748 -5.080 1.00 67.62 711 ASP A O 1
ATOM 5573 N N . ALA A 1 712 ? -22.707 15.251 -3.295 1.00 69.69 712 ALA A N 1
ATOM 5574 C CA . ALA A 1 712 ? -21.501 14.560 -3.740 1.00 69.69 712 ALA A CA 1
ATOM 5575 C C . ALA A 1 712 ? -21.457 13.088 -3.287 1.00 69.69 712 ALA A C 1
ATOM 5577 O O . ALA A 1 712 ? -20.496 12.401 -3.625 1.00 69.69 712 ALA A O 1
ATOM 5578 N N . ASP A 1 713 ? -22.454 12.596 -2.533 1.00 82.44 713 ASP A N 1
ATOM 5579 C CA . ASP A 1 713 ? -22.501 11.203 -2.061 1.00 82.44 713 ASP A CA 1
ATOM 5580 C C . ASP A 1 713 ? -22.294 10.216 -3.218 1.00 82.44 713 ASP A C 1
ATOM 5582 O O . ASP A 1 713 ? -22.930 10.319 -4.272 1.00 82.44 713 ASP A O 1
ATOM 5586 N N . ILE A 1 714 ? -21.402 9.248 -3.009 1.00 81.62 714 ILE A N 1
ATOM 5587 C CA . ILE A 1 714 ? -21.013 8.257 -4.017 1.00 81.62 714 ILE A CA 1
ATOM 5588 C C . ILE A 1 714 ? -22.207 7.543 -4.652 1.00 81.62 714 ILE A C 1
ATOM 5590 O O . ILE A 1 714 ? -22.202 7.315 -5.860 1.00 81.62 714 ILE A O 1
ATOM 5594 N N . ARG A 1 715 ? -23.257 7.229 -3.882 1.00 77.62 715 ARG A N 1
ATOM 5595 C CA . ARG A 1 715 ? -24.440 6.540 -4.414 1.00 77.62 715 ARG A CA 1
ATOM 5596 C C . ARG A 1 715 ? -25.243 7.466 -5.313 1.00 77.62 715 ARG A C 1
ATOM 5598 O O . ARG A 1 715 ? -25.672 7.039 -6.379 1.00 77.62 715 ARG A O 1
ATOM 5605 N N . LEU A 1 716 ? -25.397 8.734 -4.927 1.00 79.31 716 LEU A N 1
ATOM 5606 C CA . LEU A 1 716 ? -26.073 9.733 -5.757 1.00 79.31 716 LEU A CA 1
ATOM 5607 C C . LEU A 1 716 ? -25.313 9.982 -7.063 1.00 79.31 716 LEU A C 1
ATOM 5609 O O . LEU A 1 716 ? -25.922 9.996 -8.131 1.00 79.31 716 LEU A O 1
ATOM 5613 N N . ARG A 1 717 ? -23.982 10.105 -7.000 1.00 85.12 717 ARG A N 1
ATOM 5614 C CA . ARG A 1 717 ? -23.135 10.281 -8.191 1.00 85.12 717 ARG A CA 1
ATOM 5615 C C . ARG A 1 717 ? -23.185 9.070 -9.108 1.00 85.12 717 ARG A C 1
ATOM 5617 O O . ARG A 1 717 ? -23.296 9.214 -10.321 1.00 85.12 717 ARG A O 1
ATOM 5624 N N . ALA A 1 718 ? -23.163 7.876 -8.531 1.00 83.50 718 ALA A N 1
ATOM 5625 C CA . ALA A 1 718 ? -23.280 6.637 -9.275 1.00 83.50 718 ALA A CA 1
ATOM 5626 C C . ALA A 1 718 ? -24.614 6.544 -10.034 1.00 83.50 718 ALA A C 1
ATOM 5628 O O . ALA A 1 718 ? -24.611 6.199 -11.219 1.00 83.50 718 ALA A O 1
ATOM 5629 N N . ILE A 1 719 ? -25.723 6.937 -9.396 1.00 82.19 719 ILE A N 1
ATOM 5630 C CA . ILE A 1 719 ? -27.038 7.062 -10.041 1.00 82.19 719 ILE A CA 1
ATOM 5631 C C . ILE A 1 719 ? -26.985 8.081 -11.183 1.00 82.19 719 ILE A C 1
ATOM 5633 O O . ILE A 1 719 ? -27.379 7.760 -12.302 1.00 82.19 719 ILE A O 1
ATOM 5637 N N . GLU A 1 720 ? -26.457 9.281 -10.931 1.00 85.81 720 GLU A N 1
ATOM 5638 C CA . GLU A 1 720 ? -26.365 10.355 -11.927 1.00 85.81 720 GLU A CA 1
ATOM 5639 C C . GLU A 1 720 ? -25.600 9.909 -13.186 1.00 85.81 720 GLU A C 1
ATOM 5641 O O . GLU A 1 720 ? -26.035 10.162 -14.314 1.00 85.81 720 GLU A O 1
ATOM 5646 N N . TYR A 1 721 ? -24.472 9.211 -13.022 1.00 86.25 721 TYR A N 1
ATOM 5647 C CA . TYR A 1 721 ? -23.693 8.712 -14.155 1.00 86.25 721 TYR A CA 1
ATOM 5648 C C . TYR A 1 721 ? -24.410 7.608 -14.926 1.00 86.25 721 TYR A C 1
ATOM 5650 O O . TYR A 1 721 ? -24.359 7.614 -16.156 1.00 86.25 721 TYR A O 1
ATOM 5658 N N . LEU A 1 722 ? -25.129 6.707 -14.252 1.00 84.19 722 LEU A N 1
ATOM 5659 C CA . LEU A 1 722 ? -25.963 5.714 -14.938 1.00 84.19 722 LEU A CA 1
ATOM 5660 C C . LEU A 1 722 ? -27.101 6.366 -15.717 1.00 84.19 722 LEU A C 1
ATOM 5662 O O . LEU A 1 722 ? -27.376 5.957 -16.844 1.00 84.19 722 LEU A O 1
ATOM 5666 N N . GLU A 1 723 ? -27.737 7.398 -15.161 1.00 85.94 723 GLU A N 1
ATOM 5667 C CA . GLU A 1 723 ? -28.794 8.147 -15.845 1.00 85.94 723 GLU A CA 1
ATOM 5668 C C . GLU A 1 723 ? -28.286 8.863 -17.097 1.00 85.94 723 GLU A C 1
ATOM 5670 O O . GLU A 1 723 ? -29.020 8.962 -18.079 1.00 85.94 723 GLU A O 1
ATOM 5675 N N . LYS A 1 724 ? -27.027 9.315 -17.100 1.00 85.62 724 LYS A N 1
ATOM 5676 C CA . LYS A 1 724 ? -26.371 9.888 -18.286 1.00 85.62 724 LYS A CA 1
ATOM 5677 C C . LYS A 1 724 ? -25.906 8.817 -19.276 1.00 85.62 724 LYS A C 1
ATOM 5679 O O . LYS A 1 724 ? -26.011 9.017 -20.486 1.00 85.62 724 LYS A O 1
ATOM 5684 N N . ALA A 1 725 ? -25.393 7.690 -18.784 1.00 84.38 725 ALA A N 1
ATOM 5685 C CA . ALA A 1 725 ? -24.826 6.625 -19.608 1.00 84.38 725 ALA A CA 1
ATOM 5686 C C . ALA A 1 725 ? -25.900 5.779 -20.306 1.00 84.38 725 ALA A C 1
ATOM 5688 O O . ALA A 1 725 ? -25.739 5.446 -21.479 1.00 84.38 725 ALA A O 1
ATOM 5689 N N . SER A 1 726 ? -27.004 5.468 -19.625 1.00 82.69 726 SER A N 1
ATOM 5690 C CA . SER A 1 726 ? -28.092 4.622 -20.137 1.00 82.69 726 SER A CA 1
ATOM 5691 C C . SER A 1 726 ? -28.708 5.120 -21.463 1.00 82.69 726 SER A C 1
ATOM 5693 O O . SER A 1 726 ? -28.842 4.313 -22.385 1.00 82.69 726 SER A O 1
ATOM 5695 N N . PRO A 1 727 ? -29.002 6.427 -21.653 1.00 84.44 727 PRO A N 1
ATOM 5696 C CA . PRO A 1 727 ? -29.480 6.962 -22.932 1.00 84.44 727 PRO A CA 1
ATOM 5697 C C . PRO A 1 727 ? -28.360 7.319 -23.929 1.00 84.44 727 PRO A C 1
ATOM 5699 O O . PRO A 1 727 ? -28.642 7.911 -24.973 1.00 84.44 727 PRO A O 1
ATOM 5702 N N . SER A 1 728 ? -27.089 7.027 -23.630 1.00 86.31 728 SER A N 1
ATOM 5703 C CA . SER A 1 728 ? -25.967 7.422 -24.491 1.00 86.31 728 SER A CA 1
ATOM 5704 C C . SER A 1 728 ? -25.920 6.635 -25.807 1.00 86.31 728 SER A C 1
ATOM 5706 O O . SER A 1 728 ? -26.392 5.502 -25.912 1.00 86.31 728 SER A O 1
ATOM 5708 N N . THR A 1 729 ? -25.271 7.212 -26.822 1.00 86.69 729 THR A N 1
ATOM 5709 C CA . THR A 1 729 ? -25.021 6.536 -28.106 1.00 86.69 729 THR A CA 1
ATOM 5710 C C . THR A 1 729 ? -24.170 5.276 -27.949 1.00 86.69 729 THR A C 1
ATOM 5712 O O . THR A 1 729 ? -24.379 4.305 -28.671 1.00 86.69 729 THR A O 1
ATOM 5715 N N . LEU A 1 730 ? -23.238 5.265 -26.989 1.00 82.12 730 LEU A N 1
ATOM 5716 C CA . LEU A 1 730 ? -22.424 4.093 -26.659 1.00 82.12 730 LEU A CA 1
ATOM 5717 C C . LEU A 1 730 ? -23.287 2.956 -26.106 1.00 82.12 730 LEU A C 1
ATOM 5719 O O . LEU A 1 730 ? -23.183 1.828 -26.583 1.00 82.12 730 LEU A O 1
ATOM 5723 N N . ALA A 1 731 ? -24.182 3.256 -25.160 1.00 83.19 731 ALA A N 1
ATOM 5724 C CA . ALA A 1 731 ? -25.104 2.267 -24.611 1.00 83.19 731 ALA A CA 1
ATOM 5725 C C . ALA A 1 731 ? -26.063 1.736 -25.688 1.00 83.19 731 ALA A C 1
ATOM 5727 O O . ALA A 1 731 ? -26.239 0.524 -25.804 1.00 83.19 731 ALA A O 1
ATOM 5728 N N . ALA A 1 732 ? -26.607 2.612 -26.539 1.00 83.56 732 ALA A N 1
ATOM 5729 C CA . ALA A 1 732 ? -27.502 2.222 -27.631 1.00 83.56 732 ALA A CA 1
ATOM 5730 C C . ALA A 1 732 ? -26.844 1.291 -28.670 1.00 83.56 732 ALA A C 1
ATOM 5732 O O . ALA A 1 732 ? -27.526 0.451 -29.255 1.00 83.56 732 ALA A O 1
ATOM 5733 N N . ASN A 1 733 ? -25.528 1.412 -28.875 1.00 85.81 733 ASN A N 1
ATOM 5734 C CA . ASN A 1 733 ? -24.756 0.580 -29.803 1.00 85.81 733 ASN A CA 1
ATOM 5735 C C . ASN A 1 733 ? -24.136 -0.670 -29.147 1.00 85.81 733 ASN A C 1
ATOM 5737 O O . ASN A 1 733 ? -23.477 -1.454 -29.830 1.00 85.81 733 ASN A O 1
ATOM 5741 N N . SER A 1 734 ? -24.315 -0.866 -27.837 1.00 84.31 734 SER A N 1
ATOM 5742 C CA . SER A 1 734 ? -23.768 -2.022 -27.115 1.00 84.31 734 SER A CA 1
ATOM 5743 C C . SER A 1 734 ? -24.582 -3.308 -27.367 1.00 84.31 734 SER A C 1
ATOM 5745 O O . SER A 1 734 ? -25.757 -3.226 -27.734 1.00 84.31 734 SER A O 1
ATOM 5747 N N . PRO A 1 735 ? -23.999 -4.509 -27.177 1.00 89.94 735 PRO A N 1
ATOM 5748 C CA . PRO A 1 735 ? -24.721 -5.782 -27.239 1.00 89.94 735 PRO A CA 1
ATOM 5749 C C . PRO A 1 735 ? -25.997 -5.808 -26.381 1.00 89.94 735 PRO A C 1
ATOM 5751 O O . PRO A 1 735 ? -26.024 -5.264 -25.280 1.00 89.94 735 PRO A O 1
ATOM 5754 N N . ALA A 1 736 ? -27.040 -6.508 -26.842 1.00 82.69 736 ALA A N 1
ATOM 5755 C CA . ALA A 1 736 ? -28.363 -6.506 -26.201 1.00 82.69 736 ALA A CA 1
ATOM 5756 C C . ALA A 1 736 ? -28.344 -6.871 -24.702 1.00 82.69 736 ALA A C 1
ATOM 5758 O O . ALA A 1 736 ? -29.092 -6.277 -23.930 1.00 82.69 736 ALA A O 1
ATOM 5759 N N . GLY A 1 737 ? -27.465 -7.791 -24.284 1.00 83.19 737 GLY A N 1
ATOM 5760 C CA . GLY A 1 737 ? -27.306 -8.165 -22.872 1.00 83.19 737 GLY A CA 1
ATOM 5761 C C . GLY A 1 737 ? -26.738 -7.045 -21.989 1.00 83.19 737 GLY A C 1
ATOM 5762 O O . GLY A 1 737 ? -27.140 -6.904 -20.838 1.00 83.19 737 GLY A O 1
ATOM 5763 N N . LEU A 1 738 ? -25.853 -6.200 -22.529 1.00 81.31 738 LEU A N 1
ATOM 5764 C CA . LEU A 1 738 ? -25.343 -5.022 -21.817 1.00 81.31 738 LEU A CA 1
ATOM 5765 C C . LEU A 1 738 ? -26.412 -3.928 -21.730 1.00 81.31 738 LEU A C 1
ATOM 5767 O O . LEU A 1 738 ? -26.558 -3.290 -20.690 1.00 81.31 738 LEU A O 1
ATOM 5771 N N . GLN A 1 739 ? -27.214 -3.759 -22.786 1.00 83.19 739 GLN A N 1
ATOM 5772 C CA . GLN A 1 739 ? -28.340 -2.823 -22.765 1.00 83.19 739 GLN A CA 1
ATOM 5773 C C . GLN A 1 739 ? -29.384 -3.189 -21.703 1.00 83.19 739 GLN A C 1
ATOM 5775 O O . GLN A 1 739 ? -29.895 -2.296 -21.028 1.00 83.19 739 GLN A O 1
ATOM 5780 N N . SER A 1 740 ? -29.728 -4.476 -21.566 1.00 83.50 740 SER A N 1
ATOM 5781 C CA . SER A 1 740 ? -30.653 -4.934 -20.523 1.00 83.50 740 SER A CA 1
ATOM 5782 C C . SER A 1 740 ? -30.045 -4.782 -19.132 1.00 83.50 740 SER A C 1
ATOM 5784 O O . SER A 1 740 ? -30.691 -4.195 -18.268 1.00 83.50 740 SER A O 1
ATOM 5786 N N . GLY A 1 741 ? -28.784 -5.192 -18.945 1.00 82.75 741 GLY A N 1
ATOM 5787 C CA . GLY A 1 741 ? -28.089 -5.075 -17.660 1.00 82.75 741 GLY A CA 1
ATOM 5788 C C . GLY A 1 741 ? -27.985 -3.631 -17.155 1.00 82.75 741 GLY A C 1
ATOM 5789 O O . GLY A 1 741 ? -28.233 -3.373 -15.981 1.00 82.75 741 GLY A O 1
ATOM 5790 N N . LEU A 1 742 ? -27.711 -2.663 -18.038 1.00 82.62 742 LEU A N 1
ATOM 5791 C CA . LEU A 1 742 ? -27.680 -1.239 -17.674 1.00 82.62 742 LEU A CA 1
ATOM 5792 C C . LEU A 1 742 ? -29.043 -0.712 -17.198 1.00 82.62 742 LEU A C 1
ATOM 5794 O O . LEU A 1 742 ? -29.090 0.127 -16.298 1.00 82.62 742 LEU A O 1
ATOM 5798 N N . ARG A 1 743 ? -30.152 -1.180 -17.789 1.00 81.56 743 ARG A N 1
ATOM 5799 C CA . ARG A 1 743 ? -31.505 -0.780 -17.361 1.00 81.56 743 ARG A CA 1
ATOM 5800 C C . ARG A 1 743 ? -31.879 -1.407 -16.023 1.00 81.56 743 ARG A C 1
ATOM 5802 O O . ARG A 1 743 ? -32.338 -0.685 -15.147 1.00 81.56 743 ARG A O 1
ATOM 5809 N N . GLU A 1 744 ? -31.637 -2.707 -15.859 1.00 82.62 744 GLU A N 1
ATOM 5810 C CA . GLU A 1 744 ? -31.896 -3.430 -14.605 1.00 82.62 744 GLU A CA 1
ATOM 5811 C C . GLU A 1 744 ? -31.131 -2.803 -13.434 1.00 82.62 744 GLU A C 1
ATOM 5813 O O . GLU A 1 744 ? -31.702 -2.544 -12.375 1.00 82.62 744 GLU A O 1
ATOM 5818 N N . LEU A 1 745 ? -29.856 -2.478 -13.653 1.00 80.25 745 LEU A N 1
ATOM 5819 C CA . LEU A 1 745 ? -29.010 -1.848 -12.648 1.00 80.25 745 LEU A CA 1
ATOM 5820 C C . LEU A 1 745 ? -29.504 -0.430 -12.305 1.00 80.25 745 LEU A C 1
ATOM 5822 O O . LEU A 1 745 ? -29.597 -0.090 -11.126 1.00 80.25 745 LEU A O 1
ATOM 5826 N N . LEU A 1 746 ? -29.901 0.380 -13.297 1.00 81.19 746 LEU A N 1
ATOM 5827 C CA . LEU A 1 746 ? -30.487 1.706 -13.054 1.00 81.19 746 LEU A CA 1
ATOM 5828 C C . LEU A 1 746 ? -31.798 1.632 -12.249 1.00 81.19 746 LEU A C 1
ATOM 5830 O O . LEU A 1 746 ? -32.004 2.438 -11.337 1.00 81.19 746 LEU A O 1
ATOM 5834 N N . ASP A 1 747 ? -32.674 0.678 -12.565 1.00 79.88 747 ASP A N 1
ATOM 5835 C CA . ASP A 1 747 ? -33.941 0.489 -11.855 1.00 79.88 747 ASP A CA 1
ATOM 5836 C C . ASP A 1 747 ? -33.715 0.046 -10.400 1.00 79.88 747 ASP A C 1
ATOM 5838 O O . ASP A 1 747 ? -34.355 0.592 -9.494 1.00 79.88 747 ASP A O 1
ATOM 5842 N N . ALA A 1 748 ? -32.763 -0.860 -10.151 1.00 74.81 748 ALA A N 1
ATOM 5843 C CA . ALA A 1 748 ? -32.387 -1.296 -8.803 1.00 74.81 748 ALA A CA 1
ATOM 5844 C C . ALA A 1 748 ? -31.876 -0.127 -7.941 1.00 74.81 748 ALA A C 1
ATOM 5846 O O . ALA A 1 748 ? -32.341 0.090 -6.818 1.00 74.81 748 ALA A O 1
ATOM 5847 N N . PHE A 1 749 ? -30.990 0.704 -8.495 1.00 72.06 749 PHE A N 1
ATOM 5848 C CA . PHE A 1 749 ? -30.470 1.894 -7.817 1.00 72.06 749 PHE A CA 1
ATOM 5849 C C . PHE A 1 749 ? -31.573 2.909 -7.455 1.00 72.06 749 PHE A C 1
ATOM 5851 O O . PHE A 1 749 ? -31.559 3.484 -6.363 1.00 72.06 749 PHE A O 1
ATOM 5858 N N . LYS A 1 750 ? -32.566 3.110 -8.333 1.00 73.31 750 LYS A N 1
ATOM 5859 C CA . LYS A 1 750 ? -33.719 3.994 -8.068 1.00 73.31 750 LYS A CA 1
ATOM 5860 C C . LYS A 1 750 ? -34.642 3.466 -6.973 1.00 73.31 750 LYS A C 1
ATOM 5862 O O . LYS A 1 750 ? -35.262 4.261 -6.265 1.00 73.31 750 LYS A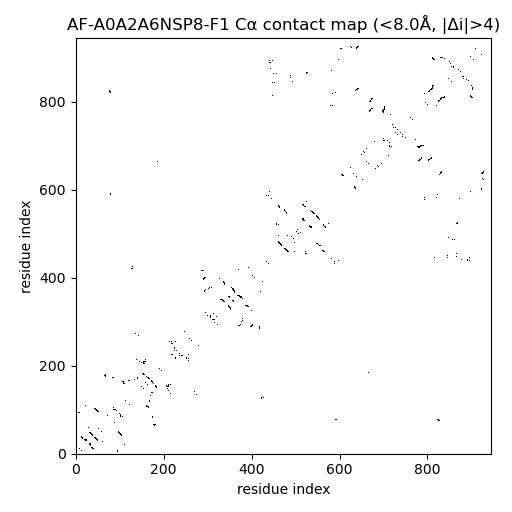 O 1
ATOM 5867 N N . GLN A 1 751 ? -34.755 2.148 -6.837 1.00 70.75 751 GLN A N 1
ATOM 5868 C CA . GLN A 1 751 ? -35.528 1.520 -5.766 1.00 70.75 751 GLN A CA 1
ATOM 5869 C C . GLN A 1 751 ? -34.804 1.621 -4.417 1.00 70.75 751 GLN A C 1
ATOM 5871 O O . GLN A 1 751 ? -35.437 1.984 -3.426 1.00 70.75 751 GLN A O 1
ATOM 5876 N N . ALA A 1 752 ? -33.485 1.403 -4.393 1.00 62.84 752 ALA A N 1
ATOM 5877 C CA . ALA A 1 752 ? -32.653 1.495 -3.190 1.00 62.84 752 ALA A CA 1
ATOM 5878 C C . ALA A 1 752 ? -32.540 2.920 -2.612 1.00 62.84 752 ALA A C 1
ATOM 5880 O O . ALA A 1 752 ? -32.322 3.090 -1.415 1.00 62.84 752 ALA A O 1
ATOM 5881 N N . ALA A 1 753 ? -32.723 3.958 -3.434 1.00 59.22 753 ALA A N 1
ATOM 5882 C CA . ALA A 1 753 ? -32.736 5.353 -2.989 1.00 59.22 753 ALA A CA 1
ATOM 5883 C C . ALA A 1 753 ? -34.018 5.762 -2.221 1.00 59.22 753 ALA A C 1
ATOM 5885 O O . ALA A 1 753 ? -34.122 6.908 -1.775 1.00 59.22 753 ALA A O 1
ATOM 5886 N N . ARG A 1 754 ? -35.011 4.867 -2.064 1.00 61.16 754 ARG A N 1
ATOM 5887 C CA . ARG A 1 754 ? -36.242 5.140 -1.300 1.00 61.16 754 ARG A CA 1
ATOM 5888 C C . ARG A 1 754 ? -36.043 4.845 0.200 1.00 61.16 754 ARG A C 1
ATOM 5890 O O . ARG A 1 754 ? -35.577 3.760 0.533 1.00 61.16 754 ARG A O 1
ATOM 5897 N N . PRO A 1 755 ? -36.458 5.746 1.112 1.00 45.72 755 PRO A N 1
ATOM 5898 C CA . PRO A 1 755 ? -36.174 5.636 2.550 1.00 45.72 755 PRO A CA 1
ATOM 5899 C C . PRO A 1 755 ? -36.832 4.447 3.286 1.00 45.72 755 PRO A C 1
ATOM 5901 O O . PRO A 1 755 ? -36.399 4.134 4.389 1.00 45.72 755 PRO A O 1
ATOM 5904 N N . ASP A 1 756 ? -37.816 3.758 2.690 1.00 42.16 756 ASP A N 1
ATOM 5905 C CA . ASP A 1 756 ? -38.568 2.650 3.319 1.00 42.16 756 ASP A CA 1
ATOM 5906 C C . ASP A 1 756 ? -38.154 1.235 2.848 1.00 42.16 756 ASP A C 1
ATOM 5908 O O . ASP A 1 756 ? -38.824 0.248 3.162 1.00 42.16 756 ASP A O 1
ATOM 5912 N N . ALA A 1 757 ? -37.076 1.092 2.067 1.00 44.94 757 ALA A N 1
ATOM 5913 C CA . ALA A 1 757 ? -36.670 -0.203 1.514 1.00 44.94 757 ALA A CA 1
ATOM 5914 C C . ALA A 1 757 ? -35.935 -1.073 2.556 1.00 44.94 757 ALA A C 1
ATOM 5916 O O . ALA A 1 757 ? -34.709 -1.071 2.659 1.00 44.94 757 ALA A O 1
ATOM 5917 N N . VAL A 1 758 ? -36.698 -1.839 3.340 1.00 42.56 758 VAL A N 1
ATOM 5918 C CA . VAL A 1 758 ? -36.174 -2.937 4.164 1.00 42.56 758 VAL A CA 1
ATOM 5919 C C . VAL A 1 758 ? -35.984 -4.176 3.286 1.00 42.56 758 VAL A C 1
ATOM 5921 O O . VAL A 1 758 ? -36.947 -4.673 2.711 1.00 42.56 758 VAL A O 1
ATOM 5924 N N . ASN A 1 759 ? -34.753 -4.697 3.274 1.00 49.59 759 ASN A N 1
ATOM 5925 C CA . ASN A 1 759 ? -34.310 -5.958 2.663 1.00 49.59 759 ASN A CA 1
ATOM 5926 C C . ASN A 1 759 ? -34.488 -6.082 1.142 1.00 49.59 759 ASN A C 1
ATOM 5928 O O . ASN A 1 759 ? -35.498 -6.603 0.671 1.00 49.59 759 ASN A O 1
ATOM 5932 N N . THR A 1 760 ? -33.421 -5.781 0.398 1.00 39.78 760 THR A N 1
ATOM 5933 C CA . THR A 1 760 ? -33.254 -6.281 -0.975 1.00 39.78 760 THR A CA 1
ATOM 5934 C C . THR A 1 760 ? -31.981 -7.124 -1.108 1.00 39.78 760 THR A C 1
ATOM 5936 O O . THR A 1 760 ? -30.966 -6.862 -0.457 1.00 39.78 760 THR A O 1
ATOM 5939 N N . GLU A 1 761 ? -32.107 -8.206 -1.879 1.00 48.84 761 GLU A N 1
ATOM 5940 C CA . GLU A 1 761 ? -31.274 -9.415 -1.940 1.00 48.84 761 GLU A CA 1
ATOM 5941 C C . GLU A 1 761 ? -29.770 -9.209 -2.239 1.00 48.84 761 GLU A C 1
ATOM 5943 O O . GLU A 1 761 ? -29.308 -8.171 -2.712 1.00 48.84 761 GLU A O 1
ATOM 5948 N N . GLN A 1 762 ? -28.976 -10.257 -1.975 1.00 44.72 762 GLN A N 1
ATOM 5949 C CA . GLN A 1 762 ? -27.509 -10.279 -2.104 1.00 44.72 762 GLN A CA 1
ATOM 5950 C C . GLN A 1 762 ? -26.974 -9.920 -3.507 1.00 44.72 762 GLN A C 1
ATOM 5952 O O . GLN A 1 762 ? -25.932 -9.278 -3.583 1.00 44.72 762 GLN A O 1
ATOM 5957 N N . ARG A 1 763 ? -27.672 -10.266 -4.602 1.00 39.59 763 ARG A N 1
ATOM 5958 C CA . ARG A 1 763 ? -27.198 -10.001 -5.981 1.00 39.59 763 ARG A CA 1
ATOM 5959 C C . ARG A 1 763 ? -27.338 -8.540 -6.420 1.00 39.59 763 ARG A C 1
ATOM 5961 O O . ARG A 1 763 ? -26.449 -8.022 -7.089 1.00 39.59 763 ARG A O 1
ATOM 5968 N N . GLU A 1 764 ? -28.407 -7.854 -6.017 1.00 48.91 764 GLU A N 1
ATOM 5969 C CA . GLU A 1 764 ? -28.600 -6.427 -6.328 1.00 48.91 764 GLU A CA 1
ATOM 5970 C C . GLU A 1 764 ? -27.580 -5.548 -5.583 1.00 48.91 764 GLU A C 1
ATOM 5972 O O . GLU A 1 764 ? -27.112 -4.535 -6.105 1.00 48.91 764 GLU A O 1
ATOM 5977 N N . ASN A 1 765 ? -27.141 -5.990 -4.399 1.00 60.72 765 ASN A N 1
ATOM 5978 C CA . ASN A 1 765 ? -26.072 -5.344 -3.640 1.00 60.72 765 ASN A CA 1
ATOM 5979 C C . ASN A 1 765 ? -24.695 -5.450 -4.314 1.00 60.72 765 ASN A C 1
ATOM 5981 O O . ASN A 1 765 ? -23.899 -4.522 -4.192 1.00 60.72 765 ASN A O 1
ATOM 5985 N N . GLU A 1 766 ? -24.392 -6.543 -5.017 1.00 63.59 766 GLU A N 1
ATOM 5986 C CA . GLU A 1 766 ? -23.101 -6.722 -5.699 1.00 63.59 766 GLU A CA 1
ATOM 5987 C C . GLU A 1 766 ? -22.963 -5.795 -6.910 1.00 63.59 766 GLU A C 1
ATOM 5989 O O . GLU A 1 766 ? -21.964 -5.085 -7.016 1.00 63.59 766 GLU A O 1
ATOM 5994 N N . GLY A 1 767 ? -23.988 -5.721 -7.768 1.00 67.56 767 GLY A N 1
ATOM 5995 C CA . GLY A 1 767 ? -23.997 -4.809 -8.918 1.00 67.56 767 GLY A CA 1
ATOM 5996 C C . GLY A 1 767 ? -23.926 -3.336 -8.504 1.00 67.56 767 GLY A C 1
ATOM 5997 O O . GLY A 1 767 ? -23.167 -2.560 -9.088 1.00 67.56 767 GLY A O 1
ATOM 5998 N N . MET A 1 768 ? -24.648 -2.957 -7.442 1.00 69.44 768 MET A N 1
ATOM 5999 C CA . MET A 1 768 ? -24.562 -1.604 -6.888 1.00 69.44 768 MET A CA 1
ATOM 6000 C C . MET A 1 768 ? -23.172 -1.294 -6.330 1.00 69.44 768 MET A C 1
ATOM 6002 O O . MET A 1 768 ? -22.619 -0.234 -6.622 1.00 69.44 768 MET A O 1
ATOM 6006 N N . ARG A 1 769 ? -22.580 -2.224 -5.571 1.00 72.00 769 ARG A N 1
ATOM 6007 C CA . ARG A 1 769 ? -21.223 -2.068 -5.032 1.00 72.00 769 ARG A CA 1
ATOM 6008 C C . ARG A 1 769 ? -20.189 -1.932 -6.143 1.00 72.00 769 ARG A C 1
ATOM 6010 O O . ARG A 1 769 ? -19.391 -1.001 -6.080 1.00 72.00 769 ARG A O 1
ATOM 6017 N N . ALA A 1 770 ? -20.245 -2.786 -7.163 1.00 75.00 770 ALA A N 1
ATOM 6018 C CA . ALA A 1 770 ? -19.333 -2.741 -8.304 1.00 75.00 770 ALA A CA 1
ATOM 6019 C C . ALA A 1 770 ? -19.412 -1.397 -9.043 1.00 75.00 770 ALA A C 1
ATOM 6021 O O . ALA A 1 770 ? -18.388 -0.780 -9.325 1.00 75.00 770 ALA A O 1
ATOM 6022 N N . HIS A 1 771 ? -20.622 -0.888 -9.285 1.00 80.31 771 HIS A N 1
ATOM 6023 C CA . HIS A 1 771 ? -20.788 0.408 -9.942 1.00 80.31 771 HIS A CA 1
ATOM 6024 C C . HIS A 1 771 ? -20.323 1.583 -9.068 1.00 80.31 771 HIS A C 1
ATOM 6026 O O . HIS A 1 771 ? -19.623 2.471 -9.550 1.00 80.31 771 HIS A O 1
ATOM 6032 N N . THR A 1 772 ? -20.634 1.584 -7.765 1.00 80.25 772 THR A N 1
ATOM 6033 C CA . THR A 1 772 ? -20.069 2.597 -6.855 1.00 80.25 772 THR A CA 1
ATOM 6034 C C . THR A 1 772 ? -18.547 2.519 -6.792 1.00 80.25 772 THR A C 1
ATOM 6036 O O . THR A 1 772 ? -17.898 3.557 -6.720 1.00 80.25 772 THR A O 1
ATOM 6039 N N . ALA A 1 773 ? -17.966 1.319 -6.869 1.00 80.06 773 ALA A N 1
ATOM 6040 C CA . ALA A 1 773 ? -16.522 1.150 -6.905 1.00 80.06 773 ALA A CA 1
ATOM 6041 C C . ALA A 1 773 ? -15.910 1.767 -8.162 1.00 80.06 773 ALA A C 1
ATOM 6043 O O . ALA A 1 773 ? -14.986 2.564 -8.041 1.00 80.06 773 ALA A O 1
ATOM 6044 N N . LEU A 1 774 ? -16.507 1.525 -9.330 1.00 82.44 774 LEU A N 1
ATOM 6045 C CA . LEU A 1 774 ? -16.077 2.132 -10.589 1.00 82.44 774 LEU A CA 1
ATOM 6046 C C . LEU A 1 774 ? -16.120 3.667 -10.547 1.00 82.44 774 LEU A C 1
ATOM 6048 O O . LEU A 1 774 ? -15.211 4.331 -11.038 1.00 82.44 774 LEU A O 1
ATOM 6052 N N . VAL A 1 775 ? -17.158 4.243 -9.935 1.00 85.50 775 VAL A N 1
ATOM 6053 C CA . VAL A 1 775 ? -17.286 5.702 -9.780 1.00 85.50 775 VAL A CA 1
ATOM 6054 C C . VAL A 1 775 ? -16.241 6.260 -8.816 1.00 85.50 775 VAL A C 1
ATOM 6056 O O . VAL A 1 775 ? -15.731 7.350 -9.060 1.00 85.50 775 VAL A O 1
ATOM 6059 N N . LEU A 1 776 ? -15.919 5.533 -7.741 1.00 85.00 776 LEU A N 1
ATOM 6060 C CA . LEU A 1 776 ? -14.868 5.933 -6.806 1.00 85.00 776 LEU A CA 1
ATOM 6061 C C . LEU A 1 776 ? -13.487 5.904 -7.461 1.00 85.00 776 LEU A C 1
ATOM 6063 O O . LEU A 1 776 ? -12.729 6.852 -7.291 1.00 85.00 776 LEU A O 1
ATOM 6067 N N . ASP A 1 777 ? -13.190 4.846 -8.213 1.00 78.62 777 ASP A N 1
ATOM 6068 C CA . ASP A 1 777 ? -11.906 4.655 -8.895 1.00 78.62 777 ASP A CA 1
ATOM 6069 C C . ASP A 1 777 ? -11.712 5.664 -10.041 1.00 78.62 777 ASP A C 1
ATOM 6071 O O . ASP A 1 777 ? -10.616 6.159 -10.280 1.00 78.62 777 ASP A O 1
ATOM 6075 N N . SER A 1 778 ? -12.808 6.075 -10.688 1.00 81.81 778 SER A N 1
ATOM 6076 C CA . SER A 1 778 ? -12.790 7.107 -11.735 1.00 81.81 778 SER A CA 1
ATOM 6077 C C . SER A 1 778 ? -12.762 8.546 -11.195 1.00 81.81 778 SER A C 1
ATOM 6079 O O . SER A 1 778 ? -12.754 9.493 -11.984 1.00 81.81 778 SER A O 1
ATOM 6081 N N . ALA A 1 779 ? -12.833 8.758 -9.877 1.00 87.62 779 ALA A N 1
ATOM 6082 C CA . ALA A 1 779 ? -13.005 10.092 -9.312 1.00 87.62 779 ALA A CA 1
ATOM 6083 C C . ALA A 1 779 ? -11.707 10.914 -9.312 1.00 87.62 779 ALA A C 1
ATOM 6085 O O . ALA A 1 779 ? -10.674 10.486 -8.804 1.00 87.62 779 ALA A O 1
ATOM 6086 N N . ASN A 1 780 ? -11.789 12.165 -9.777 1.00 89.31 780 ASN A N 1
ATOM 6087 C CA . ASN A 1 780 ? -10.699 13.129 -9.628 1.00 89.31 780 ASN A CA 1
ATOM 6088 C C . ASN A 1 780 ? -10.516 13.541 -8.168 1.00 89.31 780 ASN A C 1
ATOM 6090 O O . ASN A 1 780 ? -9.393 13.714 -7.711 1.00 89.31 780 ASN A O 1
ATOM 6094 N N . LEU A 1 781 ? -11.614 13.750 -7.437 1.00 93.38 781 LEU A N 1
ATOM 6095 C CA . LEU A 1 781 ? -11.582 14.203 -6.049 1.00 93.38 781 LEU A CA 1
ATOM 6096 C C . LEU A 1 781 ? -12.405 13.269 -5.174 1.00 93.38 781 LEU A C 1
ATOM 6098 O O . LEU A 1 781 ? -13.624 13.181 -5.331 1.00 93.38 781 LEU A O 1
ATOM 6102 N N . VAL A 1 782 ? -11.747 12.630 -4.210 1.00 93.75 782 VAL A N 1
ATOM 6103 C CA . VAL A 1 782 ? -12.392 11.741 -3.240 1.00 93.75 782 VAL A CA 1
ATOM 6104 C C . VAL A 1 782 ? -12.333 12.370 -1.857 1.00 93.75 782 VAL A C 1
ATOM 6106 O O . VAL A 1 782 ? -11.259 12.602 -1.313 1.00 93.75 782 VAL A O 1
ATOM 6109 N N . PHE A 1 783 ? -13.496 12.625 -1.267 1.00 93.69 783 PHE A N 1
ATOM 6110 C CA . PHE A 1 783 ? -13.642 13.127 0.095 1.00 93.69 783 PHE A CA 1
ATOM 6111 C C . PHE A 1 783 ? -14.111 11.994 1.003 1.00 93.69 783 PHE A C 1
ATOM 6113 O O . PHE A 1 783 ? -15.246 11.515 0.894 1.00 93.69 783 PHE A O 1
ATOM 6120 N N . SER A 1 784 ? -13.262 11.574 1.934 1.00 91.94 784 SER A N 1
ATOM 6121 C CA . SER A 1 784 ? -13.570 10.438 2.802 1.00 91.94 784 SER A CA 1
ATOM 6122 C C . SER A 1 784 ? -13.075 10.642 4.222 1.00 91.94 784 SER A C 1
ATOM 6124 O O . SER A 1 784 ? -12.157 11.415 4.470 1.00 91.94 784 SER A O 1
ATOM 6126 N N . THR A 1 785 ? -13.708 9.985 5.189 1.00 90.56 785 THR A N 1
ATOM 6127 C CA . THR A 1 785 ? -13.146 9.950 6.540 1.00 90.56 785 THR A CA 1
ATOM 6128 C C . THR A 1 785 ? -11.984 8.972 6.586 1.00 90.56 785 THR A C 1
ATOM 6130 O O . THR A 1 785 ? -12.033 7.934 5.928 1.00 90.56 785 THR A O 1
ATOM 6133 N N . SER A 1 786 ? -10.980 9.249 7.418 1.00 89.31 786 SER A N 1
ATOM 6134 C CA . SER A 1 786 ? -9.773 8.410 7.506 1.00 89.31 786 SER A CA 1
ATOM 6135 C C . SER A 1 786 ? -10.067 6.949 7.892 1.00 89.31 786 SER A C 1
ATOM 6137 O O . SER A 1 786 ? -9.297 6.051 7.585 1.00 89.31 786 SER A O 1
ATOM 6139 N N . THR A 1 787 ? -11.222 6.700 8.514 1.00 86.62 787 THR A N 1
ATOM 6140 C CA . THR A 1 787 ? -11.702 5.386 8.973 1.00 86.62 787 THR A CA 1
ATOM 6141 C C . THR A 1 787 ? -12.788 4.762 8.084 1.00 86.62 787 THR A C 1
ATOM 6143 O O . THR A 1 787 ? -13.448 3.795 8.485 1.00 86.62 787 THR A O 1
ATOM 6146 N N . SER A 1 788 ? -13.031 5.324 6.896 1.00 85.31 788 SER A N 1
ATOM 6147 C CA . SER A 1 788 ? -14.042 4.817 5.962 1.00 85.31 788 SER A CA 1
ATOM 6148 C C . SER A 1 788 ? -13.663 3.442 5.402 1.00 85.31 788 SER A C 1
ATOM 6150 O O . SER A 1 788 ? -12.509 3.198 5.055 1.00 85.31 788 SER A O 1
ATOM 6152 N N . SER A 1 789 ? -14.655 2.558 5.244 1.00 80.75 789 SER A N 1
ATOM 6153 C CA . SER A 1 789 ? -14.477 1.282 4.534 1.00 80.75 789 SER A CA 1
ATOM 6154 C C . SER A 1 789 ? -14.134 1.467 3.058 1.00 80.75 789 SER A C 1
ATOM 6156 O O . SER A 1 789 ? -13.505 0.591 2.481 1.00 80.75 789 SER A O 1
ATOM 6158 N N . ASP A 1 790 ? -14.530 2.586 2.445 1.00 83.75 790 ASP A N 1
ATOM 6159 C CA . ASP A 1 790 ? -14.191 2.857 1.044 1.00 83.75 790 ASP A CA 1
ATOM 6160 C C . ASP A 1 790 ? -12.690 3.109 0.871 1.00 83.75 790 ASP A C 1
ATOM 6162 O O . ASP A 1 790 ? -12.110 2.674 -0.114 1.00 83.75 790 ASP A O 1
ATOM 6166 N N . VAL A 1 791 ? -12.051 3.776 1.841 1.00 87.06 791 VAL A N 1
ATOM 6167 C CA . VAL A 1 791 ? -10.601 4.033 1.813 1.00 87.06 791 VAL A CA 1
ATOM 6168 C C . VAL A 1 791 ? -9.833 2.727 1.981 1.00 87.06 791 VAL A C 1
ATOM 6170 O O . VAL A 1 791 ? -8.876 2.492 1.260 1.00 87.06 791 VAL A O 1
ATOM 6173 N N . GLU A 1 792 ? -10.267 1.854 2.891 1.00 81.69 792 GLU A N 1
ATOM 6174 C CA . GLU A 1 792 ? -9.674 0.519 3.035 1.00 81.69 792 GLU A CA 1
ATOM 6175 C C . GLU A 1 792 ? -9.851 -0.318 1.764 1.00 81.69 792 GLU A C 1
ATOM 6177 O O . GLU A 1 792 ? -8.896 -0.942 1.320 1.00 81.69 792 GLU A O 1
ATOM 6182 N N . ARG A 1 793 ? -11.036 -0.290 1.141 1.00 80.56 793 ARG A N 1
ATOM 6183 C CA . ARG A 1 793 ? -11.265 -1.009 -0.117 1.00 80.56 793 ARG A CA 1
ATOM 6184 C C . ARG A 1 793 ? -10.311 -0.534 -1.213 1.00 80.56 793 ARG A C 1
ATOM 6186 O O . ARG A 1 793 ? -9.721 -1.370 -1.878 1.00 80.56 793 ARG A O 1
ATOM 6193 N N . LEU A 1 794 ? -10.114 0.779 -1.348 1.00 83.44 794 LEU A N 1
ATOM 6194 C CA . LEU A 1 794 ? -9.140 1.342 -2.290 1.00 83.44 794 LEU A CA 1
ATOM 6195 C C . LEU A 1 794 ? -7.711 0.847 -2.012 1.00 83.44 794 LEU A C 1
ATOM 6197 O O . LEU A 1 794 ? -6.941 0.662 -2.949 1.00 83.44 794 LEU A O 1
ATOM 6201 N N . VAL A 1 795 ? -7.353 0.615 -0.742 1.00 82.75 795 VAL A N 1
ATOM 6202 C CA . VAL A 1 795 ? -6.053 0.023 -0.381 1.00 82.75 795 VAL A CA 1
ATOM 6203 C C . VAL A 1 795 ? -5.988 -1.436 -0.827 1.00 82.75 795 VAL A C 1
ATOM 6205 O O . VAL A 1 795 ? -5.023 -1.820 -1.481 1.00 82.75 795 VAL A O 1
ATOM 6208 N N . ASP A 1 796 ? -7.017 -2.230 -0.521 1.00 75.56 796 ASP A N 1
ATOM 6209 C CA . ASP A 1 796 ? -7.098 -3.648 -0.902 1.00 75.56 796 ASP A CA 1
ATOM 6210 C C . ASP A 1 796 ? -7.118 -3.840 -2.436 1.00 75.56 796 ASP A C 1
ATOM 6212 O O . ASP A 1 796 ? -6.571 -4.816 -2.950 1.00 75.56 796 ASP A O 1
ATOM 6216 N N . GLU A 1 797 ? -7.724 -2.901 -3.169 1.00 72.62 797 GLU A N 1
ATOM 6217 C CA . GLU A 1 797 ? -7.774 -2.850 -4.639 1.00 72.62 797 GLU A CA 1
ATOM 6218 C C . GLU A 1 797 ? -6.459 -2.334 -5.260 1.00 72.62 797 GLU A C 1
ATOM 6220 O O . GLU A 1 797 ? -6.259 -2.440 -6.469 1.00 72.62 797 GLU A O 1
ATOM 6225 N N . GLY A 1 798 ? -5.533 -1.807 -4.450 1.00 69.81 798 GLY A N 1
ATOM 6226 C CA . GLY A 1 798 ? -4.261 -1.255 -4.919 1.00 69.81 798 GLY A CA 1
ATOM 6227 C C . GLY A 1 798 ? -4.392 0.078 -5.667 1.00 69.81 798 GLY A C 1
ATOM 6228 O O . GLY A 1 798 ? -3.464 0.470 -6.384 1.00 69.81 798 GLY A O 1
ATOM 6229 N N . SER A 1 799 ? -5.514 0.787 -5.511 1.00 76.50 799 SER A N 1
ATOM 6230 C CA . SER A 1 799 ? -5.718 2.123 -6.078 1.00 76.50 799 SER A CA 1
ATOM 6231 C C . SER A 1 799 ? -4.695 3.105 -5.507 1.00 76.50 799 SER A C 1
ATOM 6233 O O . SER A 1 799 ? -4.246 2.971 -4.364 1.00 76.50 799 SER A O 1
ATOM 6235 N N . GLN A 1 800 ? -4.332 4.140 -6.273 1.00 78.62 800 GLN A N 1
ATOM 6236 C CA . GLN A 1 800 ? -3.661 5.288 -5.670 1.00 78.62 800 GLN A CA 1
ATOM 6237 C C . GLN A 1 800 ? -3.986 6.627 -6.316 1.00 78.62 800 GLN A C 1
ATOM 6239 O O . GLN A 1 800 ? -4.305 6.727 -7.498 1.00 78.62 800 GLN A O 1
ATOM 6244 N N . PHE A 1 801 ? -3.786 7.665 -5.517 1.00 85.00 801 PHE A N 1
ATOM 6245 C CA . PHE A 1 801 ? -3.972 9.063 -5.846 1.00 85.00 801 PHE A CA 1
ATOM 6246 C C . PHE A 1 801 ? -2.630 9.736 -6.131 1.00 85.00 801 PHE A C 1
ATOM 6248 O O . PHE A 1 801 ? -1.580 9.308 -5.649 1.00 85.00 801 PHE A O 1
ATOM 6255 N N . ASP A 1 802 ? -2.667 10.830 -6.886 1.00 80.69 802 ASP A N 1
ATOM 6256 C CA . ASP A 1 802 ? -1.500 11.693 -7.079 1.00 80.69 802 ASP A CA 1
ATOM 6257 C C . ASP A 1 802 ? -1.169 12.481 -5.806 1.00 80.69 802 ASP A C 1
ATOM 6259 O O . ASP A 1 802 ? -0.025 12.887 -5.607 1.00 80.69 802 ASP A O 1
ATOM 6263 N N . TRP A 1 803 ? -2.178 12.751 -4.970 1.00 88.88 803 TRP A N 1
ATOM 6264 C CA . TRP A 1 803 ? -2.050 13.453 -3.693 1.00 88.88 803 TRP A CA 1
ATOM 6265 C C . TRP A 1 803 ? -2.982 12.853 -2.638 1.00 88.88 803 TRP A C 1
ATOM 6267 O O . TRP A 1 803 ? -4.169 12.654 -2.892 1.00 88.88 803 TRP A O 1
ATOM 6277 N N . ALA A 1 804 ? -2.471 12.688 -1.417 1.00 93.94 804 ALA A N 1
ATOM 6278 C CA . ALA A 1 804 ? -3.279 12.478 -0.219 1.00 93.94 804 ALA A CA 1
ATOM 6279 C C . ALA A 1 804 ? -3.163 13.703 0.695 1.00 93.94 804 ALA A C 1
ATOM 6281 O O . ALA A 1 804 ? -2.073 14.054 1.156 1.00 93.94 804 ALA A O 1
ATOM 6282 N N . ILE A 1 805 ? -4.290 14.365 0.953 1.00 95.81 805 ILE A N 1
ATOM 6283 C CA . ILE A 1 805 ? -4.395 15.548 1.807 1.00 95.81 805 ILE A CA 1
ATOM 6284 C C . ILE A 1 805 ? -5.137 15.162 3.084 1.00 95.81 805 ILE A C 1
ATOM 6286 O O . ILE A 1 805 ? -6.310 14.797 3.042 1.00 95.81 805 ILE A O 1
ATOM 6290 N N . ILE A 1 806 ? -4.462 15.276 4.225 1.00 95.69 806 ILE A N 1
ATOM 6291 C CA . ILE A 1 806 ? -5.027 15.016 5.549 1.00 95.69 806 ILE A CA 1
ATOM 6292 C C . ILE A 1 806 ? -5.389 16.346 6.214 1.00 95.69 806 ILE A C 1
ATOM 6294 O O . ILE A 1 806 ? -4.513 17.064 6.701 1.00 95.69 806 ILE A O 1
ATOM 6298 N N . GLU A 1 807 ? -6.681 16.662 6.267 1.00 92.62 807 GLU A N 1
ATOM 6299 C CA . GLU A 1 807 ? -7.217 17.825 6.981 1.00 92.62 807 GLU A CA 1
ATOM 6300 C C . GLU A 1 807 ? -7.522 17.466 8.446 1.00 92.62 807 GLU A C 1
ATOM 6302 O O . GLU A 1 807 ? -8.026 16.384 8.751 1.00 92.62 807 GLU A O 1
ATOM 6307 N N . GLU A 1 808 ? -7.253 18.397 9.365 1.00 91.31 808 GLU A N 1
ATOM 6308 C CA . GLU A 1 808 ? -7.301 18.166 10.818 1.00 91.31 808 GLU A CA 1
ATOM 6309 C C . GLU A 1 808 ? -6.360 17.038 11.281 1.00 91.31 808 GLU A C 1
ATOM 6311 O O . GLU A 1 808 ? -6.661 16.299 12.217 1.00 91.31 808 GLU A O 1
ATOM 6316 N N . ALA A 1 809 ? -5.178 16.946 10.666 1.00 92.50 809 ALA A N 1
ATOM 6317 C CA . ALA A 1 809 ? -4.184 15.905 10.931 1.00 92.50 809 ALA A CA 1
ATOM 6318 C C . ALA A 1 809 ? -3.806 15.737 12.416 1.00 92.50 809 ALA A C 1
ATOM 6320 O O . ALA A 1 809 ? -3.456 14.642 12.837 1.00 92.50 809 ALA A O 1
ATOM 6321 N N . ALA A 1 810 ? -3.891 16.805 13.217 1.00 91.38 810 ALA A N 1
ATOM 6322 C CA . ALA A 1 810 ? -3.595 16.764 14.650 1.00 91.38 810 ALA A CA 1
ATOM 6323 C C . ALA A 1 810 ? -4.620 15.967 15.483 1.00 91.38 810 ALA A C 1
ATOM 6325 O O . ALA A 1 810 ? -4.271 15.505 16.563 1.00 91.38 810 ALA A O 1
ATOM 6326 N N . LYS A 1 811 ? -5.856 15.794 14.994 1.00 91.62 811 LYS A N 1
ATOM 6327 C CA . LYS A 1 811 ? -6.922 15.037 15.679 1.00 91.62 811 LYS A CA 1
ATOM 6328 C C . LYS A 1 811 ? -6.943 13.551 15.318 1.00 91.62 811 LYS A C 1
ATOM 6330 O O . LYS A 1 811 ? -7.712 12.794 15.903 1.00 91.62 811 LYS A O 1
ATOM 6335 N N . ALA A 1 812 ? -6.168 13.138 14.321 1.00 91.88 812 ALA A N 1
ATOM 6336 C CA . ALA A 1 812 ? -6.173 11.771 13.824 1.00 91.88 812 ALA A CA 1
ATOM 6337 C C . ALA A 1 812 ? -5.029 10.968 14.452 1.00 91.88 812 ALA A C 1
ATOM 6339 O O . ALA A 1 812 ? -3.879 11.414 14.448 1.00 91.88 812 ALA A O 1
ATOM 6340 N N . ALA A 1 813 ? -5.343 9.779 14.970 1.00 93.06 813 ALA A N 1
ATOM 6341 C CA . ALA A 1 813 ? -4.321 8.850 15.432 1.00 93.06 813 ALA A CA 1
ATOM 6342 C C . ALA A 1 813 ? -3.599 8.234 14.222 1.00 93.06 813 ALA A C 1
ATOM 6344 O O . ALA A 1 813 ? -4.215 8.035 13.173 1.00 93.06 813 ALA A O 1
ATOM 6345 N N . GLY A 1 814 ? -2.315 7.884 14.333 1.00 92.94 814 GLY A N 1
ATOM 6346 C CA . GLY A 1 814 ? -1.596 7.258 13.208 1.00 92.94 814 GLY A CA 1
ATOM 6347 C C . GLY A 1 814 ? -2.274 6.022 12.618 1.00 92.94 814 GLY A C 1
ATOM 6348 O O . GLY A 1 814 ? -2.337 5.934 11.392 1.00 92.94 814 GLY A O 1
ATOM 6349 N N . PRO A 1 815 ? -2.855 5.111 13.426 1.00 92.12 815 PRO A N 1
ATOM 6350 C CA . PRO A 1 815 ? -3.689 4.025 12.919 1.00 92.12 815 PRO A CA 1
ATOM 6351 C C . PRO A 1 815 ? -4.808 4.428 11.952 1.00 92.12 815 PRO A C 1
ATOM 6353 O O . PRO A 1 815 ? -5.102 3.676 11.027 1.00 92.12 815 PRO A O 1
ATOM 6356 N N . ASP A 1 816 ? -5.418 5.601 12.141 1.00 92.00 816 ASP A N 1
ATOM 6357 C CA . ASP A 1 816 ? -6.453 6.128 11.241 1.00 92.00 816 ASP A CA 1
ATOM 6358 C C . ASP A 1 816 ? -5.867 6.671 9.947 1.00 92.00 816 ASP A C 1
ATOM 6360 O O . ASP A 1 816 ? -6.524 6.690 8.914 1.00 92.00 816 ASP A O 1
ATOM 6364 N N . LEU A 1 817 ? -4.629 7.149 10.003 1.00 93.44 817 LEU A N 1
ATOM 6365 C CA . LEU A 1 817 ? -3.964 7.780 8.876 1.00 93.44 817 LEU A CA 1
ATOM 6366 C C . LEU A 1 817 ? -3.289 6.770 7.952 1.00 93.44 817 LEU A C 1
ATOM 6368 O O . LEU A 1 817 ? -3.000 7.113 6.810 1.00 93.44 817 LEU A O 1
ATOM 6372 N N . LEU A 1 818 ? -3.063 5.538 8.406 1.00 92.50 818 LEU A N 1
ATOM 6373 C CA . LEU A 1 818 ? -2.320 4.546 7.636 1.00 92.50 818 LEU A CA 1
ATOM 6374 C C . LEU A 1 818 ? -2.962 4.266 6.268 1.00 92.50 818 LEU A C 1
ATOM 6376 O O . LEU A 1 818 ? -2.279 4.358 5.251 1.00 92.50 818 LEU A O 1
ATOM 6380 N N . ALA A 1 819 ? -4.275 4.008 6.236 1.00 91.19 819 ALA A N 1
ATOM 6381 C CA . ALA A 1 819 ? -5.000 3.746 4.994 1.00 91.19 819 ALA A CA 1
ATOM 6382 C C . ALA A 1 819 ? -4.913 4.928 4.005 1.00 91.19 819 ALA A C 1
ATOM 6384 O O . ALA A 1 819 ? -4.354 4.743 2.925 1.00 91.19 819 ALA A O 1
ATOM 6385 N N . PRO A 1 820 ? -5.350 6.160 4.344 1.00 93.56 820 PRO A N 1
ATOM 6386 C CA . PRO A 1 820 ? -5.298 7.268 3.390 1.00 93.56 820 PRO A CA 1
ATOM 6387 C C . PRO A 1 820 ? -3.872 7.675 2.986 1.00 93.56 820 PRO A C 1
ATOM 6389 O O . PRO A 1 820 ? -3.671 8.116 1.858 1.00 93.56 820 PRO A O 1
ATOM 6392 N N . LEU A 1 821 ? -2.870 7.530 3.863 1.00 92.56 821 LEU A N 1
ATOM 6393 C CA . LEU A 1 821 ? -1.476 7.853 3.527 1.00 92.56 821 LEU A CA 1
ATOM 6394 C C . LEU A 1 821 ? -0.819 6.812 2.618 1.00 92.56 821 LEU A C 1
ATOM 6396 O O . LEU A 1 821 ? 0.104 7.158 1.881 1.00 92.56 821 LEU A O 1
ATOM 6400 N N . SER A 1 822 ? -1.274 5.561 2.659 1.00 88.81 822 SER A N 1
ATOM 6401 C CA . SER A 1 822 ? -0.764 4.509 1.775 1.00 88.81 822 SER A CA 1
ATOM 6402 C C . SER A 1 822 ? -1.238 4.617 0.328 1.00 88.81 822 SER A C 1
ATOM 6404 O O . SER A 1 822 ? -0.637 4.025 -0.568 1.00 88.81 822 SER A O 1
ATOM 6406 N N . LEU A 1 823 ? -2.300 5.391 0.104 1.00 87.38 823 LEU A N 1
ATOM 6407 C CA . LEU A 1 823 ? -2.915 5.610 -1.200 1.00 87.38 823 LEU A CA 1
ATOM 6408 C C . LEU A 1 823 ? -2.254 6.749 -1.988 1.00 87.38 823 LEU A C 1
ATOM 6410 O O . LEU A 1 823 ? -2.820 7.199 -2.974 1.00 87.38 823 LEU A O 1
ATOM 6414 N N . SER A 1 824 ? -1.114 7.284 -1.549 1.00 86.62 824 SER A N 1
ATOM 6415 C CA . SER A 1 824 ? -0.341 8.264 -2.318 1.00 86.62 824 SER A CA 1
ATOM 6416 C C . SER A 1 824 ? 1.082 8.355 -1.784 1.00 86.62 824 SER A C 1
ATOM 6418 O O . SER A 1 824 ? 1.284 8.480 -0.573 1.00 86.62 824 SER A O 1
ATOM 6420 N N . GLY A 1 825 ? 2.075 8.406 -2.672 1.00 79.19 825 GLY A N 1
ATOM 6421 C CA . GLY A 1 825 ? 3.431 8.781 -2.279 1.00 79.19 825 GLY A CA 1
ATOM 6422 C C . GLY A 1 825 ? 3.609 10.284 -2.080 1.00 79.19 825 GLY A C 1
ATOM 6423 O O . GLY A 1 825 ? 4.564 10.679 -1.425 1.00 79.19 825 GLY A O 1
ATOM 6424 N N . ARG A 1 826 ? 2.696 11.150 -2.548 1.00 84.25 826 ARG A N 1
ATOM 6425 C CA . ARG A 1 826 ? 2.714 12.594 -2.238 1.00 84.25 826 ARG A CA 1
ATOM 6426 C C . ARG A 1 826 ? 1.678 12.931 -1.168 1.00 84.25 826 ARG A C 1
ATOM 6428 O O . ARG A 1 826 ? 0.472 12.776 -1.376 1.00 84.25 826 ARG A O 1
ATOM 6435 N N . ARG A 1 827 ? 2.151 13.386 -0.007 1.00 90.94 827 ARG A N 1
ATOM 6436 C CA . ARG A 1 827 ? 1.361 13.499 1.228 1.00 90.94 827 ARG A CA 1
ATOM 6437 C C . ARG A 1 827 ? 1.401 14.919 1.774 1.00 90.94 827 ARG A C 1
ATOM 6439 O O . ARG A 1 827 ? 2.471 15.500 1.957 1.00 90.94 827 ARG A O 1
ATOM 6446 N N . LEU A 1 828 ? 0.232 15.463 2.083 1.00 92.50 828 LEU A N 1
ATOM 6447 C CA . LEU A 1 828 ? 0.075 16.776 2.690 1.00 92.50 828 LEU A CA 1
ATOM 6448 C C . LEU A 1 828 ? -0.684 16.653 4.006 1.00 92.50 828 LEU A C 1
ATOM 6450 O O . LEU A 1 828 ? -1.849 16.267 4.016 1.00 92.50 828 LEU A O 1
ATOM 6454 N N . PHE A 1 829 ? -0.056 17.050 5.109 1.00 93.12 829 PHE A N 1
ATOM 6455 C CA . PHE A 1 829 ? -0.737 17.156 6.396 1.00 93.12 829 PHE A CA 1
ATOM 6456 C C . PHE A 1 829 ? -1.103 18.597 6.694 1.00 93.12 829 PHE A C 1
ATOM 6458 O O . PHE A 1 829 ? -0.266 19.494 6.587 1.00 93.12 829 PHE A O 1
ATOM 6465 N N . ILE A 1 830 ? -2.330 18.816 7.147 1.00 91.94 830 ILE A N 1
ATOM 6466 C CA . ILE A 1 830 ? -2.829 20.137 7.499 1.00 91.94 830 ILE A CA 1
ATOM 6467 C C . ILE A 1 830 ? -3.458 20.067 8.879 1.00 91.94 830 ILE A C 1
ATOM 6469 O O . ILE A 1 830 ? -4.396 19.310 9.133 1.00 91.94 830 ILE A O 1
ATOM 6473 N N . GLY A 1 831 ? -2.956 20.886 9.795 1.00 91.00 831 GLY A N 1
ATOM 6474 C CA . GLY A 1 831 ? -3.434 20.842 11.166 1.00 91.00 831 GLY A CA 1
ATOM 6475 C C . GLY A 1 831 ? -2.831 21.903 12.066 1.00 91.00 831 GLY A C 1
ATOM 6476 O O . GLY A 1 831 ? -2.149 22.833 11.634 1.00 91.00 831 GLY A O 1
ATOM 6477 N N . ASP A 1 832 ? -3.123 21.748 13.348 1.00 88.88 832 ASP A N 1
ATOM 6478 C CA . ASP A 1 832 ? -2.568 22.552 14.423 1.00 88.88 832 ASP A CA 1
ATOM 6479 C C . ASP A 1 832 ? -2.267 21.631 15.601 1.00 88.88 832 ASP A C 1
ATOM 6481 O O . ASP A 1 832 ? -3.179 21.119 16.245 1.00 88.88 832 ASP A O 1
ATOM 6485 N N . HIS A 1 833 ? -0.985 21.410 15.876 1.00 85.94 833 HIS A N 1
ATOM 6486 C CA . HIS A 1 833 ? -0.541 20.490 16.922 1.00 85.94 833 HIS A CA 1
ATOM 6487 C C . HIS A 1 833 ? -0.821 21.014 18.344 1.00 85.94 833 HIS A C 1
ATOM 6489 O O . HIS A 1 833 ? -0.559 20.304 19.311 1.00 85.94 833 HIS A O 1
ATOM 6495 N N . LYS A 1 834 ? -1.323 22.253 18.478 1.00 85.06 834 LYS A N 1
ATOM 6496 C CA . LYS A 1 834 ? -1.758 22.863 19.746 1.00 85.06 834 LYS A CA 1
ATOM 6497 C C . LYS A 1 834 ? -3.275 22.808 19.953 1.00 85.06 834 LYS A C 1
ATOM 6499 O O . LYS A 1 834 ? -3.758 23.278 20.981 1.00 85.06 834 LYS A O 1
ATOM 6504 N N . GLN A 1 835 ? -4.026 22.293 18.979 1.00 85.31 835 GLN A N 1
ATOM 6505 C CA . GLN A 1 835 ? -5.460 22.030 19.122 1.00 85.31 835 GLN A CA 1
ATOM 6506 C C . GLN A 1 835 ? -5.706 20.655 19.752 1.00 85.31 835 GLN A C 1
ATOM 6508 O O . GLN A 1 835 ? -4.801 20.048 20.318 1.00 85.31 835 GLN A O 1
ATOM 6513 N N . LEU A 1 836 ? -6.959 20.197 19.704 1.00 84.44 836 LEU A N 1
ATOM 6514 C CA . LEU A 1 836 ? -7.372 18.917 20.263 1.00 84.44 836 LEU A CA 1
ATOM 6515 C C . LEU A 1 836 ? -6.549 17.762 19.651 1.00 84.44 836 LEU A C 1
ATOM 6517 O O . LEU A 1 836 ? -6.504 17.664 18.421 1.00 84.44 836 LEU A O 1
ATOM 6521 N N . PRO A 1 837 ? -5.922 16.913 20.487 1.00 89.50 837 PRO A N 1
ATOM 6522 C CA . PRO A 1 837 ? -5.237 15.700 20.047 1.00 89.50 837 PRO A CA 1
ATOM 6523 C C . PRO A 1 837 ? -6.251 14.600 19.676 1.00 89.50 837 PRO A C 1
ATOM 6525 O O . PRO A 1 837 ? -7.465 14.813 19.797 1.00 89.50 837 PRO A O 1
ATOM 6528 N N . PRO A 1 838 ? -5.787 13.410 19.249 1.00 89.94 838 PRO A N 1
ATOM 6529 C CA . PRO A 1 838 ? -6.655 12.249 19.093 1.00 89.94 838 PRO A CA 1
ATOM 6530 C C . PRO A 1 838 ? -7.412 11.903 20.384 1.00 89.94 838 PRO A C 1
ATOM 6532 O O . PRO A 1 838 ? -6.988 12.235 21.496 1.00 89.94 838 PRO A O 1
ATOM 6535 N N . PHE A 1 839 ? -8.545 11.217 20.228 1.00 87.06 839 PHE A N 1
ATOM 6536 C CA . PHE A 1 839 ? -9.365 10.761 21.353 1.00 87.06 839 PHE A CA 1
ATOM 6537 C C . PHE A 1 839 ? -8.545 9.903 22.335 1.00 87.06 839 PHE A C 1
ATOM 6539 O O . PHE A 1 839 ? -7.715 9.104 21.910 1.00 87.06 839 PHE A O 1
ATOM 6546 N N . ASP A 1 840 ? -8.774 10.080 23.642 1.00 87.06 840 ASP A N 1
ATOM 6547 C CA . ASP A 1 840 ? -8.060 9.399 24.739 1.00 87.06 840 ASP A CA 1
ATOM 6548 C C . ASP A 1 840 ? -6.525 9.517 24.716 1.00 87.06 840 ASP A C 1
ATOM 6550 O O . ASP A 1 840 ? -5.817 8.723 25.342 1.00 87.06 840 ASP A O 1
ATOM 6554 N N . SER A 1 841 ? -5.991 10.546 24.051 1.00 89.94 841 SER A N 1
ATOM 6555 C CA . SER A 1 841 ? -4.548 10.669 23.858 1.00 89.94 841 SER A CA 1
ATOM 6556 C C . SER A 1 841 ? -3.737 10.693 25.155 1.00 89.94 841 SER A C 1
ATOM 6558 O O . SER A 1 841 ? -2.743 9.975 25.267 1.00 89.94 841 SER A O 1
ATOM 6560 N N . GLU A 1 842 ? -4.157 11.473 26.154 1.00 90.69 842 GLU A N 1
ATOM 6561 C CA . GLU A 1 842 ? -3.439 11.565 27.432 1.00 90.69 842 GLU A CA 1
ATOM 6562 C C . GLU A 1 842 ? -3.314 10.195 28.104 1.00 90.69 842 GLU A C 1
ATOM 6564 O O . GLU A 1 842 ? -2.247 9.826 28.595 1.00 90.69 842 GLU A O 1
ATOM 6569 N N . ARG A 1 843 ? -4.398 9.415 28.065 1.00 91.06 843 ARG A N 1
ATOM 6570 C CA . ARG A 1 843 ? -4.476 8.093 28.679 1.00 91.06 843 ARG A CA 1
ATOM 6571 C C . ARG A 1 843 ? -3.613 7.074 27.939 1.00 91.06 843 ARG A C 1
ATOM 6573 O O . ARG A 1 843 ? -2.842 6.359 28.575 1.00 91.06 843 ARG A O 1
ATOM 6580 N N . ILE A 1 844 ? -3.719 7.015 26.612 1.00 94.06 844 ILE A N 1
ATOM 6581 C CA . ILE A 1 844 ? -2.927 6.092 25.788 1.00 94.06 844 ILE A CA 1
ATOM 6582 C C . ILE A 1 844 ? -1.436 6.423 25.905 1.00 94.06 844 ILE A C 1
ATOM 6584 O O . ILE A 1 844 ? -0.628 5.525 26.135 1.00 94.06 844 ILE A O 1
ATOM 6588 N N . ASN A 1 845 ? -1.062 7.702 25.835 1.00 94.38 845 ASN A N 1
ATOM 6589 C CA . ASN A 1 845 ? 0.329 8.121 25.988 1.00 94.38 845 ASN A CA 1
ATOM 6590 C C . ASN A 1 845 ? 0.884 7.805 27.380 1.00 94.38 845 ASN A C 1
ATOM 6592 O O . ASN A 1 845 ? 2.023 7.356 27.473 1.00 94.38 845 ASN A O 1
ATOM 6596 N N . ALA A 1 846 ? 0.098 7.975 28.449 1.00 94.12 846 ALA A N 1
ATOM 6597 C CA . ALA A 1 846 ? 0.517 7.594 29.798 1.00 94.12 846 ALA A CA 1
ATOM 6598 C C . ALA A 1 846 ? 0.813 6.088 29.905 1.00 94.12 846 ALA A C 1
ATOM 6600 O O . ALA A 1 846 ? 1.839 5.704 30.463 1.00 94.12 846 ALA A O 1
ATOM 6601 N N . ILE A 1 847 ? -0.037 5.245 29.307 1.00 95.00 847 ILE A N 1
ATOM 6602 C CA . ILE A 1 847 ? 0.178 3.793 29.245 1.00 95.00 847 ILE A CA 1
ATOM 6603 C C . ILE A 1 847 ? 1.449 3.474 28.453 1.00 95.00 847 ILE A C 1
ATOM 6605 O O . ILE A 1 847 ? 2.322 2.770 28.951 1.00 95.00 847 ILE A O 1
ATOM 6609 N N . LEU A 1 848 ? 1.593 4.010 27.238 1.00 96.00 848 LEU A N 1
ATOM 6610 C CA . LEU A 1 848 ? 2.757 3.746 26.385 1.00 96.00 848 LEU A CA 1
ATOM 6611 C C . LEU A 1 848 ? 4.067 4.260 27.012 1.00 96.00 848 LEU A C 1
ATOM 6613 O O . LEU A 1 848 ? 5.124 3.652 26.820 1.00 96.00 848 LEU A O 1
ATOM 6617 N N . ALA A 1 849 ? 4.013 5.335 27.802 1.00 94.94 849 ALA A N 1
ATOM 6618 C CA . ALA A 1 849 ? 5.152 5.921 28.511 1.00 94.94 849 ALA A CA 1
ATOM 6619 C C . ALA A 1 849 ? 5.640 5.100 29.720 1.00 94.94 849 ALA A C 1
ATOM 6621 O O . ALA A 1 849 ? 6.783 5.300 30.142 1.00 94.94 849 ALA A O 1
ATOM 6622 N N . ASP A 1 850 ? 4.887 4.095 30.181 1.00 94.50 850 ASP A N 1
ATOM 6623 C CA . ASP A 1 850 ? 5.303 3.182 31.252 1.00 94.50 850 ASP A CA 1
ATOM 6624 C C . ASP A 1 850 ? 5.462 1.731 30.756 1.00 94.50 850 ASP A C 1
ATOM 6626 O O . ASP A 1 850 ? 4.509 1.034 30.409 1.00 94.50 850 ASP A O 1
ATOM 6630 N N . GLY A 1 851 ? 6.704 1.237 30.744 1.00 93.81 851 GLY A N 1
ATOM 6631 C CA . GLY A 1 851 ? 7.015 -0.111 30.260 1.00 93.81 851 GLY A CA 1
ATOM 6632 C C . GLY A 1 851 ? 6.492 -1.224 31.162 1.00 93.81 851 GLY A C 1
ATOM 6633 O O . GLY A 1 851 ? 6.190 -2.314 30.672 1.00 93.81 851 GLY A O 1
ATOM 6634 N N . SER A 1 852 ? 6.355 -0.957 32.461 1.00 92.50 852 SER A N 1
ATOM 6635 C CA . SER A 1 852 ? 5.814 -1.923 33.416 1.00 92.50 852 SER A CA 1
ATOM 6636 C C . SER A 1 852 ? 4.314 -2.128 33.196 1.00 92.50 852 SER A C 1
ATOM 6638 O O . SER A 1 852 ? 3.847 -3.270 33.161 1.00 92.50 852 SER A O 1
ATOM 6640 N N . VAL A 1 853 ? 3.592 -1.037 32.923 1.00 93.12 853 VAL A N 1
ATOM 6641 C CA . VAL A 1 853 ? 2.162 -1.044 32.601 1.00 93.12 853 VAL A CA 1
ATOM 6642 C C . VAL A 1 853 ? 1.914 -1.759 31.273 1.00 93.12 853 VAL A C 1
ATOM 6644 O O . VAL A 1 853 ? 1.097 -2.678 31.222 1.00 93.12 853 VAL A O 1
ATOM 6647 N N . VAL A 1 854 ? 2.672 -1.434 30.217 1.00 94.38 854 VAL A N 1
ATOM 6648 C CA . VAL A 1 854 ? 2.571 -2.130 28.917 1.00 94.38 854 VAL A CA 1
ATOM 6649 C C . VAL A 1 854 ? 2.802 -3.635 29.069 1.00 94.38 854 VAL A C 1
ATOM 6651 O O . VAL A 1 854 ? 2.043 -4.441 28.531 1.00 94.38 854 VAL A O 1
ATOM 6654 N N . ARG A 1 855 ? 3.818 -4.038 29.838 1.00 92.81 855 ARG A N 1
ATOM 6655 C CA . ARG A 1 855 ? 4.116 -5.455 30.087 1.00 92.81 855 ARG A CA 1
ATOM 6656 C C . ARG A 1 855 ? 2.974 -6.157 30.825 1.00 92.81 855 ARG A C 1
ATOM 6658 O O . ARG A 1 855 ? 2.678 -7.309 30.518 1.00 92.81 855 ARG A O 1
ATOM 6665 N N . SER A 1 856 ? 2.347 -5.485 31.790 1.00 89.94 856 SER A N 1
ATOM 6666 C CA . SER A 1 856 ? 1.177 -6.010 32.503 1.00 89.94 856 SER A CA 1
ATOM 6667 C C . SER A 1 856 ? -0.013 -6.207 31.560 1.00 89.94 856 SER A C 1
ATOM 6669 O O . SER A 1 856 ? -0.603 -7.286 31.537 1.00 89.94 856 SER A O 1
ATOM 6671 N N . LEU A 1 857 ? -0.302 -5.211 30.717 1.00 90.12 857 LEU A N 1
ATOM 6672 C CA . LEU A 1 857 ? -1.377 -5.271 29.725 1.00 90.12 857 LEU A CA 1
ATOM 6673 C C . LEU A 1 857 ? -1.205 -6.438 28.745 1.00 90.12 857 LEU A C 1
ATOM 6675 O O . LEU A 1 857 ? -2.143 -7.201 28.520 1.00 90.12 857 LEU A O 1
ATOM 6679 N N . LEU A 1 858 ? -0.003 -6.603 28.185 1.00 89.69 858 LEU A N 1
ATOM 6680 C CA . LEU A 1 858 ? 0.260 -7.628 27.171 1.00 89.69 858 LEU A CA 1
ATOM 6681 C C . LEU A 1 858 ? 0.164 -9.057 27.725 1.00 89.69 858 LEU A C 1
ATOM 6683 O O . LEU A 1 858 ? -0.272 -9.949 27.002 1.00 89.69 858 LEU A O 1
ATOM 6687 N N . LYS A 1 859 ? 0.468 -9.283 29.012 1.00 86.50 859 LYS A N 1
ATOM 6688 C CA . LYS A 1 859 ? 0.303 -10.603 29.654 1.00 86.50 859 LYS A CA 1
ATOM 6689 C C . LYS A 1 859 ? -1.148 -11.099 29.656 1.00 86.50 859 LYS A C 1
ATOM 6691 O O . LYS A 1 859 ? -1.369 -12.305 29.610 1.00 86.50 859 LYS A O 1
ATOM 6696 N N . GLY A 1 860 ? -2.115 -10.186 29.744 1.00 80.25 860 GLY A N 1
ATOM 6697 C CA . GLY A 1 860 ? -3.548 -10.496 29.779 1.00 80.25 860 GLY A CA 1
ATOM 6698 C C . GLY A 1 860 ? -4.278 -10.291 28.449 1.00 80.25 860 GLY A C 1
ATOM 6699 O O . GLY A 1 860 ? -5.472 -10.576 28.362 1.00 80.25 860 GLY A O 1
ATOM 6700 N N . ALA A 1 861 ? -3.585 -9.798 27.417 1.00 85.62 861 ALA A N 1
ATOM 6701 C CA . ALA A 1 861 ? -4.200 -9.345 26.172 1.00 85.62 861 ALA A CA 1
ATOM 6702 C C . ALA A 1 861 ? -4.935 -10.467 25.424 1.00 85.62 861 ALA A C 1
ATOM 6704 O O . ALA A 1 861 ? -6.085 -10.282 25.029 1.00 85.62 861 ALA A O 1
ATOM 6705 N N . ASP A 1 862 ? -4.322 -11.644 25.282 1.00 83.38 862 ASP A N 1
ATOM 6706 C CA . ASP A 1 862 ? -4.885 -12.762 24.509 1.00 83.38 862 ASP A CA 1
ATOM 6707 C C . ASP A 1 862 ? -6.289 -13.181 24.994 1.00 83.38 862 ASP A C 1
ATOM 6709 O O . ASP A 1 862 ? -7.208 -13.383 24.203 1.00 83.38 862 ASP A O 1
ATOM 6713 N N . ARG A 1 863 ? -6.521 -13.163 26.312 1.00 78.19 863 ARG A N 1
ATOM 6714 C CA . ARG A 1 863 ? -7.812 -13.535 26.921 1.00 78.19 863 ARG A CA 1
ATOM 6715 C C . ARG A 1 863 ? -8.935 -12.528 26.656 1.00 78.19 863 ARG A C 1
ATOM 6717 O O . ARG A 1 863 ? -10.110 -12.877 26.770 1.00 78.19 863 ARG A O 1
ATOM 6724 N N . ILE A 1 864 ? -8.594 -11.277 26.346 1.00 81.00 864 ILE A N 1
ATOM 6725 C CA . ILE A 1 864 ? -9.555 -10.181 26.159 1.00 81.00 864 ILE A CA 1
ATOM 6726 C C . ILE A 1 864 ? -9.750 -9.855 24.676 1.00 81.00 864 ILE A C 1
ATOM 6728 O O . ILE A 1 864 ? -10.887 -9.671 24.231 1.00 81.00 864 ILE A O 1
ATOM 6732 N N . ILE A 1 865 ? -8.651 -9.768 23.925 1.00 85.00 865 ILE A N 1
ATOM 6733 C CA . ILE A 1 865 ? -8.631 -9.294 22.538 1.00 85.00 865 ILE A CA 1
ATOM 6734 C C . ILE A 1 865 ? -8.161 -10.355 21.533 1.00 85.00 865 ILE A C 1
ATOM 6736 O O . ILE A 1 865 ? -8.246 -10.103 20.334 1.00 85.00 865 ILE A O 1
ATOM 6740 N N . GLY A 1 866 ? -7.730 -11.545 21.970 1.00 78.44 866 GLY A N 1
ATOM 6741 C CA . GLY A 1 866 ? -7.150 -12.578 21.096 1.00 78.44 866 GLY A CA 1
ATOM 6742 C C . GLY A 1 866 ? -8.035 -12.961 19.905 1.00 78.44 866 GLY A C 1
ATOM 6743 O O . GLY A 1 866 ? -7.546 -13.086 18.786 1.00 78.44 866 GLY A O 1
ATOM 6744 N N . SER A 1 867 ? -9.361 -13.012 20.074 1.00 75.19 867 SER A N 1
ATOM 6745 C CA . SER A 1 867 ? -10.303 -13.293 18.976 1.00 75.19 867 SER A CA 1
ATOM 6746 C C . SER A 1 867 ? -10.327 -12.235 17.867 1.00 75.19 867 SER A C 1
ATOM 6748 O O . SER A 1 867 ? -10.640 -12.558 16.721 1.00 75.19 867 SER A O 1
ATOM 6750 N N . ALA A 1 868 ? -10.012 -10.973 18.171 1.00 71.94 868 ALA A N 1
ATOM 6751 C CA . ALA A 1 868 ? -9.885 -9.921 17.162 1.00 71.94 868 ALA A CA 1
ATOM 6752 C C . ALA A 1 868 ? -8.499 -9.912 16.498 1.00 71.94 868 ALA A C 1
ATOM 6754 O O . ALA A 1 868 ? -8.365 -9.352 15.411 1.00 71.94 868 ALA A O 1
ATOM 6755 N N . PHE A 1 869 ? -7.509 -10.547 17.132 1.00 77.50 869 PHE A N 1
ATOM 6756 C CA . PHE A 1 869 ? -6.098 -10.487 16.761 1.00 77.50 869 PHE A CA 1
ATOM 6757 C C . PHE A 1 869 ? -5.505 -11.843 16.324 1.00 77.50 869 PHE A C 1
ATOM 6759 O O . PHE A 1 869 ? -4.286 -11.935 16.172 1.00 77.50 869 PHE A O 1
ATOM 6766 N N . TYR A 1 870 ? -6.345 -12.862 16.085 1.00 61.22 870 TYR A N 1
ATOM 6767 C CA . TYR A 1 870 ? -5.972 -14.266 15.821 1.00 61.22 870 TYR A CA 1
ATOM 6768 C C . TYR A 1 870 ? -4.859 -14.447 14.765 1.00 61.22 870 TYR A C 1
ATOM 6770 O O . TYR A 1 870 ? -4.009 -15.312 14.931 1.00 61.22 870 TYR A O 1
ATOM 6778 N N . ASP A 1 871 ? -4.794 -13.570 13.753 1.00 60.41 871 ASP A N 1
ATOM 6779 C CA . ASP A 1 871 ? -3.788 -13.604 12.672 1.00 60.41 871 ASP A CA 1
ATOM 6780 C C . ASP A 1 871 ? -2.732 -12.471 12.745 1.00 60.41 871 ASP A C 1
ATOM 6782 O O . ASP A 1 871 ? -2.001 -12.236 11.784 1.00 60.41 871 ASP A O 1
ATOM 6786 N N . THR A 1 872 ? -2.676 -11.693 13.834 1.00 61.78 872 THR A N 1
ATOM 6787 C CA . THR A 1 872 ? -2.017 -10.359 13.845 1.00 61.78 872 THR A CA 1
ATOM 6788 C C . THR A 1 872 ? -0.874 -10.185 14.849 1.00 61.78 872 THR A C 1
ATOM 6790 O O . THR A 1 872 ? -0.488 -9.061 15.144 1.00 61.78 872 THR A O 1
ATOM 6793 N N . GLY A 1 873 ? -0.270 -11.271 15.336 1.00 68.75 873 GLY A N 1
ATOM 6794 C CA . GLY A 1 873 ? 1.055 -11.190 15.970 1.00 68.75 873 GLY A CA 1
ATOM 6795 C C . GLY A 1 873 ? 1.090 -10.704 17.426 1.00 68.75 873 GLY A C 1
ATOM 6796 O O . GLY A 1 873 ? 2.101 -10.156 17.854 1.00 68.75 873 GLY A O 1
ATOM 6797 N N . LEU A 1 874 ? 0.044 -10.922 18.237 1.00 82.38 874 LEU A N 1
ATOM 6798 C CA . LEU A 1 874 ? 0.123 -10.658 19.692 1.00 82.38 874 LEU A CA 1
ATOM 6799 C C . LEU A 1 874 ? 1.280 -11.417 20.375 1.00 82.38 874 LEU A C 1
ATOM 6801 O O . LEU A 1 874 ? 1.893 -10.914 21.320 1.00 82.38 874 LEU A O 1
ATOM 6805 N N . GLU A 1 875 ? 1.619 -12.604 19.870 1.00 84.44 875 GLU A N 1
ATOM 6806 C CA . GLU A 1 875 ? 2.793 -13.372 20.301 1.00 84.44 875 GLU A CA 1
ATOM 6807 C C . GLU A 1 875 ? 4.100 -12.596 20.080 1.00 84.44 875 GLU A C 1
ATOM 6809 O O . GLU A 1 875 ? 4.981 -12.592 20.941 1.00 84.44 875 GLU A O 1
ATOM 6814 N N . GLU A 1 876 ? 4.198 -11.859 18.971 1.00 86.19 876 GLU A N 1
ATOM 6815 C CA . GLU A 1 876 ? 5.348 -11.012 18.661 1.00 86.19 876 GLU A CA 1
ATOM 6816 C C . GLU A 1 876 ? 5.487 -9.879 19.680 1.00 86.19 876 GLU A C 1
ATOM 6818 O O . GLU A 1 876 ? 6.581 -9.643 20.192 1.00 86.19 876 GLU A O 1
ATOM 6823 N N . LEU A 1 877 ? 4.385 -9.218 20.052 1.00 90.44 877 LEU A N 1
ATOM 6824 C CA . LEU A 1 877 ? 4.417 -8.207 21.114 1.00 90.44 877 LEU A CA 1
ATOM 6825 C C . LEU A 1 877 ? 4.784 -8.800 22.471 1.00 90.44 877 LEU A C 1
ATOM 6827 O O . LEU A 1 877 ? 5.440 -8.135 23.270 1.00 90.44 877 LEU A O 1
ATOM 6831 N N . THR A 1 878 ? 4.390 -10.042 22.735 1.00 89.38 878 THR A N 1
ATOM 6832 C CA . THR A 1 878 ? 4.772 -10.741 23.967 1.00 89.38 878 THR A CA 1
ATOM 6833 C C . THR A 1 878 ? 6.278 -11.013 23.994 1.00 89.38 878 THR A C 1
ATOM 6835 O O . THR A 1 878 ? 6.916 -10.818 25.031 1.00 89.38 878 THR A O 1
ATOM 6838 N N . ALA A 1 879 ? 6.873 -11.376 22.852 1.00 89.38 879 ALA A N 1
ATOM 6839 C CA . ALA A 1 879 ? 8.321 -11.519 22.704 1.00 89.38 879 ALA A CA 1
ATOM 6840 C C . ALA A 1 879 ? 9.055 -10.173 22.844 1.00 89.38 879 ALA A C 1
ATOM 6842 O O . ALA A 1 879 ? 10.034 -10.087 23.584 1.00 89.38 879 ALA A O 1
ATOM 6843 N N . VAL A 1 880 ? 8.547 -9.104 22.218 1.00 92.06 880 VAL A N 1
ATOM 6844 C CA . VAL A 1 880 ? 9.059 -7.732 22.397 1.00 92.06 880 VAL A CA 1
ATOM 6845 C C . VAL A 1 880 ? 9.005 -7.329 23.865 1.00 92.06 880 VAL A C 1
ATOM 6847 O O . VAL A 1 880 ? 9.970 -6.785 24.389 1.00 92.06 880 VAL A O 1
ATOM 6850 N N . ALA A 1 881 ? 7.902 -7.626 24.554 1.00 91.75 881 ALA A N 1
ATOM 6851 C CA . ALA A 1 881 ? 7.746 -7.311 25.962 1.00 91.75 881 ALA A CA 1
ATOM 6852 C C . ALA A 1 881 ? 8.735 -8.069 26.850 1.00 91.75 881 ALA A C 1
ATOM 6854 O O . ALA A 1 881 ? 8.978 -7.611 27.957 1.00 91.75 881 ALA A O 1
ATOM 6855 N N . ALA A 1 882 ? 9.311 -9.194 26.416 1.00 91.50 882 ALA A N 1
ATOM 6856 C CA . ALA A 1 882 ? 10.317 -9.923 27.186 1.00 91.50 882 ALA A CA 1
ATOM 6857 C C . ALA A 1 882 ? 11.692 -9.225 27.196 1.00 91.50 882 ALA A C 1
ATOM 6859 O O . ALA A 1 882 ? 12.421 -9.374 28.176 1.00 91.50 882 ALA A O 1
ATOM 6860 N N . ASP A 1 883 ? 12.012 -8.426 26.173 1.00 93.44 883 ASP A N 1
ATOM 6861 C CA . ASP A 1 883 ? 13.281 -7.704 26.014 1.00 93.44 883 ASP A CA 1
ATOM 6862 C C . ASP A 1 883 ? 13.096 -6.200 26.288 1.00 93.44 883 ASP A C 1
ATOM 6864 O O . ASP A 1 883 ? 12.414 -5.494 25.548 1.00 93.44 883 ASP A O 1
ATOM 6868 N N . ASP A 1 884 ? 13.735 -5.679 27.340 1.00 92.44 884 ASP A N 1
ATOM 6869 C CA . ASP A 1 884 ? 13.605 -4.267 27.730 1.00 92.44 884 ASP A CA 1
ATOM 6870 C C . ASP A 1 884 ? 14.099 -3.284 26.655 1.00 92.44 884 ASP A C 1
ATOM 6872 O O . ASP A 1 884 ? 13.543 -2.191 26.511 1.00 92.44 884 ASP A O 1
ATOM 6876 N N . SER A 1 885 ? 15.124 -3.651 25.879 1.00 93.69 885 SER A N 1
ATOM 6877 C CA . SER A 1 885 ? 15.651 -2.801 24.809 1.00 93.69 885 SER A CA 1
ATOM 6878 C C . SER A 1 885 ? 14.652 -2.696 23.662 1.00 93.69 885 SER A C 1
ATOM 6880 O O . SER A 1 885 ? 14.340 -1.588 23.211 1.00 93.69 885 SER A O 1
ATOM 6882 N N . GLN A 1 886 ? 14.111 -3.836 23.225 1.00 93.62 886 GLN A N 1
ATOM 6883 C CA . GLN A 1 886 ? 13.101 -3.884 22.165 1.00 93.62 886 GLN A CA 1
ATOM 6884 C C . GLN A 1 886 ? 11.810 -3.202 22.611 1.00 93.62 886 GLN A C 1
ATOM 6886 O O . GLN A 1 886 ? 11.298 -2.336 21.901 1.00 93.62 886 GLN A O 1
ATOM 6891 N N . LEU A 1 887 ? 11.335 -3.498 23.824 1.00 95.75 887 LEU A N 1
ATOM 6892 C CA . LEU A 1 887 ? 10.149 -2.871 24.395 1.00 95.75 887 LEU A CA 1
ATOM 6893 C C . LEU A 1 887 ? 10.288 -1.345 24.447 1.00 95.75 887 LEU A C 1
ATOM 6895 O O . LEU A 1 887 ? 9.358 -0.631 24.075 1.00 95.75 887 LEU A O 1
ATOM 6899 N N . ASN A 1 888 ? 11.444 -0.819 24.860 1.00 96.25 888 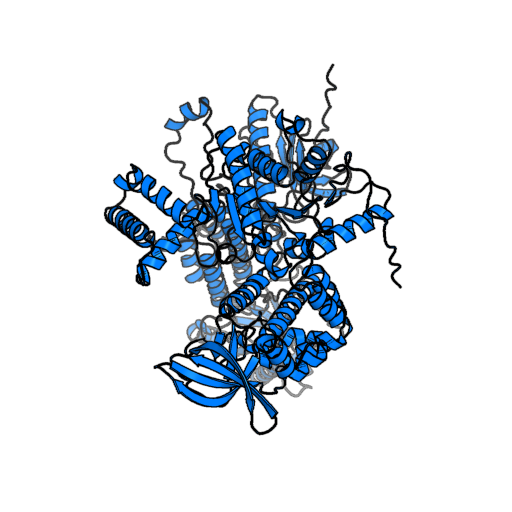ASN A N 1
ATOM 6900 C CA . ASN A 1 888 ? 11.658 0.627 24.912 1.00 96.25 888 ASN A CA 1
ATOM 6901 C C . ASN A 1 888 ? 11.681 1.279 23.517 1.00 96.25 888 ASN A C 1
ATOM 6903 O O . ASN A 1 888 ? 11.125 2.368 23.336 1.00 96.25 888 ASN A O 1
ATOM 6907 N N . ARG A 1 889 ? 12.285 0.611 22.523 1.00 95.38 889 ARG A N 1
ATOM 6908 C CA . ARG A 1 889 ? 12.279 1.058 21.118 1.00 95.38 889 ARG A CA 1
ATOM 6909 C C . ARG A 1 889 ? 10.857 1.107 20.558 1.00 95.38 889 ARG A C 1
ATOM 6911 O O . ARG A 1 889 ? 10.436 2.154 20.068 1.00 95.38 889 ARG A O 1
ATOM 6918 N N . VAL A 1 890 ? 10.107 0.014 20.697 1.00 96.69 890 VAL A N 1
ATOM 6919 C CA . VAL A 1 890 ? 8.727 -0.102 20.201 1.00 96.69 890 VAL A CA 1
ATOM 6920 C C . VAL A 1 890 ? 7.801 0.891 20.898 1.00 96.69 890 VAL A C 1
ATOM 6922 O O . VAL A 1 890 ? 7.017 1.547 20.224 1.00 96.69 890 VAL A O 1
ATOM 6925 N N . ARG A 1 891 ? 7.918 1.088 22.217 1.00 96.81 891 ARG A N 1
ATOM 6926 C CA . ARG A 1 891 ? 7.098 2.060 22.967 1.00 96.81 891 ARG A CA 1
ATOM 6927 C C . ARG A 1 891 ? 7.359 3.505 22.559 1.00 96.81 891 ARG A C 1
ATOM 6929 O O . ARG A 1 891 ? 6.419 4.277 22.391 1.00 96.81 891 ARG A O 1
ATOM 6936 N N . THR A 1 892 ? 8.625 3.868 22.372 1.00 95.56 892 THR A N 1
ATOM 6937 C CA . THR A 1 892 ? 8.998 5.217 21.927 1.00 95.56 892 THR A CA 1
ATOM 6938 C C . THR A 1 892 ? 8.457 5.481 20.519 1.00 95.56 892 THR A C 1
ATOM 6940 O O . THR A 1 892 ? 7.892 6.544 20.257 1.00 95.56 892 THR A O 1
ATOM 6943 N N . MET A 1 893 ? 8.565 4.492 19.625 1.00 96.19 893 MET A N 1
ATOM 6944 C CA . MET A 1 893 ? 7.950 4.560 18.302 1.00 96.19 893 MET A CA 1
ATOM 6945 C C . MET A 1 893 ? 6.413 4.588 18.387 1.00 96.19 893 MET A C 1
ATOM 6947 O O . MET A 1 893 ? 5.792 5.349 17.657 1.00 96.19 893 MET A O 1
ATOM 6951 N N . ALA A 1 894 ? 5.791 3.850 19.312 1.00 97.06 894 ALA A N 1
ATOM 6952 C CA . ALA A 1 894 ? 4.339 3.815 19.514 1.00 97.06 894 ALA A CA 1
ATOM 6953 C C . ALA A 1 894 ? 3.765 5.193 19.877 1.00 97.06 894 ALA A C 1
ATOM 6955 O O . ALA A 1 894 ? 2.777 5.619 19.287 1.00 97.06 894 ALA A O 1
ATOM 6956 N N . ILE A 1 895 ? 4.419 5.927 20.784 1.00 95.50 895 ILE A N 1
ATOM 6957 C CA . ILE A 1 895 ? 4.034 7.306 21.141 1.00 95.50 895 ILE A CA 1
ATOM 6958 C C . ILE A 1 895 ? 4.124 8.219 19.913 1.00 95.50 895 ILE A C 1
ATOM 6960 O O . ILE A 1 895 ? 3.206 8.990 19.627 1.00 95.50 895 ILE A O 1
ATOM 6964 N N . ARG A 1 896 ? 5.218 8.098 19.149 1.00 94.31 896 ARG A N 1
ATOM 6965 C CA . ARG A 1 896 ? 5.435 8.867 17.919 1.00 94.31 896 ARG A CA 1
ATOM 6966 C C . ARG A 1 896 ? 4.339 8.607 16.884 1.00 94.31 896 ARG A C 1
ATOM 6968 O O . ARG A 1 896 ? 3.800 9.560 16.331 1.00 94.31 896 ARG A O 1
ATOM 6975 N N . VAL A 1 897 ? 4.019 7.342 16.606 1.00 94.44 897 VAL A N 1
ATOM 6976 C CA . VAL A 1 897 ? 3.011 6.987 15.593 1.00 94.44 897 VAL A CA 1
ATOM 6977 C C . VAL A 1 897 ? 1.591 7.211 16.075 1.00 94.44 897 VAL A C 1
ATOM 6979 O O . VAL A 1 897 ? 0.710 7.362 15.243 1.00 94.44 897 VAL A O 1
ATOM 6982 N N . PHE A 1 898 ? 1.332 7.248 17.380 1.00 95.75 898 PHE A N 1
ATOM 6983 C CA . PHE A 1 898 ? -0.002 7.551 17.882 1.00 95.75 898 PHE A CA 1
ATOM 6984 C C . PHE A 1 898 ? -0.387 9.014 17.594 1.00 95.75 898 PHE A C 1
ATOM 6986 O O . PHE A 1 898 ? -1.483 9.251 17.092 1.00 95.75 898 PHE A O 1
ATOM 6993 N N . GLU A 1 899 ? 0.533 9.973 17.774 1.00 94.62 899 GLU A N 1
ATOM 6994 C CA . GLU A 1 899 ? 0.343 11.395 17.418 1.00 94.62 899 GLU A CA 1
ATOM 6995 C C . GLU A 1 899 ? 1.323 11.877 16.323 1.00 94.62 899 GLU A C 1
ATOM 6997 O O . GLU A 1 899 ? 2.145 12.775 16.563 1.00 94.62 899 GLU A O 1
ATOM 7002 N N . PRO A 1 900 ? 1.249 11.344 15.090 1.00 93.44 900 PRO A N 1
ATOM 7003 C CA . PRO A 1 900 ? 2.309 11.527 14.103 1.00 93.44 900 PRO A CA 1
ATOM 7004 C C . PRO A 1 900 ? 2.461 12.992 13.684 1.00 93.44 900 PRO A C 1
ATOM 7006 O O . PRO A 1 900 ? 3.577 13.497 13.597 1.00 93.44 900 PRO A O 1
ATOM 7009 N N . PHE A 1 901 ? 1.357 13.726 13.499 1.00 93.19 901 PHE A N 1
ATOM 7010 C CA . PHE A 1 901 ? 1.417 15.143 13.130 1.00 93.19 901 PHE A CA 1
ATOM 7011 C C . PHE A 1 901 ? 2.145 15.983 14.185 1.00 93.19 901 PHE A C 1
ATOM 7013 O O . PHE A 1 901 ? 3.012 16.789 13.851 1.00 93.19 901 PHE A O 1
ATOM 7020 N N . ARG A 1 902 ? 1.821 15.788 15.469 1.00 92.81 902 ARG A N 1
ATOM 7021 C CA . ARG A 1 902 ? 2.455 16.528 16.565 1.00 92.81 902 ARG A CA 1
ATOM 7022 C C . ARG A 1 902 ? 3.931 16.168 16.680 1.00 92.81 902 ARG A C 1
ATOM 7024 O O . ARG A 1 902 ? 4.752 17.080 16.762 1.00 92.81 902 ARG A O 1
ATOM 7031 N N . ALA A 1 903 ? 4.261 14.877 16.658 1.00 91.88 903 ALA A N 1
ATOM 7032 C CA . ALA A 1 903 ? 5.638 14.406 16.765 1.00 91.88 903 ALA A CA 1
ATOM 7033 C C . ALA A 1 903 ? 6.525 15.007 15.662 1.00 91.88 903 ALA A C 1
ATOM 7035 O O . ALA A 1 903 ? 7.554 15.616 15.956 1.00 91.88 903 ALA A O 1
ATOM 7036 N N . LEU A 1 904 ? 6.077 14.934 14.404 1.00 90.38 904 LEU A N 1
ATOM 7037 C CA . LEU A 1 904 ? 6.807 15.476 13.255 1.00 90.38 904 LEU A CA 1
ATOM 7038 C C . LEU A 1 904 ? 6.993 16.997 13.336 1.00 90.38 904 LEU A C 1
ATOM 7040 O O . LEU A 1 904 ? 8.070 17.508 13.021 1.00 90.38 904 LEU A O 1
ATOM 7044 N N . VAL A 1 905 ? 5.969 17.732 13.778 1.00 90.12 905 VAL A N 1
ATOM 7045 C CA . VAL A 1 905 ? 6.051 19.194 13.902 1.00 90.12 905 VAL A CA 1
ATOM 7046 C C . VAL A 1 905 ? 7.006 19.613 15.021 1.00 90.12 905 VAL A C 1
ATOM 7048 O O . VAL A 1 905 ? 7.872 20.454 14.782 1.00 90.12 905 VAL A O 1
ATOM 7051 N N . VAL A 1 906 ? 6.900 19.016 16.212 1.00 89.62 906 VAL A N 1
ATOM 7052 C CA . VAL A 1 906 ? 7.758 19.345 17.368 1.00 89.62 906 VAL A CA 1
ATOM 7053 C C . VAL A 1 906 ? 9.230 19.049 17.074 1.00 89.62 906 VAL A C 1
ATOM 7055 O O . VAL A 1 906 ? 10.115 19.823 17.452 1.00 89.62 906 VAL A O 1
ATOM 7058 N N . GLU A 1 907 ? 9.517 17.960 16.363 1.00 87.00 907 GLU A N 1
ATOM 7059 C CA . GLU A 1 907 ? 10.878 17.637 15.932 1.00 87.00 907 GLU A CA 1
ATOM 7060 C C . GLU A 1 907 ? 11.425 18.637 14.919 1.00 87.00 907 GLU A C 1
ATOM 7062 O O . GLU A 1 907 ? 12.584 19.051 15.021 1.00 87.00 907 GLU A O 1
ATOM 7067 N N . ASP A 1 908 ? 10.603 19.051 13.953 1.00 82.81 908 ASP A N 1
ATOM 7068 C CA . ASP A 1 908 ? 10.994 20.057 12.973 1.00 82.81 908 ASP A CA 1
ATOM 7069 C C . ASP A 1 908 ? 11.300 21.404 13.654 1.00 82.81 908 ASP A C 1
ATOM 7071 O O . ASP A 1 908 ? 12.358 21.984 13.385 1.00 82.81 908 ASP A O 1
ATOM 7075 N N . GLU A 1 909 ? 10.451 21.848 14.594 1.00 83.62 909 GLU A N 1
ATOM 7076 C CA . GLU A 1 909 ? 10.662 23.050 15.421 1.00 83.62 909 GLU A CA 1
ATOM 7077 C C . GLU A 1 909 ? 11.960 22.961 16.238 1.00 83.62 909 GLU A C 1
ATOM 7079 O O . GLU A 1 909 ? 12.799 23.866 16.180 1.00 83.62 909 GLU A O 1
ATOM 7084 N N . SER A 1 910 ? 12.168 21.846 16.946 1.00 82.00 910 SER A N 1
ATOM 7085 C CA . SER A 1 910 ? 13.354 21.619 17.783 1.00 82.00 910 SER A CA 1
ATOM 7086 C C . SER A 1 910 ? 14.643 21.669 16.961 1.00 82.00 910 SER A C 1
ATOM 7088 O O . SER A 1 910 ? 15.626 22.298 17.353 1.00 82.00 910 SER A O 1
ATOM 7090 N N . ARG A 1 911 ? 14.642 21.062 15.768 1.00 78.44 911 ARG A N 1
ATOM 7091 C CA . ARG A 1 911 ? 15.801 21.077 14.864 1.00 78.44 911 ARG A CA 1
ATOM 7092 C C . ARG A 1 911 ? 16.067 22.477 14.288 1.00 78.44 911 ARG A C 1
ATOM 7094 O O . ARG A 1 911 ? 17.231 22.844 14.124 1.00 78.44 911 ARG A O 1
ATOM 7101 N N . ARG A 1 912 ? 15.032 23.278 13.994 1.00 71.94 912 ARG A N 1
ATOM 7102 C CA . ARG A 1 912 ? 15.203 24.674 13.531 1.00 71.94 912 ARG A CA 1
ATOM 7103 C C . ARG A 1 912 ? 15.845 25.561 14.589 1.00 71.94 912 ARG A C 1
ATOM 7105 O O . ARG A 1 912 ? 16.677 26.395 14.235 1.00 71.94 912 ARG A O 1
ATOM 7112 N N . ALA A 1 913 ? 15.488 25.359 15.857 1.00 71.75 913 ALA A N 1
ATOM 7113 C CA . ALA A 1 913 ? 16.055 26.112 16.972 1.00 71.75 913 ALA A CA 1
ATOM 7114 C C . ALA A 1 913 ? 17.575 25.901 17.119 1.00 71.75 913 ALA A C 1
ATOM 7116 O O . ALA A 1 913 ? 18.278 26.814 17.542 1.00 71.75 913 ALA A O 1
ATOM 7117 N N . ILE A 1 914 ? 18.091 24.730 16.722 1.00 69.75 914 ILE A N 1
ATOM 7118 C CA . ILE A 1 914 ? 19.515 24.371 16.836 1.00 69.75 914 ILE A CA 1
ATOM 7119 C C . ILE A 1 914 ? 20.361 24.925 15.671 1.00 69.75 914 ILE A C 1
ATOM 7121 O O . ILE A 1 914 ? 21.511 25.299 15.880 1.00 69.75 914 ILE A O 1
ATOM 7125 N N . VAL A 1 915 ? 19.833 24.971 14.439 1.00 57.34 915 VAL A N 1
ATOM 7126 C CA . VAL A 1 915 ? 20.664 25.087 13.212 1.00 57.34 915 VAL A CA 1
ATOM 7127 C C . VAL A 1 915 ? 20.685 26.488 12.569 1.00 57.34 915 VAL A C 1
ATOM 7129 O O . VAL A 1 915 ? 21.351 26.687 11.560 1.00 57.34 915 VAL A O 1
ATOM 7132 N N . GLY A 1 916 ? 20.025 27.508 13.124 1.00 48.59 916 GLY A N 1
ATOM 7133 C CA . GLY A 1 916 ? 20.178 28.880 12.604 1.00 48.59 916 GLY A CA 1
ATOM 7134 C C . GLY A 1 916 ? 19.725 29.068 11.141 1.00 48.59 916 GLY A C 1
ATOM 7135 O O . GLY A 1 916 ? 20.355 29.797 10.383 1.00 48.59 916 GLY A O 1
ATOM 7136 N N . GLY A 1 917 ? 18.620 28.425 10.744 1.00 51.59 917 GLY A N 1
ATOM 7137 C CA . GLY A 1 917 ? 17.757 28.937 9.668 1.00 51.59 917 GLY A CA 1
ATOM 7138 C C . GLY A 1 917 ? 18.021 28.543 8.206 1.00 51.59 917 GLY A C 1
ATOM 7139 O O . GLY A 1 917 ? 17.378 29.133 7.347 1.00 51.59 917 GLY A O 1
ATOM 7140 N N . ALA A 1 918 ? 18.876 27.569 7.866 1.00 41.75 918 ALA A N 1
ATOM 7141 C CA . ALA A 1 918 ? 19.198 27.313 6.445 1.00 41.75 918 ALA A CA 1
ATOM 7142 C C . ALA A 1 918 ? 19.262 25.834 6.000 1.00 41.75 918 ALA A C 1
ATOM 7144 O O . ALA A 1 918 ? 20.218 25.419 5.347 1.00 41.75 918 ALA A O 1
ATOM 7145 N N . ARG A 1 919 ? 18.239 25.018 6.289 1.00 51.34 919 ARG A N 1
ATOM 7146 C CA . ARG A 1 919 ? 18.016 23.744 5.565 1.00 51.34 919 ARG A CA 1
ATOM 7147 C C . ARG A 1 919 ? 16.544 23.580 5.183 1.00 51.34 919 ARG A C 1
ATOM 7149 O O . ARG A 1 919 ? 15.680 24.068 5.907 1.00 51.34 919 ARG A O 1
ATOM 7156 N N . ARG A 1 920 ? 16.291 22.904 4.047 1.00 54.72 920 ARG A N 1
ATOM 7157 C CA . ARG A 1 920 ? 14.946 22.581 3.527 1.00 54.72 920 ARG A CA 1
ATOM 7158 C C . ARG A 1 920 ? 14.096 22.002 4.652 1.00 54.72 920 ARG A C 1
ATOM 7160 O O . ARG A 1 920 ? 14.524 21.062 5.322 1.00 54.72 920 ARG A O 1
ATOM 7167 N N . ALA A 1 921 ? 12.936 22.600 4.879 1.00 58.47 921 ALA A N 1
ATOM 7168 C CA . ALA A 1 921 ? 12.079 22.242 5.991 1.00 58.47 921 ALA A CA 1
ATOM 7169 C C . ALA A 1 921 ? 10.853 21.478 5.492 1.00 58.47 921 ALA A C 1
ATOM 7171 O O . ALA A 1 921 ? 10.259 21.865 4.491 1.00 58.47 921 ALA A O 1
ATOM 7172 N N . SER A 1 922 ? 10.467 20.420 6.209 1.00 61.12 922 SER A N 1
ATOM 7173 C CA . SER A 1 922 ? 9.261 19.629 5.921 1.00 61.12 922 SER A CA 1
ATOM 7174 C C . SER A 1 922 ? 7.972 20.312 6.381 1.00 61.12 922 SER A C 1
ATOM 7176 O O . SER A 1 922 ? 6.886 19.839 6.061 1.00 61.12 922 SER A O 1
ATOM 7178 N N . CYS A 1 923 ? 8.077 21.402 7.151 1.00 64.50 923 CYS A N 1
ATOM 7179 C CA . CYS A 1 923 ? 6.934 22.125 7.704 1.00 64.50 923 CYS A CA 1
ATOM 7180 C C . CYS A 1 923 ? 6.881 23.580 7.207 1.00 64.50 923 CYS A C 1
ATOM 7182 O O . CYS A 1 923 ? 7.903 24.257 7.090 1.00 64.50 923 CYS A O 1
ATOM 7184 N N . SER A 1 924 ? 5.683 24.117 7.018 1.00 71.50 924 SER A N 1
ATOM 7185 C CA . SER A 1 924 ? 5.441 25.554 6.853 1.00 71.50 924 SER A CA 1
ATOM 7186 C C . SER A 1 924 ? 4.599 26.053 8.026 1.00 71.50 924 SER A C 1
ATOM 7188 O O . SER A 1 924 ? 3.538 25.496 8.312 1.00 71.50 924 SER A O 1
ATOM 7190 N N . PHE A 1 925 ? 5.078 27.093 8.716 1.00 65.38 925 PHE A N 1
ATOM 7191 C CA . PHE A 1 925 ? 4.411 27.666 9.886 1.00 65.38 925 PHE A CA 1
ATOM 7192 C C . PHE A 1 925 ? 3.694 28.957 9.523 1.00 65.38 925 PHE A C 1
ATOM 7194 O O . PHE A 1 925 ? 4.272 29.882 8.964 1.00 65.38 925 PHE A O 1
ATOM 7201 N N . SER A 1 926 ? 2.430 29.031 9.908 1.00 54.47 926 SER A N 1
ATOM 7202 C CA . SER A 1 926 ? 1.552 30.161 9.642 1.00 54.47 926 SER A CA 1
ATOM 7203 C C . SER A 1 926 ? 1.407 31.039 10.897 1.00 54.47 926 SER A C 1
ATOM 7205 O O . SER A 1 926 ? 0.297 31.219 11.394 1.00 54.47 926 SER A O 1
ATOM 7207 N N . THR A 1 927 ? 2.510 31.542 11.470 1.00 41.72 927 THR A N 1
ATOM 7208 C CA . THR A 1 927 ? 2.507 32.281 12.757 1.00 41.72 927 THR A CA 1
ATOM 7209 C C . THR A 1 927 ? 2.197 33.783 12.652 1.00 41.72 927 THR A C 1
ATOM 7211 O O . THR A 1 927 ? 1.798 34.371 13.653 1.00 41.72 927 THR A O 1
ATOM 7214 N N . GLU A 1 928 ? 2.260 34.419 11.476 1.00 35.69 928 GLU A N 1
ATOM 7215 C CA . GLU A 1 928 ? 1.896 35.846 11.297 1.00 35.69 928 GLU A CA 1
ATOM 7216 C C . GLU A 1 928 ? 0.396 36.083 11.020 1.00 35.69 928 GLU A C 1
ATOM 7218 O O . GLU A 1 928 ? 0.008 36.856 10.147 1.00 35.69 928 GLU A O 1
ATOM 7223 N N . TRP A 1 929 ? -0.478 35.425 11.782 1.00 46.22 929 TRP A N 1
ATOM 7224 C CA . TRP A 1 929 ? -1.939 35.505 11.602 1.00 46.22 929 TRP A CA 1
ATOM 7225 C C . TRP A 1 929 ? -2.679 36.192 12.747 1.00 46.22 929 TRP A C 1
ATOM 7227 O O . TRP A 1 929 ? -3.894 36.073 12.882 1.00 46.22 929 TRP A O 1
ATOM 7237 N N . THR A 1 930 ? -1.952 36.945 13.567 1.00 30.66 930 THR A N 1
ATOM 7238 C CA . THR A 1 930 ? -2.492 37.698 14.702 1.00 30.66 930 THR A CA 1
ATOM 7239 C C . THR A 1 930 ? -1.823 39.067 14.807 1.00 30.66 930 THR A C 1
ATOM 7241 O O . THR A 1 930 ? -1.082 39.374 15.735 1.00 30.66 930 THR A O 1
ATOM 7244 N N . ARG A 1 931 ? -2.148 39.968 13.878 1.00 31.31 931 ARG A N 1
ATOM 7245 C CA . ARG A 1 931 ? -2.159 41.406 14.187 1.00 31.31 931 ARG A CA 1
ATOM 7246 C C . ARG A 1 931 ? -3.579 41.923 14.080 1.00 31.31 931 ARG A C 1
ATOM 7248 O O . ARG A 1 931 ? -3.946 42.555 13.101 1.00 31.31 931 ARG A O 1
ATOM 7255 N N . THR A 1 932 ? -4.373 41.589 15.092 1.00 30.39 932 THR A N 1
ATOM 7256 C CA . THR A 1 932 ? -5.459 42.403 15.666 1.00 30.39 932 THR A CA 1
ATOM 7257 C C . THR A 1 932 ? -6.176 41.546 16.704 1.00 30.39 932 THR A C 1
ATOM 7259 O O . THR A 1 932 ? -7.077 40.802 16.359 1.00 30.39 932 THR A O 1
ATOM 7262 N N . LEU A 1 933 ? -5.714 41.594 17.957 1.00 26.30 933 LEU A N 1
ATOM 7263 C CA . LEU A 1 933 ? -6.513 41.528 19.195 1.00 26.30 933 LEU A CA 1
ATOM 7264 C C . LEU A 1 933 ? -5.528 41.532 20.388 1.00 26.30 933 LEU A C 1
ATOM 7266 O O . LEU A 1 933 ? -4.673 40.650 20.465 1.00 26.30 933 LEU A O 1
ATOM 7270 N N . PRO A 1 934 ? -5.558 42.545 21.275 1.00 29.16 934 PRO A N 1
ATOM 7271 C CA . PRO A 1 934 ? -4.617 42.653 22.381 1.00 29.16 934 PRO A CA 1
ATOM 7272 C C . PRO A 1 934 ? -5.094 41.890 23.624 1.00 29.16 934 PRO A C 1
ATOM 7274 O O . PRO A 1 934 ? -6.241 42.018 24.047 1.00 29.16 934 PRO A O 1
ATOM 7277 N N . GLY A 1 935 ? -4.141 41.220 24.272 1.00 33.44 935 GLY A N 1
ATOM 7278 C CA . GLY A 1 935 ? -4.230 40.778 25.660 1.00 33.44 935 GLY A CA 1
ATOM 7279 C C . GLY A 1 935 ? -4.781 39.369 25.845 1.00 33.44 935 GLY A C 1
ATOM 7280 O O . GLY A 1 935 ? -5.613 38.913 25.076 1.00 33.44 935 GLY A O 1
ATOM 7281 N N . TRP A 1 936 ? -4.368 38.756 26.952 1.00 27.17 936 TRP A N 1
ATOM 7282 C CA . TRP A 1 936 ? -4.702 37.417 27.449 1.00 27.17 936 TRP A CA 1
ATOM 7283 C C . TRP A 1 936 ? -3.759 36.306 26.958 1.00 27.17 936 TRP A C 1
ATOM 7285 O O . TRP A 1 936 ? -3.550 36.112 25.770 1.00 27.17 936 TRP A O 1
ATOM 7295 N N . TYR A 1 937 ? -3.225 35.581 27.948 1.00 25.36 937 TYR A N 1
ATOM 7296 C CA . TYR A 1 937 ? -2.264 34.468 27.924 1.00 25.36 937 TYR A CA 1
ATOM 7297 C C . TYR A 1 937 ? -0.780 34.809 28.156 1.00 25.36 937 TYR A C 1
ATOM 7299 O O . TYR A 1 937 ? 0.004 35.080 27.251 1.00 25.36 937 TYR A O 1
ATOM 7307 N N . ARG A 1 938 ? -0.400 34.734 29.444 1.00 24.84 938 ARG A N 1
ATOM 7308 C CA . ARG A 1 938 ? 0.977 34.522 29.917 1.00 24.84 938 ARG A CA 1
ATOM 7309 C C . ARG A 1 938 ? 1.389 33.060 29.655 1.00 24.84 938 ARG A C 1
ATOM 7311 O O . ARG A 1 938 ? 0.551 32.182 29.860 1.00 24.84 938 ARG A O 1
ATOM 7318 N N . PRO A 1 939 ? 2.653 32.774 29.298 1.00 25.56 939 PRO A N 1
ATOM 7319 C CA . PRO A 1 939 ? 3.154 31.408 29.220 1.00 25.56 939 PRO A CA 1
ATOM 7320 C C . PRO A 1 939 ? 3.393 30.845 30.627 1.00 25.56 939 PRO A C 1
ATOM 7322 O O . PRO A 1 939 ? 4.055 31.480 31.449 1.00 25.56 939 PRO A O 1
ATOM 7325 N N . VAL A 1 940 ? 2.866 29.650 30.900 1.00 25.61 940 VAL A N 1
ATOM 7326 C CA . VAL A 1 940 ? 3.290 28.823 32.036 1.00 25.61 940 VAL A CA 1
ATOM 7327 C C . VAL A 1 940 ? 4.553 28.087 31.599 1.00 25.61 940 VAL A C 1
ATOM 7329 O O . VAL A 1 940 ? 4.522 27.301 30.657 1.00 25.61 940 VAL A O 1
ATOM 7332 N N . SER A 1 941 ? 5.674 28.373 32.258 1.00 26.28 941 SER A N 1
ATOM 7333 C CA . SER A 1 941 ? 6.908 27.603 32.120 1.00 26.28 941 SER A CA 1
ATOM 7334 C C . SER A 1 941 ? 6.714 26.218 32.734 1.00 26.28 941 SER A C 1
ATOM 7336 O O . SER A 1 941 ? 6.399 26.121 33.921 1.00 26.28 941 SER A O 1
ATOM 7338 N N . THR A 1 942 ? 6.952 25.157 31.972 1.00 27.28 942 THR A N 1
ATOM 7339 C CA . THR A 1 942 ? 7.183 23.818 32.527 1.00 27.28 942 THR A CA 1
ATOM 7340 C C . THR A 1 942 ? 8.565 23.360 32.093 1.00 27.28 942 THR A C 1
ATOM 7342 O O . THR A 1 942 ? 8.812 23.029 30.938 1.00 27.28 942 THR A O 1
ATOM 7345 N N . THR A 1 943 ? 9.484 23.441 33.047 1.00 26.39 943 THR A N 1
ATOM 7346 C CA . THR A 1 943 ? 10.808 22.832 33.024 1.00 26.39 943 THR A CA 1
ATOM 7347 C C . THR A 1 943 ? 10.620 21.320 33.148 1.00 26.39 943 THR A C 1
ATOM 7349 O O . THR A 1 943 ? 9.991 20.875 34.105 1.00 26.39 943 THR A O 1
ATOM 7352 N N . ILE A 1 944 ? 11.132 20.542 32.194 1.00 28.14 944 ILE A N 1
ATOM 7353 C CA . ILE A 1 944 ? 11.214 19.079 32.291 1.00 28.14 944 ILE A CA 1
ATOM 7354 C C . ILE A 1 944 ? 12.599 18.733 32.846 1.00 28.14 944 ILE A C 1
ATOM 7356 O O . ILE A 1 944 ? 13.609 19.205 32.317 1.00 28.14 944 ILE A O 1
ATOM 7360 N N . ALA A 1 945 ? 12.608 17.941 33.917 1.00 27.53 945 ALA A N 1
ATOM 7361 C CA . ALA A 1 945 ? 13.718 17.112 34.373 1.00 27.53 945 ALA A CA 1
ATOM 7362 C C . ALA A 1 945 ? 13.284 15.651 34.244 1.00 27.53 945 ALA A C 1
ATOM 7364 O O . ALA A 1 945 ? 12.070 15.406 34.448 1.00 27.53 945 ALA A O 1
#

Mean predicted aligned error: 16.2 Å

Nearest PDB structures (foldseek):
  4b3g-assembly1_A  TM=5.318E-01  e=1.221E-11  Homo sapiens
  8rap-assembly1_O  TM=5.158E-01  e=6.396E-11  Saccharomyces cerevisiae
  8ran-assembly1_O  TM=5.213E-01  e=1.309E-10  Saccharomyces cerevisiae
  8ftm-assembly1_A  TM=4.513E-01  e=1.277E-11  Thermochaetoides thermophila DSM 1495
  5o0y-assembly1_A  TM=5.961E-01  e=7.905E-06  Homo sapiens